Protein AF-0000000082348010 (afdb_homodimer)

Secondary structure (DSSP, 8-state):
-----------------------EE-S-EEEEEEETT----BBTTS-B---SS-EEEE-SSSEEEEEETTEEEEESSSSSEEE-SS-S--TTSHHHHIIIIIISS---S-EEEEETTTTEEEEE--B-TTSPSSEEEEEESSSSS--EEEEEE--SS--TTPEEEEEEEEEETTEEEEEEEEEEHHHHS--SS----SS---EEEEEEEEEPTTSSSEEEEEEE--BTT--SS--TT-S-TTTT--EEEEEEEETTEEEEEEE--BSS-S---EEEEEESSTT-PBEEEE---HHHHHSEEEEEEEEPEETTPPPEEEEEEEE---TTTS-GGGGS--EEEEEE--B-TTSPBPPP---TT-EEEEEEEPP-S------TTTT-SEES-SSS-EEEEEE-TTEEEEEEEE-SS-EEEEEEEEEEEEES--S-EEEEEEE-S-GGGGGSTT---EEEEEEEE-TTT-BTT-PEEEEEEEEEE-TT-EEEEEEEES---SS-----TT-S-PPEEEEEEES-PPTT-EEEEEETTB-SPBTTTB-S-EE-TT-EESEEEEE-/-----------------------EE-S-EEEEEEETT----BBTTS-B---SS-EEEE-SSSEEEEEETTEEEEESSSSSEEE-SS-S--TTSHHHHIIIIIISS---S-EEEEETTTTEEEEE--B-TTSPSSEEEEEESSSSS--EEEEEEPPSS--TTPEEEEEEEEEETTEEEEEEEEEEHHHHS--SS-----S--SEEEEEEEEEPTTSSSEEEEEEE--BTT--SS--TT-S-TTTT--EEEEEEEETTEEEEEEE--BSS-S---EEEEEESSTT-PBEEEE---HHHHHSEEEEEEEEPEETTPPPEEEEEEEEE--TTTS-GGGGS-EEEEEEE--B-TTSPBPPP---TT-EEEEEEEPP-S------TTTT-SEES-SSS-EEEEEE-TTEEEEEEEE-SS-EEEEEEEEEEEEES--S-EEEEEEEES-GGGGGSTT---EEEEEEEE-TTT-BTT-PEEEEEEEEEE-TT-EEEEEEEES---SS-----TT---PPEEEEEEES-PPTT-EEEEEETTB-SPBTTTB-S-EE-TT-EE-EEEEE-

InterPro domains:
  IPR023296 Glycosyl hydrolase, five-bladed beta-propeller domain superfamily [G3DSA:2.115.10.20] (13-359)
  IPR023296 Glycosyl hydrolase, five-bladed beta-propeller domain superfamily [SSF75005] (72-303)

Structure (mmCIF, N/CA/C/O backbone):
data_AF-0000000082348010-model_v1
#
loop_
_entity.id
_entity.type
_entity.pdbx_description
1 polymer Arabinanase/levansucrase/invertase
#
loop_
_atom_site.group_PDB
_atom_site.id
_atom_site.type_symbol
_atom_site.label_atom_id
_atom_site.label_alt_id
_atom_site.label_comp_id
_atom_site.label_asym_id
_atom_site.label_entity_id
_atom_site.label_seq_id
_atom_site.pdbx_PDB_ins_code
_atom_site.Cartn_x
_atom_site.Cartn_y
_atom_site.Cartn_z
_atom_site.occupancy
_atom_site.B_iso_or_equiv
_atom_site.auth_seq_id
_atom_site.auth_comp_id
_atom_site.auth_asym_id
_atom_site.auth_atom_id
_atom_site.pdbx_PDB_model_num
ATOM 1 N N . MET A 1 1 ? -3.396 99.688 29.328 1 26.16 1 MET A N 1
ATOM 2 C CA . MET A 1 1 ? -2.703 98.562 30 1 26.16 1 MET A CA 1
ATOM 3 C C . MET A 1 1 ? -3.619 97.375 30.172 1 26.16 1 MET A C 1
ATOM 5 O O . MET A 1 1 ? -4.391 97.312 31.125 1 26.16 1 MET A O 1
ATOM 9 N N . HIS A 1 2 ? -4.309 96.875 29.031 1 29.25 2 HIS A N 1
ATOM 10 C CA . HIS A 1 2 ? -5.43 96.062 28.656 1 29.25 2 HIS A CA 1
ATOM 11 C C . HIS A 1 2 ? -5.141 94.562 28.969 1 29.25 2 HIS A C 1
ATOM 13 O O . HIS A 1 2 ? -4.137 94.062 28.516 1 29.25 2 HIS A O 1
ATOM 19 N N . LEU A 1 3 ? -5.477 94.125 30.25 1 30.28 3 LEU A N 1
ATOM 20 C CA . LEU A 1 3 ? -5.309 92.875 30.938 1 30.28 3 LEU A CA 1
ATOM 21 C C . LEU A 1 3 ? -5.977 91.75 30.156 1 30.28 3 LEU A C 1
ATOM 23 O O . LEU A 1 3 ? -7.195 91.75 29.984 1 30.28 3 LEU A O 1
ATOM 27 N N . SER A 1 4 ? -5.34 91.188 29.047 1 28.03 4 SER A N 1
ATOM 28 C CA . SER A 1 4 ? -5.793 90.188 28.109 1 28.03 4 SER A CA 1
ATOM 29 C C . SER A 1 4 ? -5.996 88.875 28.812 1 28.03 4 SER A C 1
ATOM 31 O O . SER A 1 4 ? -5.074 88.312 29.453 1 28.03 4 SER A O 1
ATOM 33 N N . ILE A 1 5 ? -7.203 88.562 29.328 1 32 5 ILE A N 1
ATOM 34 C CA . ILE A 1 5 ? -7.641 87.375 30.062 1 32 5 ILE A CA 1
ATOM 35 C C . ILE A 1 5 ? -7.461 86.125 29.172 1 32 5 ILE A C 1
ATOM 37 O O . ILE A 1 5 ? -8.055 86.062 28.094 1 32 5 ILE A O 1
ATOM 41 N N . VAL A 1 6 ? -6.242 85.5 29.156 1 29.52 6 VAL A N 1
ATOM 42 C CA . VAL A 1 6 ? -5.871 84.312 28.406 1 29.52 6 VAL A CA 1
ATOM 43 C C . VAL A 1 6 ? -6.707 83.125 28.891 1 29.52 6 VAL A C 1
ATOM 45 O O . VAL A 1 6 ? -6.656 82.75 30.062 1 29.52 6 VAL A O 1
ATOM 48 N N . LEU A 1 7 ? -7.961 82.875 28.375 1 27.25 7 LEU A N 1
ATOM 49 C CA . LEU A 1 7 ? -8.859 81.75 28.625 1 27.25 7 LEU A CA 1
ATOM 50 C C . LEU A 1 7 ? -8.18 80.438 28.328 1 27.25 7 LEU A C 1
ATOM 52 O O . LEU A 1 7 ? -7.703 80.25 27.219 1 27.25 7 LEU A O 1
ATOM 56 N N . SER A 1 8 ? -7.582 79.812 29.344 1 24.77 8 SER A N 1
ATOM 57 C CA . SER A 1 8 ? -6.902 78.5 29.312 1 24.77 8 SER A CA 1
ATOM 58 C C . SER A 1 8 ? -7.852 77.375 28.906 1 24.77 8 SER A C 1
ATOM 60 O O . SER A 1 8 ? -8.82 77.125 29.609 1 24.77 8 SER A O 1
ATOM 62 N N . LEU A 1 9 ? -8.164 77.188 27.609 1 25.22 9 LEU A N 1
ATOM 63 C CA . LEU A 1 9 ? -8.992 76.125 27.078 1 25.22 9 LEU A CA 1
ATOM 64 C C . LEU A 1 9 ? -8.414 74.75 27.438 1 25.22 9 LEU A C 1
ATOM 66 O O . LEU A 1 9 ? -7.293 74.438 27.062 1 25.22 9 LEU A O 1
ATOM 70 N N . CYS A 1 10 ? -8.812 74.125 28.578 1 24.89 10 CYS A N 1
ATOM 71 C CA . CYS A 1 10 ? -8.469 72.812 29.047 1 24.89 10 CYS A CA 1
ATOM 72 C C . CYS A 1 10 ? -8.906 71.75 28.062 1 24.89 10 CYS A C 1
ATOM 74 O O . CYS A 1 10 ? -10.102 71.562 27.797 1 24.89 10 CYS A O 1
ATOM 76 N N . ALA A 1 11 ? -8.156 71.438 26.984 1 26.56 11 ALA A N 1
ATOM 77 C CA . ALA A 1 11 ? -8.406 70.375 26.031 1 26.56 11 ALA A CA 1
ATOM 78 C C . ALA A 1 11 ? -8.445 69 26.75 1 26.56 11 ALA A C 1
ATOM 80 O O . ALA A 1 11 ? -7.473 68.625 27.391 1 26.56 11 ALA A O 1
ATOM 81 N N . PHE A 1 12 ? -9.609 68.562 27.219 1 26.62 12 PHE A N 1
ATOM 82 C CA . PHE A 1 12 ? -9.82 67.25 27.703 1 26.62 12 PHE A CA 1
ATOM 83 C C . PHE A 1 12 ? -9.406 66.188 26.641 1 26.62 12 PHE A C 1
ATOM 85 O O . PHE A 1 12 ? -10.008 66.125 25.562 1 26.62 12 PHE A O 1
ATOM 92 N N . VAL A 1 13 ? -8.125 65.875 26.531 1 26.53 13 VAL A N 1
ATOM 93 C CA . VAL A 1 13 ? -7.637 64.812 25.656 1 26.53 13 VAL A CA 1
ATOM 94 C C . VAL A 1 13 ? -8.312 63.469 26.016 1 26.53 13 VAL A C 1
ATOM 96 O O . VAL A 1 13 ? -8.133 62.969 27.125 1 26.53 13 VAL A O 1
ATOM 99 N N . GLY A 1 14 ? -9.5 63.219 25.484 1 25.56 14 GLY A N 1
ATOM 100 C CA . GLY A 1 14 ? -10.133 61.906 25.578 1 25.56 14 GLY A CA 1
ATOM 101 C C . GLY A 1 14 ? -9.195 60.781 25.234 1 25.56 14 GLY A C 1
ATOM 102 O O . GLY A 1 14 ? -8.578 60.75 24.172 1 25.56 14 GLY A O 1
ATOM 103 N N . GLN A 1 15 ? -8.602 60.156 26.234 1 24.95 15 GLN A N 1
ATOM 104 C CA . GLN A 1 15 ? -7.77 58.969 26.109 1 24.95 15 GLN A CA 1
ATOM 105 C C . GLN A 1 15 ? -8.484 57.875 25.328 1 24.95 15 GLN A C 1
ATOM 107 O O . GLN A 1 15 ? -9.57 57.438 25.719 1 24.95 15 GLN A O 1
ATOM 112 N N . VAL A 1 16 ? -8.344 57.844 24.047 1 28.81 16 VAL A N 1
ATOM 113 C CA . VAL A 1 16 ? -8.742 56.656 23.266 1 28.81 16 VAL A CA 1
ATOM 114 C C . VAL A 1 16 ? -8.109 55.406 23.859 1 28.81 16 VAL A C 1
ATOM 116 O O . VAL A 1 16 ? -6.887 55.281 23.906 1 28.81 16 VAL A O 1
ATOM 119 N N . VAL A 1 17 ? -8.766 54.812 24.797 1 29.52 17 VAL A N 1
ATOM 120 C CA . VAL A 1 17 ? -8.414 53.469 25.219 1 29.52 17 VAL A CA 1
ATOM 121 C C . VAL A 1 17 ? -8.352 52.531 24 1 29.52 17 VAL A C 1
ATOM 123 O O . VAL A 1 17 ? -9.359 52.344 23.312 1 29.52 17 VAL A O 1
ATOM 126 N N . ALA A 1 18 ? -7.285 52.469 23.375 1 32.91 18 ALA A N 1
ATOM 127 C CA . ALA A 1 18 ? -6.938 51.469 22.344 1 32.91 18 ALA A CA 1
ATOM 128 C C . ALA A 1 18 ? -7.332 50.062 22.797 1 32.91 18 ALA A C 1
ATOM 130 O O . ALA A 1 18 ? -6.848 49.562 23.812 1 32.91 18 ALA A O 1
ATOM 131 N N . GLY A 1 19 ? -8.633 49.688 22.516 1 27.52 19 GLY A N 1
ATOM 132 C CA . GLY A 1 19 ? -9.117 48.344 22.734 1 27.52 19 GLY A CA 1
ATOM 133 C C . GLY A 1 19 ? -8.164 47.281 22.219 1 27.52 19 GLY A C 1
ATOM 134 O O . GLY A 1 19 ? -7.879 47.219 21.016 1 27.52 19 GLY A O 1
ATOM 135 N N . SER A 1 20 ? -7.199 46.938 22.938 1 30.62 20 SER A N 1
ATOM 136 C CA . SER A 1 20 ? -6.469 45.688 22.75 1 30.62 20 SER A CA 1
ATOM 137 C C . SER A 1 20 ? -7.41 44.531 22.359 1 30.62 20 SER A C 1
ATOM 139 O O . SER A 1 20 ? -8.57 44.5 22.781 1 30.62 20 SER A O 1
ATOM 141 N N . GLY A 1 21 ? -7.531 44.031 21.188 1 35.62 21 GLY A N 1
ATOM 142 C CA . GLY A 1 21 ? -8.344 42.875 20.891 1 35.62 21 GLY A CA 1
ATOM 143 C C . GLY A 1 21 ? -8.547 41.969 22.094 1 35.62 21 GLY A C 1
ATOM 144 O O . GLY A 1 21 ? -7.621 41.281 22.516 1 35.62 21 GLY A O 1
ATOM 145 N N . SER A 1 22 ? -9.289 42.25 23.078 1 38.38 22 SER A N 1
ATOM 146 C CA . SER A 1 22 ? -9.68 41.625 24.344 1 38.38 22 SER A CA 1
ATOM 147 C C . SER A 1 22 ? -10.062 40.156 24.141 1 38.38 22 SER A C 1
ATOM 149 O O . SER A 1 22 ? -10.898 39.844 23.297 1 38.38 22 SER A O 1
ATOM 151 N N . THR A 1 23 ? -9.125 39.125 24.312 1 49.47 23 THR A N 1
ATOM 152 C CA . THR A 1 23 ? -9.367 37.688 24.516 1 49.47 23 THR A CA 1
ATOM 153 C C . THR A 1 23 ? -10.516 37.469 25.516 1 49.47 23 THR A C 1
ATOM 155 O O . THR A 1 23 ? -10.695 36.375 26.031 1 49.47 23 THR A O 1
ATOM 158 N N . GLU A 1 24 ? -11.148 38.531 26.047 1 46 24 GLU A N 1
ATOM 159 C CA . GLU A 1 24 ? -12.25 38.281 26.984 1 46 24 GLU A CA 1
ATOM 160 C C . GLU A 1 24 ? -13.57 38.125 26.25 1 46 24 GLU A C 1
ATOM 162 O O . GLU A 1 24 ? -13.898 38.906 25.359 1 46 24 GLU A O 1
ATOM 167 N N . THR A 1 25 ? -14.055 36.938 26.062 1 56.66 25 THR A N 1
ATOM 168 C CA . THR A 1 25 ? -15.398 36.75 25.531 1 56.66 25 THR A CA 1
ATOM 169 C C . THR A 1 25 ? -16.422 36.625 26.656 1 56.66 25 THR A C 1
ATOM 171 O O . THR A 1 25 ? -16.109 36.062 27.703 1 56.66 25 THR A O 1
ATOM 174 N N . ASN A 1 26 ? -17.469 37.5 26.844 1 53.34 26 ASN A N 1
ATOM 175 C CA . ASN A 1 26 ? -18.578 37.438 27.797 1 53.34 26 ASN A CA 1
ATOM 176 C C . ASN A 1 26 ? -19.5 36.25 27.531 1 53.34 26 ASN A C 1
ATOM 178 O O . ASN A 1 26 ? -20.547 36.125 28.156 1 53.34 26 ASN A O 1
ATOM 182 N N . GLY A 1 27 ? -19.031 35.312 26.828 1 64.56 27 GLY A N 1
ATOM 183 C CA . GLY A 1 27 ? -20.016 34.312 26.453 1 64.56 27 GLY A CA 1
ATOM 184 C C . GLY A 1 27 ? -19.828 32.969 27.172 1 64.56 27 GLY A C 1
ATOM 185 O O . GLY A 1 27 ? -18.969 32.875 28.047 1 64.56 27 GLY A O 1
ATOM 186 N N . GLN A 1 28 ? -20.766 32.094 27.094 1 81.25 28 GLN A N 1
ATOM 187 C CA . GLN A 1 28 ? -20.766 30.734 27.625 1 81.25 28 GLN A CA 1
ATOM 188 C C . GLN A 1 28 ? -19.562 29.938 27.141 1 81.25 28 GLN A C 1
ATOM 190 O O . GLN A 1 28 ? -19.062 30.172 26.031 1 81.25 28 GLN A O 1
ATOM 195 N N . SER A 1 29 ? -18.797 29.359 28.031 1 87.5 29 SER A N 1
ATOM 196 C CA . SER A 1 29 ? -17.703 28.438 27.719 1 87.5 29 SER A CA 1
ATOM 197 C C . SER A 1 29 ? -18.062 27 28.078 1 87.5 29 SER A C 1
ATOM 199 O O . SER A 1 29 ? -19.062 26.766 28.766 1 87.5 29 SER A O 1
ATOM 201 N N . HIS A 1 30 ? -17.438 26.047 27.406 1 91.06 30 HIS A N 1
ATOM 202 C CA . HIS A 1 30 ? -17.594 24.625 27.719 1 91.06 30 HIS A CA 1
ATOM 203 C C . HIS A 1 30 ? -16.25 23.891 27.641 1 91.06 30 HIS A C 1
ATOM 205 O O . HIS A 1 30 ? -15.289 24.422 27.094 1 91.06 30 HIS A O 1
ATOM 211 N N . ASN A 1 31 ? -16.25 22.781 28.312 1 93.44 31 ASN A N 1
ATOM 212 C CA . ASN A 1 31 ? -15.047 21.953 28.297 1 93.44 31 ASN A CA 1
ATOM 213 C C . ASN A 1 31 ? -14.938 21.141 27 1 93.44 31 ASN A C 1
ATOM 215 O O . ASN A 1 31 ? -15.898 20.5 26.594 1 93.44 31 ASN A O 1
ATOM 219 N N . VAL A 1 32 ? -13.805 21.312 26.344 1 95.06 32 VAL A N 1
ATOM 220 C CA . VAL A 1 32 ? -13.5 20.5 25.172 1 95.06 32 VAL A CA 1
ATOM 221 C C . VAL A 1 32 ? -12.266 19.641 25.453 1 95.06 32 VAL A C 1
ATOM 223 O O . VAL A 1 32 ? -11.219 20.172 25.828 1 95.06 32 VAL A O 1
ATOM 226 N N . SER A 1 33 ? -12.406 18.344 25.25 1 96.12 33 SER A N 1
ATOM 227 C CA . SER A 1 33 ? -11.297 17.422 25.5 1 96.12 33 SER A CA 1
ATOM 228 C C . SER A 1 33 ? -10.75 16.844 24.188 1 96.12 33 SER A C 1
ATOM 230 O O . SER A 1 33 ? -11.516 16.562 23.266 1 96.12 33 SER A O 1
ATOM 232 N N . PHE A 1 34 ? -9.461 16.734 24.172 1 96.31 34 PHE A N 1
ATOM 233 C CA . PHE A 1 34 ? -8.75 16.109 23.062 1 96.31 34 PHE A CA 1
ATOM 234 C C . PHE A 1 34 ? -8.008 14.859 23.547 1 96.31 34 PHE A C 1
ATOM 236 O O . PHE A 1 34 ? -7.328 14.898 24.578 1 96.31 34 PHE A O 1
ATOM 243 N N . VAL A 1 35 ? -8.195 13.758 22.844 1 94.69 35 VAL A N 1
ATOM 244 C CA . VAL A 1 35 ? -7.516 12.5 23.141 1 94.69 35 VAL A CA 1
ATOM 245 C C . VAL A 1 35 ? -6.496 12.188 22.047 1 94.69 35 VAL A C 1
ATOM 247 O O . VAL A 1 35 ? -6.781 12.352 20.859 1 94.69 35 VAL A O 1
ATOM 250 N N . ASN A 1 36 ? -5.297 11.734 22.453 1 92.56 36 ASN A N 1
ATOM 251 C CA . ASN A 1 36 ? -4.203 11.547 21.516 1 92.56 36 ASN A CA 1
ATOM 252 C C . ASN A 1 36 ? -4.566 10.539 20.422 1 92.56 36 ASN A C 1
ATOM 254 O O . ASN A 1 36 ? -4.191 10.711 19.266 1 92.56 36 ASN A O 1
ATOM 258 N N . LYS A 1 37 ? -5.25 9.555 20.766 1 92.19 37 LYS A N 1
ATOM 259 C CA . LYS A 1 37 ? -5.535 8.484 19.797 1 92.19 37 LYS A CA 1
ATOM 260 C C . LYS A 1 37 ? -6.641 8.898 18.844 1 92.19 37 LYS A C 1
ATOM 262 O O . LYS A 1 37 ? -6.902 8.203 17.859 1 92.19 37 LYS A O 1
ATOM 267 N N . HIS A 1 38 ? -7.352 10.016 19.109 1 91.88 38 HIS A N 1
ATOM 268 C CA . HIS A 1 38 ? -8.281 10.578 18.141 1 91.88 38 HIS A CA 1
ATOM 269 C C . HIS A 1 38 ? -7.535 11.352 17.047 1 91.88 38 HIS A C 1
ATOM 271 O O . HIS A 1 38 ? -7.445 12.578 17.109 1 91.88 38 HIS A O 1
ATOM 277 N N . ASN A 1 39 ? -7.148 10.625 16.078 1 89.06 39 ASN A N 1
ATOM 278 C CA . ASN A 1 39 ? -6.254 11.148 15.039 1 89.06 39 ASN A CA 1
ATOM 279 C C . ASN A 1 39 ? -7.023 11.93 13.977 1 89.06 39 ASN A C 1
ATOM 281 O O . ASN A 1 39 ? -6.508 12.898 13.422 1 89.06 39 ASN A O 1
ATOM 285 N N . TYR A 1 40 ? -8.195 11.445 13.703 1 91.62 40 TYR A N 1
ATOM 286 C CA . TYR A 1 40 ? -8.953 12.055 12.617 1 91.62 40 TYR A CA 1
ATOM 287 C C . TYR A 1 40 ? -10.102 12.898 13.164 1 91.62 40 TYR A C 1
ATOM 289 O O . TYR A 1 40 ? -10.75 12.516 14.141 1 91.62 40 TYR A O 1
ATOM 297 N N . TYR A 1 41 ? -10.258 14.016 12.555 1 93.69 41 TYR A N 1
ATOM 298 C CA . TYR A 1 41 ? -11.398 14.891 12.805 1 93.69 41 TYR A CA 1
ATOM 299 C C . TYR A 1 41 ? -12.312 14.953 11.586 1 93.69 41 TYR A C 1
ATOM 301 O O . TYR A 1 41 ? -11.859 14.797 10.453 1 93.69 41 TYR A O 1
ATOM 309 N N . PHE A 1 42 ? -13.594 15.195 11.875 1 96 42 PHE A N 1
ATOM 310 C CA . PHE A 1 42 ? -14.594 15.18 10.812 1 96 42 PHE A CA 1
ATOM 311 C C . PHE A 1 42 ? -15.453 16.438 10.859 1 96 42 PHE A C 1
ATOM 313 O O . PHE A 1 42 ? -15.695 16.984 11.938 1 96 42 PHE A O 1
ATOM 320 N N . ASP A 1 43 ? -15.859 16.906 9.664 1 96.94 43 ASP A N 1
ATOM 321 C CA . ASP A 1 43 ? -16.875 17.953 9.68 1 96.94 43 ASP A CA 1
ATOM 322 C C . ASP A 1 43 ? -18.266 17.375 9.945 1 96.94 43 ASP A C 1
ATOM 324 O O . ASP A 1 43 ? -18.406 16.156 10.125 1 96.94 43 ASP A O 1
ATOM 328 N N . VAL A 1 44 ? -19.234 18.156 10.016 1 98 44 VAL A N 1
ATOM 329 C CA . VAL A 1 44 ? -20.562 17.766 10.469 1 98 44 VAL A CA 1
ATOM 330 C C . VAL A 1 44 ? -21.219 16.859 9.43 1 98 44 VAL A C 1
ATOM 332 O O . VAL A 1 44 ? -22.188 16.172 9.727 1 98 44 VAL A O 1
ATOM 335 N N . ASP A 1 45 ? -20.688 16.812 8.219 1 97.81 45 ASP A N 1
ATOM 336 C CA . ASP A 1 45 ? -21.203 15.93 7.18 1 97.81 45 ASP A CA 1
ATOM 337 C C . ASP A 1 45 ? -20.453 14.602 7.152 1 97.81 45 ASP A C 1
ATOM 339 O O . ASP A 1 45 ? -20.812 13.688 6.418 1 97.81 45 ASP A O 1
ATOM 343 N N . GLY A 1 46 ? -19.391 14.484 7.883 1 96.81 46 GLY A N 1
ATOM 344 C CA . GLY A 1 46 ? -18.688 13.219 8.039 1 96.81 46 GLY A CA 1
ATOM 345 C C . GLY A 1 46 ? -17.422 13.141 7.219 1 96.81 46 GLY A C 1
ATOM 346 O O . GLY A 1 46 ? -16.703 12.148 7.277 1 96.81 46 GLY A O 1
ATOM 347 N N . HIS A 1 47 ? -17.125 14.234 6.434 1 95.25 47 HIS A N 1
ATOM 348 C CA . HIS A 1 47 ? -15.852 14.266 5.703 1 95.25 47 HIS A CA 1
ATOM 349 C C . HIS A 1 47 ? -14.672 14.422 6.656 1 95.25 47 HIS A C 1
ATOM 351 O O . HIS A 1 47 ? -14.758 15.148 7.645 1 95.25 47 HIS A O 1
ATOM 357 N N . VAL A 1 48 ? -13.625 13.727 6.332 1 92.12 48 VAL A N 1
ATOM 358 C CA . VAL A 1 48 ? -12.383 13.969 7.07 1 92.12 48 VAL A CA 1
ATOM 359 C C . VAL A 1 48 ? -11.953 15.422 6.887 1 92.12 48 VAL A C 1
ATOM 361 O O . VAL A 1 48 ? -12.023 15.961 5.781 1 92.12 48 VAL A O 1
ATOM 364 N N . VAL A 1 49 ? -11.602 16.047 7.992 1 91.06 49 VAL A N 1
ATOM 365 C CA . VAL A 1 49 ? -10.984 17.359 7.875 1 91.06 49 VAL A CA 1
ATOM 366 C C . VAL A 1 49 ? -9.648 17.25 7.152 1 91.06 49 VAL A C 1
ATOM 368 O O . VAL A 1 49 ? -8.664 16.75 7.719 1 91.06 49 VAL A O 1
ATOM 371 N N . ASN A 1 50 ? -9.68 17.656 5.914 1 81.69 50 ASN A N 1
ATOM 372 C CA . ASN A 1 50 ? -8.5 17.562 5.062 1 81.69 50 ASN A CA 1
ATOM 373 C C . ASN A 1 50 ? -7.605 18.781 5.188 1 81.69 50 ASN A C 1
ATOM 375 O O . ASN A 1 50 ? -7.523 19.594 4.262 1 81.69 50 ASN A O 1
ATOM 379 N N . SER A 1 51 ? -6.957 18.875 6.289 1 86.38 51 SER A N 1
ATOM 380 C CA . SER A 1 51 ? -6.125 20.047 6.543 1 86.38 51 SER A CA 1
ATOM 381 C C . SER A 1 51 ? -4.645 19.703 6.484 1 86.38 51 SER A C 1
ATOM 383 O O . SER A 1 51 ? -4.145 18.953 7.324 1 86.38 51 SER A O 1
ATOM 385 N N . VAL A 1 52 ? -4.078 20.203 5.426 1 78.56 52 VAL A N 1
ATOM 386 C CA . VAL A 1 52 ? -2.621 20.141 5.332 1 78.56 52 VAL A CA 1
ATOM 387 C C . VAL A 1 52 ? -2.031 21.531 5.582 1 78.56 52 VAL A C 1
ATOM 389 O O . VAL A 1 52 ? -2.311 22.469 4.84 1 78.56 52 VAL A O 1
ATOM 392 N N . ASN A 1 53 ? -1.317 21.688 6.621 1 80.25 53 ASN A N 1
ATOM 393 C CA . ASN A 1 53 ? -0.657 22.938 6.98 1 80.25 53 ASN A CA 1
ATOM 394 C C . ASN A 1 53 ? -1.662 24 7.434 1 80.25 53 ASN A C 1
ATOM 396 O O . ASN A 1 53 ? -1.429 25.203 7.266 1 80.25 53 ASN A O 1
ATOM 400 N N . GLY A 1 54 ? -2.768 23.578 7.848 1 90.31 54 GLY A N 1
ATOM 401 C CA . GLY A 1 54 ? -3.785 24.5 8.328 1 90.31 54 GLY A CA 1
ATOM 402 C C . GLY A 1 54 ? -3.781 24.656 9.836 1 90.31 54 GLY A C 1
ATOM 403 O O . GLY A 1 54 ? -3.656 23.672 10.57 1 90.31 54 GLY A O 1
ATOM 404 N N . LYS A 1 55 ? -3.893 25.844 10.273 1 95.12 55 LYS A N 1
ATOM 405 C CA . LYS A 1 55 ? -3.896 26.156 11.703 1 95.12 55 LYS A CA 1
ATOM 406 C C . LYS A 1 55 ? -5.289 26.578 12.172 1 95.12 55 LYS A C 1
ATOM 408 O O . LYS A 1 55 ? -6.008 27.281 11.453 1 95.12 55 LYS A O 1
ATOM 413 N N . VAL A 1 56 ? -5.633 26.125 13.352 1 97.31 56 VAL A N 1
ATOM 414 C CA . VAL A 1 56 ? -6.844 26.578 14.023 1 97.31 56 VAL A CA 1
ATOM 415 C C . VAL A 1 56 ? -6.523 27.797 14.883 1 97.31 56 VAL A C 1
ATOM 417 O O . VAL A 1 56 ? -5.551 27.797 15.648 1 97.31 56 VAL A O 1
ATOM 420 N N . ASP A 1 57 ? -7.293 28.812 14.742 1 96.88 57 ASP A N 1
ATOM 421 C CA . ASP A 1 57 ? -7.176 30 15.594 1 96.88 57 ASP A CA 1
ATOM 422 C C . ASP A 1 57 ? -8.555 30.516 16 1 96.88 57 ASP A C 1
ATOM 424 O O . ASP A 1 57 ? -9.555 30.203 15.367 1 96.88 57 ASP A O 1
ATOM 428 N N . TRP A 1 58 ? -8.562 31.188 17.141 1 94.81 58 TRP A N 1
ATOM 429 C CA . TRP A 1 58 ? -9.727 31.984 17.5 1 94.81 58 TRP A CA 1
ATOM 430 C C . TRP A 1 58 ? -9.672 33.344 16.844 1 94.81 58 TRP A C 1
ATOM 432 O O . TRP A 1 58 ? -8.789 34.156 17.125 1 94.81 58 TRP A O 1
ATOM 442 N N . ILE A 1 59 ? -10.523 33.594 15.906 1 94.31 59 ILE A N 1
ATOM 443 C CA . ILE A 1 59 ? -10.57 34.844 15.164 1 94.31 59 ILE A CA 1
ATOM 444 C C . ILE A 1 59 ? -12.023 35.25 14.898 1 94.31 59 ILE A C 1
ATOM 446 O O . ILE A 1 59 ? -12.836 34.406 14.508 1 94.31 59 ILE A O 1
ATOM 450 N N . ASP A 1 60 ? -12.398 36.469 15.18 1 91.88 60 ASP A N 1
ATOM 451 C CA . ASP A 1 60 ? -13.742 36.969 14.953 1 91.88 60 ASP A CA 1
ATOM 452 C C . ASP A 1 60 ? -14.781 36.125 15.711 1 91.88 60 ASP A C 1
ATOM 454 O O . ASP A 1 60 ? -15.773 35.688 15.125 1 91.88 60 ASP A O 1
ATOM 458 N N . GLU A 1 61 ? -14.484 35.781 16.891 1 91.44 61 GLU A N 1
ATOM 459 C CA . GLU A 1 61 ? -15.375 35.094 17.828 1 91.44 61 GLU A CA 1
ATOM 460 C C . GLU A 1 61 ? -15.773 33.719 17.297 1 91.44 61 GLU A C 1
ATOM 462 O O . GLU A 1 61 ? -16.938 33.344 17.344 1 91.44 61 GLU A O 1
ATOM 467 N N . GLN A 1 62 ? -14.867 33.062 16.688 1 94.94 62 GLN A N 1
ATOM 468 C CA . GLN A 1 62 ? -15.078 31.688 16.25 1 94.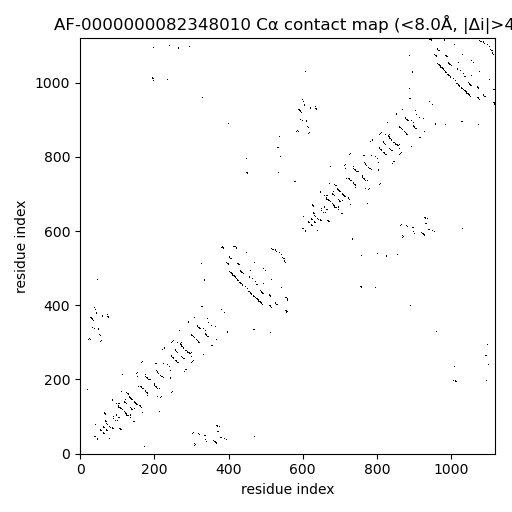94 62 GLN A CA 1
ATOM 469 C C . GLN A 1 62 ? -13.75 30.953 16.125 1 94.94 62 GLN A C 1
ATOM 471 O O . GLN A 1 62 ? -12.688 31.578 16.062 1 94.94 62 GLN A O 1
ATOM 476 N N . TYR A 1 63 ? -13.875 29.688 16.125 1 97.06 63 TYR A N 1
ATOM 477 C CA . TYR A 1 63 ? -12.727 28.859 15.773 1 97.06 63 TYR A CA 1
ATOM 478 C C . TYR A 1 63 ? -12.617 28.688 14.266 1 97.06 63 TYR A C 1
ATOM 480 O O . TYR A 1 63 ? -13.539 28.172 13.625 1 97.06 63 TYR A O 1
ATOM 488 N N . PHE A 1 64 ? -11.609 29.172 13.766 1 97.81 64 PHE A N 1
ATOM 489 C CA . PHE A 1 64 ? -11.406 29.156 12.328 1 97.81 64 PHE A CA 1
ATOM 490 C C . PHE A 1 64 ? -10.195 28.297 11.961 1 97.81 64 PHE A C 1
ATOM 492 O O . PHE A 1 64 ? -9.094 28.516 12.469 1 97.81 64 PHE A O 1
ATOM 499 N N . TRP A 1 65 ? -10.422 27.25 11.164 1 97.31 65 TRP A N 1
ATOM 500 C CA . TRP A 1 65 ? -9.391 26.375 10.641 1 97.31 65 TRP A CA 1
ATOM 501 C C . TRP A 1 65 ? -9.062 26.719 9.188 1 97.31 65 TRP A C 1
ATOM 503 O O . TRP A 1 65 ? -9.758 26.281 8.273 1 97.31 65 TRP A O 1
ATOM 513 N N . ILE A 1 66 ? -7.973 27.5 8.977 1 96.44 66 ILE A N 1
ATOM 514 C CA . ILE A 1 66 ? -7.582 27.922 7.641 1 96.44 66 ILE A CA 1
ATOM 515 C C . ILE A 1 66 ? -6.676 26.875 7.004 1 96.44 66 ILE A C 1
ATOM 517 O O . ILE A 1 66 ? -5.652 26.5 7.582 1 96.44 66 ILE A O 1
ATOM 521 N N . VAL A 1 67 ? -7.039 26.391 5.848 1 91.81 67 VAL A N 1
ATOM 522 C CA . VAL A 1 67 ? -6.32 25.281 5.254 1 91.81 67 VAL A CA 1
ATOM 523 C C . VAL A 1 67 ? -5.562 25.75 4.016 1 91.81 67 VAL A C 1
ATOM 525 O O . VAL A 1 67 ? -4.332 25.75 3.992 1 91.81 67 VAL A O 1
ATOM 528 N N . ASN A 1 68 ? -6.234 26.172 3.039 1 90.12 68 ASN A N 1
ATOM 529 C CA . ASN A 1 68 ? -5.672 26.703 1.804 1 90.12 68 ASN A CA 1
ATOM 530 C C . ASN A 1 68 ? -6.652 27.641 1.104 1 90.12 68 ASN A C 1
ATOM 532 O O . ASN A 1 68 ? -7.684 28.016 1.672 1 90.12 68 ASN A O 1
ATOM 536 N N . ALA A 1 69 ? -6.293 28.047 -0.091 1 88.94 69 ALA A N 1
ATOM 537 C CA . ALA A 1 69 ? -7.059 29.047 -0.812 1 88.94 69 ALA A CA 1
ATOM 538 C C . ALA A 1 69 ? -8.516 28.625 -0.982 1 88.94 69 ALA A C 1
ATOM 540 O O . ALA A 1 69 ? -9.422 29.453 -0.992 1 88.94 69 ALA A O 1
ATOM 541 N N . SER A 1 70 ? -8.727 27.312 -1.02 1 89.88 70 SER A N 1
ATOM 542 C CA . SER A 1 70 ? -10.047 26.828 -1.42 1 89.88 70 SER A CA 1
ATOM 543 C C . SER A 1 70 ? -10.789 26.219 -0.24 1 89.88 70 SER A C 1
ATOM 545 O O . SER A 1 70 ? -11.977 25.875 -0.352 1 89.88 70 SER A O 1
ATOM 547 N N . LEU A 1 71 ? -10.156 26.109 0.857 1 91.88 71 LEU A N 1
ATOM 548 C CA . LEU A 1 71 ? -10.758 25.297 1.905 1 91.88 71 LEU A CA 1
ATOM 549 C C . LEU A 1 71 ? -10.516 25.906 3.279 1 91.88 71 LEU A C 1
ATOM 551 O O . LEU A 1 71 ? -9.391 26.281 3.605 1 91.88 71 LEU A O 1
ATOM 555 N N . SER A 1 72 ? -11.516 26.016 4.055 1 96.44 72 SER A N 1
ATOM 556 C CA . SER A 1 72 ? -11.477 26.406 5.465 1 96.44 72 SER A CA 1
ATOM 557 C C . SER A 1 72 ? -12.648 25.797 6.23 1 96.44 72 SER A C 1
ATOM 559 O O . SER A 1 72 ? -13.633 25.359 5.629 1 96.44 72 SER A O 1
ATOM 561 N N . TYR A 1 73 ? -12.516 25.703 7.504 1 97.44 73 TYR A N 1
ATOM 562 C CA . TYR A 1 73 ? -13.57 25.234 8.398 1 97.44 73 TYR A CA 1
ATOM 563 C C . TYR A 1 73 ? -13.828 26.234 9.516 1 97.44 73 TYR A C 1
ATOM 565 O O . TYR A 1 73 ? -12.914 26.953 9.938 1 97.44 73 TYR A O 1
ATOM 573 N N . SER A 1 74 ? -15.047 26.281 9.938 1 98.12 74 SER A N 1
ATOM 574 C CA . SER A 1 74 ? -15.461 27.047 11.109 1 98.12 74 SER A CA 1
ATOM 575 C C . SER A 1 74 ? -16.094 26.141 12.164 1 98.12 74 SER A C 1
ATOM 577 O O . SER A 1 74 ? -16.734 25.141 11.828 1 98.12 74 SER A O 1
ATOM 579 N N . SER A 1 75 ? -15.867 26.516 13.359 1 97.81 75 SER A N 1
ATOM 580 C CA . SER A 1 75 ? -16.516 25.797 14.461 1 97.81 75 SER A CA 1
ATOM 581 C C . SER A 1 75 ? -17.031 26.766 15.516 1 97.81 75 SER A C 1
ATOM 583 O O . SER A 1 75 ? -16.375 27.75 15.852 1 97.81 75 SER A O 1
ATOM 585 N N . LYS A 1 76 ? -18.234 26.422 15.953 1 96.31 76 LYS A N 1
ATOM 586 C CA . LYS A 1 76 ? -18.875 27.172 17.047 1 96.31 76 LYS A CA 1
ATOM 587 C C . LYS A 1 76 ? -18.281 26.766 18.391 1 96.31 76 LYS A C 1
ATOM 589 O O . LYS A 1 76 ? -18.219 27.578 19.312 1 96.31 76 LYS A O 1
ATOM 594 N N . ASP A 1 77 ? -17.875 25.609 18.516 1 95.75 77 ASP A N 1
ATOM 595 C CA . ASP A 1 77 ? -17.641 25.031 19.828 1 95.75 77 ASP A CA 1
ATOM 596 C C . ASP A 1 77 ? -16.312 24.281 19.875 1 95.75 77 ASP A C 1
ATOM 598 O O . ASP A 1 77 ? -15.992 23.625 20.875 1 95.75 77 ASP A O 1
ATOM 602 N N . LEU A 1 78 ? -15.492 24.328 18.828 1 95.62 78 LEU A N 1
ATOM 603 C CA . LEU A 1 78 ? -14.195 23.672 18.734 1 95.62 78 LEU A CA 1
ATOM 604 C C . LEU A 1 78 ? -14.367 22.156 18.641 1 95.62 78 LEU A C 1
ATOM 606 O O . LEU A 1 78 ? -13.414 21.406 18.859 1 95.62 78 LEU A O 1
ATOM 610 N N . VAL A 1 79 ? -15.578 21.609 18.453 1 95.44 79 VAL A N 1
ATOM 611 C CA . VAL A 1 79 ? -15.875 20.172 18.344 1 95.44 79 VAL A CA 1
ATOM 612 C C . VAL A 1 79 ? -16.469 19.875 16.984 1 95.44 79 VAL A C 1
ATOM 614 O O . VAL A 1 79 ? -15.945 19.031 16.234 1 95.44 79 VAL A O 1
ATOM 617 N N . ASN A 1 80 ? -17.547 20.609 16.688 1 96.56 80 ASN A N 1
ATOM 618 C CA . ASN A 1 80 ? -18.234 20.422 15.406 1 96.56 80 ASN A CA 1
ATOM 619 C C . ASN A 1 80 ? -17.688 21.375 14.344 1 96.56 80 ASN A C 1
ATOM 621 O O . ASN A 1 80 ? -17.719 22.594 14.523 1 96.56 80 ASN A O 1
ATOM 625 N N . TRP A 1 81 ? -17.156 20.844 13.336 1 97.75 81 TRP A N 1
ATOM 626 C CA . TRP A 1 81 ? -16.516 21.641 12.289 1 97.75 81 TRP A CA 1
ATOM 627 C C . TRP A 1 81 ? -17.422 21.719 11.055 1 97.75 81 TRP A C 1
ATOM 629 O O . TRP A 1 81 ? -17.938 20.719 10.578 1 97.75 81 TRP A O 1
ATOM 639 N N . TYR A 1 82 ? -17.625 22.906 10.633 1 98.12 82 TYR A N 1
ATOM 640 C CA . TYR A 1 82 ? -18.391 23.203 9.43 1 98.12 82 TYR A CA 1
ATOM 641 C C . TYR A 1 82 ? -17.469 23.609 8.289 1 98.12 82 TYR A C 1
ATOM 643 O O . TYR A 1 82 ? -16.672 24.547 8.414 1 98.12 82 TYR A O 1
ATOM 651 N N . ARG A 1 83 ? -17.484 22.828 7.203 1 96.94 83 ARG A N 1
ATOM 652 C CA . ARG A 1 83 ? -16.734 23.203 6.008 1 96.94 83 ARG A CA 1
ATOM 653 C C . ARG A 1 83 ? -17.344 24.422 5.332 1 96.94 83 ARG A C 1
ATOM 655 O O . ARG A 1 83 ? -18.484 24.359 4.84 1 96.94 83 ARG A O 1
ATOM 662 N N . ASN A 1 84 ? -16.609 25.469 5.301 1 97.12 84 ASN A N 1
ATOM 663 C CA . ASN A 1 84 ? -17.141 26.672 4.668 1 97.12 84 ASN A CA 1
ATOM 664 C C . ASN A 1 84 ? -17.344 26.469 3.168 1 97.12 84 ASN A C 1
ATOM 666 O O . ASN A 1 84 ? -16.469 25.922 2.49 1 97.12 84 ASN A O 1
ATOM 670 N N . PRO A 1 85 ? -18.469 26.844 2.646 1 94.81 85 PRO A N 1
ATOM 671 C CA . PRO A 1 85 ? -18.766 26.609 1.23 1 94.81 85 PRO A CA 1
ATOM 672 C C . PRO A 1 85 ? -18 27.562 0.307 1 94.81 85 PRO A C 1
ATOM 674 O O . PRO A 1 85 ? -17.984 27.359 -0.91 1 94.81 85 PRO A O 1
ATOM 677 N N . THR A 1 86 ? -17.375 28.562 0.818 1 92 86 THR A N 1
ATOM 678 C CA . THR A 1 86 ? -16.672 29.562 0.022 1 92 86 THR A CA 1
ATOM 679 C C . THR A 1 86 ? -15.18 29.266 -0.003 1 92 86 THR A C 1
ATOM 681 O O . THR A 1 86 ? -14.648 28.641 0.911 1 92 86 THR A O 1
ATOM 684 N N . GLU A 1 87 ? -14.57 29.812 -1.06 1 93.62 87 GLU A N 1
ATOM 685 C CA . GLU A 1 87 ? -13.109 29.844 -1.092 1 93.62 87 GLU A CA 1
ATOM 686 C C . GLU A 1 87 ? -12.57 31.141 -0.468 1 93.62 87 GLU A C 1
ATOM 688 O O . GLU A 1 87 ? -13.211 32.188 -0.542 1 93.62 87 GLU A O 1
ATOM 693 N N . LEU A 1 88 ? -11.414 31.016 0.151 1 94.12 88 LEU A N 1
ATOM 694 C CA . LEU A 1 88 ? -10.789 32.219 0.708 1 94.12 88 LEU A CA 1
ATOM 695 C C . LEU A 1 88 ? -10.43 33.188 -0.393 1 94.12 88 LEU A C 1
ATOM 697 O O . LEU A 1 88 ? -10.781 34.375 -0.311 1 94.12 88 LEU A O 1
ATOM 701 N N . PHE A 1 89 ? -9.805 32.688 -1.333 1 90.75 89 PHE A N 1
ATOM 702 C CA . PHE A 1 89 ? -9.508 33.469 -2.533 1 90.75 89 PHE A CA 1
ATOM 703 C C . PHE A 1 89 ? -9.375 32.531 -3.748 1 90.75 89 PHE A C 1
ATOM 705 O O . PHE A 1 89 ? -8.914 31.406 -3.629 1 90.75 89 PHE A O 1
ATOM 712 N N . ASN A 1 90 ? -9.836 33.156 -4.863 1 89.19 90 ASN A N 1
ATOM 713 C CA . ASN A 1 90 ? -9.727 32.438 -6.133 1 89.19 90 ASN A CA 1
ATOM 714 C C . ASN A 1 90 ? -8.367 32.656 -6.777 1 89.19 90 ASN A C 1
ATOM 716 O O . ASN A 1 90 ? -8.062 33.75 -7.25 1 89.19 90 ASN A O 1
ATOM 720 N N . ILE A 1 91 ? -7.633 31.578 -6.844 1 86.5 91 ILE A N 1
ATOM 721 C CA . ILE A 1 91 ? -6.25 31.688 -7.297 1 86.5 91 ILE A CA 1
ATOM 722 C C . ILE A 1 91 ? -6.223 32 -8.789 1 86.5 91 ILE A C 1
ATOM 724 O O . ILE A 1 91 ? -5.199 32.469 -9.312 1 86.5 91 ILE A O 1
ATOM 728 N N . SER A 1 92 ? -7.352 31.812 -9.43 1 85.69 92 SER A N 1
ATOM 729 C CA . SER A 1 92 ? -7.395 32.031 -10.867 1 85.69 92 SER A CA 1
ATOM 730 C C . SER A 1 92 ? -7.824 33.438 -11.203 1 85.69 92 SER A C 1
ATOM 732 O O . SER A 1 92 ? -7.688 33.906 -12.344 1 85.69 92 SER A O 1
ATOM 734 N N . GLU A 1 93 ? -8.414 34.094 -10.242 1 90.31 93 GLU A N 1
ATOM 735 C CA . GLU A 1 93 ? -8.719 35.5 -10.484 1 90.31 93 GLU A CA 1
ATOM 736 C C . GLU A 1 93 ? -7.461 36.312 -10.82 1 90.31 93 GLU A C 1
ATOM 738 O O . GLU A 1 93 ? -6.43 36.156 -10.164 1 90.31 93 GLU A O 1
ATOM 743 N N . PRO A 1 94 ? -7.516 37.156 -11.805 1 89.56 94 PRO A N 1
ATOM 744 C CA . PRO A 1 94 ? -6.316 37.812 -12.328 1 89.56 94 PRO A CA 1
ATOM 745 C C . PRO A 1 94 ? -5.477 38.469 -11.234 1 89.56 94 PRO A C 1
ATOM 747 O O . PRO A 1 94 ? -4.25 38.312 -11.227 1 89.56 94 PRO A O 1
ATOM 750 N N . VAL A 1 95 ? -6.086 39.125 -10.367 1 89.38 95 VAL A N 1
ATOM 751 C CA . VAL A 1 95 ? -5.344 39.844 -9.336 1 89.38 95 VAL A CA 1
ATOM 752 C C . VAL A 1 95 ? -4.621 38.844 -8.43 1 89.38 95 VAL A C 1
ATOM 754 O O . VAL A 1 95 ? -3.48 39.062 -8.023 1 89.38 95 VAL A O 1
ATOM 757 N N . ASN A 1 96 ? -5.262 37.844 -8.078 1 90.69 96 ASN A N 1
ATOM 758 C CA . ASN A 1 96 ? -4.672 36.844 -7.207 1 90.69 96 ASN A CA 1
ATOM 759 C C . ASN A 1 96 ? -3.699 35.938 -7.969 1 90.69 96 ASN A C 1
ATOM 761 O O . ASN A 1 96 ? -2.688 35.5 -7.414 1 90.69 96 ASN A O 1
ATOM 765 N N . ALA A 1 97 ? -4.07 35.688 -9.227 1 87.44 97 ALA A N 1
ATOM 766 C CA . ALA A 1 97 ? -3.207 34.875 -10.07 1 87.44 97 ALA A CA 1
ATOM 767 C C . ALA A 1 97 ? -1.829 35.5 -10.227 1 87.44 97 ALA A C 1
ATOM 769 O O . ALA A 1 97 ? -0.819 34.812 -10.32 1 87.44 97 ALA A O 1
ATOM 770 N N . LYS A 1 98 ? -1.872 36.781 -10.297 1 85.06 98 LYS A N 1
ATOM 771 C CA . LYS A 1 98 ? -0.609 37.5 -10.367 1 85.06 98 LYS A CA 1
ATOM 772 C C . LYS A 1 98 ? 0.328 37.094 -9.234 1 85.06 98 LYS A C 1
ATOM 774 O O . LYS A 1 98 ? 1.539 36.969 -9.43 1 85.06 98 LYS A O 1
ATOM 779 N N . ALA A 1 99 ? -0.192 36.844 -8.141 1 86.06 99 ALA A N 1
ATOM 780 C CA . ALA A 1 99 ? 0.592 36.469 -6.973 1 86.06 99 ALA A CA 1
ATOM 781 C C . ALA A 1 99 ? 0.842 34.969 -6.953 1 86.06 99 ALA A C 1
ATOM 783 O O . ALA A 1 99 ? 1.992 34.531 -6.922 1 86.06 99 ALA A O 1
ATOM 784 N N . CYS A 1 100 ? -0.15 34.219 -7.062 1 85.38 100 CYS A N 1
ATOM 785 C CA . CYS A 1 100 ? -0.138 32.812 -6.691 1 85.38 100 CYS A CA 1
ATOM 786 C C . CYS A 1 100 ? 0.398 31.953 -7.832 1 85.38 100 CYS A C 1
ATOM 788 O O . CYS A 1 100 ? 0.92 30.859 -7.602 1 85.38 100 CYS A O 1
ATOM 790 N N . SER A 1 101 ? 0.222 32.344 -8.992 1 79.38 101 SER A N 1
ATOM 791 C CA . SER A 1 101 ? 0.753 31.609 -10.141 1 79.38 101 SER A CA 1
ATOM 792 C C . SER A 1 101 ? 1.897 32.375 -10.797 1 79.38 101 SER A C 1
ATOM 794 O O . SER A 1 101 ? 2.514 31.906 -11.75 1 79.38 101 SER A O 1
ATOM 796 N N . GLY A 1 102 ? 2.102 33.5 -10.375 1 79.69 102 GLY A N 1
ATOM 797 C CA . GLY A 1 102 ? 3.102 34.375 -10.992 1 79.69 102 GLY A CA 1
ATOM 798 C C . GLY A 1 102 ? 4.312 34.594 -10.109 1 79.69 102 GLY A C 1
ATOM 799 O O . GLY A 1 102 ? 5.188 33.75 -10.008 1 79.69 102 GLY A O 1
ATOM 800 N N . ILE A 1 103 ? 4.195 35.656 -9.359 1 75.81 103 ILE A N 1
ATOM 801 C CA . ILE A 1 103 ? 5.328 36.219 -8.633 1 75.81 103 ILE A CA 1
ATOM 802 C C . ILE A 1 103 ? 5.836 35.219 -7.609 1 75.81 103 ILE A C 1
ATOM 804 O O . ILE A 1 103 ? 7.047 35.031 -7.473 1 75.81 103 ILE A O 1
ATOM 808 N N . PHE A 1 104 ? 4.957 34.562 -6.918 1 77.81 104 PHE A N 1
ATOM 809 C CA . PHE A 1 104 ? 5.359 33.75 -5.762 1 77.81 104 PHE A CA 1
ATOM 810 C C . PHE A 1 104 ? 5.215 32.281 -6.055 1 77.81 104 PHE A C 1
ATOM 812 O O . PHE A 1 104 ? 5.625 31.438 -5.246 1 77.81 104 PHE A O 1
ATOM 819 N N . GLY A 1 105 ? 4.621 31.984 -7.078 1 72.88 105 GLY A N 1
ATOM 820 C CA . GLY A 1 105 ? 4.512 30.609 -7.512 1 72.88 105 GLY A CA 1
ATOM 821 C C . GLY A 1 105 ? 3.453 29.828 -6.754 1 72.88 105 GLY A C 1
ATOM 822 O O . GLY A 1 105 ? 2.973 28.797 -7.234 1 72.88 105 GLY A O 1
ATOM 823 N N . SER A 1 106 ? 3.26 30.234 -5.488 1 75.38 106 SER A N 1
ATOM 824 C CA . SER A 1 106 ? 2.223 29.562 -4.715 1 75.38 106 SER A CA 1
ATOM 825 C C . SER A 1 106 ? 1.648 30.484 -3.641 1 75.38 106 SER A C 1
ATOM 827 O O . SER A 1 106 ? 2.26 31.5 -3.291 1 75.38 106 SER A O 1
ATOM 829 N N . CYS A 1 107 ? 0.587 30.344 -3.193 1 84.62 107 CYS A N 1
ATOM 830 C CA . CYS A 1 107 ? -0.065 31 -2.068 1 84.62 107 CYS A CA 1
ATOM 831 C C . CYS A 1 107 ? -0.616 29.984 -1.08 1 84.62 107 CYS A C 1
ATOM 833 O O . CYS A 1 107 ? -1.773 30.078 -0.667 1 84.62 107 CYS A O 1
ATOM 835 N N . ASP A 1 108 ? 0.327 29.078 -0.742 1 83.94 108 ASP A N 1
ATOM 836 C CA . ASP A 1 108 ? -0.076 28 0.148 1 83.94 108 ASP A CA 1
ATOM 837 C C . ASP A 1 108 ? 0.152 28.375 1.61 1 83.94 108 ASP A C 1
ATOM 839 O O . ASP A 1 108 ? 0.736 29.422 1.904 1 83.94 108 ASP A O 1
ATOM 843 N N . ARG A 1 109 ? -0.433 27.656 2.463 1 88.81 109 ARG A N 1
ATOM 844 C CA . ARG A 1 109 ? -0.277 27.766 3.91 1 88.81 109 ARG A CA 1
ATOM 845 C C . ARG A 1 109 ? -0.697 29.141 4.41 1 88.81 109 ARG A C 1
ATOM 847 O O . ARG A 1 109 ? 0.04 29.797 5.156 1 88.81 109 ARG A O 1
ATOM 854 N N . PRO A 1 110 ? -1.795 29.547 4.023 1 93.94 110 PRO A N 1
ATOM 855 C CA . PRO A 1 110 ? -2.246 30.891 4.441 1 93.94 110 PRO A CA 1
ATOM 856 C C . PRO A 1 110 ? -2.473 30.984 5.945 1 93.94 110 PRO A C 1
ATOM 858 O O . PRO A 1 110 ? -2.838 30 6.59 1 93.94 110 PRO A O 1
ATOM 861 N N . LYS A 1 111 ? -2.176 32.188 6.395 1 96.25 111 LYS A N 1
ATOM 862 C CA . LYS A 1 111 ? -2.551 32.594 7.738 1 96.25 111 LYS A CA 1
ATOM 863 C C . LYS A 1 111 ? -3.289 33.938 7.711 1 96.25 111 LYS A C 1
ATOM 865 O O . LYS A 1 111 ? -3.074 34.75 6.812 1 96.25 111 LYS A O 1
ATOM 870 N N . VAL A 1 112 ? -4.16 34.094 8.711 1 97.75 112 VAL A N 1
ATOM 871 C CA . VAL A 1 112 ? -5 35.281 8.68 1 97.75 112 VAL A CA 1
ATOM 872 C C . VAL A 1 11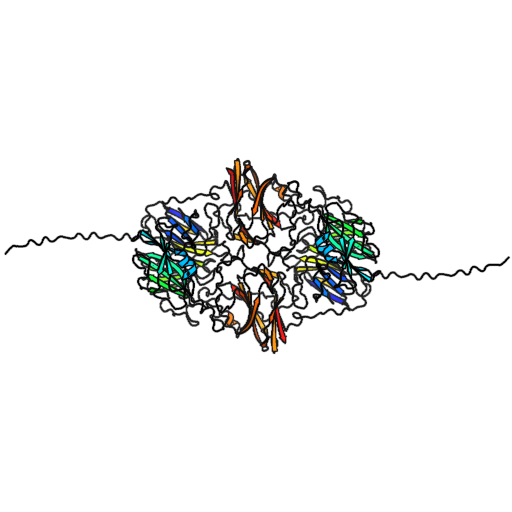2 ? -5.078 35.906 10.07 1 97.75 112 VAL A C 1
ATOM 874 O O . VAL A 1 112 ? -5.094 35.188 11.078 1 97.75 112 VAL A O 1
ATOM 877 N N . ILE A 1 113 ? -5.07 37.188 10.102 1 97.75 113 ILE A N 1
ATOM 878 C CA . ILE A 1 113 ? -5.312 37.969 11.312 1 97.75 113 ILE A CA 1
ATOM 879 C C . ILE A 1 113 ? -6.285 39.125 11.008 1 97.75 113 ILE A C 1
ATOM 881 O O . ILE A 1 113 ? -6.52 39.438 9.836 1 97.75 113 ILE A O 1
ATOM 885 N N . TYR A 1 114 ? -6.871 39.594 12.062 1 97.44 114 TYR A N 1
ATOM 886 C CA . TYR A 1 114 ? -7.797 40.719 11.938 1 97.44 114 TYR A CA 1
ATOM 887 C C . TYR A 1 114 ? -7.152 42.031 12.422 1 97.44 114 TYR A C 1
ATOM 889 O O . TYR A 1 114 ? -6.559 42.062 13.5 1 97.44 114 TYR A O 1
ATOM 897 N N . ASN A 1 115 ? -7.23 43.031 11.609 1 97.69 115 ASN A N 1
ATOM 898 C CA . ASN A 1 115 ? -6.789 44.375 11.984 1 97.69 115 ASN A CA 1
ATOM 899 C C . ASN A 1 115 ? -7.953 45.25 12.453 1 97.69 115 ASN A C 1
ATOM 901 O O . ASN A 1 115 ? -8.766 45.688 11.641 1 97.69 115 ASN A O 1
ATOM 905 N N . GLU A 1 116 ? -7.945 45.562 13.672 1 95.12 116 GLU A N 1
ATOM 906 C CA . GLU A 1 116 ? -9.039 46.344 14.25 1 95.12 116 GLU A CA 1
ATOM 907 C C . GLU A 1 116 ? -9.023 47.781 13.734 1 95.12 116 GLU A C 1
ATOM 909 O O . GLU A 1 116 ? -10.078 48.406 13.586 1 95.12 116 GLU A O 1
ATOM 914 N N . LYS A 1 117 ? -7.895 48.25 13.516 1 95.94 117 LYS A N 1
ATOM 915 C CA . LYS A 1 117 ? -7.758 49.656 13.086 1 95.94 117 LYS A CA 1
ATOM 916 C C . LYS A 1 117 ? -8.344 49.844 11.688 1 95.94 117 LYS A C 1
ATOM 918 O O . LYS A 1 117 ? -8.992 50.875 11.43 1 95.94 117 LYS A O 1
ATOM 923 N N . THR A 1 118 ? -8.125 48.875 10.836 1 97.19 118 THR A N 1
ATOM 924 C CA . THR A 1 118 ? -8.594 49.031 9.469 1 97.19 118 THR A CA 1
ATOM 925 C C . THR A 1 118 ? -9.875 48.219 9.242 1 97.19 118 THR A C 1
ATOM 927 O O . THR A 1 118 ? -10.508 48.344 8.188 1 97.19 118 THR A O 1
ATOM 930 N N . SER A 1 119 ? -10.25 47.438 10.188 1 97.06 119 SER A N 1
ATOM 931 C CA . SER A 1 119 ? -11.398 46.531 10.086 1 97.06 119 SER A CA 1
ATOM 932 C C . SER A 1 119 ? -11.258 45.594 8.898 1 97.06 119 SER A C 1
ATOM 934 O O . SER A 1 119 ? -12.203 45.438 8.125 1 97.06 119 SER A O 1
ATOM 936 N N . LYS A 1 120 ? -10.039 45.094 8.719 1 98.06 120 LYS A N 1
ATOM 937 C CA . LYS A 1 120 ? -9.766 44.156 7.633 1 98.06 120 LYS A CA 1
ATOM 938 C C . LYS A 1 120 ? -9.141 42.875 8.164 1 98.06 120 LYS A C 1
ATOM 940 O O . LYS A 1 120 ? -8.406 42.906 9.148 1 98.06 120 LYS A O 1
ATOM 945 N N . TYR A 1 121 ? -9.547 41.844 7.469 1 98.25 121 TYR A N 1
ATOM 946 C CA . TYR A 1 121 ? -8.758 40.625 7.613 1 98.25 121 TYR A CA 1
ATOM 947 C C . TYR A 1 121 ? -7.547 40.625 6.695 1 98.25 121 TYR A C 1
ATOM 949 O O . TYR A 1 121 ? -7.66 40.969 5.512 1 98.25 121 TYR A O 1
ATOM 957 N N . VAL A 1 122 ? -6.434 40.406 7.27 1 98.25 122 VAL A N 1
ATOM 958 C CA . VAL A 1 122 ? -5.176 40.375 6.531 1 98.25 122 VAL A CA 1
ATOM 959 C C . VAL A 1 122 ? -4.641 38.969 6.469 1 98.25 122 VAL A C 1
ATOM 961 O O . VAL A 1 122 ? -4.469 38.312 7.5 1 98.25 122 VAL A O 1
ATOM 964 N N . LEU A 1 123 ? -4.453 38.5 5.262 1 97.38 123 LEU A N 1
ATOM 965 C CA . LEU A 1 123 ? -3.984 37.125 5.004 1 97.38 123 LEU A CA 1
ATOM 966 C C . LEU A 1 123 ? -2.623 37.156 4.32 1 97.38 123 LEU A C 1
ATOM 968 O O . LEU A 1 123 ? -2.389 37.938 3.408 1 97.38 123 LEU A O 1
ATOM 972 N N . MET A 1 124 ? -1.711 36.344 4.793 1 95.75 124 MET A N 1
ATOM 973 C CA . MET A 1 124 ? -0.411 36.125 4.164 1 95.75 124 MET A CA 1
ATOM 974 C C . MET A 1 124 ? -0.2 34.656 3.859 1 95.75 124 MET A C 1
ATOM 976 O O . MET A 1 124 ? -0.808 33.781 4.496 1 95.75 124 MET A O 1
ATOM 980 N N . ALA A 1 125 ? 0.595 34.438 2.854 1 92.12 125 ALA A N 1
ATOM 981 C CA . ALA A 1 125 ? 0.788 33.062 2.422 1 92.12 125 ALA A CA 1
ATOM 982 C C . ALA A 1 125 ? 2.248 32.781 2.07 1 92.12 125 ALA A C 1
ATOM 984 O O . ALA A 1 125 ? 3.078 33.719 2.104 1 92.12 125 ALA A O 1
ATOM 985 N N . PHE A 1 126 ? 2.438 31.516 1.888 1 83.81 126 PHE A N 1
ATOM 986 C CA . PHE A 1 126 ? 3.748 31 1.497 1 83.81 126 PHE A CA 1
ATOM 987 C C . PHE A 1 126 ? 4.191 31.609 0.173 1 83.81 126 PHE A C 1
ATOM 989 O O . PHE A 1 126 ? 3.375 31.828 -0.726 1 83.81 126 PHE A O 1
ATOM 996 N N . ALA A 1 127 ? 5.539 31.875 0.117 1 75.88 127 ALA A N 1
ATOM 997 C CA . ALA A 1 127 ? 6.215 32.312 -1.104 1 75.88 127 ALA A CA 1
ATOM 998 C C . ALA A 1 127 ? 7.336 31.344 -1.484 1 75.88 127 ALA A C 1
ATOM 1000 O O . ALA A 1 127 ? 8.273 31.125 -0.711 1 75.88 127 ALA A O 1
ATOM 1001 N N . ALA A 1 128 ? 7.273 30.734 -2.699 1 68.62 128 ALA A N 1
ATOM 1002 C CA . ALA A 1 128 ? 8.242 29.734 -3.146 1 68.62 128 ALA A CA 1
ATOM 1003 C C . ALA A 1 128 ? 9.648 30.328 -3.236 1 68.62 128 ALA A C 1
ATOM 1005 O O . ALA A 1 128 ? 9.805 31.531 -3.459 1 68.62 128 ALA A O 1
ATOM 1006 N N . PRO A 1 129 ? 10.672 29.297 -3.096 1 61.03 129 PRO A N 1
ATOM 1007 C CA . PRO A 1 129 ? 12.055 29.766 -3.232 1 61.03 129 PRO A CA 1
ATOM 1008 C C . PRO A 1 129 ? 12.344 30.375 -4.605 1 61.03 129 PRO A C 1
ATOM 1010 O O . PRO A 1 129 ? 11.852 29.875 -5.621 1 61.03 129 PRO A O 1
ATOM 1013 N N . GLY A 1 130 ? 13.211 31.312 -4.621 1 58.69 130 GLY A N 1
ATOM 1014 C CA . GLY A 1 130 ? 13.641 31.938 -5.863 1 58.69 130 GLY A CA 1
ATOM 1015 C C . GLY A 1 130 ? 12.664 33 -6.371 1 58.69 130 GLY A C 1
ATOM 1016 O O . GLY A 1 130 ? 12.922 33.656 -7.379 1 58.69 130 GLY A O 1
ATOM 1017 N N . SER A 1 131 ? 11.602 33.062 -5.668 1 58.91 131 SER A N 1
ATOM 1018 C CA . SER A 1 131 ? 10.68 34.125 -6.086 1 58.91 131 SER A CA 1
ATOM 1019 C C . SER A 1 131 ? 11.195 35.5 -5.699 1 58.91 131 SER A C 1
ATOM 1021 O O . SER A 1 131 ? 12.195 35.625 -4.988 1 58.91 131 SER A O 1
ATOM 1023 N N . GLU A 1 132 ? 10.68 36.531 -6.301 1 64.69 132 GLU A N 1
ATOM 1024 C CA . GLU A 1 132 ? 10.953 37.875 -5.836 1 64.69 132 GLU A CA 1
ATOM 1025 C C . GLU A 1 132 ? 10.758 38 -4.328 1 64.69 132 GLU A C 1
ATOM 1027 O O . GLU A 1 132 ? 9.953 37.281 -3.742 1 64.69 132 GLU A O 1
ATOM 1032 N N . PRO A 1 133 ? 11.672 38.719 -3.758 1 71.69 133 PRO A N 1
ATOM 1033 C CA . PRO A 1 133 ? 11.5 38.875 -2.314 1 71.69 133 PRO A CA 1
ATOM 1034 C C . PRO A 1 133 ? 10.086 39.344 -1.941 1 71.69 133 PRO A C 1
ATOM 1036 O O . PRO A 1 133 ? 9.469 40.125 -2.676 1 71.69 133 PRO A O 1
ATOM 1039 N N . GLY A 1 134 ? 9.609 38.625 -0.892 1 83.06 134 GLY A N 1
ATOM 1040 C CA . GLY A 1 134 ? 8.367 39.125 -0.343 1 83.06 134 GLY A CA 1
ATOM 1041 C C . GLY A 1 134 ? 7.414 38.031 0.095 1 83.06 134 GLY A C 1
ATOM 1042 O O . GLY A 1 134 ? 7.609 36.844 -0.244 1 83.06 134 GLY A O 1
ATOM 1043 N N . ILE A 1 135 ? 6.492 38.375 0.877 1 90.31 135 ILE A N 1
ATOM 1044 C CA . ILE A 1 135 ? 5.359 37.594 1.332 1 90.31 135 ILE A CA 1
ATOM 1045 C C . ILE A 1 135 ? 4.062 38.156 0.751 1 90.31 135 ILE A C 1
ATOM 1047 O O . ILE A 1 135 ? 3.748 39.312 0.947 1 90.31 135 ILE A O 1
ATOM 1051 N N . PRO A 1 136 ? 3.359 37.312 -0.073 1 92.56 136 PRO A N 1
ATOM 1052 C CA . PRO A 1 136 ? 2.104 37.844 -0.599 1 92.56 136 PRO A CA 1
ATOM 1053 C C . PRO A 1 136 ? 1.104 38.219 0.501 1 92.56 136 PRO A C 1
ATOM 1055 O O . PRO A 1 136 ? 0.928 37.438 1.448 1 92.56 136 PRO A O 1
ATOM 1058 N N . VAL A 1 137 ? 0.456 39.375 0.331 1 95.75 137 VAL A N 1
ATOM 1059 C CA . VAL A 1 137 ? -0.503 39.875 1.306 1 95.75 137 VAL A CA 1
ATOM 1060 C C . VAL A 1 137 ? -1.866 40.062 0.643 1 95.75 137 VAL A C 1
ATOM 1062 O O . VAL A 1 137 ? -1.959 40.594 -0.458 1 95.75 137 VAL A O 1
ATOM 1065 N N . PHE A 1 138 ? -2.885 39.531 1.258 1 96.69 138 PHE A N 1
ATOM 1066 C CA . PHE A 1 138 ? -4.273 39.656 0.826 1 96.69 138 PHE A CA 1
ATOM 1067 C C . PHE A 1 138 ? -5.129 40.312 1.914 1 96.69 138 PHE A C 1
ATOM 1069 O O . PHE A 1 138 ? -4.801 40.219 3.1 1 96.69 138 PHE A O 1
ATOM 1076 N N . THR A 1 139 ? -6.207 40.938 1.522 1 97.88 139 THR A N 1
ATOM 1077 C CA . THR A 1 139 ? -7.148 41.469 2.508 1 97.88 139 THR A CA 1
ATOM 1078 C C . THR A 1 139 ? -8.586 41.125 2.113 1 97.88 139 THR A C 1
ATOM 1080 O O . THR A 1 139 ? -8.852 40.812 0.956 1 97.88 139 THR A O 1
ATOM 1083 N N . SER A 1 140 ? -9.438 41.125 3.045 1 98.12 140 SER A N 1
ATOM 1084 C CA . SER A 1 140 ? -10.867 40.938 2.857 1 98.12 140 SER A CA 1
ATOM 1085 C C . SER A 1 140 ? -11.664 41.594 3.988 1 98.12 140 SER A C 1
ATOM 1087 O O . SER A 1 140 ? -11.125 41.844 5.062 1 98.12 140 SER A O 1
ATOM 1089 N N . ASP A 1 141 ? -12.977 41.875 3.688 1 97.88 141 ASP A N 1
ATOM 1090 C CA . ASP A 1 141 ? -13.922 42.312 4.715 1 97.88 141 ASP A CA 1
ATOM 1091 C C . ASP A 1 141 ? -14.531 41.125 5.438 1 97.88 141 ASP A C 1
ATOM 1093 O O . ASP A 1 141 ? -15.156 41.281 6.488 1 97.88 141 ASP A O 1
ATOM 1097 N N . TYR A 1 142 ? -14.273 39.969 4.879 1 96.88 142 TYR A N 1
ATOM 1098 C CA . TYR A 1 142 ? -14.859 38.75 5.422 1 96.88 142 TYR A CA 1
ATOM 1099 C C . TYR A 1 142 ? -13.781 37.719 5.777 1 96.88 142 TYR A C 1
ATOM 1101 O O . TYR A 1 142 ? -12.789 37.594 5.055 1 96.88 142 TYR A O 1
ATOM 1109 N N . LEU A 1 143 ? -13.953 37.031 6.859 1 97.19 143 LEU A N 1
ATOM 1110 C CA . LEU A 1 143 ? -12.984 36.031 7.324 1 97.19 143 LEU A CA 1
ATOM 1111 C C . LEU A 1 143 ? -12.914 34.844 6.363 1 97.19 143 LEU A C 1
ATOM 1113 O O . LEU A 1 143 ? -11.828 34.344 6.07 1 97.19 143 LEU A O 1
ATOM 1117 N N . THR A 1 144 ? -14.078 34.438 5.793 1 97 144 THR A N 1
ATOM 1118 C CA . THR A 1 144 ? -14.156 33.125 5.145 1 97 144 THR A CA 1
ATOM 1119 C C . THR A 1 144 ? -14.047 33.281 3.629 1 97 144 THR A C 1
ATOM 1121 O O . THR A 1 144 ? -14.008 32.281 2.906 1 97 144 THR A O 1
ATOM 1124 N N . HIS A 1 145 ? -14.039 34.469 3.096 1 96.44 145 HIS A N 1
ATOM 1125 C CA . HIS A 1 145 ? -14.008 34.625 1.647 1 96.44 145 HIS A CA 1
ATOM 1126 C C . HIS A 1 145 ? -13.602 36.031 1.263 1 96.44 145 HIS A C 1
ATOM 1128 O O . HIS A 1 145 ? -13.43 36.906 2.131 1 96.44 145 HIS A O 1
ATOM 1134 N N . GLY A 1 146 ? -13.281 36.219 -0.026 1 96 146 GLY A N 1
ATOM 1135 C CA . GLY A 1 146 ? -13.18 37.531 -0.594 1 96 146 GLY A CA 1
ATOM 1136 C C . GLY A 1 146 ? -11.766 38.094 -0.543 1 96 146 GLY A C 1
ATOM 1137 O O . GLY A 1 146 ? -11.547 39.281 -0.845 1 96 146 GLY A O 1
ATOM 1138 N N . TYR A 1 147 ? -10.82 37.375 -0.209 1 97.31 147 TYR A N 1
ATOM 1139 C CA . TYR A 1 147 ? -9.453 37.906 -0.101 1 97.31 147 TYR A CA 1
ATOM 1140 C C . TYR A 1 147 ? -8.914 38.281 -1.469 1 97.31 147 TYR A C 1
ATOM 1142 O O . TYR A 1 147 ? -9.07 37.562 -2.443 1 97.31 147 TYR A O 1
ATOM 1150 N N . THR A 1 148 ? -8.336 39.438 -1.503 1 96.06 148 THR A N 1
ATOM 1151 C CA . THR A 1 148 ? -7.734 39.969 -2.723 1 96.06 148 THR A CA 1
ATOM 1152 C C . THR A 1 148 ? -6.285 40.375 -2.479 1 96.06 148 THR A C 1
ATOM 1154 O O . THR A 1 148 ? -5.969 41 -1.447 1 96.06 148 THR A O 1
ATOM 1157 N N . PHE A 1 149 ? -5.527 40.156 -3.461 1 95.62 149 PHE A N 1
ATOM 1158 C CA . PHE A 1 149 ? -4.102 40.469 -3.385 1 95.62 149 PHE A CA 1
ATOM 1159 C C . PHE A 1 149 ? -3.867 41.969 -3.287 1 95.62 149 PHE A C 1
ATOM 1161 O O . PHE A 1 149 ? -4.414 42.75 -4.078 1 95.62 149 PHE A O 1
ATOM 1168 N N . GLN A 1 150 ? -3.01 42.375 -2.334 1 94.44 150 GLN A N 1
ATOM 1169 C CA . GLN A 1 150 ? -2.73 43.781 -2.078 1 94.44 150 GLN A CA 1
ATOM 1170 C C . GLN A 1 150 ? -1.267 44.094 -2.361 1 94.44 150 GLN A C 1
ATOM 1172 O O . GLN A 1 150 ? -0.851 45.25 -2.242 1 94.44 150 GLN A O 1
ATOM 1177 N N . GLY A 1 151 ? -0.474 43.125 -2.748 1 90.69 151 GLY A N 1
ATOM 1178 C CA . GLY A 1 151 ? 0.965 43.281 -2.898 1 90.69 151 GLY A CA 1
ATOM 1179 C C . GLY A 1 151 ? 1.754 42.344 -1.984 1 90.69 151 GLY A C 1
ATOM 1180 O O . GLY A 1 151 ? 1.236 41.344 -1.523 1 90.69 151 GLY A O 1
ATOM 1181 N N . HIS A 1 152 ? 3.053 42.688 -1.944 1 88.19 152 HIS A N 1
ATOM 1182 C CA . HIS A 1 152 ? 3.859 41.812 -1.113 1 88.19 152 HIS A CA 1
ATOM 1183 C C . HIS A 1 152 ? 4.609 42.594 -0.039 1 88.19 152 HIS A C 1
ATOM 1185 O O . HIS A 1 152 ? 4.973 43.75 -0.25 1 88.19 152 HIS A O 1
ATOM 1191 N N . LEU A 1 153 ? 4.645 42 1.115 1 89.62 153 LEU A N 1
ATOM 1192 C CA . LEU A 1 153 ? 5.516 42.438 2.197 1 89.62 153 LEU A CA 1
ATOM 1193 C C . LEU A 1 153 ? 6.969 42.094 1.908 1 89.62 153 LEU A C 1
ATOM 1195 O O . LEU A 1 153 ? 7.293 40.938 1.674 1 89.62 153 LEU A O 1
ATOM 1199 N N . ILE A 1 154 ? 7.781 43.094 1.857 1 82.56 154 ILE A N 1
ATOM 1200 C CA . ILE A 1 154 ? 9.203 42.875 1.633 1 82.56 154 ILE A CA 1
ATOM 1201 C C . ILE A 1 154 ? 9.914 42.688 2.971 1 82.56 154 ILE A C 1
ATOM 1203 O O . ILE A 1 154 ? 10 43.625 3.771 1 82.56 154 ILE A O 1
ATOM 1207 N N . GLN A 1 155 ? 10.43 41.562 3.145 1 82.81 155 GLN A N 1
ATOM 1208 C CA . GLN A 1 155 ? 11.102 41.219 4.395 1 82.81 155 GLN A CA 1
ATOM 1209 C C . GLN A 1 155 ? 12.367 42.062 4.586 1 82.81 155 GLN A C 1
ATOM 1211 O O . GLN A 1 155 ? 13.094 42.312 3.627 1 82.81 155 GLN A O 1
ATOM 1216 N N . LYS A 1 156 ? 12.562 42.438 5.75 1 76.5 156 LYS A N 1
ATOM 1217 C CA . LYS A 1 156 ? 13.82 43.094 6.07 1 76.5 156 LYS A CA 1
ATOM 1218 C C . LYS A 1 156 ? 14.984 42.125 6.004 1 76.5 156 LYS A C 1
ATOM 1220 O O . LYS A 1 156 ? 16.047 42.438 5.465 1 76.5 156 LYS A O 1
ATOM 1225 N N . THR A 1 157 ? 14.797 41.031 6.594 1 68.88 157 THR A N 1
ATOM 1226 C CA . THR A 1 157 ? 15.828 40 6.598 1 68.88 157 THR A CA 1
ATOM 1227 C C . THR A 1 157 ? 15.57 39 5.488 1 68.88 157 THR A C 1
ATOM 1229 O O . THR A 1 157 ? 14.68 38.156 5.602 1 68.88 157 THR A O 1
ATOM 1232 N N . TRP A 1 158 ? 16.156 39.25 4.352 1 65.25 158 TRP A N 1
ATOM 1233 C CA . TRP A 1 158 ? 16.047 38.375 3.209 1 65.25 158 TRP A CA 1
ATOM 1234 C C . TRP A 1 158 ? 17.406 38.031 2.621 1 65.25 158 TRP A C 1
ATOM 1236 O O . TRP A 1 158 ? 18.188 38.938 2.322 1 65.25 158 TRP A O 1
ATOM 1246 N N . TRP A 1 159 ? 17.656 36.781 2.725 1 67.56 159 TRP A N 1
ATOM 1247 C CA . TRP A 1 159 ? 18.891 36.375 2.057 1 67.56 159 TRP A CA 1
ATOM 1248 C C . TRP A 1 159 ? 18.594 35.906 0.63 1 67.56 159 TRP A C 1
ATOM 1250 O O . TRP A 1 159 ? 17.594 35.25 0.378 1 67.56 159 TRP A O 1
ATOM 1260 N N . TYR A 1 160 ? 19.438 36.375 -0.203 1 61.81 160 TYR A N 1
ATOM 1261 C CA . TYR A 1 160 ? 19.266 36.062 -1.617 1 61.81 160 TYR A CA 1
ATOM 1262 C C . TYR A 1 160 ? 19.094 34.562 -1.825 1 61.81 160 TYR A C 1
ATOM 1264 O O . TYR A 1 160 ? 19.812 33.781 -1.228 1 61.81 160 TYR A O 1
ATOM 1272 N N . GLY A 1 161 ? 18.062 34.281 -2.531 1 62.81 161 GLY A N 1
ATOM 1273 C CA . GLY A 1 161 ? 17.828 32.906 -2.896 1 62.81 161 GLY A CA 1
ATOM 1274 C C . GLY A 1 161 ? 16.984 32.156 -1.892 1 62.81 161 GLY A C 1
ATOM 1275 O O . GLY A 1 161 ? 16.672 30.969 -2.088 1 62.81 161 GLY A O 1
ATOM 1276 N N . GLN A 1 162 ? 16.641 32.938 -0.843 1 69.69 162 GLN A N 1
ATOM 1277 C CA . GLN A 1 162 ? 15.828 32.25 0.162 1 69.69 162 GLN A CA 1
ATOM 1278 C C . GLN A 1 162 ? 14.359 32.625 0.03 1 69.69 162 GLN A C 1
ATOM 1280 O O . GLN A 1 162 ? 14.023 33.781 -0.273 1 69.69 162 GLN A O 1
ATOM 1285 N N . GLY A 1 163 ? 13.508 31.703 0.071 1 74.38 163 GLY A N 1
ATOM 1286 C CA . GLY A 1 163 ? 12.07 31.906 0.133 1 74.38 163 GLY A CA 1
ATOM 1287 C C . GLY A 1 163 ? 11.492 31.688 1.521 1 74.38 163 GLY A C 1
ATOM 1288 O O . GLY A 1 163 ? 12.227 31.391 2.461 1 74.38 163 GLY A O 1
ATOM 1289 N N . VAL A 1 164 ? 10.203 32.156 1.604 1 79 164 VAL A N 1
ATOM 1290 C CA . VAL A 1 164 ? 9.453 31.906 2.83 1 79 164 VAL A CA 1
ATOM 1291 C C . VAL A 1 164 ? 8.711 30.578 2.703 1 79 164 VAL A C 1
ATOM 1293 O O . VAL A 1 164 ? 7.949 30.375 1.758 1 79 164 VAL A O 1
ATOM 1296 N N . GLU A 1 165 ? 9.016 29.688 3.488 1 76.75 165 GLU A N 1
ATOM 1297 C CA . GLU A 1 165 ? 8.383 28.359 3.439 1 76.75 165 GLU A CA 1
ATOM 1298 C C . GLU A 1 165 ? 7.195 28.297 4.398 1 76.75 165 GLU A C 1
ATOM 1300 O O . GLU A 1 165 ? 6.094 27.906 4.004 1 76.75 165 GLU A O 1
ATOM 1305 N N . ASP A 1 166 ? 7.512 28.531 5.684 1 86.44 166 ASP A N 1
ATOM 1306 C CA . ASP A 1 166 ? 6.461 28.531 6.699 1 86.44 166 ASP A CA 1
ATOM 1307 C C . ASP A 1 166 ? 6.328 29.906 7.355 1 86.44 166 ASP A C 1
ATOM 1309 O O . ASP A 1 166 ? 7.316 30.609 7.516 1 86.44 166 ASP A O 1
ATOM 1313 N N . LEU A 1 167 ? 5.086 30.219 7.652 1 91.94 167 LEU A N 1
ATOM 1314 C CA . LEU A 1 167 ? 4.891 31.484 8.352 1 91.94 167 LEU A CA 1
ATOM 1315 C C . LEU A 1 167 ? 3.674 31.422 9.266 1 91.94 167 LEU A C 1
ATOM 1317 O O . LEU A 1 167 ? 2.83 30.531 9.125 1 91.94 167 LEU A O 1
ATOM 1321 N N . SER A 1 168 ? 3.646 32.312 10.203 1 95.94 168 SER A N 1
ATOM 1322 C CA . SER A 1 168 ? 2.494 32.562 11.062 1 95.94 168 SER A CA 1
ATOM 1323 C C . SER A 1 168 ? 2.332 34.031 11.344 1 95.94 168 SER A C 1
ATOM 1325 O O . SER A 1 168 ? 3.227 34.844 11.047 1 95.94 168 SER A O 1
ATOM 1327 N N . LEU A 1 169 ? 1.158 34.375 11.719 1 97.44 169 LEU A N 1
ATOM 1328 C CA . LEU A 1 169 ? 0.805 35.75 12.062 1 97.44 169 LEU A CA 1
ATOM 1329 C C . LEU A 1 169 ? 0.285 35.844 13.492 1 97.44 169 LEU A C 1
ATOM 1331 O O . LEU A 1 169 ? -0.361 34.906 13.984 1 97.44 169 LEU A O 1
ATOM 1335 N N . ALA A 1 170 ? 0.585 36.938 14.102 1 97.12 170 ALA A N 1
ATOM 1336 C CA . ALA A 1 170 ? 0.09 37.156 15.453 1 97.12 170 ALA A CA 1
ATOM 1337 C C . ALA A 1 170 ? -0.291 38.625 15.664 1 97.12 170 ALA A C 1
ATOM 1339 O O . ALA A 1 170 ? 0.33 39.531 15.086 1 97.12 170 ALA A O 1
ATOM 1340 N N . VAL A 1 171 ? -1.344 38.812 16.359 1 96.06 171 VAL A N 1
ATOM 1341 C CA . VAL A 1 171 ? -1.68 40.125 16.891 1 96.06 171 VAL A CA 1
ATOM 1342 C C . VAL A 1 171 ? -1.519 40.125 18.406 1 96.06 171 VAL A C 1
ATOM 1344 O O . VAL A 1 171 ? -2.205 39.375 19.109 1 96.06 171 VAL A O 1
ATOM 1347 N N . ILE A 1 172 ? -0.638 40.875 18.875 1 94.44 172 ILE A N 1
ATOM 1348 C CA . ILE A 1 172 ? -0.333 40.938 20.312 1 94.44 172 ILE A CA 1
ATOM 1349 C C . ILE A 1 172 ? -0.373 42.406 20.766 1 94.44 172 ILE A C 1
ATOM 1351 O O . ILE A 1 172 ? 0.416 43.219 20.297 1 94.44 172 ILE A O 1
ATOM 1355 N N . ASP A 1 173 ? -1.327 42.719 21.641 1 90.31 173 ASP A N 1
ATOM 1356 C CA . ASP A 1 173 ? -1.547 44.062 22.172 1 90.31 173 ASP A CA 1
ATOM 1357 C C . ASP A 1 173 ? -1.822 45.062 21.031 1 90.31 173 ASP A C 1
ATOM 1359 O O . ASP A 1 173 ? -1.249 46.156 21 1 90.31 173 ASP A O 1
ATOM 1363 N N . GLY A 1 174 ? -2.482 44.562 20.078 1 92.56 174 GLY A N 1
ATOM 1364 C CA . GLY A 1 174 ? -2.928 45.406 19 1 92.56 174 GLY A CA 1
ATOM 1365 C C . GLY A 1 174 ? -1.896 45.562 17.891 1 92.56 174 GLY A C 1
ATOM 1366 O O . GLY A 1 174 ? -2.168 46.188 16.859 1 92.56 174 GLY A O 1
ATOM 1367 N N . GLU A 1 175 ? -0.714 45.031 18.156 1 96.62 175 GLU A N 1
ATOM 1368 C CA . GLU A 1 175 ? 0.346 45.094 17.156 1 96.62 175 GLU A CA 1
ATOM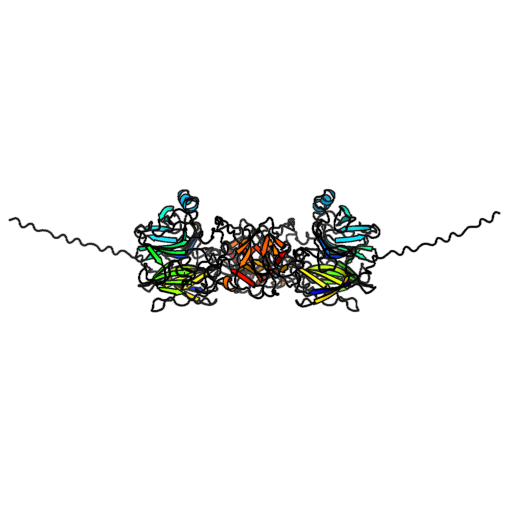 1369 C C . GLU A 1 175 ? 0.426 43.781 16.359 1 96.62 175 GLU A C 1
ATOM 1371 O O . GLU A 1 175 ? 0.247 42.688 16.922 1 96.62 175 GLU A O 1
ATOM 1376 N N . GLY A 1 176 ? 0.677 43.969 15.055 1 97.69 176 GLY A N 1
ATOM 1377 C CA . GLY A 1 176 ? 0.802 42.781 14.203 1 97.69 176 GLY A CA 1
ATOM 1378 C C . GLY A 1 176 ? 2.234 42.312 14.047 1 97.69 176 GLY A C 1
ATOM 1379 O O . GLY A 1 176 ? 3.16 43.125 13.992 1 97.69 176 GLY A O 1
ATOM 1380 N N . TYR A 1 177 ? 2.439 41 13.945 1 98.06 177 TYR A N 1
ATOM 1381 C CA . TYR A 1 177 ? 3.732 40.375 13.703 1 98.06 177 TYR A CA 1
ATOM 1382 C C . TYR A 1 177 ? 3.613 39.25 12.664 1 98.06 177 TYR A C 1
ATOM 1384 O O . TYR A 1 177 ? 2.621 38.531 12.633 1 98.06 177 TYR A O 1
ATOM 1392 N N . VAL A 1 178 ? 4.613 39.219 11.82 1 96.75 178 VAL A N 1
ATOM 1393 C CA . VAL A 1 178 ? 4.793 38.031 10.992 1 96.75 178 VAL A CA 1
ATOM 1394 C C . VAL A 1 178 ? 6.043 37.281 11.438 1 96.75 178 VAL A C 1
ATOM 1396 O O . VAL A 1 178 ? 7.062 37.875 11.766 1 96.75 178 VAL A O 1
ATOM 1399 N N . ILE A 1 179 ? 5.922 36.031 11.656 1 96.12 179 ILE A N 1
ATOM 1400 C CA . ILE A 1 179 ? 7.043 35.125 11.922 1 96.12 179 ILE A CA 1
ATOM 1401 C C . ILE A 1 179 ? 7.145 34.094 10.805 1 96.12 179 ILE A C 1
ATOM 1403 O O . ILE A 1 179 ? 6.129 33.562 10.336 1 96.12 179 ILE A O 1
ATOM 1407 N N . TYR A 1 180 ? 8.375 33.875 10.289 1 91.69 180 TYR A N 1
ATOM 1408 C CA . TYR A 1 180 ? 8.523 32.969 9.156 1 91.69 180 TYR A CA 1
ATOM 1409 C C . TYR A 1 180 ? 9.891 32.312 9.164 1 91.69 180 TYR A C 1
ATOM 1411 O O . TYR A 1 180 ? 10.789 32.75 9.891 1 91.69 180 TYR A O 1
ATOM 1419 N N . THR A 1 181 ? 9.969 31.203 8.477 1 87.44 181 THR A N 1
ATOM 1420 C CA . THR A 1 181 ? 11.234 30.516 8.234 1 87.44 181 THR A CA 1
ATOM 1421 C C . THR A 1 181 ? 11.75 30.812 6.824 1 87.44 181 THR A C 1
ATOM 1423 O O . THR A 1 181 ? 10.969 30.844 5.871 1 87.44 181 THR A O 1
ATOM 1426 N N . THR A 1 182 ? 13.062 31.047 6.801 1 78.31 182 THR A N 1
ATOM 1427 C CA . THR A 1 182 ? 13.703 31.203 5.5 1 78.31 182 THR A CA 1
ATOM 1428 C C . THR A 1 182 ? 14.234 29.875 4.992 1 78.31 182 THR A C 1
ATOM 1430 O O . THR A 1 182 ? 14.656 29.016 5.781 1 78.31 182 THR A O 1
ATOM 1433 N N . TRP A 1 183 ? 13.961 29.609 3.785 1 69.38 183 TRP A N 1
ATOM 1434 C CA . TRP A 1 183 ? 14.391 28.312 3.252 1 69.38 183 TRP A CA 1
ATOM 1435 C C . TRP A 1 183 ? 15.289 28.5 2.033 1 69.38 183 TRP A C 1
ATOM 1437 O O . TRP A 1 183 ? 14.93 29.219 1.096 1 69.38 183 TRP A O 1
ATOM 1447 N N . ASP A 1 184 ? 16.547 28.047 2.238 1 58.5 184 ASP A N 1
ATOM 1448 C CA . ASP A 1 184 ? 17.438 27.938 1.088 1 58.5 184 ASP A CA 1
ATOM 1449 C C . ASP A 1 184 ? 17.578 26.5 0.621 1 58.5 184 ASP A C 1
ATOM 1451 O O . ASP A 1 184 ? 18.344 25.719 1.196 1 58.5 184 ASP A O 1
ATOM 1455 N N . MET A 1 185 ? 16.656 26.078 -0.24 1 49.31 185 MET A N 1
ATOM 1456 C CA . MET A 1 185 ? 16.703 24.703 -0.742 1 49.31 185 MET A CA 1
ATOM 1457 C C . MET A 1 185 ? 17.906 24.516 -1.664 1 49.31 185 MET A C 1
ATOM 1459 O O . MET A 1 185 ? 18.312 23.375 -1.918 1 49.31 185 MET A O 1
ATOM 1463 N N . ILE A 1 186 ? 18.25 25.703 -2.275 1 44.34 186 ILE A N 1
ATOM 1464 C CA . ILE A 1 186 ? 19.328 25.578 -3.252 1 44.34 186 ILE A CA 1
ATOM 1465 C C . ILE A 1 186 ? 20.562 24.969 -2.586 1 44.34 186 ILE A C 1
ATOM 1467 O O . ILE A 1 186 ? 21.234 24.125 -3.174 1 44.34 186 ILE A O 1
ATOM 1471 N N . SER A 1 187 ? 20.75 25.531 -1.48 1 42.69 187 SER A N 1
ATOM 1472 C CA . SER A 1 187 ? 21.953 25.016 -0.816 1 42.69 187 SER A CA 1
ATOM 1473 C C . SER A 1 187 ? 21.781 23.547 -0.432 1 42.69 187 SER A C 1
ATOM 1475 O O . SER A 1 187 ? 22.766 22.844 -0.219 1 42.69 187 SER A O 1
ATOM 1477 N N . ALA A 1 188 ? 20.641 23.234 -0.052 1 42.19 188 ALA A N 1
ATOM 1478 C CA . ALA A 1 188 ? 20.453 21.844 0.354 1 42.19 188 ALA A CA 1
ATOM 1479 C C . ALA A 1 188 ? 20.797 20.891 -0.783 1 42.19 188 ALA A C 1
ATOM 1481 O O . ALA A 1 188 ? 21.234 19.766 -0.542 1 42.19 188 ALA A O 1
ATOM 1482 N N . ILE A 1 189 ? 20.156 21.25 -1.953 1 38.88 189 ILE A N 1
ATOM 1483 C CA . ILE A 1 189 ? 20.516 20.422 -3.102 1 38.88 189 ILE A CA 1
ATOM 1484 C C . ILE A 1 189 ? 21.938 20.719 -3.541 1 38.88 189 ILE A C 1
ATOM 1486 O O . ILE A 1 189 ? 22.234 21.812 -4.031 1 38.88 189 ILE A O 1
ATOM 1490 N N . VAL A 1 190 ? 22.812 20.641 -2.744 1 37.72 190 VAL A N 1
ATOM 1491 C CA . VAL A 1 190 ? 24.203 20.938 -3.084 1 37.72 190 VAL A CA 1
ATOM 1492 C C . VAL A 1 190 ? 24.453 20.609 -4.555 1 37.72 190 VAL A C 1
ATOM 1494 O O . VAL A 1 190 ? 24.359 19.438 -4.961 1 37.72 190 VAL A O 1
ATOM 1497 N N . THR A 1 191 ? 24.125 21.562 -5.324 1 35.34 191 THR A N 1
ATOM 1498 C CA . THR A 1 191 ? 24.484 21.562 -6.742 1 35.34 191 THR A CA 1
ATOM 1499 C C . THR A 1 191 ? 25.969 21.297 -6.922 1 35.34 191 THR A C 1
ATOM 1501 O O . THR A 1 191 ? 26.453 21.219 -8.055 1 35.34 191 THR A O 1
ATOM 1504 N N . ASP A 1 192 ? 26.734 21.859 -6.047 1 38.19 192 ASP A N 1
ATOM 1505 C CA . ASP A 1 192 ? 28.109 21.703 -6.48 1 38.19 192 ASP A CA 1
ATOM 1506 C C . ASP A 1 192 ? 28.469 20.234 -6.676 1 38.19 192 ASP A C 1
ATOM 1508 O O . ASP A 1 192 ? 29.641 19.891 -6.77 1 38.19 192 ASP A O 1
ATOM 1512 N N . GLY A 1 193 ? 27.531 19.484 -6.965 1 39.62 193 GLY A N 1
ATOM 1513 C CA . GLY A 1 193 ? 27.891 18.094 -7.254 1 39.62 193 GLY A CA 1
ATOM 1514 C C . GLY A 1 193 ? 27.922 17.219 -6.016 1 39.62 193 GLY A C 1
ATOM 1515 O O . GLY A 1 193 ? 28.172 16.016 -6.109 1 39.62 193 GLY A O 1
ATOM 1516 N N . SER A 1 194 ? 28.234 17.781 -4.918 1 38.47 194 SER A N 1
ATOM 1517 C CA . SER A 1 194 ? 28.391 16.891 -3.777 1 38.47 194 SER A CA 1
ATOM 1518 C C . SER A 1 194 ? 27.031 16.344 -3.316 1 38.47 194 SER A C 1
ATOM 1520 O O . SER A 1 194 ? 26.172 17.109 -2.893 1 38.47 194 SER A O 1
ATOM 1522 N N . LEU A 1 195 ? 26.406 15.508 -3.902 1 41.66 195 LEU A N 1
ATOM 1523 C CA . LEU A 1 195 ? 25.344 14.523 -3.689 1 41.66 195 LEU A CA 1
ATOM 1524 C C . LEU A 1 195 ? 25.578 13.742 -2.404 1 41.66 195 LEU A C 1
ATOM 1526 O O . LEU A 1 195 ? 26.734 13.508 -2.018 1 41.66 195 LEU A O 1
ATOM 1530 N N . GLY A 1 196 ? 24.859 13.867 -1.353 1 43.22 196 GLY A N 1
ATOM 1531 C CA . GLY A 1 196 ? 24.953 12.859 -0.311 1 43.22 196 GLY A CA 1
ATOM 1532 C C . GLY A 1 196 ? 24.609 13.383 1.067 1 43.22 196 GLY A C 1
ATOM 1533 O O . GLY A 1 196 ? 25.031 12.828 2.08 1 43.22 196 GLY A O 1
ATOM 1534 N N . SER A 1 197 ? 24.391 14.688 1.144 1 48.66 197 SER A N 1
ATOM 1535 C CA . SER A 1 197 ? 24.172 14.859 2.578 1 48.66 197 SER A CA 1
ATOM 1536 C C . SER A 1 197 ? 22.781 14.422 2.992 1 48.66 197 SER A C 1
ATOM 1538 O O . SER A 1 197 ? 21.797 14.711 2.297 1 48.66 197 SER A O 1
ATOM 1540 N N . ILE A 1 198 ? 22.719 13.297 3.713 1 49.53 198 ILE A N 1
ATOM 1541 C CA . ILE A 1 198 ? 21.469 12.945 4.379 1 49.53 198 ILE A CA 1
ATOM 1542 C C . ILE A 1 198 ? 20.938 14.141 5.172 1 49.53 198 ILE A C 1
ATOM 1544 O O . ILE A 1 198 ? 19.734 14.258 5.402 1 49.53 198 ILE A O 1
ATOM 1548 N N . TRP A 1 199 ? 21.844 14.914 6.016 1 50.38 199 TRP A N 1
ATOM 1549 C CA . TRP A 1 199 ? 21.312 15.945 6.902 1 50.38 199 TRP A CA 1
ATOM 1550 C C . TRP A 1 199 ? 21.484 17.328 6.285 1 50.38 199 TRP A C 1
ATOM 1552 O O . TRP A 1 199 ? 22.516 17.641 5.699 1 50.38 199 TRP A O 1
ATOM 1562 N N . PRO A 1 200 ? 20.297 18.109 6.617 1 49.25 200 PRO A N 1
ATOM 1563 C CA . PRO A 1 200 ? 19.781 19.109 5.676 1 49.25 200 PRO A CA 1
ATOM 1564 C C . PRO A 1 200 ? 20.859 20.094 5.238 1 49.25 200 PRO A C 1
ATOM 1566 O O . PRO A 1 200 ? 21.516 20.703 6.082 1 49.25 200 PRO A O 1
ATOM 1569 N N . ALA A 1 201 ? 21.297 20.141 4.176 1 48.78 201 ALA A N 1
ATOM 1570 C CA . ALA A 1 201 ? 22.172 21.156 3.605 1 48.78 201 ALA A CA 1
ATOM 1571 C C . ALA A 1 201 ? 21.469 22.516 3.545 1 48.78 201 ALA A C 1
ATOM 1573 O O . ALA A 1 201 ? 22.016 23.484 3.004 1 48.78 201 ALA A O 1
ATOM 1574 N N . PHE A 1 202 ? 20.172 22.562 4.23 1 55.09 202 PHE A N 1
ATOM 1575 C CA . PHE A 1 202 ? 19.516 23.828 3.936 1 55.09 202 PHE A CA 1
ATOM 1576 C C . PHE A 1 202 ? 19.562 24.75 5.145 1 55.09 202 PHE A C 1
ATOM 1578 O O . PHE A 1 202 ? 19.656 24.297 6.285 1 55.09 202 PHE A O 1
ATOM 1585 N N . SER A 1 203 ? 19.812 25.969 4.867 1 60.22 203 SER A N 1
ATOM 1586 C CA . SER A 1 203 ? 19.734 27.016 5.883 1 60.22 203 SER A CA 1
ATOM 1587 C C . SER A 1 203 ? 18.281 27.406 6.137 1 60.22 203 SER A C 1
ATOM 1589 O O . SER A 1 203 ? 17.531 27.703 5.199 1 60.22 203 SER A O 1
ATOM 1591 N N . GLN A 1 204 ? 17.781 27 7.367 1 73.12 204 GLN A N 1
ATOM 1592 C CA . GLN A 1 204 ? 16.484 27.453 7.84 1 73.12 204 GLN A CA 1
ATOM 1593 C C . GLN A 1 204 ? 16.641 28.406 9.031 1 73.12 204 GLN A C 1
ATOM 1595 O O . GLN A 1 204 ? 17.422 28.141 9.945 1 73.12 204 GLN A O 1
ATOM 1600 N N . THR A 1 205 ? 16.141 29.703 8.867 1 79.31 205 THR A N 1
ATOM 1601 C CA . THR A 1 205 ? 16.203 30.672 9.953 1 79.31 205 THR A CA 1
ATOM 1602 C C . THR A 1 205 ? 14.82 31.234 10.25 1 79.31 205 THR A C 1
ATOM 1604 O O . THR A 1 205 ? 14.07 31.578 9.328 1 79.31 205 THR A O 1
ATOM 1607 N N . VAL A 1 206 ? 14.5 31.25 11.57 1 90.75 206 VAL A N 1
ATOM 1608 C CA . VAL A 1 206 ? 13.234 31.844 11.992 1 90.75 206 VAL A CA 1
ATOM 1609 C C . VAL A 1 206 ? 13.398 33.344 12.188 1 90.75 206 VAL A C 1
ATOM 1611 O O . VAL A 1 206 ? 14.312 33.781 12.898 1 90.75 206 VAL A O 1
ATOM 1614 N N . VAL A 1 207 ? 12.547 34.062 11.539 1 92.19 207 VAL A N 1
ATOM 1615 C CA . VAL A 1 207 ? 12.594 35.531 11.617 1 92.19 207 VAL A CA 1
ATOM 1616 C C . VAL A 1 207 ? 11.242 36.062 12.078 1 92.19 207 VAL A C 1
ATOM 1618 O O . VAL A 1 207 ? 10.195 35.594 11.641 1 92.19 207 VAL A O 1
ATOM 1621 N N . ILE A 1 208 ? 11.266 37.062 13.008 1 96.31 208 ILE A N 1
ATOM 1622 C CA . ILE A 1 208 ? 10.086 37.812 13.414 1 96.31 208 ILE A CA 1
ATOM 1623 C C . ILE A 1 208 ? 10.18 39.219 12.898 1 96.31 208 ILE A C 1
ATOM 1625 O O . ILE A 1 208 ? 11.234 39.875 13 1 96.31 208 ILE A O 1
ATOM 1629 N N . GLU A 1 209 ? 9.133 39.688 12.336 1 96.19 209 GLU A N 1
ATOM 1630 C CA . GLU A 1 209 ? 9.055 41.094 11.93 1 96.19 209 GLU A CA 1
ATOM 1631 C C . GLU A 1 209 ? 7.77 41.75 12.438 1 96.19 209 GLU A C 1
ATOM 1633 O O . GLU A 1 209 ? 6.703 41.125 12.414 1 96.19 209 GLU A O 1
ATOM 1638 N N . LYS A 1 210 ? 7.918 42.938 12.938 1 97.44 210 LYS A N 1
ATOM 1639 C CA . LYS A 1 210 ? 6.754 43.75 13.305 1 97.44 210 LYS A CA 1
ATOM 1640 C C . LYS A 1 210 ? 6.094 44.344 12.07 1 97.44 210 LYS A C 1
ATOM 1642 O O . LYS A 1 210 ? 6.777 44.844 11.172 1 97.44 210 LYS A O 1
ATOM 1647 N N . LEU A 1 211 ? 4.793 44.344 12.086 1 98.06 211 LEU A N 1
ATOM 1648 C CA . LEU A 1 211 ? 4.051 44.844 10.93 1 98.06 211 LEU A CA 1
ATOM 1649 C C . LEU A 1 211 ? 3.678 46.312 11.117 1 98.06 211 LEU A C 1
ATOM 1651 O O . LEU A 1 211 ? 3.66 46.812 12.242 1 98.06 211 LEU A O 1
ATOM 1655 N N . THR A 1 212 ? 3.42 47 9.984 1 97.69 212 THR A N 1
ATOM 1656 C CA . THR A 1 212 ? 2.887 48.344 10.008 1 97.69 212 THR A CA 1
ATOM 1657 C C . THR A 1 212 ? 1.487 48.375 10.617 1 97.69 212 THR A C 1
ATOM 1659 O O . THR A 1 212 ? 0.87 47.344 10.805 1 97.69 212 THR A O 1
ATOM 1662 N N . ASP A 1 213 ? 0.947 49.594 10.898 1 97.31 213 ASP A N 1
ATOM 1663 C CA . ASP A 1 213 ? -0.34 49.75 11.57 1 97.31 213 ASP A CA 1
ATOM 1664 C C . ASP A 1 213 ? -1.465 49.094 10.758 1 97.31 213 ASP A C 1
ATOM 1666 O O . ASP A 1 213 ? -2.461 48.656 11.312 1 97.31 213 ASP A O 1
ATOM 1670 N N . ASP A 1 214 ? -1.278 49.031 9.492 1 97.31 214 ASP A N 1
ATOM 1671 C CA . ASP A 1 214 ? -2.307 48.438 8.633 1 97.31 214 ASP A CA 1
ATOM 1672 C C . ASP A 1 214 ? -2.055 46.969 8.398 1 97.31 214 ASP A C 1
ATOM 1674 O O . ASP A 1 214 ? -2.832 46.281 7.707 1 97.31 214 ASP A O 1
ATOM 1678 N N . PHE A 1 215 ? -0.947 46.375 8.906 1 98.06 215 PHE A N 1
ATOM 1679 C CA . PHE A 1 215 ? -0.552 45 8.883 1 98.06 215 PHE A CA 1
ATOM 1680 C C . PHE A 1 215 ? -0.15 44.562 7.48 1 98.06 215 PHE A C 1
ATOM 1682 O O . PHE A 1 215 ? -0.005 43.375 7.207 1 98.06 215 PHE A O 1
ATOM 1689 N N . LEU A 1 216 ? 0.106 45.469 6.512 1 97.12 216 LEU A N 1
ATOM 1690 C CA . LEU A 1 216 ? 0.311 45.094 5.117 1 97.12 216 LEU A CA 1
ATOM 1691 C C . LEU A 1 216 ? 1.797 45.062 4.781 1 97.12 216 LEU A C 1
ATOM 1693 O O . LEU A 1 216 ? 2.186 44.5 3.742 1 97.12 216 LEU A O 1
ATOM 1697 N N . ASN A 1 217 ? 2.566 45.656 5.684 1 95.38 217 ASN A N 1
ATOM 1698 C CA . ASN A 1 217 ? 4.004 45.719 5.438 1 95.38 217 ASN A CA 1
ATOM 1699 C C . ASN A 1 217 ? 4.801 45.531 6.727 1 95.38 217 ASN A C 1
ATOM 1701 O O . ASN A 1 217 ? 4.238 45.594 7.824 1 95.38 217 ASN A O 1
ATOM 1705 N N . SER A 1 218 ? 6.105 45.344 6.5 1 94.69 218 SER A N 1
ATOM 1706 C CA . SER A 1 218 ? 7.023 45.312 7.637 1 94.69 218 SER A CA 1
ATOM 1707 C C . SER A 1 218 ? 7.383 46.75 8.07 1 94.69 218 SER A C 1
ATOM 1709 O O . SER A 1 218 ? 7.551 47.625 7.227 1 94.69 218 SER A O 1
ATOM 1711 N N . THR A 1 219 ? 7.598 46.938 9.359 1 95.69 219 THR A N 1
ATOM 1712 C CA . THR A 1 219 ? 8.109 48.188 9.867 1 95.69 219 THR A CA 1
ATOM 1713 C C . THR A 1 219 ? 9.617 48.312 9.648 1 95.69 219 THR A C 1
ATOM 1715 O O . THR A 1 219 ? 10.195 49.375 9.773 1 95.69 219 THR A O 1
ATOM 1718 N N . GLY A 1 220 ? 10.18 47.219 9.359 1 92.5 220 GLY A N 1
ATOM 1719 C CA . GLY A 1 220 ? 11.633 47.125 9.289 1 92.5 220 GLY A CA 1
ATOM 1720 C C . GLY A 1 220 ? 12.258 46.594 10.562 1 92.5 220 GLY A C 1
ATOM 1721 O O . GLY A 1 220 ? 13.422 46.188 10.562 1 92.5 220 GLY A O 1
ATOM 1722 N N . GLU A 1 221 ? 11.547 46.562 11.625 1 94.19 221 GLU A N 1
ATOM 1723 C CA . GLU A 1 221 ? 12.023 45.938 12.844 1 94.19 221 GLU A CA 1
ATOM 1724 C C . GLU A 1 221 ? 11.945 44.406 12.742 1 94.19 221 GLU A C 1
ATOM 1726 O O . GLU A 1 221 ? 10.875 43.844 12.484 1 94.19 221 GLU A O 1
ATOM 1731 N N . SER A 1 222 ? 13.031 43.812 12.859 1 93.56 222 SER A N 1
ATOM 1732 C CA . SER A 1 222 ? 13.086 42.344 12.719 1 93.56 222 SER A CA 1
ATOM 1733 C C . SER A 1 222 ? 14.039 41.719 13.742 1 93.56 222 SER A C 1
ATOM 1735 O O . SER A 1 222 ? 14.844 42.438 14.344 1 93.56 222 SER A O 1
ATOM 1737 N N . SER A 1 223 ? 13.891 40.5 14.016 1 93 223 SER A N 1
ATOM 1738 C CA . SER A 1 223 ? 14.758 39.719 14.891 1 93 223 SER A CA 1
ATOM 1739 C C . SER A 1 223 ? 14.797 38.25 14.469 1 93 223 SER A C 1
ATOM 1741 O O . SER A 1 223 ? 13.82 37.719 13.945 1 93 223 SER A O 1
ATOM 1743 N N . ILE A 1 224 ? 15.93 37.688 14.688 1 91.62 224 ILE A N 1
ATOM 1744 C CA . ILE A 1 224 ? 16.094 36.25 14.445 1 91.62 224 ILE A CA 1
ATOM 1745 C C . ILE A 1 224 ? 15.906 35.469 15.75 1 91.62 224 ILE A C 1
ATOM 1747 O O . ILE A 1 224 ? 16.281 35.969 16.828 1 91.62 224 ILE A O 1
ATOM 1751 N N . VAL A 1 225 ? 15.273 34.344 15.648 1 94.31 225 VAL A N 1
ATOM 1752 C CA . VAL A 1 225 ? 15.07 33.5 16.828 1 94.31 225 VAL A CA 1
ATOM 1753 C C . VAL A 1 225 ? 16.188 32.469 16.922 1 94.31 225 VAL A C 1
ATOM 1755 O O . VAL A 1 225 ? 16.203 31.484 16.156 1 94.31 225 VAL A O 1
ATOM 1758 N N . ILE A 1 226 ? 17.125 32.688 17.797 1 91.38 226 ILE A N 1
ATOM 1759 C CA . ILE A 1 226 ? 18.25 31.797 18.094 1 91.38 226 ILE A CA 1
ATOM 1760 C C . ILE A 1 226 ? 18.5 31.766 19.594 1 91.38 226 ILE A C 1
ATOM 1762 O O . ILE A 1 226 ? 18.344 32.781 20.281 1 91.38 226 ILE A O 1
ATOM 1766 N N . GLN A 1 227 ? 18.906 30.609 19.984 1 94.06 227 GLN A N 1
ATOM 1767 C CA . GLN A 1 227 ? 19.188 30.531 21.406 1 94.06 227 GLN A CA 1
ATOM 1768 C C . GLN A 1 227 ? 20.281 31.516 21.812 1 94.06 227 GLN A C 1
ATOM 1770 O O . GLN A 1 227 ? 21.25 31.703 21.078 1 94.06 227 GLN A O 1
ATOM 1775 N N . GLN A 1 228 ? 20.047 32.031 23 1 94.38 228 GLN A N 1
ATOM 1776 C CA . GLN A 1 228 ? 21.094 32.906 23.531 1 94.38 228 GLN A CA 1
ATOM 1777 C C . GLN A 1 228 ? 22.438 32.188 23.562 1 94.38 228 GLN A C 1
ATOM 1779 O O . GLN A 1 228 ? 22.547 31.094 24.109 1 94.38 228 GLN A O 1
ATOM 1784 N N . GLY A 1 229 ? 23.391 32.781 22.984 1 90.69 229 GLY A N 1
ATOM 1785 C CA . GLY A 1 229 ? 24.719 32.188 22.922 1 90.69 229 GLY A CA 1
ATOM 1786 C C . GLY A 1 229 ? 24.859 31.141 21.844 1 90.69 229 GLY A C 1
ATOM 1787 O O . GLY A 1 229 ? 25.906 30.5 21.719 1 90.69 229 GLY A O 1
ATOM 1788 N N . GLY A 1 230 ? 23.75 31 21.125 1 87.19 230 GLY A N 1
ATOM 1789 C CA . GLY A 1 230 ? 23.797 30 20.062 1 87.19 230 GLY A CA 1
ATOM 1790 C C . GLY A 1 230 ? 24.562 30.484 18.828 1 87.19 230 GLY A C 1
ATOM 1791 O O . GLY A 1 230 ? 24.844 31.672 18.703 1 87.19 230 GLY A O 1
ATOM 1792 N N . ASP A 1 231 ? 24.938 29.469 18 1 78.44 231 ASP A N 1
ATOM 1793 C CA . ASP A 1 231 ? 25.672 29.766 16.766 1 78.44 231 ASP A CA 1
ATOM 1794 C C . ASP A 1 231 ? 24.703 30.125 15.641 1 78.44 231 ASP A C 1
ATOM 1796 O O . ASP A 1 231 ? 23.641 29.5 15.5 1 78.44 231 ASP A O 1
ATOM 1800 N N . PHE A 1 232 ? 25.031 31.141 14.914 1 77.38 232 PHE A N 1
ATOM 1801 C CA . PHE A 1 232 ? 24.297 31.469 13.695 1 77.38 232 PHE A CA 1
ATOM 1802 C C . PHE A 1 232 ? 25.25 31.75 12.547 1 77.38 232 PHE A C 1
ATOM 1804 O O . PHE A 1 232 ? 26.062 32.688 12.625 1 77.38 232 PHE A O 1
ATOM 1811 N N . PRO A 1 233 ? 25.141 30.984 11.438 1 76.31 233 PRO A N 1
ATOM 1812 C CA . PRO A 1 233 ? 24.328 29.781 11.234 1 76.31 233 PRO A CA 1
ATOM 1813 C C . PRO A 1 233 ? 24.859 28.578 12.008 1 76.31 233 PRO A C 1
ATOM 1815 O O . PRO A 1 233 ? 26 28.578 12.461 1 76.31 233 PRO A O 1
ATOM 1818 N N . VAL A 1 234 ? 23.938 27.656 12.219 1 76.25 234 VAL A N 1
ATOM 1819 C CA . VAL A 1 234 ? 24.328 26.391 12.836 1 76.25 234 VAL A CA 1
ATOM 1820 C C . VAL A 1 234 ? 25.328 25.656 11.93 1 76.25 234 VAL A C 1
ATOM 1822 O O . VAL A 1 234 ? 25.156 25.641 10.711 1 76.25 234 VAL A O 1
ATOM 1825 N N . THR A 1 235 ? 26.406 25.141 12.461 1 72.56 235 THR A N 1
ATOM 1826 C CA . THR A 1 235 ? 27.422 24.359 11.766 1 72.56 235 THR A CA 1
ATOM 1827 C C . THR A 1 235 ? 27.594 22.984 12.43 1 72.56 235 THR A C 1
ATOM 1829 O O . THR A 1 235 ? 26.969 22.703 13.445 1 72.56 235 THR A O 1
ATOM 1832 N N . THR A 1 236 ? 28.484 22.188 11.859 1 69.62 236 THR A N 1
ATOM 1833 C CA . THR A 1 236 ? 28.75 20.844 12.359 1 69.62 236 THR A CA 1
ATOM 1834 C C . THR A 1 236 ? 29.281 20.891 13.781 1 69.62 236 THR A C 1
ATOM 1836 O O . THR A 1 236 ? 29.156 19.922 14.531 1 69.62 236 THR A O 1
ATOM 1839 N N . ASN A 1 237 ? 29.844 21.969 14.133 1 74 237 ASN A N 1
ATOM 1840 C CA . ASN A 1 237 ? 30.484 22.078 15.445 1 74 237 ASN A CA 1
ATOM 1841 C C . ASN A 1 237 ? 29.578 22.781 16.453 1 74 237 ASN A C 1
ATOM 1843 O O . ASN A 1 237 ? 29.953 22.984 17.609 1 74 237 ASN A O 1
ATOM 1847 N N . SER A 1 238 ? 28.375 23.078 15.969 1 78.25 238 SER A N 1
ATOM 1848 C CA . SER A 1 238 ? 27.453 23.75 16.875 1 78.25 238 SER A CA 1
ATOM 1849 C C . SER A 1 238 ? 26.953 22.812 17.969 1 78.25 238 SER A C 1
ATOM 1851 O O . SER A 1 238 ? 26.75 21.625 17.734 1 78.25 238 SER A O 1
ATOM 1853 N N . SER A 1 239 ? 26.781 23.344 19.156 1 78.94 239 SER A N 1
ATOM 1854 C CA . SER A 1 239 ? 26.344 22.562 20.297 1 78.94 239 SER A CA 1
ATOM 1855 C C . SER A 1 239 ? 24.875 22.172 20.156 1 78.94 239 SER A C 1
ATOM 1857 O O . SER A 1 239 ? 24.422 21.203 20.781 1 78.94 239 SER A O 1
ATOM 1859 N N . ASN A 1 240 ? 24.109 22.984 19.547 1 81.88 240 ASN A N 1
ATOM 1860 C CA . ASN A 1 240 ? 22.703 22.734 19.234 1 81.88 240 ASN A CA 1
ATOM 1861 C C . ASN A 1 240 ? 22.438 22.781 17.734 1 81.88 240 ASN A C 1
ATOM 1863 O O . ASN A 1 240 ? 22.312 23.859 17.156 1 81.88 240 ASN A O 1
ATOM 1867 N N . LEU A 1 241 ? 22.25 21.609 17.203 1 77.25 241 LEU A N 1
ATOM 1868 C CA . LEU A 1 241 ? 22.188 21.484 15.758 1 77.25 241 LEU A CA 1
ATOM 1869 C C . LEU A 1 241 ? 20.812 21.844 15.242 1 77.25 241 LEU A C 1
ATOM 1871 O O . LEU A 1 241 ? 20.625 22.047 14.039 1 77.25 241 LEU A O 1
ATOM 1875 N N . VAL A 1 242 ? 19.844 22.016 16.141 1 79.75 242 VAL A N 1
ATOM 1876 C CA . VAL A 1 242 ? 18.484 22.312 15.688 1 79.75 242 VAL A CA 1
ATOM 1877 C C . VAL A 1 242 ? 18.125 23.734 16.062 1 79.75 242 VAL A C 1
ATOM 1879 O O . VAL A 1 242 ? 16.969 24.156 15.875 1 79.75 242 VAL A O 1
ATOM 1882 N N . ASP A 1 243 ? 19.109 24.516 16.5 1 84.06 243 ASP A N 1
ATOM 1883 C CA . ASP A 1 243 ? 18.859 25.891 16.891 1 84.06 243 ASP A CA 1
ATOM 1884 C C . ASP A 1 243 ? 18.438 26.734 15.688 1 84.06 243 ASP A C 1
ATOM 1886 O O . ASP A 1 243 ? 19.156 26.797 14.688 1 84.06 243 ASP A O 1
ATOM 1890 N N . GLY A 1 244 ? 17.297 27.281 15.844 1 82 244 GLY A N 1
ATOM 1891 C CA . GLY A 1 244 ? 16.797 28.172 14.797 1 82 244 GLY A CA 1
ATOM 1892 C C . GLY A 1 244 ? 16.312 27.422 13.57 1 82 244 GLY A C 1
ATOM 1893 O O . GLY A 1 244 ? 15.906 28.031 12.586 1 82 244 GLY A O 1
ATOM 1894 N N . GLN A 1 245 ? 16.406 26.141 13.609 1 80.06 245 GLN A N 1
ATOM 1895 C CA . GLN A 1 245 ? 15.961 25.312 12.484 1 80.06 245 GLN A CA 1
ATOM 1896 C C . GLN A 1 245 ? 14.578 24.719 12.742 1 80.06 245 GLN A C 1
ATOM 1898 O O . GLN A 1 245 ? 14.453 23.547 13.109 1 80.06 245 GLN A O 1
ATOM 1903 N N . VAL A 1 246 ? 13.602 25.578 12.484 1 82.88 246 VAL A N 1
ATOM 1904 C CA . VAL A 1 246 ? 12.242 25.234 12.883 1 82.88 246 VAL A CA 1
ATOM 1905 C C . VAL A 1 246 ? 11.297 25.406 11.695 1 82.88 246 VAL A C 1
ATOM 1907 O O . VAL A 1 246 ? 11.438 26.344 10.914 1 82.88 246 VAL A O 1
ATOM 1910 N N . GLU A 1 247 ? 10.422 24.453 11.602 1 84.38 247 GLU A N 1
ATOM 1911 C CA . GLU A 1 247 ? 9.297 24.594 10.68 1 84.38 247 GLU A CA 1
ATOM 1912 C C . GLU A 1 247 ? 8.023 24.984 11.422 1 84.38 247 GLU A C 1
ATOM 1914 O O . GLU A 1 247 ? 7.875 24.688 12.609 1 84.38 247 GLU A O 1
ATOM 1919 N N . SER A 1 248 ? 7.152 25.719 10.727 1 90.38 248 SER A N 1
ATOM 1920 C CA . SER A 1 248 ? 5.848 26.188 11.203 1 90.38 248 SER A CA 1
ATOM 1921 C C . SER A 1 248 ? 5.977 26.953 12.508 1 90.38 248 SER A C 1
ATOM 1923 O O . SER A 1 248 ? 5.297 26.656 13.484 1 90.38 248 SER A O 1
ATOM 1925 N N . PRO A 1 249 ? 6.859 27.953 12.508 1 94.56 249 PRO A N 1
ATOM 1926 C CA . PRO A 1 249 ? 6.992 28.75 13.719 1 94.56 249 PRO A CA 1
ATOM 1927 C C . PRO A 1 249 ? 5.719 29.531 14.055 1 94.56 249 PRO A C 1
ATOM 1929 O O . PRO A 1 249 ? 5.031 30.016 13.156 1 94.56 249 PRO A O 1
ATOM 1932 N N . ASP A 1 250 ? 5.441 29.562 15.312 1 97.06 250 ASP A N 1
ATOM 1933 C CA . ASP A 1 250 ? 4.32 30.375 15.781 1 97.06 250 ASP A CA 1
ATOM 1934 C C . ASP A 1 250 ? 4.727 31.219 16.984 1 97.06 250 ASP A C 1
ATOM 1936 O O . ASP A 1 250 ? 5.621 30.844 17.75 1 97.06 250 ASP A O 1
ATOM 1940 N N . LEU A 1 251 ? 4.113 32.375 17.078 1 98.06 251 LEU A N 1
ATOM 1941 C CA . LEU A 1 251 ? 4.43 33.375 18.094 1 98.06 251 LEU A CA 1
ATOM 1942 C C . LEU A 1 251 ? 3.207 33.656 18.953 1 98.06 251 LEU A C 1
ATOM 1944 O O . LEU A 1 251 ? 2.115 33.906 18.422 1 98.06 251 LEU A O 1
ATOM 1948 N N . PHE A 1 252 ? 3.377 33.625 20.281 1 96.94 252 PHE A N 1
ATOM 1949 C CA . PHE A 1 252 ? 2.312 34.031 21.188 1 96.94 252 PHE A CA 1
ATOM 1950 C C . PHE A 1 252 ? 2.887 34.594 22.484 1 96.94 252 PHE A C 1
ATOM 1952 O O . PHE A 1 252 ? 4.09 34.469 22.734 1 96.94 252 PHE A O 1
ATOM 1959 N N . ARG A 1 253 ? 2.02 35.219 23.172 1 95.38 253 ARG A N 1
ATOM 1960 C CA . ARG A 1 253 ? 2.443 35.844 24.438 1 95.38 253 ARG A CA 1
ATOM 1961 C C . ARG A 1 253 ? 1.585 35.344 25.594 1 95.38 253 ARG A C 1
ATOM 1963 O O . ARG A 1 253 ? 0.368 35.188 25.453 1 95.38 253 ARG A O 1
ATOM 1970 N N . ARG A 1 254 ? 2.178 35 26.672 1 94.94 254 ARG A N 1
ATOM 1971 C CA . ARG A 1 254 ? 1.561 34.688 27.953 1 94.94 254 ARG A CA 1
ATOM 1972 C C . ARG A 1 254 ? 2.158 35.531 29.078 1 94.94 254 ARG A C 1
ATOM 1974 O O . ARG A 1 254 ? 3.289 35.312 29.516 1 94.94 254 ARG A O 1
ATOM 1981 N N . GLY A 1 255 ? 1.303 36.469 29.594 1 91.69 255 GLY A N 1
ATOM 1982 C CA . GLY A 1 255 ? 1.888 37.406 30.531 1 91.69 255 GLY A CA 1
ATOM 1983 C C . GLY A 1 255 ? 3.031 38.219 29.922 1 91.69 255 GLY A C 1
ATOM 1984 O O . GLY A 1 255 ? 2.883 38.812 28.859 1 91.69 255 GLY A O 1
ATOM 1985 N N . ASP A 1 256 ? 4.176 38.094 30.594 1 94.19 256 ASP A N 1
ATOM 1986 C CA . ASP A 1 256 ? 5.324 38.875 30.125 1 94.19 256 ASP A CA 1
ATOM 1987 C C . ASP A 1 256 ? 6.215 38.031 29.219 1 94.19 256 ASP A C 1
ATOM 1989 O O . ASP A 1 256 ? 7.223 38.5 28.703 1 94.19 256 ASP A O 1
ATOM 1993 N N . TRP A 1 257 ? 5.82 36.844 29.016 1 97 257 TRP A N 1
ATOM 1994 C CA . TRP A 1 257 ? 6.648 35.938 28.203 1 97 257 TRP A CA 1
ATOM 1995 C C . TRP A 1 257 ? 6.176 35.906 26.766 1 97 257 TRP A C 1
ATOM 1997 O O . TRP A 1 257 ? 4.98 35.75 26.5 1 97 257 TRP A O 1
ATOM 2007 N N . TRP A 1 258 ? 7.148 36.094 25.875 1 97.75 258 TRP A N 1
ATOM 2008 C CA . TRP A 1 258 ? 6.973 35.781 24.469 1 97.75 258 TRP A CA 1
ATOM 2009 C C . TRP A 1 258 ? 7.434 34.344 24.156 1 97.75 258 TRP A C 1
ATOM 2011 O O . TRP A 1 258 ? 8.469 33.906 24.656 1 97.75 258 TRP A O 1
ATOM 2021 N N . TYR A 1 259 ? 6.645 33.656 23.453 1 98.31 259 TYR A N 1
ATOM 2022 C CA . TYR A 1 259 ? 6.996 32.312 23.078 1 98.31 259 TYR A CA 1
ATOM 2023 C C . TYR A 1 259 ? 7.035 32.156 21.562 1 98.31 259 TYR A C 1
ATOM 2025 O O . TYR A 1 259 ? 6.191 32.688 20.844 1 98.31 259 TYR A O 1
ATOM 2033 N N . MET A 1 260 ? 8.023 31.5 21.094 1 97.75 260 MET A N 1
ATOM 2034 C CA . MET A 1 260 ? 8.023 30.891 19.766 1 97.75 260 MET A CA 1
ATOM 2035 C C . MET A 1 260 ? 8.047 29.375 19.859 1 97.75 260 MET A C 1
ATOM 2037 O O . MET A 1 260 ? 8.875 28.797 20.562 1 97.75 260 MET A O 1
ATOM 2041 N N . VAL A 1 261 ? 7.09 28.734 19.234 1 96.38 261 VAL A N 1
ATOM 2042 C CA . VAL A 1 261 ? 7.016 27.281 19.203 1 96.38 261 VAL A CA 1
ATOM 2043 C C . VAL A 1 261 ? 6.992 26.797 17.766 1 96.38 261 VAL A C 1
ATOM 2045 O O . VAL A 1 261 ? 6.387 27.422 16.891 1 96.38 261 VAL A O 1
ATOM 2048 N N . GLY A 1 262 ? 7.672 25.766 17.484 1 92.25 262 GLY A N 1
ATOM 2049 C CA . GLY A 1 262 ? 7.668 25.078 16.203 1 92.25 262 GLY A CA 1
ATOM 2050 C C . GLY A 1 262 ? 8.234 23.672 16.266 1 92.25 262 GLY A C 1
ATOM 2051 O O . GLY A 1 262 ? 8.414 23.125 17.359 1 92.25 262 GLY A O 1
ATOM 2052 N N . SER A 1 263 ? 8.383 23.047 15.188 1 88.25 263 SER A N 1
ATOM 2053 C CA . SER A 1 263 ? 8.945 21.703 15.18 1 88.25 263 SER A CA 1
ATOM 2054 C C . SER A 1 263 ? 10.094 21.594 14.188 1 88.25 263 SER A C 1
ATOM 2056 O O . SER A 1 263 ? 10.32 22.5 13.383 1 88.25 263 SER A O 1
ATOM 2058 N N . GLY A 1 264 ? 10.812 20.5 14.328 1 80.31 264 GLY A N 1
ATOM 2059 C CA . GLY A 1 264 ? 11.945 20.25 13.438 1 80.31 264 GLY A CA 1
ATOM 2060 C C . GLY A 1 264 ? 11.547 20.156 11.977 1 80.31 264 GLY A C 1
ATOM 2061 O O . GLY A 1 264 ? 10.375 19.938 11.664 1 80.31 264 GLY A O 1
ATOM 2062 N N . THR A 1 265 ? 12.523 20.219 11.172 1 73.31 265 THR A N 1
ATOM 2063 C CA . THR A 1 265 ? 12.297 20.266 9.734 1 73.31 265 THR A CA 1
ATOM 2064 C C . THR A 1 265 ? 12.07 18.875 9.164 1 73.31 265 THR A C 1
ATOM 2066 O O . THR A 1 265 ? 12.875 17.969 9.391 1 73.31 265 THR A O 1
ATOM 2069 N N . CYS A 1 266 ? 10.953 18.688 8.57 1 70.81 266 CYS A N 1
ATOM 2070 C CA . CYS A 1 266 ? 10.68 17.484 7.809 1 70.81 266 CYS A CA 1
ATOM 2071 C C . CYS A 1 266 ? 9.578 17.719 6.777 1 70.81 266 CYS A C 1
ATOM 2073 O O . CYS A 1 266 ? 8.75 18.625 6.945 1 70.81 266 CYS A O 1
ATOM 2075 N N . SER A 1 267 ? 9.672 17.062 5.727 1 66.31 267 SER A N 1
ATOM 2076 C CA . SER A 1 267 ? 8.609 17.141 4.738 1 66.31 267 SER A CA 1
ATOM 2077 C C . SER A 1 267 ? 7.5 16.125 5.035 1 66.31 267 SER A C 1
ATOM 2079 O O . SER A 1 267 ? 7.523 15.008 4.531 1 66.31 267 SER A O 1
ATOM 2081 N N . PHE A 1 268 ? 6.57 16.547 5.84 1 67.75 268 PHE A N 1
ATOM 2082 C CA . PHE A 1 268 ? 5.395 15.75 6.172 1 67.75 268 PHE A CA 1
ATOM 2083 C C . PHE A 1 268 ? 5.801 14.383 6.707 1 67.75 268 PHE A C 1
ATOM 2085 O O . PHE A 1 268 ? 5.312 13.359 6.23 1 67.75 268 PHE A O 1
ATOM 2092 N N . CYS A 1 269 ? 6.617 14.383 7.688 1 69.12 269 CYS A N 1
ATOM 2093 C CA . CYS A 1 269 ? 7.113 13.141 8.273 1 69.12 269 CYS A CA 1
ATOM 2094 C C . CYS A 1 269 ? 6.312 12.773 9.516 1 69.12 269 CYS A C 1
ATOM 2096 O O . CYS A 1 269 ? 5.434 13.516 9.938 1 69.12 269 CYS A O 1
ATOM 2098 N N . ASN A 1 270 ? 6.578 11.516 10.016 1 68.19 270 ASN A N 1
ATOM 2099 C CA . ASN A 1 270 ? 5.824 10.984 11.148 1 68.19 270 ASN A CA 1
ATOM 2100 C C . ASN A 1 270 ? 6.402 11.461 12.477 1 68.19 270 ASN A C 1
ATOM 2102 O O . ASN A 1 270 ? 6.316 10.758 13.484 1 68.19 270 ASN A O 1
ATOM 2106 N N . GLY A 1 271 ? 7.004 12.617 12.445 1 71.69 271 GLY A N 1
ATOM 2107 C CA . GLY A 1 271 ? 7.41 13.164 13.734 1 71.69 271 GLY A CA 1
ATOM 2108 C C . GLY A 1 271 ? 8.727 13.914 13.672 1 71.69 271 GLY A C 1
ATOM 2109 O O . GLY A 1 271 ? 9.664 13.469 13.008 1 71.69 271 GLY A O 1
ATOM 2110 N N . THR A 1 272 ? 8.656 15.094 14.195 1 77.5 272 THR A N 1
ATOM 2111 C CA . THR A 1 272 ? 9.852 15.867 14.508 1 77.5 272 THR A CA 1
ATOM 2112 C C . THR A 1 272 ? 9.82 16.344 15.953 1 77.5 272 THR A C 1
ATOM 2114 O O . THR A 1 272 ? 8.867 16.078 16.688 1 77.5 272 THR A O 1
ATOM 2117 N N . THR A 1 273 ? 10.906 16.938 16.328 1 83.06 273 THR A N 1
ATOM 2118 C CA . THR A 1 273 ? 10.977 17.422 17.703 1 83.06 273 THR A CA 1
ATOM 2119 C C . THR A 1 273 ? 10.344 18.797 17.828 1 83.06 273 THR A C 1
ATOM 2121 O O . THR A 1 273 ? 10.664 19.703 17.047 1 83.06 273 THR A O 1
ATOM 2124 N N . THR A 1 274 ? 9.383 18.922 18.781 1 91.25 274 THR A N 1
ATOM 2125 C CA . THR A 1 274 ? 8.852 20.234 19.109 1 91.25 274 THR A CA 1
ATOM 2126 C C . THR A 1 274 ? 9.867 21.047 19.922 1 91.25 274 THR A C 1
ATOM 2128 O O . THR A 1 274 ? 10.453 20.531 20.875 1 91.25 274 THR A O 1
ATOM 2131 N N . VAL A 1 275 ? 10.117 22.25 19.469 1 92.25 275 VAL A N 1
ATOM 2132 C CA . VAL A 1 275 ? 11.016 23.141 20.203 1 92.25 275 VAL A CA 1
ATOM 2133 C C . VAL A 1 275 ? 10.281 24.422 20.562 1 92.25 275 VAL A C 1
ATOM 2135 O O . VAL A 1 275 ? 9.312 24.797 19.906 1 92.25 275 VAL A O 1
ATOM 2138 N N . ALA A 1 276 ? 10.75 25.016 21.625 1 96.06 276 ALA A N 1
ATOM 2139 C CA . ALA A 1 276 ? 10.211 26.297 22.078 1 96.06 276 ALA A CA 1
ATOM 2140 C C . ALA A 1 276 ? 11.328 27.266 22.469 1 96.06 276 ALA A C 1
ATOM 2142 O O . ALA A 1 276 ? 12.422 26.828 22.828 1 96.06 276 ALA A O 1
ATOM 2143 N N . TYR A 1 277 ? 11.086 28.438 22.203 1 97.38 277 TYR A N 1
ATOM 2144 C CA . TYR A 1 277 ? 11.883 29.578 22.672 1 97.38 277 TYR A CA 1
ATOM 2145 C C . TYR A 1 277 ? 11.039 30.516 23.516 1 97.38 277 TYR A C 1
ATOM 2147 O O . TYR A 1 277 ? 9.875 30.781 23.203 1 97.38 277 TYR A O 1
ATOM 2155 N N . ARG A 1 278 ? 11.602 31.016 24.562 1 98.31 278 ARG A N 1
ATOM 2156 C CA . ARG A 1 278 ? 10.891 32.031 25.344 1 98.31 278 ARG A CA 1
ATOM 2157 C C . ARG A 1 278 ? 11.789 33.219 25.641 1 98.31 278 ARG A C 1
ATOM 2159 O O . ARG A 1 278 ? 13.008 33.094 25.75 1 98.31 278 ARG A O 1
ATOM 2166 N N . SER A 1 279 ? 11.172 34.375 25.766 1 98.38 279 SER A N 1
ATOM 2167 C CA . SER A 1 279 ? 11.867 35.625 26.031 1 98.38 279 SER A CA 1
ATOM 2168 C C . SER A 1 279 ? 10.922 36.688 26.609 1 98.38 279 SER A C 1
ATOM 2170 O O . SER A 1 279 ? 9.703 36.531 26.516 1 98.38 279 SER A O 1
ATOM 2172 N N . LYS A 1 280 ? 11.492 37.688 27.25 1 97.69 280 LYS A N 1
ATOM 2173 C CA . LYS A 1 280 ? 10.695 38.812 27.734 1 97.69 280 LYS A CA 1
ATOM 2174 C C . LYS A 1 280 ? 10.508 39.844 26.656 1 97.69 280 LYS A C 1
ATOM 2176 O O . LYS A 1 280 ? 9.82 40.844 26.859 1 97.69 280 LYS A O 1
ATOM 2181 N N . SER A 1 281 ? 11.109 39.594 25.531 1 97.31 281 SER A N 1
ATOM 2182 C CA . SER A 1 281 ? 10.984 40.469 24.359 1 97.31 281 SER A CA 1
ATOM 2183 C C . SER A 1 281 ? 10.891 39.625 23.078 1 97.31 281 SER A C 1
ATOM 2185 O O . SER A 1 281 ? 11.555 38.594 22.953 1 97.31 281 SER A O 1
ATOM 2187 N N . TRP A 1 282 ? 10.062 40.156 22.094 1 97.12 282 TRP A N 1
ATOM 2188 C CA . TRP A 1 282 ? 9.969 39.438 20.844 1 97.12 282 TRP A CA 1
ATOM 2189 C C . TRP A 1 282 ? 11.289 39.5 20.062 1 97.12 282 TRP A C 1
ATOM 2191 O O . TRP A 1 282 ? 11.477 38.781 19.078 1 97.12 282 TRP A O 1
ATOM 2201 N N . LYS A 1 283 ? 12.281 40.312 20.562 1 96.12 283 LYS A N 1
ATOM 2202 C CA . LYS A 1 283 ? 13.594 40.438 19.922 1 96.12 283 LYS A CA 1
ATOM 2203 C C . LYS A 1 283 ? 14.633 39.562 20.625 1 96.12 283 LYS A C 1
ATOM 2205 O O . LYS A 1 283 ? 15.805 39.562 20.234 1 96.12 283 LYS A O 1
ATOM 2210 N N . GLY A 1 284 ? 14.211 38.844 21.531 1 95.12 284 GLY A N 1
ATOM 2211 C CA . GLY A 1 284 ? 15.164 38.062 22.312 1 95.12 284 GLY A CA 1
ATOM 2212 C C . GLY A 1 284 ? 15.742 38.844 23.484 1 95.12 284 GLY A C 1
ATOM 2213 O O . GLY A 1 284 ? 15.289 39.938 23.781 1 95.12 284 GLY A O 1
ATOM 2214 N N . PRO A 1 285 ? 16.766 38.281 24.344 1 96.81 285 PRO A N 1
ATOM 2215 C CA . PRO A 1 285 ? 17.406 36.969 24.094 1 96.81 285 PRO A CA 1
ATOM 2216 C C . PRO A 1 285 ? 16.469 35.812 24.359 1 96.81 285 PRO A C 1
ATOM 2218 O O . PRO A 1 285 ? 15.68 35.844 25.312 1 96.81 285 PRO A O 1
ATOM 2221 N N . TRP A 1 286 ? 16.609 34.781 23.531 1 97.81 286 TRP A N 1
ATOM 2222 C CA . TRP A 1 286 ? 15.703 33.656 23.594 1 97.81 286 TRP A CA 1
ATOM 2223 C C . TRP A 1 286 ? 16.312 32.5 24.391 1 97.81 286 TRP A C 1
ATOM 2225 O O . TRP A 1 286 ? 17.484 32.188 24.234 1 97.81 286 TRP A O 1
ATOM 2235 N N . THR A 1 287 ? 15.57 31.969 25.281 1 97.38 287 THR A N 1
ATOM 2236 C CA . THR A 1 287 ? 15.898 30.703 25.938 1 97.38 287 THR A CA 1
ATOM 2237 C C . THR A 1 287 ? 15.281 29.531 25.203 1 97.38 287 THR A C 1
ATOM 2239 O O . THR A 1 287 ? 14.062 29.453 25.031 1 97.38 287 THR A O 1
ATOM 2242 N N . PHE A 1 288 ? 16.188 28.625 24.797 1 94.38 288 PHE A N 1
ATOM 2243 C CA . PHE A 1 288 ? 15.773 27.469 24.016 1 94.38 288 PHE A CA 1
ATOM 2244 C C . PHE A 1 288 ? 15.359 26.328 24.922 1 94.38 288 PHE A C 1
ATOM 2246 O O . PHE A 1 288 ? 15.953 26.109 25.984 1 94.38 288 PHE A O 1
ATOM 2253 N N . GLN A 1 289 ? 14.359 25.484 24.516 1 93.75 289 GLN A N 1
ATOM 2254 C CA . GLN A 1 289 ? 14.023 24.219 25.156 1 93.75 289 GLN A CA 1
ATOM 2255 C C . GLN A 1 289 ? 13.469 23.219 24.141 1 93.75 289 GLN A C 1
ATOM 2257 O O . GLN A 1 289 ? 12.773 23.594 23.203 1 93.75 289 GLN A O 1
ATOM 2262 N N . PHE A 1 290 ? 13.812 21.984 24.328 1 89.38 290 PHE A N 1
ATOM 2263 C CA . PHE A 1 290 ? 13.016 20.906 23.75 1 89.38 290 PHE A CA 1
ATOM 2264 C C . PHE A 1 290 ? 11.727 20.719 24.531 1 89.38 290 PHE A C 1
ATOM 2266 O O . PHE A 1 290 ? 11.75 20.594 25.766 1 89.38 290 PHE A O 1
ATOM 2273 N N . VAL A 1 291 ? 10.617 20.859 23.766 1 91.19 291 VAL A N 1
ATOM 2274 C CA . VAL A 1 291 ? 9.359 20.484 24.422 1 91.19 291 VAL A CA 1
ATOM 2275 C C . VAL A 1 291 ? 9.242 18.969 24.469 1 91.19 291 VAL A C 1
ATOM 2277 O O . VAL A 1 291 ? 9.312 18.297 23.438 1 91.19 291 VAL A O 1
ATOM 2280 N N . ASP A 1 292 ? 9.594 18.234 25.562 1 76.81 292 ASP A N 1
ATOM 2281 C CA . ASP A 1 292 ? 9.477 16.781 25.625 1 76.81 292 ASP A CA 1
ATOM 2282 C C . ASP A 1 292 ? 8.109 16.312 25.141 1 76.81 292 ASP A C 1
ATOM 2284 O O . ASP A 1 292 ? 7.133 16.312 25.891 1 76.81 292 ASP A O 1
ATOM 2288 N N . SER A 1 293 ? 8.023 16 23.75 1 74.38 293 SER A N 1
ATOM 2289 C CA . SER A 1 293 ? 6.766 15.641 23.094 1 74.38 293 SER A CA 1
ATOM 2290 C C . SER A 1 293 ? 6.926 14.391 22.25 1 74.38 293 SER A C 1
ATOM 2292 O O . SER A 1 293 ? 6.191 14.195 21.266 1 74.38 293 SER A O 1
ATOM 2294 N N . ASP A 1 294 ? 7.824 13.508 22.609 1 79.56 294 ASP A N 1
ATOM 2295 C CA . ASP A 1 294 ? 8.023 12.266 21.875 1 79.56 294 ASP A CA 1
ATOM 2296 C C . ASP A 1 294 ? 7.812 12.469 20.375 1 79.56 294 ASP A C 1
ATOM 2298 O O . ASP A 1 294 ? 6.875 11.914 19.797 1 79.56 294 ASP A O 1
ATOM 2302 N N . LEU A 1 295 ? 8.703 13.258 19.688 1 81.31 295 LEU A N 1
ATOM 2303 C CA . LEU A 1 295 ? 8.672 13.562 18.25 1 81.31 295 LEU A CA 1
ATOM 2304 C C . LEU A 1 295 ? 7.344 14.203 17.875 1 81.31 295 LEU A C 1
ATOM 2306 O O . LEU A 1 295 ? 6.699 13.781 16.906 1 81.31 295 LEU A O 1
ATOM 2310 N N . THR A 1 296 ? 6.926 15.125 18.625 1 87.81 296 THR A N 1
ATOM 2311 C CA . THR A 1 296 ? 5.703 15.883 18.391 1 87.81 296 THR A CA 1
ATOM 2312 C C . THR A 1 296 ? 4.504 14.953 18.281 1 87.81 296 THR A C 1
ATOM 2314 O O . THR A 1 296 ? 3.65 15.133 17.406 1 87.81 296 THR A O 1
ATOM 2317 N N . CYS A 1 297 ? 4.57 13.852 19.094 1 89.06 297 CYS A N 1
ATOM 2318 C CA . CYS A 1 297 ? 3.5 12.867 19.188 1 89.06 297 CYS A CA 1
ATOM 2319 C C . CYS A 1 297 ? 3.154 12.312 17.797 1 89.06 297 CYS A C 1
ATOM 2321 O O . CYS A 1 297 ? 1.978 12.18 17.469 1 89.06 297 CYS A O 1
ATOM 2323 N N . GLY A 1 298 ? 4.129 12.18 16.969 1 81.19 298 GLY A N 1
ATOM 2324 C CA . GLY A 1 298 ? 3.959 11.57 15.656 1 81.19 298 GLY A CA 1
ATOM 2325 C C . GLY A 1 298 ? 3.582 12.57 14.578 1 81.19 298 GLY A C 1
ATOM 2326 O O . GLY A 1 298 ? 3.133 12.18 13.5 1 81.19 298 GLY A O 1
ATOM 2327 N N . GLY A 1 299 ? 3.754 13.836 14.938 1 83.06 299 GLY A N 1
ATOM 2328 C CA . GLY A 1 299 ? 3.307 14.828 13.977 1 83.06 299 GLY A CA 1
ATOM 2329 C C . GLY A 1 299 ? 4.332 15.914 13.719 1 83.06 299 GLY A C 1
ATOM 2330 O O . GLY A 1 299 ? 5.508 15.758 14.062 1 83.06 299 GLY A O 1
ATOM 2331 N N . GLN A 1 300 ? 3.869 16.938 12.984 1 85.81 300 GLN A N 1
ATOM 2332 C CA . GLN A 1 300 ? 4.59 18.188 12.734 1 85.81 300 GLN A CA 1
ATOM 2333 C C . GLN A 1 300 ? 3.807 19.391 13.242 1 85.81 300 GLN A C 1
ATOM 2335 O O . GLN A 1 300 ? 2.605 19.516 12.992 1 85.81 300 GLN A O 1
ATOM 2340 N N . GLY A 1 301 ? 4.555 20.172 13.852 1 89.5 301 GLY A N 1
ATOM 2341 C CA . GLY A 1 301 ? 3.902 21.328 14.461 1 89.5 301 GLY A CA 1
ATOM 2342 C C . GLY A 1 301 ? 3.186 22.203 13.461 1 89.5 301 GLY A C 1
ATOM 2343 O O . GLY A 1 301 ? 3.666 22.391 12.336 1 89.5 301 GLY A O 1
ATOM 2344 N N . MET A 1 302 ? 2.043 22.766 13.93 1 91.31 302 MET A N 1
ATOM 2345 C CA . MET A 1 302 ? 1.279 23.688 13.102 1 91.31 302 MET A CA 1
ATOM 2346 C C . MET A 1 302 ? 1.199 25.062 13.75 1 91.31 302 MET A C 1
ATOM 2348 O O . MET A 1 302 ? 1.286 26.078 13.07 1 91.31 302 MET A O 1
ATOM 2352 N N . GLY A 1 303 ? 1.02 25.062 14.992 1 95.25 303 GLY A N 1
ATOM 2353 C CA . GLY A 1 303 ? 0.953 26.328 15.703 1 95.25 303 GLY A CA 1
ATOM 2354 C C . GLY A 1 303 ? 0.24 26.219 17.047 1 95.25 303 GLY A C 1
ATOM 2355 O O . GLY A 1 303 ? -0.053 25.125 17.516 1 95.25 303 GLY A O 1
ATOM 2356 N N . VAL A 1 304 ? 0.113 27.391 17.672 1 97.31 304 VAL A N 1
ATOM 2357 C CA . VAL A 1 304 ? -0.532 27.469 18.969 1 97.31 304 VAL A CA 1
ATOM 2358 C C . VAL A 1 304 ? -1.723 28.422 18.906 1 97.31 304 VAL A C 1
ATOM 2360 O O . VAL A 1 304 ? -1.573 29.578 18.516 1 97.31 304 VAL A O 1
ATOM 2363 N N . MET A 1 305 ? -2.809 27.906 19.203 1 96.38 305 MET A N 1
ATOM 2364 C CA . MET A 1 305 ? -3.979 28.766 19.344 1 96.38 305 MET A CA 1
ATOM 2365 C C . MET A 1 305 ? -4.094 29.328 20.75 1 96.38 305 MET A C 1
ATOM 2367 O O . MET A 1 305 ? -4.023 28.562 21.734 1 96.38 305 MET A O 1
ATOM 2371 N N . THR A 1 306 ? -4.258 30.578 20.844 1 93.44 306 THR A N 1
ATOM 2372 C CA . THR A 1 306 ? -4.652 31.188 22.109 1 93.44 306 THR A CA 1
ATOM 2373 C C . THR A 1 306 ? -6.16 31.078 22.312 1 93.44 306 THR A C 1
ATOM 2375 O O . THR A 1 306 ? -6.938 31.688 21.578 1 93.44 306 THR A O 1
ATOM 2378 N N . VAL A 1 307 ? -6.551 30.281 23.234 1 91.38 307 VAL A N 1
ATOM 2379 C CA . VAL A 1 307 ? -7.961 30.109 23.578 1 91.38 307 VAL A CA 1
ATOM 2380 C C . VAL A 1 307 ? -8.383 31.203 24.562 1 91.38 307 VAL A C 1
ATOM 2382 O O . VAL A 1 307 ? -7.926 31.219 25.719 1 91.38 307 VAL A O 1
ATOM 2385 N N . PRO A 1 308 ? -9.305 32.031 24.078 1 82.5 308 PRO A N 1
ATOM 2386 C CA . PRO A 1 308 ? -9.68 33.094 25 1 82.5 308 PRO A CA 1
ATOM 2387 C C . PRO A 1 308 ? -10.484 32.594 26.188 1 82.5 308 PRO A C 1
ATOM 2389 O O . PRO A 1 308 ? -11.148 31.562 26.109 1 82.5 308 PRO A O 1
ATOM 2392 N N . ARG A 1 309 ? -10.328 32.938 27.328 1 73.19 309 ARG A N 1
ATOM 2393 C CA . ARG A 1 309 ? -11.172 32.562 28.453 1 73.19 309 ARG A CA 1
ATOM 2394 C C . ARG A 1 309 ? -12.258 33.594 28.703 1 73.19 309 ARG A C 1
ATOM 2396 O O . ARG A 1 309 ? -12.078 34.781 28.406 1 73.19 309 ARG A O 1
ATOM 2403 N N . ALA A 1 310 ? -13.242 32.812 29.453 1 60.62 310 ALA A N 1
ATOM 2404 C CA . ALA A 1 310 ? -14.383 33.562 29.969 1 60.62 310 ALA A CA 1
ATOM 2405 C C . ALA A 1 310 ? -14.055 34.219 31.312 1 60.62 310 ALA A C 1
ATOM 2407 O O . ALA A 1 310 ? -13.312 33.625 32.125 1 60.62 310 ALA A O 1
ATOM 2408 N N . ASN A 1 311 ? -14.141 35.438 31.562 1 56.12 311 ASN A N 1
ATOM 2409 C CA . ASN A 1 311 ? -14.172 36.125 32.844 1 56.12 311 ASN A CA 1
ATOM 2410 C C . ASN A 1 311 ? -12.773 36.438 33.344 1 56.12 311 ASN A C 1
ATOM 2412 O O . ASN A 1 311 ? -12.484 36.312 34.531 1 56.12 311 ASN A O 1
ATOM 2416 N N . ASN A 1 312 ? -11.875 36.906 32.656 1 56.94 312 ASN A N 1
ATOM 2417 C CA . ASN A 1 312 ? -10.602 37.531 33 1 56.94 312 ASN A CA 1
ATOM 2418 C C . ASN A 1 312 ? -9.57 36.469 33.406 1 56.94 312 ASN A C 1
ATOM 2420 O O . ASN A 1 312 ? -8.555 36.781 34 1 56.94 312 ASN A O 1
ATOM 2424 N N . ASP A 1 313 ? -9.883 35.219 33.281 1 67.19 313 ASP A N 1
ATOM 2425 C CA . ASP A 1 313 ? -8.867 34.188 33.531 1 67.19 313 ASP A CA 1
ATOM 2426 C C . ASP A 1 313 ? -7.812 34.188 32.438 1 67.19 313 ASP A C 1
ATOM 2428 O O . ASP A 1 313 ? -8 34.781 31.375 1 67.19 313 ASP A O 1
ATOM 2432 N N . GLU A 1 314 ? -6.629 33.688 32.812 1 79.5 314 GLU A N 1
ATOM 2433 C CA . GLU A 1 314 ? -5.543 33.531 31.844 1 79.5 314 GLU A CA 1
ATOM 2434 C C . GLU A 1 314 ? -5.953 32.656 30.672 1 79.5 314 GLU A C 1
ATOM 2436 O O . GLU A 1 314 ? -6.637 31.656 30.844 1 79.5 314 GLU A O 1
ATOM 2441 N N . ALA A 1 315 ? -5.629 33.156 29.484 1 88.38 315 ALA A N 1
ATOM 2442 C CA . ALA A 1 315 ? -5.883 32.375 28.266 1 88.38 315 ALA A CA 1
ATOM 2443 C C . ALA A 1 315 ? -5.215 31.016 28.328 1 88.38 315 ALA A C 1
ATOM 2445 O O . ALA A 1 315 ? -4.238 30.828 29.062 1 88.38 315 ALA A O 1
ATOM 2446 N N . GLU A 1 316 ? -5.812 30.094 27.766 1 93.62 316 GLU A N 1
ATOM 2447 C CA . GLU A 1 316 ? -5.184 28.797 27.562 1 93.62 316 GLU A CA 1
ATOM 2448 C C . GLU A 1 316 ? -4.582 28.688 26.172 1 93.62 316 GLU A C 1
ATOM 2450 O O . GLU A 1 316 ? -4.922 29.469 25.281 1 93.62 316 GLU A O 1
ATOM 2455 N N . PHE A 1 317 ? -3.584 27.844 26.062 1 96.56 317 PHE A N 1
ATOM 2456 C CA . PHE A 1 317 ? -2.84 27.703 24.812 1 96.56 317 PHE A CA 1
ATOM 2457 C C . PHE A 1 317 ? -2.898 26.266 24.297 1 96.56 317 PHE A C 1
ATOM 2459 O O . PHE A 1 317 ? -2.551 25.344 25.016 1 96.56 317 PHE A O 1
ATOM 2466 N N . LEU A 1 318 ? -3.387 26.125 23.141 1 96.88 318 LEU A N 1
ATOM 2467 C CA . LEU A 1 318 ? -3.58 24.812 22.531 1 96.88 318 LEU A CA 1
ATOM 2468 C C . LEU A 1 318 ? -2.617 24.609 21.359 1 96.88 318 LEU A C 1
ATOM 2470 O O . LEU A 1 318 ? -2.746 25.266 20.328 1 96.88 318 LEU A O 1
ATOM 2474 N N . TYR A 1 319 ? -1.66 23.734 21.578 1 96.5 319 TYR A N 1
ATOM 2475 C CA . TYR A 1 319 ? -0.707 23.359 20.547 1 96.5 319 TYR A CA 1
ATOM 2476 C C . TYR A 1 319 ? -1.32 22.375 19.562 1 96.5 319 TYR A C 1
ATOM 2478 O O . TYR A 1 319 ? -2.002 21.422 19.984 1 96.5 319 TYR A O 1
ATOM 2486 N N . GLN A 1 320 ? -1.106 22.625 18.266 1 95.88 320 GLN A N 1
ATOM 2487 C CA . GLN A 1 320 ? -1.637 21.797 17.188 1 95.88 320 GLN A CA 1
ATOM 2488 C C . GLN A 1 320 ? -0.511 21.203 16.344 1 95.88 320 GLN A C 1
ATOM 2490 O O . GLN A 1 320 ? 0.479 21.875 16.047 1 95.88 320 GLN A O 1
ATOM 2495 N N . ALA A 1 321 ? -0.639 19.938 16 1 92.38 321 ALA A N 1
ATOM 2496 C CA . ALA A 1 321 ? 0.268 19.297 15.047 1 92.38 321 ALA A CA 1
ATOM 2497 C C . ALA A 1 321 ? -0.502 18.453 14.031 1 92.38 321 ALA A C 1
ATOM 2499 O O . ALA A 1 321 ? -1.513 17.844 14.375 1 92.38 321 ALA A O 1
ATOM 2500 N N . ASP A 1 322 ? -0.02 18.5 12.805 1 87.81 322 ASP A N 1
ATOM 2501 C CA . ASP A 1 322 ? -0.5 17.578 11.781 1 87.81 322 ASP A CA 1
ATOM 2502 C C . ASP A 1 322 ? 0.187 16.219 11.914 1 87.81 322 ASP A C 1
ATOM 2504 O O . ASP A 1 322 ? 1.393 16.141 12.156 1 87.81 322 ASP A O 1
ATOM 2508 N N . ARG A 1 323 ? -0.547 15.195 11.805 1 84.38 323 ARG A N 1
ATOM 2509 C CA . ARG A 1 323 ? -0.022 13.836 11.891 1 84.38 323 ARG A CA 1
ATOM 2510 C C . ARG A 1 323 ? -0.209 13.086 10.57 1 84.38 323 ARG A C 1
ATOM 2512 O O . ARG A 1 323 ? -1.225 12.422 10.367 1 84.38 323 ARG A O 1
ATOM 2519 N N . PRO A 1 324 ? 0.846 13.273 9.844 1 72.31 324 PRO A N 1
ATOM 2520 C CA . PRO A 1 324 ? 0.69 12.57 8.562 1 72.31 324 PRO A CA 1
ATOM 2521 C C . PRO A 1 324 ? 0.622 11.055 8.734 1 72.31 324 PRO A C 1
ATOM 2523 O O . PRO A 1 324 ? 1.303 10.492 9.594 1 72.31 324 PRO A O 1
ATOM 2526 N N . SER A 1 325 ? -0.406 10.492 8.359 1 59.16 325 SER A N 1
ATOM 2527 C CA . SER A 1 325 ? -0.514 9.039 8.383 1 59.16 325 SER A CA 1
ATOM 2528 C C . SER A 1 325 ? 0.105 8.414 7.129 1 59.16 325 SER A C 1
ATOM 2530 O O . SER A 1 325 ? 0.123 9.039 6.066 1 59.16 325 SER A O 1
ATOM 2532 N N . ILE A 1 326 ? 1.104 7.422 7.414 1 50.88 326 ILE A N 1
ATOM 2533 C CA . ILE A 1 326 ? 1.646 6.695 6.27 1 50.88 326 ILE A CA 1
ATOM 2534 C C . ILE A 1 326 ? 0.503 6.137 5.426 1 50.88 326 ILE A C 1
ATOM 2536 O O . ILE A 1 326 ? 0.715 5.707 4.289 1 50.88 326 ILE A O 1
ATOM 2540 N N . ALA A 1 327 ? -0.366 5.824 6.27 1 52.31 327 ALA A N 1
ATOM 2541 C CA . ALA A 1 327 ? -1.37 5.066 5.527 1 52.31 327 ALA A CA 1
ATOM 2542 C C . ALA A 1 327 ? -2.076 5.953 4.504 1 52.31 327 ALA A C 1
ATOM 2544 O O . ALA A 1 327 ? -1.802 7.152 4.414 1 52.31 327 ALA A O 1
ATOM 2545 N N . PRO A 1 328 ? -3.369 5.547 4.223 1 48.03 328 PRO A N 1
ATOM 2546 C CA . PRO A 1 328 ? -3.68 4.328 3.471 1 48.03 328 PRO A CA 1
ATOM 2547 C C . PRO A 1 328 ? -3.098 4.344 2.059 1 48.03 328 PRO A C 1
ATOM 2549 O O . PRO A 1 328 ? -2.885 3.285 1.465 1 48.03 328 PRO A O 1
ATOM 2552 N N . LEU A 1 329 ? -2.969 5.609 1.61 1 53.56 329 LEU A N 1
ATOM 2553 C CA . LEU A 1 329 ? -2.729 5.629 0.171 1 53.56 329 LEU A CA 1
ATOM 2554 C C . LEU A 1 329 ? -1.251 5.855 -0.13 1 53.56 329 LEU A C 1
ATOM 2556 O O . LEU A 1 329 ? -0.871 6.043 -1.288 1 53.56 329 LEU A O 1
ATOM 2560 N N . GLY A 1 330 ? -0.491 5.508 0.962 1 50.03 330 GLY A N 1
ATOM 2561 C CA . GLY A 1 330 ? 0.949 5.547 0.762 1 50.03 330 GLY A CA 1
ATOM 2562 C C . GLY A 1 330 ? 1.457 6.918 0.356 1 50.03 330 GLY A C 1
ATOM 2563 O O . GLY A 1 330 ? 2.588 7.051 -0.117 1 50.03 330 GLY A O 1
ATOM 2564 N N . LEU A 1 331 ? 0.446 7.883 0.225 1 50.84 331 LEU A N 1
ATOM 2565 C CA . LEU A 1 331 ? 0.869 9.141 -0.38 1 50.84 331 LEU A CA 1
ATOM 2566 C C . LEU A 1 331 ? 1.509 10.055 0.66 1 50.84 331 LEU A C 1
ATOM 2568 O O . LEU A 1 331 ? 2.029 11.125 0.32 1 50.84 331 LEU A O 1
ATOM 2572 N N . GLY A 1 332 ? 1.69 9.43 1.738 1 45.66 332 GLY A N 1
ATOM 2573 C CA . GLY A 1 332 ? 2.234 10.383 2.693 1 45.66 332 GLY A CA 1
ATOM 2574 C C . GLY A 1 332 ? 1.449 11.68 2.758 1 45.66 332 GLY A C 1
ATOM 2575 O O . GLY A 1 332 ? 0.225 11.664 2.898 1 45.66 332 GLY A O 1
ATOM 2576 N N . TYR A 1 333 ? 2.119 12.938 2.449 1 48.28 333 TYR A N 1
ATOM 2577 C CA . TYR A 1 333 ? 1.657 14.312 2.631 1 48.28 333 TYR A CA 1
ATOM 2578 C C . TYR A 1 333 ? 0.557 14.648 1.633 1 48.28 333 TYR A C 1
ATOM 2580 O O . TYR A 1 333 ? -0.343 15.438 1.937 1 48.28 333 TYR A O 1
ATOM 2588 N N . THR A 1 334 ? 0.763 14.062 0.422 1 46.84 334 THR A N 1
ATOM 2589 C CA . THR A 1 334 ? -0.108 14.648 -0.592 1 46.84 334 THR A CA 1
ATOM 2590 C C . THR A 1 334 ? -1.524 14.094 -0.474 1 46.84 334 THR A C 1
ATOM 2592 O O . THR A 1 334 ? -2.447 14.586 -1.127 1 46.84 334 THR A O 1
ATOM 2595 N N . GLY A 1 335 ? -1.66 13.008 0.259 1 51.56 335 GLY A N 1
ATOM 2596 C CA . GLY A 1 335 ? -2.865 12.258 -0.046 1 51.56 335 GLY A CA 1
ATOM 2597 C C . GLY A 1 335 ? -4.039 12.617 0.845 1 51.56 335 GLY A C 1
ATOM 2598 O O . GLY A 1 335 ? -5.09 11.977 0.787 1 51.56 335 GLY A O 1
ATOM 2599 N N . GLY A 1 336 ? -4.074 13.797 1.388 1 56.44 336 GLY A N 1
ATOM 2600 C CA . GLY A 1 336 ? -5.332 14.32 1.896 1 56.44 336 GLY A CA 1
ATOM 2601 C C . GLY A 1 336 ? -5.758 13.68 3.205 1 56.44 336 GLY A C 1
ATOM 2602 O O . GLY A 1 336 ? -6.625 14.203 3.906 1 56.44 336 GLY A O 1
ATOM 2603 N N . ALA A 1 337 ? -5.203 12.445 3.518 1 65.88 337 ALA A N 1
ATOM 2604 C CA . ALA A 1 337 ? -5.754 11.875 4.746 1 65.88 337 ALA A CA 1
ATOM 2605 C C . ALA A 1 337 ? -4.773 12.031 5.906 1 65.88 337 ALA A C 1
ATOM 2607 O O . ALA A 1 337 ? -4.094 11.07 6.285 1 65.88 337 ALA A O 1
ATOM 2608 N N . ILE A 1 338 ? -4.859 13.32 6.535 1 77.88 338 ILE A N 1
ATOM 2609 C CA . ILE A 1 338 ? -3.914 13.664 7.594 1 77.88 338 ILE A CA 1
ATOM 2610 C C . ILE A 1 338 ? -4.652 13.781 8.93 1 77.88 338 ILE A C 1
ATOM 2612 O O . ILE A 1 338 ? -5.75 14.336 8.984 1 77.88 338 ILE A O 1
ATOM 2616 N N . GLY A 1 339 ? -4.098 13.07 9.898 1 85.88 339 GLY A N 1
ATOM 2617 C CA . GLY A 1 339 ? -4.59 13.258 11.258 1 85.88 339 GLY A CA 1
ATOM 2618 C C . GLY A 1 339 ? -4.102 14.539 11.898 1 85.88 339 GLY A C 1
ATOM 2619 O O . GLY A 1 339 ? -3.23 15.219 11.359 1 85.88 339 GLY A O 1
ATOM 2620 N N . HIS A 1 340 ? -4.762 14.859 13 1 91.12 340 HIS A N 1
ATOM 2621 C CA . HIS A 1 340 ? -4.41 16.062 13.766 1 91.12 340 HIS A CA 1
ATOM 2622 C C . HIS A 1 340 ? -4.363 15.766 15.258 1 91.12 340 HIS A C 1
ATOM 2624 O O . HIS A 1 340 ? -5.133 14.945 15.758 1 91.12 340 HIS A O 1
ATOM 2630 N N . GLY A 1 341 ? -3.436 16.422 15.875 1 92.56 341 GLY A N 1
ATOM 2631 C CA . GLY A 1 341 ? -3.367 16.406 17.328 1 92.56 341 GLY A CA 1
ATOM 2632 C C . GLY A 1 341 ? -3.443 17.781 17.953 1 92.56 341 GLY A C 1
ATOM 2633 O O . GLY A 1 341 ? -3.006 18.766 17.359 1 92.56 341 GLY A O 1
ATOM 2634 N N . PHE A 1 342 ? -4.043 17.797 19.203 1 96.31 342 PHE A N 1
ATOM 2635 C CA . PHE A 1 342 ? -4.18 19.016 19.984 1 96.31 342 PHE A CA 1
ATOM 2636 C C . PHE A 1 342 ? -3.779 18.781 21.438 1 96.31 342 PHE A C 1
ATOM 2638 O O . PHE A 1 342 ? -4.227 17.812 22.062 1 96.31 342 PHE A O 1
ATOM 2645 N N . TRP A 1 343 ? -2.916 19.688 21.953 1 96.62 343 TRP A N 1
ATOM 2646 C CA . TRP A 1 343 ? -2.447 19.547 23.328 1 96.62 343 TRP A CA 1
ATOM 2647 C C . TRP A 1 343 ? -2.445 20.906 24.031 1 96.62 343 TRP A C 1
ATOM 2649 O O . TRP A 1 343 ? -1.884 21.875 23.531 1 96.62 343 TRP A O 1
ATOM 2659 N N . LYS A 1 344 ? -3.076 20.938 25.188 1 96.31 344 LYS A N 1
ATOM 2660 C CA . LYS A 1 344 ? -2.936 22.125 26.016 1 96.31 344 LYS A CA 1
ATOM 2661 C C . LYS A 1 344 ? -1.502 22.266 26.531 1 96.31 344 LYS A C 1
ATOM 2663 O O . LYS A 1 344 ? -0.907 21.312 27.016 1 96.31 344 LYS A O 1
ATOM 2668 N N . LEU A 1 345 ? -0.934 23.469 26.281 1 97.12 345 LEU A N 1
ATOM 2669 C CA . LEU A 1 345 ? 0.381 23.75 26.844 1 97.12 345 LEU A CA 1
ATOM 2670 C C . LEU A 1 345 ? 0.269 24.141 28.312 1 97.12 345 LEU A C 1
ATOM 2672 O O . LEU A 1 345 ? -0.568 24.984 28.672 1 97.12 345 LEU A O 1
ATOM 2676 N N . ASN A 1 346 ? 1.041 23.438 29.031 1 96.38 346 ASN A N 1
ATOM 2677 C CA . ASN A 1 346 ? 1.18 23.797 30.438 1 96.38 346 ASN A CA 1
ATOM 2678 C C . ASN A 1 346 ? 2.535 24.438 30.734 1 96.38 346 ASN A C 1
ATOM 2680 O O . ASN A 1 346 ? 3.553 24.016 30.172 1 96.38 346 ASN A O 1
ATOM 2684 N N . PHE A 1 347 ? 2.5 25.359 31.609 1 96.81 347 PHE A N 1
ATOM 2685 C CA . PHE A 1 347 ? 3.688 26.188 31.828 1 96.81 347 PHE A CA 1
ATOM 2686 C C . PHE A 1 347 ? 4.156 26.078 33.281 1 96.81 347 PHE A C 1
ATOM 2688 O O . PHE A 1 347 ? 3.34 26.078 34.188 1 96.81 347 PHE A O 1
ATOM 2695 N N . ASN A 1 348 ? 5.465 26 33.406 1 96.81 348 ASN A N 1
ATOM 2696 C CA . ASN A 1 348 ? 6.094 26.016 34.719 1 96.81 348 ASN A CA 1
ATOM 2697 C C . ASN A 1 348 ? 6.262 27.438 35.25 1 96.81 348 ASN A C 1
ATOM 2699 O O . ASN A 1 348 ? 6.125 28.406 34.5 1 96.81 348 ASN A O 1
ATOM 2703 N N . PRO A 1 349 ? 6.598 27.547 36.469 1 95.69 349 PRO A N 1
ATOM 2704 C CA . PRO A 1 349 ? 6.758 28.891 37.062 1 95.69 349 PRO A CA 1
ATOM 2705 C C . PRO A 1 349 ? 7.84 29.703 36.375 1 95.69 349 PRO A C 1
ATOM 2707 O O . PRO A 1 349 ? 7.738 30.938 36.281 1 95.69 349 PRO A O 1
ATOM 2710 N N . ASP A 1 350 ? 8.836 29.062 35.844 1 96.5 350 ASP A N 1
ATOM 2711 C CA . ASP A 1 350 ? 9.922 29.797 35.188 1 96.5 350 ASP A CA 1
ATOM 2712 C C . ASP A 1 350 ? 9.578 30.094 33.719 1 96.5 350 ASP A C 1
ATOM 2714 O O . ASP A 1 350 ? 10.414 30.594 32.969 1 96.5 350 ASP A O 1
ATOM 2718 N N . GLY A 1 351 ? 8.383 29.734 33.281 1 96.75 351 GLY A N 1
ATOM 2719 C CA . GLY A 1 351 ? 7.91 30.031 31.938 1 96.75 351 GLY A CA 1
ATOM 2720 C C . GLY A 1 351 ? 8.125 28.875 30.969 1 96.75 351 GLY A C 1
ATOM 2721 O O . GLY A 1 351 ? 7.617 28.906 29.844 1 96.75 351 GLY A O 1
ATOM 2722 N N . SER A 1 352 ? 8.93 27.859 31.406 1 97.38 352 SER A N 1
ATOM 2723 C CA . SER A 1 352 ? 9.156 26.734 30.516 1 97.38 352 SER A CA 1
ATOM 2724 C C . SER A 1 352 ? 7.871 25.938 30.312 1 97.38 352 SER A C 1
ATOM 2726 O O . SER A 1 352 ? 6.953 25.984 31.125 1 97.38 352 SER A O 1
ATOM 2728 N N . ILE A 1 353 ? 7.789 25.344 29.188 1 97.06 353 ILE A N 1
ATOM 2729 C CA . ILE A 1 353 ? 6.633 24.531 28.828 1 97.06 353 ILE A CA 1
ATOM 2730 C C . ILE A 1 353 ? 6.824 23.109 29.328 1 97.06 353 ILE A C 1
ATOM 2732 O O . ILE A 1 353 ? 7.895 22.516 29.156 1 97.06 353 ILE A O 1
ATOM 2736 N N . SER A 1 354 ? 5.824 22.562 29.953 1 96.19 354 SER A N 1
ATOM 2737 C CA . SER A 1 354 ? 5.875 21.203 30.484 1 96.19 354 SER A CA 1
ATOM 2738 C C . SER A 1 354 ? 5.82 20.172 29.344 1 96.19 354 SER A C 1
ATOM 2740 O O . SER A 1 354 ? 5.383 20.484 28.234 1 96.19 354 SER A O 1
ATOM 2742 N N . LYS A 1 355 ? 6.203 19 29.719 1 92.81 355 LYS A N 1
ATOM 2743 C CA . LYS A 1 355 ? 6.176 17.891 28.781 1 92.81 355 LYS A CA 1
ATOM 2744 C C . LYS A 1 355 ? 4.762 17.641 28.266 1 92.81 355 LYS A C 1
ATOM 2746 O O . LYS A 1 355 ? 3.799 17.688 29.047 1 92.81 355 LYS A O 1
ATOM 2751 N N . ILE A 1 356 ? 4.703 17.359 27 1 94.69 356 ILE A N 1
ATOM 2752 C CA . ILE A 1 356 ? 3.443 16.922 26.406 1 94.69 356 ILE A CA 1
ATOM 2753 C C . ILE A 1 356 ? 3.352 15.398 26.453 1 94.69 356 ILE A C 1
ATOM 2755 O O . ILE A 1 356 ? 4.246 14.703 25.984 1 94.69 356 ILE A O 1
ATOM 2759 N N . ASP A 1 357 ? 2.361 14.867 27.094 1 94.94 357 ASP A N 1
ATOM 2760 C CA . ASP A 1 357 ? 2.125 13.422 27.156 1 94.94 357 ASP A CA 1
ATOM 2761 C C . ASP A 1 357 ? 1.577 12.906 25.828 1 94.94 357 ASP A C 1
ATOM 2763 O O . ASP A 1 357 ? 0.445 13.219 25.453 1 94.94 357 ASP A O 1
ATOM 2767 N N . CYS A 1 358 ? 2.371 12.07 25.172 1 93.38 358 CYS A N 1
ATOM 2768 C CA . CYS A 1 358 ? 2 11.609 23.844 1 93.38 358 CYS A CA 1
ATOM 2769 C C . CYS A 1 358 ? 1.427 10.195 23.906 1 93.38 358 CYS A C 1
ATOM 2771 O O . CYS A 1 358 ? 1.224 9.57 22.859 1 93.38 358 CYS A O 1
ATOM 2773 N N . SER A 1 359 ? 1.167 9.664 25.125 1 94.88 359 SER A N 1
ATOM 2774 C CA . SER A 1 359 ? 0.556 8.344 25.219 1 94.88 359 SER A CA 1
ATOM 2775 C C . SER A 1 359 ? -0.822 8.328 24.562 1 94.88 359 SER A C 1
ATOM 2777 O O . SER A 1 359 ? -1.563 9.312 24.641 1 94.88 359 SER A O 1
ATOM 2779 N N . PRO A 1 360 ? -1.156 7.266 23.906 1 92.5 360 PRO A N 1
ATOM 2780 C CA . PRO A 1 360 ? -2.377 7.23 23.094 1 92.5 360 PRO A CA 1
ATOM 2781 C C . PRO A 1 360 ? -3.625 7.602 23.891 1 92.5 360 PRO A C 1
ATOM 2783 O O . PRO A 1 360 ? -4.539 8.234 23.359 1 92.5 360 PRO A O 1
ATOM 2786 N N . ASP A 1 361 ? -3.693 7.285 25.188 1 94 361 ASP A N 1
ATOM 2787 C CA . ASP A 1 361 ? -4.91 7.488 25.969 1 94 361 ASP A CA 1
ATOM 2788 C C . ASP A 1 361 ? -4.875 8.828 26.688 1 94 361 ASP A C 1
ATOM 2790 O O . ASP A 1 361 ? -5.855 9.227 27.328 1 94 361 ASP A O 1
ATOM 2794 N N . ALA A 1 362 ? -3.773 9.531 26.531 1 95.62 362 ALA A N 1
ATOM 2795 C CA . ALA A 1 362 ? -3.68 10.82 27.203 1 95.62 362 ALA A CA 1
ATOM 2796 C C . ALA A 1 362 ? -4.719 11.805 26.672 1 95.62 362 ALA A C 1
ATOM 2798 O O . ALA A 1 362 ? -5.012 11.805 25.469 1 95.62 362 ALA A O 1
ATOM 2799 N N . GLN A 1 363 ? -5.27 12.578 27.625 1 95.12 363 GLN A N 1
ATOM 2800 C CA . GLN A 1 363 ? -6.293 13.57 27.297 1 95.12 363 GLN A CA 1
ATOM 2801 C C . GLN A 1 363 ? -5.922 14.945 27.844 1 95.12 363 GLN A C 1
ATOM 2803 O O . GLN A 1 363 ? -5.289 15.055 28.891 1 95.12 363 GLN A O 1
ATOM 2808 N N . THR A 1 364 ? -6.25 15.945 27.094 1 95.56 364 THR A N 1
ATOM 2809 C CA . THR A 1 364 ? -6.168 17.328 27.562 1 95.56 364 THR A CA 1
ATOM 2810 C C . THR A 1 364 ? -7.504 18.031 27.391 1 95.56 364 THR A C 1
ATOM 2812 O O . THR A 1 364 ? -8.281 17.703 26.484 1 95.56 364 THR A O 1
ATOM 2815 N N . THR A 1 365 ? -7.816 18.891 28.297 1 95.19 365 THR A N 1
ATOM 2816 C CA . THR A 1 365 ? -9.078 19.609 28.266 1 95.19 365 THR A CA 1
ATOM 2817 C C . THR A 1 365 ? -8.844 21.125 28.344 1 95.19 365 THR A C 1
ATOM 2819 O O . THR A 1 365 ? -8 21.578 29.109 1 95.19 365 THR A O 1
ATOM 2822 N N . VAL A 1 366 ? -9.539 21.875 27.5 1 94.25 366 VAL A N 1
ATOM 2823 C CA . VAL A 1 366 ? -9.516 23.328 27.578 1 94.25 366 VAL A CA 1
ATOM 2824 C C . VAL A 1 366 ? -10.922 23.859 27.828 1 94.25 366 VAL A C 1
ATOM 2826 O O . VAL A 1 366 ? -11.914 23.203 27.5 1 94.25 366 VAL A O 1
ATOM 2829 N N . GLN A 1 367 ? -10.961 24.938 28.422 1 91.94 367 GLN A N 1
ATOM 2830 C CA . GLN A 1 367 ? -12.203 25.703 28.531 1 91.94 367 GLN A CA 1
ATOM 2831 C C . GLN A 1 367 ? -12.398 26.609 27.328 1 91.94 367 GLN A C 1
ATOM 2833 O O . GLN A 1 367 ? -11.805 27.688 27.25 1 91.94 367 GLN A O 1
ATOM 2838 N N . ALA A 1 368 ? -13.273 26.203 26.406 1 91.5 368 ALA A N 1
ATOM 2839 C CA . ALA A 1 368 ? -13.398 26.859 25.109 1 91.5 368 ALA A CA 1
ATOM 2840 C C . ALA A 1 368 ? -14.656 27.734 25.047 1 91.5 368 ALA A C 1
ATOM 2842 O O . ALA A 1 368 ? -15.758 27.25 25.312 1 91.5 368 ALA A O 1
ATOM 2843 N N . PRO A 1 369 ? -14.492 28.953 24.734 1 91.69 369 PRO A N 1
ATOM 2844 C CA . PRO A 1 369 ? -15.688 29.781 24.531 1 91.69 369 PRO A CA 1
ATOM 2845 C C . PRO A 1 369 ? -16.562 29.281 23.375 1 91.69 369 PRO A C 1
ATOM 2847 O O . PRO A 1 369 ? -16.047 28.75 22.391 1 91.69 369 PRO A O 1
ATOM 2850 N N . ILE A 1 370 ? -17.844 29.469 23.531 1 93.31 370 ILE A N 1
ATOM 2851 C CA . ILE A 1 370 ? -18.797 29.156 22.469 1 93.31 370 ILE A CA 1
ATOM 2852 C C . ILE A 1 370 ? -19.016 30.375 21.594 1 93.31 370 ILE A C 1
ATOM 2854 O O . ILE A 1 370 ? -19.328 31.469 22.094 1 93.31 370 ILE A O 1
ATOM 2858 N N . SER A 1 371 ? -18.797 30.219 20.344 1 93.25 371 SER A N 1
ATOM 2859 C CA . SER A 1 371 ? -18.969 31.312 19.391 1 93.25 371 SER A CA 1
ATOM 2860 C C . SER A 1 371 ? -20.406 31.828 19.391 1 93.25 371 SER A C 1
ATOM 2862 O O . SER A 1 371 ? -21.344 31.047 19.5 1 93.25 371 SER A O 1
ATOM 2864 N N . SER A 1 372 ? -20.562 33.156 19.203 1 90.69 372 SER A N 1
ATOM 2865 C CA . SER A 1 372 ? -21.891 33.75 19.062 1 90.69 372 SER A CA 1
ATOM 2866 C C . SER A 1 372 ? -22.328 33.75 17.609 1 90.69 372 SER A C 1
ATOM 2868 O O . SER A 1 372 ? -23.484 34.062 17.297 1 90.69 372 SER A O 1
ATOM 2870 N N . LYS A 1 373 ? -21.375 33.344 16.734 1 93.38 373 LYS A N 1
ATOM 2871 C CA . LYS A 1 373 ? -21.688 33.312 15.312 1 93.38 373 LYS A CA 1
ATOM 2872 C C . LYS A 1 373 ? -22.609 32.125 14.984 1 93.38 373 LYS A C 1
ATOM 2874 O O . LYS A 1 373 ? -22.641 31.141 15.711 1 93.38 373 LYS A O 1
ATOM 2879 N N . ASP A 1 374 ? -23.406 32.375 13.938 1 94.5 374 ASP A N 1
ATOM 2880 C CA . ASP A 1 374 ? -24.312 31.312 13.484 1 94.5 374 ASP A CA 1
ATOM 2881 C C . ASP A 1 374 ? -23.578 30.297 12.609 1 94.5 374 ASP A C 1
ATOM 2883 O O . ASP A 1 374 ? -23.641 30.375 11.383 1 94.5 374 ASP A O 1
ATOM 2887 N N . ILE A 1 375 ? -22.875 29.438 13.211 1 96.69 375 ILE A N 1
ATOM 2888 C CA . ILE A 1 375 ? -22.125 28.375 12.547 1 96.69 375 ILE A CA 1
ATOM 2889 C C . ILE A 1 375 ? -22.844 27.031 12.75 1 96.69 375 ILE A C 1
ATOM 2891 O O . ILE A 1 375 ? -23.109 26.641 13.883 1 96.69 375 ILE A O 1
ATOM 2895 N N . PRO A 1 376 ? -23.172 26.344 11.633 1 96.75 376 PRO A N 1
ATOM 2896 C CA . PRO A 1 376 ? -23.859 25.047 11.789 1 96.75 376 PRO A CA 1
ATOM 2897 C C . PRO A 1 376 ? -23.062 24.062 12.648 1 96.75 376 PRO A C 1
ATOM 2899 O O . PRO A 1 376 ? -21.844 23.953 12.5 1 96.75 376 PRO A O 1
ATOM 2902 N N . THR A 1 377 ? -23.781 23.406 13.562 1 96.44 377 THR A N 1
ATOM 2903 C CA . THR A 1 377 ? -23.141 22.391 14.406 1 96.44 377 THR A CA 1
ATOM 2904 C C . THR A 1 377 ? -23.625 21 14.047 1 96.44 377 THR A C 1
ATOM 2906 O O . THR A 1 377 ? -23.219 20.016 14.664 1 96.44 377 THR A O 1
ATOM 2909 N N . THR A 1 378 ? -24.547 20.906 13.117 1 96.94 378 THR A N 1
ATOM 2910 C CA . THR A 1 378 ? -25.062 19.609 12.68 1 96.94 378 THR A CA 1
ATOM 2911 C C . THR A 1 378 ? -25 19.5 11.156 1 96.94 378 THR A C 1
ATOM 2913 O O . THR A 1 378 ? -24.953 20.516 10.453 1 96.94 378 THR A O 1
ATOM 2916 N N . GLY A 1 379 ? -24.891 18.328 10.664 1 97.56 379 GLY A N 1
ATOM 2917 C CA . GLY A 1 379 ? -24.906 17.969 9.258 1 97.56 379 GLY A CA 1
ATOM 2918 C C . GLY A 1 379 ? -25.328 16.531 9.008 1 97.56 379 GLY A C 1
ATOM 2919 O O . GLY A 1 379 ? -26.031 15.938 9.836 1 97.56 379 GLY A O 1
ATOM 2920 N N . LEU A 1 380 ? -25.016 16.016 7.883 1 97.38 380 LEU A N 1
ATOM 2921 C CA . LEU A 1 380 ? -25.5 14.695 7.449 1 97.38 380 LEU A CA 1
ATOM 2922 C C . LEU A 1 380 ? -25.031 13.609 8.406 1 97.38 380 LEU A C 1
ATOM 2924 O O . LEU A 1 380 ? -25.797 12.703 8.75 1 97.38 380 LEU A O 1
ATOM 2928 N N . ALA A 1 381 ? -23.812 13.672 8.844 1 97.75 381 ALA A N 1
ATOM 2929 C CA . ALA A 1 381 ? -23.234 12.625 9.688 1 97.75 381 ALA A CA 1
ATOM 2930 C C . ALA A 1 381 ? -23.672 12.781 11.133 1 97.75 381 ALA A C 1
ATOM 2932 O O . ALA A 1 381 ? -23.984 11.797 11.812 1 97.75 381 ALA A O 1
ATOM 2933 N N . THR A 1 382 ? -23.734 14.016 11.617 1 97.06 382 THR A N 1
ATOM 2934 C CA . THR A 1 382 ? -24.016 14.227 13.031 1 97.06 382 THR A CA 1
ATOM 2935 C C . THR A 1 382 ? -25.5 14.016 13.32 1 97.06 382 THR A C 1
ATOM 2937 O O . THR A 1 382 ? -25.891 13.82 14.477 1 97.06 382 THR A O 1
ATOM 2940 N N . THR A 1 383 ? -26.328 14.078 12.336 1 97.19 383 THR A N 1
ATOM 2941 C CA . THR A 1 383 ? -27.75 13.828 12.531 1 97.19 383 THR A CA 1
ATOM 2942 C C . THR A 1 383 ? -28.141 12.477 11.938 1 97.19 383 THR A C 1
ATOM 2944 O O . THR A 1 383 ? -29.328 12.203 11.742 1 97.19 383 THR A O 1
ATOM 2947 N N . ALA A 1 384 ? -27.234 11.695 11.578 1 97.94 384 ALA A N 1
ATOM 2948 C CA . ALA A 1 384 ? -27.516 10.383 11 1 97.94 384 ALA A CA 1
ATOM 2949 C C . ALA A 1 384 ? -28.234 9.477 11.992 1 97.94 384 ALA A C 1
ATOM 2951 O O . ALA A 1 384 ? -28.078 9.641 13.211 1 97.94 384 ALA A O 1
ATOM 2952 N N . THR A 1 385 ? -29 8.555 11.453 1 98.5 385 THR A N 1
ATOM 2953 C CA . THR A 1 385 ? -29.766 7.629 12.273 1 98.5 385 THR A CA 1
ATOM 2954 C C . THR A 1 385 ? -28.875 6.559 12.883 1 98.5 385 THR A C 1
ATOM 2956 O O . THR A 1 385 ? -28.984 6.238 14.07 1 98.5 385 THR A O 1
ATOM 2959 N N . ASP A 1 386 ? -28.078 5.93 12.109 1 98.5 386 ASP A N 1
ATOM 2960 C CA . ASP A 1 386 ? -27.109 4.906 12.5 1 98.5 386 ASP A CA 1
ATOM 2961 C C . ASP A 1 386 ? -25.719 5.223 11.953 1 98.5 386 ASP A C 1
ATOM 2963 O O . ASP A 1 386 ? -25.578 5.996 11 1 98.5 386 ASP A O 1
ATOM 2967 N N . GLY A 1 387 ? -24.688 4.652 12.516 1 98.31 387 GLY A N 1
ATOM 2968 C CA . GLY A 1 387 ? -23.344 4.836 12.008 1 98.31 387 GLY A CA 1
ATOM 2969 C C . GLY A 1 387 ? -22.266 4.578 13.055 1 98.31 387 GLY A C 1
ATOM 2970 O O . GLY A 1 387 ? -22.578 4.16 14.172 1 98.31 387 GLY A O 1
ATOM 2971 N N . SER A 1 388 ? -21.062 4.828 12.664 1 97.88 388 SER A N 1
ATOM 2972 C CA . SER A 1 388 ? -19.922 4.586 13.547 1 97.88 388 SER A CA 1
ATOM 2973 C C . SER A 1 388 ? -19.531 5.852 14.305 1 97.88 388 SER A C 1
ATOM 2975 O O . SER A 1 388 ? -18.703 5.809 15.211 1 97.88 388 SER A O 1
ATOM 2977 N N . GLY A 1 389 ? -20.078 6.945 13.969 1 95.56 389 GLY A N 1
ATOM 2978 C CA . GLY A 1 389 ? -19.875 8.18 14.711 1 95.56 389 GLY A CA 1
ATOM 2979 C C . GLY A 1 389 ? -18.609 8.914 14.32 1 95.56 389 GLY A C 1
ATOM 2980 O O . GLY A 1 389 ? -17.734 8.336 13.68 1 95.56 389 GLY A O 1
ATOM 2981 N N . ASN A 1 390 ? -18.484 10.18 14.742 1 93.88 390 ASN A N 1
ATOM 2982 C CA . ASN A 1 390 ? -17.375 11.039 14.383 1 93.88 390 ASN A CA 1
ATOM 2983 C C . ASN A 1 390 ? -16.312 11.07 15.484 1 93.88 390 ASN A C 1
ATOM 2985 O O . ASN A 1 390 ? -15.188 11.516 15.25 1 93.88 390 ASN A O 1
ATOM 2989 N N . ASN A 1 391 ? -16.656 10.711 16.641 1 91.06 391 ASN A N 1
ATOM 2990 C CA . ASN A 1 391 ? -15.789 10.938 17.781 1 91.06 391 ASN A CA 1
ATOM 2991 C C . ASN A 1 391 ? -15.195 9.633 18.312 1 91.06 391 ASN A C 1
ATOM 2993 O O . ASN A 1 391 ? -15.406 9.273 19.469 1 91.06 391 ASN A O 1
ATOM 2997 N N . LYS A 1 392 ? -14.438 8.938 17.5 1 93.62 392 LYS A N 1
ATOM 2998 C CA . LYS A 1 392 ? -13.789 7.688 17.875 1 93.62 392 LYS A CA 1
ATOM 2999 C C . LYS A 1 392 ? -12.336 7.656 17.391 1 93.62 392 LYS A C 1
ATOM 3001 O O . LYS A 1 392 ? -11.891 8.578 16.703 1 93.62 392 LYS A O 1
ATOM 3006 N N . ASP A 1 393 ? -11.703 6.605 17.891 1 93.69 393 ASP A N 1
ATOM 3007 C CA . ASP A 1 393 ? -10.344 6.355 17.453 1 93.69 393 ASP A CA 1
ATOM 3008 C C . ASP A 1 393 ? -10.328 5.699 16.062 1 93.69 393 ASP A C 1
ATOM 3010 O O . ASP A 1 393 ? -10.602 4.504 15.938 1 93.69 393 ASP A O 1
ATOM 3014 N N . TYR A 1 394 ? -10.078 6.539 15.07 1 92.25 394 TYR A N 1
ATOM 3015 C CA . TYR A 1 394 ? -10.023 6.016 13.711 1 92.25 394 TYR A CA 1
ATOM 3016 C C . TYR A 1 394 ? -8.586 5.961 13.211 1 92.25 394 TYR A C 1
ATOM 3018 O O . TYR A 1 394 ? -7.766 6.82 13.555 1 92.25 394 TYR A O 1
ATOM 3026 N N . TRP A 1 395 ? -8.242 4.977 12.461 1 87.19 395 TRP A N 1
ATOM 3027 C CA . TRP A 1 395 ? -7.016 4.926 11.672 1 87.19 395 TRP A CA 1
ATOM 3028 C C . TRP A 1 395 ? -7.312 4.562 10.219 1 87.19 395 TRP A C 1
ATOM 3030 O O . TRP A 1 395 ? -8.375 4.02 9.914 1 87.19 395 TRP A O 1
ATOM 3040 N N . ALA A 1 396 ? -6.41 4.98 9.398 1 84 396 ALA A N 1
ATOM 3041 C CA . ALA A 1 396 ? -6.582 4.715 7.969 1 84 396 ALA A CA 1
ATOM 3042 C C . ALA A 1 396 ? -5.871 3.426 7.562 1 84 396 ALA A C 1
ATOM 3044 O O . ALA A 1 396 ? -4.77 3.141 8.039 1 84 396 ALA A O 1
ATOM 3045 N N . GLU A 1 397 ? -6.562 2.662 6.758 1 80.12 397 GLU A N 1
ATOM 3046 C CA . GLU A 1 397 ? -5.973 1.502 6.098 1 80.12 397 GLU A CA 1
ATOM 3047 C C . GLU A 1 397 ? -6.152 1.578 4.582 1 80.12 397 GLU A C 1
ATOM 3049 O O . GLU A 1 397 ? -7.039 2.281 4.094 1 80.12 397 GLU A O 1
ATOM 3054 N N . SER A 1 398 ? -5.152 1.101 3.963 1 72.12 398 SER A N 1
ATOM 3055 C CA . SER A 1 398 ? -5.289 1.015 2.512 1 72.12 398 SER A CA 1
ATOM 3056 C C . SER A 1 398 ? -4.984 -0.393 2.01 1 72.12 398 SER A C 1
ATOM 3058 O O . SER A 1 398 ? -4.203 -1.12 2.625 1 72.12 398 SER A O 1
ATOM 3060 N N . ASN A 1 399 ? -5.762 -0.767 1.173 1 62.19 399 ASN A N 1
ATOM 3061 C CA . ASN A 1 399 ? -5.508 -2.061 0.545 1 62.19 399 ASN A CA 1
ATOM 3062 C C . ASN A 1 399 ? -5.867 -2.043 -0.938 1 62.19 399 ASN A C 1
ATOM 3064 O O . ASN A 1 399 ? -6.648 -1.198 -1.382 1 62.19 399 ASN A O 1
ATOM 3068 N N . TYR A 1 400 ? -4.988 -2.715 -1.647 1 58.06 400 TYR A N 1
ATOM 3069 C CA . TYR A 1 400 ? -5.543 -3.121 -2.934 1 58.06 400 TYR A CA 1
ATOM 3070 C C . TYR A 1 400 ? -6.789 -3.979 -2.744 1 58.06 400 TYR A C 1
ATOM 3072 O O . TYR A 1 400 ? -6.945 -4.637 -1.712 1 58.06 400 TYR A O 1
ATOM 3080 N N . PRO A 1 401 ? -7.723 -3.68 -3.604 1 55.41 401 PRO A N 1
ATOM 3081 C CA . PRO A 1 401 ? -8.969 -4.418 -3.379 1 55.41 401 PRO A CA 1
ATOM 3082 C C . PRO A 1 401 ? -8.742 -5.922 -3.244 1 55.41 401 PRO A C 1
ATOM 3084 O O . PRO A 1 401 ? -9.07 -6.684 -4.16 1 55.41 401 PRO A O 1
ATOM 3087 N N . SER A 1 402 ? -7.965 -6.309 -2.117 1 59.59 402 SER A N 1
ATOM 3088 C CA . SER A 1 402 ? -7.777 -7.723 -1.817 1 59.59 402 SER A CA 1
ATOM 3089 C C . SER A 1 402 ? -8.828 -8.227 -0.83 1 59.59 402 SER A C 1
ATOM 3091 O O . SER A 1 402 ? -8.961 -9.43 -0.616 1 59.59 402 SER A O 1
ATOM 3093 N N . THR A 1 403 ? -9.555 -7.254 -0.348 1 70.38 403 THR A N 1
ATOM 3094 C CA . THR A 1 403 ? -10.555 -7.633 0.646 1 70.38 403 THR A CA 1
ATOM 3095 C C . THR A 1 403 ? -11.883 -6.938 0.371 1 70.38 403 THR A C 1
ATOM 3097 O O . THR A 1 403 ? -11.922 -5.746 0.059 1 70.38 403 THR A O 1
ATOM 3100 N N . TRP A 1 404 ? -12.875 -7.77 0.341 1 79.31 404 TRP A N 1
ATOM 3101 C CA . TRP A 1 404 ? -14.227 -7.219 0.3 1 79.31 404 TRP A CA 1
ATOM 3102 C C . TRP A 1 404 ? -14.781 -7.051 1.708 1 79.31 404 TRP A C 1
ATOM 3104 O O . TRP A 1 404 ? -14.586 -7.91 2.568 1 79.31 404 TRP A O 1
ATOM 3114 N N . PHE A 1 405 ? -15.422 -5.918 1.858 1 87.62 405 PHE A N 1
ATOM 3115 C CA . PHE A 1 405 ? -15.977 -5.617 3.174 1 87.62 405 PHE A CA 1
ATOM 3116 C C . PHE A 1 405 ? -17.5 -5.648 3.141 1 87.62 405 PHE A C 1
ATOM 3118 O O . PHE A 1 405 ? -18.109 -5.195 2.176 1 87.62 405 PHE A O 1
ATOM 3125 N N . TYR A 1 406 ? -18.094 -6.184 4.188 1 91.12 406 TYR A N 1
ATOM 3126 C CA . TYR A 1 406 ? -19.531 -6.145 4.449 1 91.12 406 TYR A CA 1
ATOM 3127 C C . TYR A 1 406 ? -19.812 -5.609 5.852 1 91.12 406 TYR A C 1
ATOM 3129 O O . TYR A 1 406 ? -19.797 -6.367 6.824 1 91.12 406 TYR A O 1
ATOM 3137 N N . GLN A 1 407 ? -20.078 -4.363 5.91 1 96.5 407 GLN A N 1
ATOM 3138 C CA . GLN A 1 407 ? -20.422 -3.738 7.18 1 96.5 407 GLN A CA 1
ATOM 3139 C C . GLN A 1 407 ? -21.922 -3.834 7.445 1 96.5 407 GLN A C 1
ATOM 3141 O O . GLN A 1 407 ? -22.734 -3.301 6.68 1 96.5 407 GLN A O 1
ATOM 3146 N N . THR A 1 408 ? -22.328 -4.465 8.547 1 97.06 408 THR A N 1
ATOM 3147 C CA . THR A 1 408 ? -23.75 -4.652 8.82 1 97.06 408 THR A CA 1
ATOM 3148 C C . THR A 1 408 ? -24.156 -3.893 10.078 1 97.06 408 THR A C 1
ATOM 3150 O O . THR A 1 408 ? -23.312 -3.527 10.898 1 97.06 408 THR A O 1
ATOM 3153 N N . TRP A 1 409 ? -25.438 -3.598 10.148 1 98.12 409 TRP A N 1
ATOM 3154 C CA . TRP A 1 409 ? -26.047 -2.99 11.32 1 98.12 409 TRP A CA 1
ATOM 3155 C C . TRP A 1 409 ? -27.547 -3.322 11.383 1 98.12 409 TRP A C 1
ATOM 3157 O O . TRP A 1 409 ? -28.094 -3.934 10.461 1 98.12 409 TRP A O 1
ATOM 3167 N N . THR A 1 410 ? -28.109 -3.053 12.539 1 97.69 410 THR A N 1
ATOM 3168 C CA . THR A 1 410 ? -29.562 -3.133 12.711 1 97.69 410 THR A CA 1
ATOM 3169 C C . THR A 1 410 ? -30.188 -1.74 12.688 1 97.69 410 THR A C 1
ATOM 3171 O O . THR A 1 410 ? -29.781 -0.855 13.438 1 97.69 410 THR A O 1
ATOM 3174 N N . SER A 1 411 ? -31.172 -1.569 11.789 1 98 411 SER A N 1
ATOM 3175 C CA . SER A 1 411 ? -31.812 -0.256 11.719 1 98 411 SER A CA 1
ATOM 3176 C C . SER A 1 411 ? -32.438 0.138 13.055 1 98 411 SER A C 1
ATOM 3178 O O . SER A 1 411 ? -33.188 -0.639 13.648 1 98 411 SER A O 1
ATOM 3180 N N . SER A 1 412 ? -32.188 1.305 13.484 1 98.06 412 SER A N 1
ATOM 3181 C CA . SER A 1 412 ? -32.719 1.755 14.766 1 98.06 412 SER A CA 1
ATOM 3182 C C . SER A 1 412 ? -34.062 2.49 14.602 1 98.06 412 SER A C 1
ATOM 3184 O O . SER A 1 412 ? -34.719 2.807 15.586 1 98.06 412 SER A O 1
ATOM 3186 N N . LYS A 1 413 ? -34.406 2.746 13.375 1 97.94 413 LYS A N 1
ATOM 3187 C CA . LYS A 1 413 ? -35.625 3.52 13.07 1 97.94 413 LYS A CA 1
ATOM 3188 C C . LYS A 1 413 ? -36.312 2.961 11.844 1 97.94 413 LYS A C 1
ATOM 3190 O O . LYS A 1 413 ? -35.688 2.354 10.977 1 97.94 413 LYS A O 1
ATOM 3195 N N . SER A 1 414 ? -37.656 3.09 11.836 1 98.62 414 SER A N 1
ATOM 3196 C CA . SER A 1 414 ? -38.438 2.816 10.633 1 98.62 414 SER A CA 1
ATOM 3197 C C . SER A 1 414 ? -38.562 4.062 9.766 1 98.62 414 SER A C 1
ATOM 3199 O O . SER A 1 414 ? -38.594 5.184 10.281 1 98.62 414 SER A O 1
ATOM 3201 N N . GLY A 1 415 ? -38.562 3.893 8.5 1 98.62 415 GLY A N 1
ATOM 3202 C CA . GLY A 1 415 ? -38.719 4.996 7.566 1 98.62 415 GLY A CA 1
ATOM 3203 C C . GLY A 1 415 ? -38.094 4.73 6.219 1 98.62 415 GLY A C 1
ATOM 3204 O O . GLY A 1 415 ? -38.031 3.588 5.758 1 98.62 415 GLY A O 1
ATOM 3205 N N . ASN A 1 416 ? -37.719 5.84 5.555 1 98.56 416 ASN A N 1
ATOM 3206 C CA . ASN A 1 416 ? -37 5.777 4.285 1 98.56 416 ASN A CA 1
ATOM 3207 C C . ASN A 1 416 ? -35.5 5.848 4.484 1 98.56 416 ASN A C 1
ATOM 3209 O O . ASN A 1 416 ? -34.969 6.879 4.902 1 98.56 416 ASN A O 1
ATOM 3213 N N . LEU A 1 417 ? -34.812 4.715 4.293 1 98.69 417 LEU A N 1
ATOM 3214 C CA . LEU A 1 417 ? -33.344 4.797 4.23 1 98.69 417 LEU A CA 1
ATOM 3215 C C . LEU A 1 417 ? -32.906 5.617 3.027 1 98.69 417 LEU A C 1
ATOM 3217 O O . LEU A 1 417 ? -32.812 5.098 1.913 1 98.69 417 LEU A O 1
ATOM 3221 N N . SER A 1 418 ? -32.594 6.809 3.24 1 98.44 418 SER A N 1
ATOM 3222 C CA . SER A 1 418 ? -32.344 7.746 2.15 1 98.44 418 SER A CA 1
ATOM 3223 C C . SER A 1 418 ? -30.938 7.613 1.609 1 98.44 418 SER A C 1
ATOM 3225 O O . SER A 1 418 ? -30.719 7.66 0.397 1 98.44 418 SER A O 1
ATOM 3227 N N . SER A 1 419 ? -29.984 7.422 2.547 1 98.25 419 SER A N 1
ATOM 3228 C CA . SER A 1 419 ? -28.609 7.383 2.076 1 98.25 419 SER A CA 1
ATOM 3229 C C . SER A 1 419 ? -27.703 6.676 3.078 1 98.25 419 SER A C 1
ATOM 3231 O O . SER A 1 419 ? -28.047 6.531 4.25 1 98.25 419 SER A O 1
ATOM 3233 N N . VAL A 1 420 ? -26.641 6.191 2.588 1 98.62 420 VAL A N 1
ATOM 3234 C CA . VAL A 1 420 ? -25.5 5.688 3.35 1 98.62 420 VAL A CA 1
ATOM 3235 C C . VAL A 1 420 ? -24.234 6.414 2.916 1 98.62 420 VAL A C 1
ATOM 3237 O O . VAL A 1 420 ? -23.969 6.555 1.721 1 98.62 420 VAL A O 1
ATOM 3240 N N . GLY A 1 421 ? -23.531 6.992 3.902 1 98.44 421 GLY A N 1
ATOM 3241 C CA . GLY A 1 421 ? -22.25 7.633 3.652 1 98.44 421 GLY A CA 1
ATOM 3242 C C . GLY A 1 421 ? -21.062 6.836 4.184 1 98.44 421 GLY A C 1
ATOM 3243 O O . GLY A 1 421 ? -21.109 6.336 5.312 1 98.44 421 GLY A O 1
ATOM 3244 N N . ILE A 1 422 ? -20.047 6.645 3.346 1 97.62 422 ILE A N 1
ATOM 3245 C CA . ILE A 1 422 ? -18.859 5.863 3.703 1 97.62 422 ILE A CA 1
ATOM 3246 C C . ILE A 1 422 ? -17.609 6.668 3.396 1 97.62 422 ILE A C 1
ATOM 3248 O O . ILE A 1 422 ? -17.469 7.246 2.312 1 97.62 422 ILE A O 1
ATOM 3252 N N . ASN A 1 423 ? -16.688 6.754 4.344 1 94.94 423 ASN A N 1
ATOM 3253 C CA . ASN A 1 423 ? -15.406 7.391 4.074 1 94.94 423 ASN A CA 1
ATOM 3254 C C . ASN A 1 423 ? -14.492 6.488 3.246 1 94.94 423 ASN A C 1
ATOM 3256 O O . ASN A 1 423 ? -14.062 5.434 3.719 1 94.94 423 ASN A O 1
ATOM 3260 N N . LEU A 1 424 ? -14.211 6.961 2.035 1 89.88 424 LEU A N 1
ATOM 3261 C CA . LEU A 1 424 ? -13.367 6.227 1.1 1 89.88 424 LEU A CA 1
ATOM 3262 C C . LEU A 1 424 ? -12.352 7.148 0.445 1 89.88 424 LEU A C 1
ATOM 3264 O O . LEU A 1 424 ? -12.625 8.328 0.229 1 89.88 424 LEU A O 1
ATOM 3268 N N . GLY A 1 425 ? -11.18 6.594 0.23 1 83.75 425 GLY A N 1
ATOM 3269 C CA . GLY A 1 425 ? -10.164 7.25 -0.573 1 83.75 425 GLY A CA 1
ATOM 3270 C C . GLY A 1 425 ? -9.562 6.34 -1.629 1 83.75 425 GLY A C 1
ATOM 3271 O O . GLY A 1 425 ? -9.625 5.117 -1.512 1 83.75 425 GLY A O 1
ATOM 3272 N N . ALA A 1 426 ? -9.07 6.949 -2.748 1 79.56 426 ALA A N 1
ATOM 3273 C CA . ALA A 1 426 ? -8.453 6.109 -3.771 1 79.56 426 ALA A CA 1
ATOM 3274 C C . ALA A 1 426 ? -7.309 6.844 -4.465 1 79.56 426 ALA A C 1
ATOM 3276 O O . ALA A 1 426 ? -7.367 8.062 -4.656 1 79.56 426 ALA A O 1
ATOM 3277 N N . ILE A 1 427 ? -6.316 6.043 -4.715 1 71 427 ILE A N 1
ATOM 3278 C CA . ILE A 1 427 ? -5.273 6.477 -5.641 1 71 427 ILE A CA 1
ATOM 3279 C C . ILE A 1 427 ? -5.445 5.758 -6.977 1 71 427 ILE A C 1
ATOM 3281 O O . ILE A 1 427 ? -5.555 4.531 -7.023 1 71 427 ILE A O 1
ATOM 3285 N N . SER A 1 428 ? -5.523 6.445 -8.07 1 66.38 428 SER A N 1
ATOM 3286 C CA . SER A 1 428 ? -5.668 5.902 -9.414 1 66.38 428 SER A CA 1
ATOM 3287 C C . SER A 1 428 ? -6.836 4.93 -9.5 1 66.38 428 SER A C 1
ATOM 3289 O O . SER A 1 428 ? -6.66 3.766 -9.867 1 66.38 428 SER A O 1
ATOM 3291 N N . PRO A 1 429 ? -8 5.379 -9.109 1 68.75 429 PRO A N 1
ATOM 3292 C CA . PRO A 1 429 ? -9.156 4.477 -9.125 1 68.75 429 PRO A CA 1
ATOM 3293 C C . PRO A 1 429 ? -9.523 4.012 -10.531 1 68.75 429 PRO A C 1
ATOM 3295 O O . PRO A 1 429 ? -10.633 4.285 -11 1 68.75 429 PRO A O 1
ATOM 3298 N N . ASN A 1 430 ? -8.641 3.311 -11.109 1 67.94 430 ASN A N 1
ATOM 3299 C CA . ASN A 1 430 ? -8.836 2.811 -12.469 1 67.94 430 ASN A CA 1
ATOM 3300 C C . ASN A 1 430 ? -9.828 1.656 -12.5 1 67.94 430 ASN A C 1
ATOM 3302 O O . ASN A 1 430 ? -10.469 1.413 -13.523 1 67.94 430 ASN A O 1
ATOM 3306 N N . GLN A 1 431 ? -9.922 0.998 -11.422 1 68.31 431 GLN A N 1
ATOM 3307 C CA . GLN A 1 431 ? -10.961 -0.007 -11.219 1 68.31 431 GLN A CA 1
ATOM 3308 C C . GLN A 1 431 ? -11.984 0.461 -10.18 1 68.31 431 GLN A C 1
ATOM 3310 O O . GLN A 1 431 ? -11.672 0.548 -8.992 1 68.31 431 GLN A O 1
ATOM 3315 N N . PRO A 1 432 ? -13.125 0.786 -10.656 1 75.81 432 PRO A N 1
ATOM 3316 C CA . PRO A 1 432 ? -14.117 1.319 -9.719 1 75.81 432 PRO A CA 1
ATOM 3317 C C . PRO A 1 432 ? -14.492 0.321 -8.625 1 75.81 432 PRO A C 1
ATOM 3319 O O . PRO A 1 432 ? -14.469 -0.89 -8.859 1 75.81 432 PRO A O 1
ATOM 3322 N N . LEU A 1 433 ? -14.797 0.834 -7.512 1 80.5 433 LEU A N 1
ATOM 3323 C CA . LEU A 1 433 ? -15.43 0.079 -6.434 1 80.5 433 LEU A CA 1
ATOM 3324 C C . LEU A 1 433 ? -16.953 0.168 -6.527 1 80.5 433 LEU A C 1
ATOM 3326 O O . LEU A 1 433 ? -17.484 1.146 -7.055 1 80.5 433 LEU A O 1
ATOM 3330 N N . ALA A 1 434 ? -17.578 -0.913 -6.133 1 82.81 434 ALA A N 1
ATOM 3331 C CA . ALA A 1 434 ? -19.047 -0.884 -6.027 1 82.81 434 ALA A CA 1
ATOM 3332 C C . ALA A 1 434 ? -19.484 -0.918 -4.57 1 82.81 434 ALA A C 1
ATOM 3334 O O . ALA A 1 434 ? -18.984 -1.713 -3.777 1 82.81 434 ALA A O 1
ATOM 3335 N N . VAL A 1 435 ? -20.422 -0.023 -4.32 1 89.5 435 VAL A N 1
ATOM 3336 C CA . VAL A 1 435 ? -21.078 -0.059 -3.016 1 89.5 435 VAL A CA 1
ATOM 3337 C C . VAL A 1 435 ? -22.5 -0.575 -3.166 1 89.5 435 VAL A C 1
ATOM 3339 O O . VAL A 1 435 ? -23.312 0.027 -3.871 1 89.5 435 VAL A O 1
ATOM 3342 N N . PHE A 1 436 ? -22.812 -1.678 -2.486 1 88.5 436 PHE A N 1
ATOM 3343 C CA . PHE A 1 436 ? -24.172 -2.195 -2.396 1 88.5 436 PHE A CA 1
ATOM 3344 C C . PHE A 1 436 ? -24.734 -2.01 -0.991 1 88.5 436 PHE A C 1
ATOM 3346 O O . PHE A 1 436 ? -24.078 -2.359 -0.006 1 88.5 436 PHE A O 1
ATOM 3353 N N . VAL A 1 437 ? -25.859 -1.416 -0.959 1 94 437 VAL A N 1
ATOM 3354 C CA . VAL A 1 437 ? -26.625 -1.395 0.286 1 94 437 VAL A CA 1
ATOM 3355 C C . VAL A 1 437 ? -27.672 -2.506 0.271 1 94 437 VAL A C 1
ATOM 3357 O O . VAL A 1 437 ? -28.406 -2.668 -0.711 1 94 437 VAL A O 1
ATOM 3360 N N . PHE A 1 438 ? -27.734 -3.285 1.436 1 92.19 438 PHE A N 1
ATOM 3361 C CA . PHE A 1 438 ? -28.547 -4.492 1.331 1 92.19 438 PHE A CA 1
ATOM 3362 C C . PHE A 1 438 ? -29.25 -4.781 2.646 1 92.19 438 PHE A C 1
ATOM 3364 O O . PHE A 1 438 ? -28.922 -4.195 3.68 1 92.19 438 PHE A O 1
ATOM 3371 N N . ARG A 1 439 ? -30.281 -5.57 2.604 1 94.44 439 ARG A N 1
ATOM 3372 C CA . ARG A 1 439 ? -31 -6.191 3.709 1 94.44 439 ARG A CA 1
ATOM 3373 C C . ARG A 1 439 ? -30.812 -7.703 3.707 1 94.44 439 ARG A C 1
ATOM 3375 O O . ARG A 1 439 ? -30.766 -8.328 2.646 1 94.44 439 ARG A O 1
ATOM 3382 N N . TYR A 1 440 ? -30.656 -8.273 4.848 1 90.94 440 TYR A N 1
ATOM 3383 C CA . TYR A 1 440 ? -30.469 -9.719 4.949 1 90.94 440 TYR A CA 1
ATOM 3384 C C . TYR A 1 440 ? -31.234 -10.281 6.141 1 90.94 440 TYR A C 1
ATOM 3386 O O . TYR A 1 440 ? -31.547 -9.562 7.086 1 90.94 440 TYR A O 1
ATOM 3394 N N . PRO A 1 441 ? -31.484 -11.531 6.09 1 90.94 441 PRO A N 1
ATOM 3395 C CA . PRO A 1 441 ? -32.406 -12.07 7.098 1 90.94 441 PRO A CA 1
ATOM 3396 C C . PRO A 1 441 ? -31.703 -12.352 8.43 1 90.94 441 PRO A C 1
ATOM 3398 O O . PRO A 1 441 ? -32.188 -11.898 9.477 1 90.94 441 PRO A O 1
ATOM 3401 N N . HIS A 1 442 ? -30.609 -13.18 8.414 1 90.5 442 HIS A N 1
ATOM 3402 C CA . HIS A 1 442 ? -29.953 -13.578 9.656 1 90.5 442 HIS A CA 1
ATOM 3403 C C . HIS A 1 442 ? -28.438 -13.477 9.523 1 90.5 442 HIS A C 1
ATOM 3405 O O . HIS A 1 442 ? -27.875 -13.695 8.445 1 90.5 442 HIS A O 1
ATOM 3411 N N . ASP A 1 443 ? -27.828 -13.156 10.641 1 88.38 443 ASP A N 1
ATOM 3412 C CA . ASP A 1 443 ? -26.375 -13.039 10.656 1 88.38 443 ASP A CA 1
ATOM 3413 C C . ASP A 1 443 ? -25.703 -14.344 10.211 1 88.38 443 ASP A C 1
ATOM 3415 O O . ASP A 1 443 ? -24.688 -14.32 9.516 1 88.38 443 ASP A O 1
ATOM 3419 N N . ALA A 1 444 ? -26.266 -15.477 10.5 1 85.06 444 ALA A N 1
ATOM 3420 C CA . ALA A 1 444 ? -25.703 -16.781 10.172 1 85.06 444 ALA A CA 1
ATOM 3421 C C . ALA A 1 444 ? -25.656 -17 8.664 1 85.06 444 ALA A C 1
ATOM 3423 O O . ALA A 1 444 ? -24.891 -17.828 8.172 1 85.06 444 ALA A O 1
ATOM 3424 N N . ASP A 1 445 ? -26.422 -16.203 7.969 1 82.25 445 ASP A N 1
ATOM 3425 C CA . ASP A 1 445 ? -26.484 -16.359 6.516 1 82.25 445 ASP A CA 1
ATOM 3426 C C . ASP A 1 445 ? -25.188 -15.922 5.855 1 82.25 445 ASP A C 1
ATOM 3428 O O . ASP A 1 445 ? -24.828 -16.422 4.785 1 82.25 445 ASP A O 1
ATOM 3432 N N . PHE A 1 446 ? -24.484 -15.07 6.418 1 79.5 446 PHE A N 1
ATOM 3433 C CA . PHE A 1 446 ? -23.281 -14.539 5.809 1 79.5 446 PHE A CA 1
ATOM 3434 C C . PHE A 1 446 ? -22.234 -15.633 5.641 1 79.5 446 PHE A C 1
ATOM 3436 O O . PHE A 1 446 ? -21.422 -15.578 4.719 1 79.5 446 PHE A O 1
ATOM 3443 N N . THR A 1 447 ? -22.297 -16.578 6.484 1 78.19 447 THR A N 1
ATOM 3444 C CA . THR A 1 447 ? -21.281 -17.625 6.402 1 78.19 447 THR A CA 1
ATOM 3445 C C . THR A 1 447 ? -21.859 -18.906 5.816 1 78.19 447 THR A C 1
ATOM 3447 O O . THR A 1 447 ? -21.188 -19.922 5.758 1 78.19 447 THR A O 1
ATOM 3450 N N . ALA A 1 448 ? -23.094 -18.812 5.477 1 76.81 448 ALA A N 1
ATOM 3451 C CA . ALA A 1 448 ? -23.734 -19.984 4.859 1 76.81 448 ALA A CA 1
ATOM 3452 C C . ALA A 1 448 ? -23.422 -20.047 3.367 1 76.81 448 ALA A C 1
ATOM 3454 O O . ALA A 1 448 ? -23.203 -19.016 2.723 1 76.81 448 ALA A O 1
ATOM 3455 N N . PRO A 1 449 ? -23.359 -21.25 2.896 1 70.31 449 PRO A N 1
ATOM 3456 C CA . PRO A 1 449 ? -23.188 -21.375 1.448 1 70.31 449 PRO A CA 1
ATOM 3457 C C . PRO A 1 449 ? -24.344 -20.766 0.656 1 70.31 449 PRO A C 1
ATOM 3459 O O . PRO A 1 449 ? -25.5 -20.844 1.085 1 70.31 449 PRO A O 1
ATOM 3462 N N . PHE A 1 450 ? -24.094 -20.078 -0.343 1 68.81 450 PHE A N 1
ATOM 3463 C CA . PHE A 1 450 ? -25.047 -19.547 -1.307 1 68.81 450 PHE A CA 1
ATOM 3464 C C . PHE A 1 450 ? -25.891 -18.438 -0.682 1 68.81 450 PHE A C 1
ATOM 3466 O O . PHE A 1 450 ? -27.094 -18.344 -0.925 1 68.81 450 PHE A O 1
ATOM 3473 N N . PHE A 1 451 ? -25.281 -17.625 0.179 1 75.75 451 PHE A N 1
ATOM 3474 C CA . PHE A 1 451 ? -25.953 -16.469 0.779 1 75.75 451 PHE A CA 1
ATOM 3475 C C . PHE A 1 451 ? -26.312 -15.445 -0.283 1 75.75 451 PHE A C 1
ATOM 3477 O O . PHE A 1 451 ? -25.5 -15.125 -1.153 1 75.75 451 PHE A O 1
ATOM 3484 N N . LYS A 1 452 ? -27.688 -15.07 -0.101 1 74.75 452 LYS A N 1
ATOM 3485 C CA . LYS A 1 452 ? -28.188 -13.984 -0.931 1 74.75 452 LYS A CA 1
ATOM 3486 C C . LYS A 1 452 ? -28.797 -12.875 -0.073 1 74.75 452 LYS A C 1
ATOM 3488 O O . LYS A 1 452 ? -29.484 -13.156 0.908 1 74.75 452 LYS A O 1
ATOM 3493 N N . TRP A 1 453 ? -28.484 -11.586 -0.419 1 83.25 453 TRP A N 1
ATOM 3494 C CA . TRP A 1 453 ? -29.094 -10.453 0.262 1 83.25 453 TRP A CA 1
ATOM 3495 C C . TRP A 1 453 ? -30.062 -9.711 -0.666 1 83.25 453 TRP A C 1
ATOM 3497 O O . TRP A 1 453 ? -30.109 -10 -1.865 1 83.25 453 TRP A O 1
ATOM 3507 N N . GLU A 1 454 ? -30.969 -8.93 -0.141 1 86.12 454 GLU A N 1
ATOM 3508 C CA . GLU A 1 454 ? -31.812 -7.988 -0.885 1 86.12 454 GLU A CA 1
ATOM 3509 C C . GLU A 1 454 ? -31.078 -6.66 -1.102 1 86.12 454 GLU A C 1
ATOM 3511 O O . GLU A 1 454 ? -30.781 -5.949 -0.141 1 86.12 454 GLU A O 1
ATOM 3516 N N . THR A 1 455 ? -30.828 -6.305 -2.373 1 87.56 455 THR A N 1
ATOM 3517 C CA . THR A 1 455 ? -30.203 -5.027 -2.664 1 87.56 455 THR A CA 1
ATOM 3518 C C . THR A 1 455 ? -31.203 -3.885 -2.555 1 87.56 455 THR A C 1
ATOM 3520 O O . THR A 1 455 ? -32.25 -3.9 -3.215 1 87.56 455 THR A O 1
ATOM 3523 N N . LEU A 1 456 ? -30.859 -2.973 -1.75 1 93.81 456 LEU A N 1
ATOM 3524 C CA . LEU A 1 456 ? -31.719 -1.81 -1.553 1 93.81 456 LEU A CA 1
ATOM 3525 C C . LEU A 1 456 ? -31.25 -0.639 -2.414 1 93.81 456 LEU A C 1
ATOM 3527 O O . LEU A 1 456 ? -32.062 0.219 -2.785 1 93.81 456 LEU A O 1
ATOM 3531 N N . GLY A 1 457 ? -29.984 -0.555 -2.701 1 89.38 457 GLY A N 1
ATOM 3532 C CA . GLY A 1 457 ? -29.359 0.468 -3.516 1 89.38 457 GLY A CA 1
ATOM 3533 C C . GLY A 1 457 ? -27.906 0.146 -3.855 1 89.38 457 GLY A C 1
ATOM 3534 O O . GLY A 1 457 ? -27.312 -0.764 -3.273 1 89.38 457 GLY A O 1
ATOM 3535 N N . TRP A 1 458 ? -27.375 0.795 -4.848 1 88.44 458 TRP A N 1
ATOM 3536 C CA . TRP A 1 458 ? -25.969 0.623 -5.191 1 88.44 458 TRP A CA 1
ATOM 3537 C C . TRP A 1 458 ? -25.438 1.843 -5.938 1 88.44 458 TRP A C 1
ATOM 3539 O O . TRP A 1 458 ? -26.203 2.598 -6.535 1 88.44 458 TRP A O 1
ATOM 3549 N N . ALA A 1 459 ? -24.172 2.061 -5.898 1 87.81 459 ALA A N 1
ATOM 3550 C CA . ALA A 1 459 ? -23.484 3.102 -6.656 1 87.81 459 ALA A CA 1
ATOM 3551 C C . ALA A 1 459 ? -22.047 2.699 -6.953 1 87.81 459 ALA A C 1
ATOM 3553 O O . ALA A 1 459 ? -21.375 2.08 -6.121 1 87.81 459 ALA A O 1
ATOM 3554 N N . PRO A 1 460 ? -21.562 3.033 -8.141 1 86.81 460 PRO A N 1
ATOM 3555 C CA . PRO A 1 460 ? -20.125 2.904 -8.391 1 86.81 460 PRO A CA 1
ATOM 3556 C C . PRO A 1 460 ? -19.312 4.027 -7.75 1 86.81 460 PRO A C 1
ATOM 3558 O O . PRO A 1 460 ? -19.781 5.16 -7.656 1 86.81 460 PRO A O 1
ATOM 3561 N N . VAL A 1 461 ? -18.234 3.686 -7.254 1 88.94 461 VAL A N 1
ATOM 3562 C CA . VAL A 1 461 ? -17.25 4.672 -6.801 1 88.94 461 VAL A CA 1
ATOM 3563 C C . VAL A 1 461 ? -16.125 4.789 -7.824 1 88.94 461 VAL A C 1
ATOM 3565 O O . VAL A 1 461 ? -15.383 3.836 -8.047 1 88.94 461 VAL A O 1
ATOM 3568 N N . THR A 1 462 ? -16.062 5.887 -8.477 1 86.75 462 THR A N 1
ATOM 3569 C CA . THR A 1 462 ? -15.117 6.156 -9.555 1 86.75 462 THR A CA 1
ATOM 3570 C C . THR A 1 462 ? -14.273 7.391 -9.25 1 86.75 462 THR A C 1
ATOM 3572 O O . THR A 1 462 ? -14.43 8.008 -8.188 1 86.75 462 THR A O 1
ATOM 3575 N N . ALA A 1 463 ? -13.414 7.695 -10.219 1 81.38 463 ALA A N 1
ATOM 3576 C CA . ALA A 1 463 ? -12.57 8.875 -10.062 1 81.38 463 ALA A CA 1
ATOM 3577 C C . ALA A 1 463 ? -13.422 10.141 -9.953 1 81.38 463 ALA A C 1
ATOM 3579 O O . ALA A 1 463 ? -12.953 11.164 -9.445 1 81.38 463 ALA A O 1
ATOM 3580 N N . ASP A 1 464 ? -14.688 10.039 -10.281 1 87.25 464 ASP A N 1
ATOM 3581 C CA . ASP A 1 464 ? -15.555 11.211 -10.312 1 87.25 464 ASP A CA 1
ATOM 3582 C C . ASP A 1 464 ? -16.109 11.516 -8.922 1 87.25 464 ASP A C 1
ATOM 3584 O O . ASP A 1 464 ? -16.578 12.625 -8.672 1 87.25 464 ASP A O 1
ATOM 3588 N N . ASN A 1 465 ? -16.047 10.562 -8.117 1 90.38 465 ASN A N 1
ATOM 3589 C CA . ASN A 1 465 ? -16.75 10.82 -6.867 1 90.38 465 ASN A CA 1
ATOM 3590 C C . ASN A 1 465 ? -15.93 10.391 -5.66 1 90.38 465 ASN A C 1
ATOM 3592 O O . ASN A 1 465 ? -16.453 10.25 -4.555 1 90.38 465 ASN A O 1
ATOM 3596 N N . VAL A 1 466 ? -14.734 10.055 -5.887 1 88.31 466 VAL A N 1
ATOM 3597 C CA . VAL A 1 466 ? -13.852 9.742 -4.766 1 88.31 466 VAL A CA 1
ATOM 3598 C C . VAL A 1 466 ? -12.586 10.602 -4.844 1 88.31 466 VAL A C 1
ATOM 3600 O O . VAL A 1 466 ? -12.125 10.938 -5.938 1 88.31 466 VAL A O 1
ATOM 3603 N N . THR A 1 467 ? -12.141 10.984 -3.701 1 80.19 467 THR A N 1
ATOM 3604 C CA . THR A 1 467 ? -10.883 11.719 -3.588 1 80.19 467 THR A CA 1
ATOM 3605 C C . THR A 1 467 ? -9.867 10.922 -2.783 1 80.19 467 THR A C 1
ATOM 3607 O O . THR A 1 467 ? -10.172 9.828 -2.293 1 80.19 467 THR A O 1
ATOM 3610 N N . VAL A 1 468 ? -8.711 11.484 -2.695 1 78.06 468 VAL A N 1
ATOM 3611 C CA . VAL A 1 468 ? -7.676 10.82 -1.915 1 78.06 468 VAL A CA 1
ATOM 3612 C C . VAL A 1 468 ? -7.871 11.125 -0.431 1 78.06 468 VAL A C 1
ATOM 3614 O O . VAL A 1 468 ? -7.262 10.484 0.427 1 78.06 468 VAL A O 1
ATOM 3617 N N . SER A 1 469 ? -8.75 12.062 -0.049 1 79.25 469 SER A N 1
ATOM 3618 C CA . SER A 1 469 ? -8.82 12.641 1.289 1 79.25 469 SER A CA 1
ATOM 3619 C C . SER A 1 469 ? -9.82 11.898 2.162 1 79.25 469 SER A C 1
ATOM 3621 O O . SER A 1 469 ? -10.234 12.398 3.211 1 79.25 469 SER A O 1
ATOM 3623 N N . LEU A 1 470 ? -10.344 10.734 1.798 1 88 470 LEU A N 1
ATOM 3624 C CA . LEU A 1 470 ? -11.273 9.914 2.568 1 88 470 LEU A CA 1
ATOM 3625 C C . LEU A 1 470 ? -12.562 10.68 2.859 1 88 470 LEU A C 1
ATOM 3627 O O . LEU A 1 470 ? -13.102 10.594 3.967 1 88 470 LEU A O 1
ATOM 3631 N N . ASP A 1 471 ? -12.93 11.508 1.922 1 91.25 471 ASP A N 1
ATOM 3632 C CA . ASP A 1 471 ? -14.242 12.141 1.996 1 91.25 471 ASP A CA 1
ATOM 3633 C C . ASP A 1 471 ? -15.352 11.094 1.951 1 91.25 471 ASP A C 1
ATOM 3635 O O . ASP A 1 471 ? -15.141 9.969 1.493 1 91.25 471 ASP A O 1
ATOM 3639 N N . VAL A 1 472 ? -16.484 11.547 2.412 1 96.25 472 VAL A N 1
ATOM 3640 C CA . VAL A 1 472 ? -17.641 10.648 2.391 1 96.25 472 VAL A CA 1
ATOM 3641 C C . VAL A 1 472 ? -18.094 10.438 0.952 1 96.25 472 VAL A C 1
ATOM 3643 O O . VAL A 1 472 ? -18.281 11.398 0.201 1 96.25 472 VAL A O 1
ATOM 3646 N N . VAL A 1 473 ? -18.203 9.211 0.569 1 96.25 473 VAL A N 1
ATOM 3647 C CA . VAL A 1 473 ? -18.953 8.82 -0.615 1 96.25 473 VAL A CA 1
ATOM 3648 C C . VAL A 1 473 ? -20.391 8.461 -0.221 1 96.25 473 VAL A C 1
ATOM 3650 O O . VAL A 1 473 ? -20.609 7.52 0.538 1 96.25 473 VAL A O 1
ATOM 3653 N N . LYS A 1 474 ? -21.297 9.18 -0.715 1 97 474 LYS A N 1
ATOM 3654 C CA . LYS A 1 474 ? -22.703 8.992 -0.34 1 97 474 LYS A CA 1
ATOM 3655 C C . LYS A 1 474 ? -23.438 8.164 -1.38 1 97 474 LYS A C 1
ATOM 3657 O O . LYS A 1 474 ? -23.406 8.469 -2.572 1 97 474 LYS A O 1
ATOM 3662 N N . VAL A 1 475 ? -24.094 7.145 -0.943 1 96.19 475 VAL A N 1
ATOM 3663 C CA . VAL A 1 475 ? -24.938 6.309 -1.782 1 96.19 475 VAL A CA 1
ATOM 3664 C C . VAL A 1 475 ? -26.406 6.621 -1.504 1 96.19 475 VAL A C 1
ATOM 3666 O O . VAL A 1 475 ? -26.875 6.484 -0.371 1 96.19 475 VAL A O 1
ATOM 3669 N N . SER A 1 476 ? -27.109 7.066 -2.562 1 97.12 476 SER A N 1
ATOM 3670 C CA . SER A 1 476 ? -28.562 7.242 -2.445 1 97.12 476 SER A CA 1
ATOM 3671 C C . SER A 1 476 ? -29.281 5.898 -2.502 1 97.12 476 SER A C 1
ATOM 3673 O O . SER A 1 476 ? -29.016 5.086 -3.387 1 97.12 476 SER A O 1
ATOM 3675 N N . VAL A 1 477 ? -30.141 5.672 -1.553 1 97.25 477 VAL A N 1
ATOM 3676 C CA . VAL A 1 477 ? -30.828 4.387 -1.484 1 97.25 477 VAL A CA 1
ATOM 3677 C C . VAL A 1 477 ? -32.312 4.578 -1.765 1 97.25 477 VAL A C 1
ATOM 3679 O O . VAL A 1 477 ? -32.781 4.316 -2.875 1 97.25 477 VAL A O 1
ATOM 3682 N N . GLY A 1 478 ? -33.062 5.246 -0.871 1 97.38 478 GLY A N 1
ATOM 3683 C CA . GLY A 1 478 ? -34.469 5.508 -1.073 1 97.38 478 GLY A CA 1
ATOM 3684 C C . GLY A 1 478 ? -35.344 4.277 -0.893 1 97.38 478 GLY A C 1
ATOM 3685 O O . GLY A 1 478 ? -36.25 4.023 -1.693 1 97.38 478 GLY A O 1
ATOM 3686 N N . ALA A 1 479 ? -35.125 3.473 0.083 1 97.75 479 ALA A N 1
ATOM 3687 C CA . ALA A 1 479 ? -35.844 2.238 0.337 1 97.75 479 ALA A CA 1
ATOM 3688 C C . ALA A 1 479 ? -36.562 2.285 1.693 1 97.75 479 ALA A C 1
ATOM 3690 O O . ALA A 1 479 ? -36 2.811 2.664 1 97.75 479 ALA A O 1
ATOM 3691 N N . SER A 1 480 ? -37.656 1.652 1.794 1 98.44 480 SER A N 1
ATOM 3692 C CA . SER A 1 480 ? -38.375 1.524 3.062 1 98.44 480 SER A CA 1
ATOM 3693 C C . SER A 1 480 ? -37.719 0.484 3.963 1 98.44 480 SER A C 1
ATOM 3695 O O . SER A 1 480 ? -37.438 -0.633 3.525 1 98.44 480 SER A O 1
ATOM 3697 N N . VAL A 1 481 ? -37.469 0.912 5.246 1 98.5 481 VAL A N 1
ATOM 3698 C CA . VAL A 1 481 ? -36.938 -0.015 6.23 1 98.5 481 VAL A CA 1
ATOM 3699 C C . VAL A 1 481 ? -37.75 0.061 7.523 1 98.5 481 VAL A C 1
ATOM 3701 O O . VAL A 1 481 ? -38.469 1.032 7.754 1 98.5 481 VAL A O 1
ATOM 3704 N N . LYS A 1 482 ? -37.656 -1.015 8.312 1 98.38 482 LYS A N 1
ATOM 3705 C CA . LYS A 1 482 ? -38.25 -1.076 9.641 1 98.38 482 LYS A CA 1
ATOM 3706 C C . LYS A 1 482 ? -37.188 -1.156 10.734 1 98.38 482 LYS A C 1
ATOM 3708 O O . LYS A 1 482 ? -36.125 -1.715 10.516 1 98.38 482 LYS A O 1
ATOM 3713 N N . LYS A 1 483 ? -37.594 -0.544 11.867 1 98.12 483 LYS A N 1
ATOM 3714 C CA . LYS A 1 483 ? -36.719 -0.774 13.031 1 98.12 483 LYS A CA 1
ATOM 3715 C C . LYS A 1 483 ? -36.5 -2.266 13.25 1 98.12 483 LYS A C 1
ATOM 3717 O O . LYS A 1 483 ? -37.438 -3.057 13.25 1 98.12 483 LYS A O 1
ATOM 3722 N N . GLY A 1 484 ? -35.188 -2.678 13.32 1 97.19 484 GLY A N 1
ATOM 3723 C CA . GLY A 1 484 ? -34.875 -4.078 13.539 1 97.19 484 GLY A CA 1
ATOM 3724 C C . GLY A 1 484 ? -34.406 -4.781 12.273 1 97.19 484 GLY A C 1
ATOM 3725 O O . GLY A 1 484 ? -33.844 -5.871 12.336 1 97.19 484 GLY A O 1
ATOM 3726 N N . ASP A 1 485 ? -34.688 -4.141 11.133 1 97.56 485 ASP A N 1
ATOM 3727 C CA . ASP A 1 485 ? -34.156 -4.723 9.906 1 97.56 485 ASP A CA 1
ATOM 3728 C C . ASP A 1 485 ? -32.656 -4.883 9.984 1 97.56 485 ASP A C 1
ATOM 3730 O O . ASP A 1 485 ? -31.938 -3.996 10.477 1 97.56 485 ASP A O 1
ATOM 3734 N N . ARG A 1 486 ? -32.156 -6.059 9.523 1 96.69 486 ARG A N 1
ATOM 3735 C CA . ARG A 1 486 ? -30.734 -6.242 9.352 1 96.69 486 ARG A CA 1
ATOM 3736 C C . ARG A 1 486 ? -30.266 -5.676 8.008 1 96.69 486 ARG A C 1
ATOM 3738 O O . ARG A 1 486 ? -30.672 -6.148 6.953 1 96.69 486 ARG A O 1
ATOM 3745 N N . LEU A 1 487 ? -29.438 -4.656 8.117 1 97.5 487 LEU A N 1
ATOM 3746 C CA . LEU A 1 487 ? -28.953 -3.932 6.945 1 97.5 487 LEU A CA 1
ATOM 3747 C C . LEU A 1 487 ? -27.422 -4.016 6.852 1 97.5 487 LEU A C 1
ATOM 3749 O O . LEU A 1 487 ? -26.766 -4.465 7.789 1 97.5 487 LEU A O 1
ATOM 3753 N N . GLY A 1 488 ? -26.906 -3.656 5.699 1 96.5 488 GLY A N 1
ATOM 3754 C CA . GLY A 1 488 ? -25.469 -3.549 5.512 1 96.5 488 GLY A CA 1
ATOM 3755 C C . GLY A 1 488 ? -25.094 -2.881 4.203 1 96.5 488 GLY A C 1
ATOM 3756 O O . GLY A 1 488 ? -25.953 -2.547 3.395 1 96.5 488 GLY A O 1
ATOM 3757 N N . PHE A 1 489 ? -23.844 -2.564 4.055 1 95.25 489 PHE A N 1
ATOM 3758 C CA . PHE A 1 489 ? -23.297 -2.205 2.754 1 95.25 489 PHE A CA 1
ATOM 3759 C C . PHE A 1 489 ? -22.062 -3.043 2.438 1 95.25 489 PHE A C 1
ATOM 3761 O O . PHE A 1 489 ? -21.328 -3.441 3.342 1 95.25 489 PHE A O 1
ATOM 3768 N N . ALA A 1 490 ? -21.859 -3.35 1.148 1 89.25 490 ALA A N 1
ATOM 3769 C CA . ALA A 1 490 ? -20.734 -4.113 0.632 1 89.25 490 ALA A CA 1
ATOM 3770 C C . ALA A 1 490 ? -19.812 -3.227 -0.201 1 89.25 490 ALA A C 1
ATOM 3772 O O . ALA A 1 490 ? -20.281 -2.426 -1.014 1 89.25 490 ALA A O 1
ATOM 3773 N N . LEU A 1 491 ? -18.547 -3.277 0.133 1 87.5 491 LEU A N 1
ATOM 3774 C CA . LEU A 1 491 ? -17.5 -2.697 -0.704 1 87.5 491 LEU A CA 1
ATOM 3775 C C . LEU A 1 491 ? -16.812 -3.775 -1.526 1 87.5 491 LEU A C 1
ATOM 3777 O O . LEU A 1 491 ? -16.031 -4.566 -0.988 1 87.5 491 LEU A O 1
ATOM 3781 N N . THR A 1 492 ? -17.062 -3.812 -2.832 1 76.88 492 THR A N 1
ATOM 3782 C CA . THR A 1 492 ? -16.516 -4.859 -3.693 1 76.88 492 THR A CA 1
ATOM 3783 C C . THR A 1 492 ? -15.922 -4.258 -4.961 1 76.88 492 THR A C 1
ATOM 3785 O O . THR A 1 492 ? -16.25 -3.125 -5.328 1 76.88 492 THR A O 1
ATOM 3788 N N . VAL A 1 493 ? -14.789 -4.879 -5.289 1 60.78 493 VAL A N 1
ATOM 3789 C CA . VAL A 1 493 ? -14.234 -4.445 -6.566 1 60.78 493 VAL A CA 1
ATOM 3790 C C . VAL A 1 493 ? -14.906 -5.203 -7.707 1 60.78 493 VAL A C 1
ATOM 3792 O O . VAL A 1 493 ? -15.203 -6.395 -7.582 1 60.78 493 VAL A O 1
ATOM 3795 N N . GLY A 1 494 ? -15.25 -4.535 -8.82 1 51.09 494 GLY A N 1
ATOM 3796 C CA . GLY A 1 494 ? -15.797 -5.121 -10.039 1 51.09 494 GLY A CA 1
ATOM 3797 C C . GLY A 1 494 ? -17.312 -5.238 -10.016 1 51.09 494 GLY A C 1
ATOM 3798 O O . GLY A 1 494 ? -17.922 -5.191 -8.945 1 51.09 494 GLY A O 1
ATOM 3799 N N . TYR A 1 495 ? -18.062 -4.574 -10.992 1 45.31 495 TYR A N 1
ATOM 3800 C CA . TYR A 1 495 ? -19.484 -4.402 -11.219 1 45.31 495 TYR A CA 1
ATOM 3801 C C . TYR A 1 495 ? -20.219 -5.742 -11.188 1 45.31 495 TYR A C 1
ATOM 3803 O O . TYR A 1 495 ? -19.641 -6.766 -11.578 1 45.31 495 TYR A O 1
ATOM 3811 N N . PRO A 1 496 ? -21.266 -5.859 -10.344 1 39.53 496 PRO A N 1
ATOM 3812 C CA . PRO A 1 496 ? -22.312 -6.738 -10.883 1 39.53 496 PRO A CA 1
ATOM 3813 C C . PRO A 1 496 ? -22.484 -6.586 -12.391 1 39.53 496 PRO A C 1
ATOM 3815 O O . PRO A 1 496 ? -23.594 -6.773 -12.906 1 39.53 496 PRO A O 1
ATOM 3818 N N . MET A 1 497 ? -21.609 -6.129 -13.172 1 35.75 497 MET A N 1
ATOM 3819 C CA . MET A 1 497 ? -22.016 -5.785 -14.531 1 35.75 497 MET A CA 1
ATOM 3820 C C . MET A 1 497 ? -22.703 -6.961 -15.211 1 35.75 497 MET A C 1
ATOM 3822 O O . MET A 1 497 ? -22.359 -8.117 -14.953 1 35.75 497 MET A O 1
ATOM 3826 N N . LYS A 1 498 ? -23.906 -6.777 -15.641 1 37.25 498 LYS A N 1
ATOM 3827 C CA . LYS A 1 498 ? -24.484 -7.754 -16.562 1 37.25 498 LYS A CA 1
ATOM 3828 C C . LYS A 1 498 ? -23.391 -8.57 -17.25 1 37.25 498 LYS A C 1
ATOM 3830 O O . LYS A 1 498 ? -23.562 -9.766 -17.5 1 37.25 498 LYS A O 1
ATOM 3835 N N . LYS A 1 499 ? -22.719 -7.883 -18.094 1 34.34 499 LYS A N 1
ATOM 3836 C CA . LYS A 1 499 ? -21.625 -8.461 -18.859 1 34.34 499 LYS A CA 1
ATOM 3837 C C . LYS A 1 499 ? -20.312 -8.398 -18.078 1 34.34 499 LYS A C 1
ATOM 3839 O O . LYS A 1 499 ? -19.984 -7.359 -17.5 1 34.34 499 LYS A O 1
ATOM 3844 N N . ALA A 1 500 ? -20.109 -9.391 -17.484 1 33.25 500 ALA A N 1
ATOM 3845 C CA . ALA A 1 500 ? -18.734 -9.453 -16.969 1 33.25 500 ALA A CA 1
ATOM 3846 C C . ALA A 1 500 ? -17.828 -8.484 -17.719 1 33.25 500 ALA A C 1
ATOM 3848 O O . ALA A 1 500 ? -17.672 -8.578 -18.938 1 33.25 500 ALA A O 1
ATOM 3849 N N . PRO A 1 501 ? -17.812 -7.223 -17.453 1 31.84 501 PRO A N 1
ATOM 3850 C CA . PRO A 1 501 ? -16.766 -6.602 -18.281 1 31.84 501 PRO A CA 1
ATOM 3851 C C . PRO A 1 501 ? -15.523 -7.477 -18.406 1 31.84 501 PRO A C 1
ATOM 3853 O O . PRO A 1 501 ? -15.25 -8.305 -17.531 1 31.84 501 PRO A O 1
ATOM 3856 N N . SER A 1 502 ? -15.117 -7.676 -19.609 1 31.62 502 SER A N 1
ATOM 3857 C CA . SER A 1 502 ? -13.766 -8.172 -19.828 1 31.62 502 SER A CA 1
ATOM 3858 C C . SER A 1 502 ? -12.789 -7.621 -18.797 1 31.62 502 SER A C 1
ATOM 3860 O O . SER A 1 502 ? -12.414 -6.449 -18.844 1 31.62 502 SER A O 1
ATOM 3862 N N . LEU A 1 503 ? -13.219 -7.695 -17.562 1 35.66 503 LEU A N 1
ATOM 3863 C CA . LEU A 1 503 ? -12.102 -7.27 -16.734 1 35.66 503 LEU A CA 1
ATOM 3864 C C . LEU A 1 503 ? -10.773 -7.543 -17.422 1 35.66 503 LEU A C 1
ATOM 3866 O O . LEU A 1 503 ? -10.492 -8.68 -17.828 1 35.66 503 LEU A O 1
ATOM 3870 N N . PRO A 1 504 ? -10.43 -6.664 -18.141 1 34.44 504 PRO A N 1
ATOM 3871 C CA . PRO A 1 504 ? -9.07 -7.027 -18.562 1 34.44 504 PRO A CA 1
ATOM 3872 C C . PRO A 1 504 ? -8.258 -7.676 -17.438 1 34.44 504 PRO A C 1
ATOM 3874 O O . PRO A 1 504 ? -8.234 -7.164 -16.312 1 34.44 504 PRO A O 1
ATOM 3877 N N . ARG A 1 505 ? -8.273 -8.984 -17.375 1 36.22 505 ARG A N 1
ATOM 3878 C CA . ARG A 1 505 ? -7.402 -9.734 -16.469 1 36.22 505 ARG A CA 1
ATOM 3879 C C . ARG A 1 505 ? -6.203 -8.891 -16.047 1 36.22 505 ARG A C 1
ATOM 3881 O O . ARG A 1 505 ? -5.641 -9.102 -14.969 1 36.22 505 ARG A O 1
ATOM 3888 N N . SER A 1 506 ? -5.617 -8.234 -17.016 1 37.25 506 SER A N 1
ATOM 3889 C CA . SER A 1 506 ? -4.316 -7.621 -16.75 1 37.25 506 SER A CA 1
ATOM 3890 C C . SER A 1 506 ? -4.441 -6.113 -16.562 1 37.25 506 SER A C 1
ATOM 3892 O O . SER A 1 506 ? -3.996 -5.336 -17.406 1 37.25 506 SER A O 1
ATOM 3894 N N . SER A 1 507 ? -5.66 -5.539 -16.25 1 40.25 507 SER A N 1
ATOM 3895 C CA . SER A 1 507 ? -5.32 -4.121 -16.312 1 40.25 507 SER A CA 1
ATOM 3896 C C . SER A 1 507 ? -4.211 -3.777 -15.328 1 40.25 507 SER A C 1
ATOM 3898 O O . SER A 1 507 ? -4.301 -4.102 -14.141 1 40.25 507 SER A O 1
ATOM 3900 N N . PRO A 1 508 ? -3.086 -3.418 -15.836 1 44.62 508 PRO A N 1
ATOM 3901 C CA . PRO A 1 508 ? -1.857 -3 -15.164 1 44.62 508 PRO A CA 1
ATOM 3902 C C . PRO A 1 508 ? -2.107 -1.94 -14.086 1 44.62 508 PRO A C 1
ATOM 3904 O O . PRO A 1 508 ? -1.18 -1.55 -13.375 1 44.62 508 PRO A O 1
ATOM 3907 N N . THR A 1 509 ? -3.354 -1.353 -14.109 1 49.44 509 THR A N 1
ATOM 3908 C CA . THR A 1 509 ? -3.32 -0.215 -13.195 1 49.44 509 THR A CA 1
ATOM 3909 C C . THR A 1 509 ? -4.051 -0.541 -11.898 1 49.44 509 THR A C 1
ATOM 3911 O O . THR A 1 509 ? -5.254 -0.817 -11.914 1 49.44 509 THR A O 1
ATOM 3914 N N . ALA A 1 510 ? -3.375 -1.039 -10.953 1 55.31 510 ALA A N 1
ATOM 3915 C CA . ALA A 1 510 ? -3.887 -1.346 -9.617 1 55.31 510 ALA A CA 1
ATOM 3916 C C . ALA A 1 510 ? -4.398 -0.087 -8.93 1 55.31 510 ALA A C 1
ATOM 3918 O O . ALA A 1 510 ? -3.812 0.989 -9.07 1 55.31 510 ALA A O 1
ATOM 3919 N N . SER A 1 511 ? -5.758 -0.132 -8.562 1 66.19 511 SER A N 1
ATOM 3920 C CA . SER A 1 511 ? -6.324 0.904 -7.707 1 66.19 511 SER A CA 1
ATOM 3921 C C . SER A 1 511 ? -6.043 0.618 -6.234 1 66.19 511 SER A C 1
ATOM 3923 O O . SER A 1 511 ? -6.105 -0.533 -5.797 1 66.19 511 SER A O 1
ATOM 3925 N N . VAL A 1 512 ? -5.543 1.643 -5.535 1 72.94 512 VAL A N 1
ATOM 3926 C CA . VAL A 1 512 ? -5.41 1.539 -4.086 1 72.94 512 VAL A CA 1
ATOM 3927 C C . VAL A 1 512 ? -6.57 2.262 -3.406 1 72.94 512 VAL A C 1
ATOM 3929 O O . VAL A 1 512 ? -6.828 3.436 -3.686 1 72.94 512 VAL A O 1
ATOM 3932 N N . TRP A 1 513 ? -7.254 1.505 -2.592 1 80 513 TRP A N 1
ATOM 3933 C CA . TRP A 1 513 ? -8.398 2.074 -1.894 1 80 513 TRP A CA 1
ATOM 3934 C C . TRP A 1 513 ? -8.102 2.25 -0.409 1 80 513 TRP A C 1
ATOM 3936 O O . TRP A 1 513 ? -7.48 1.385 0.213 1 80 513 TRP A O 1
ATOM 3946 N N . GLY A 1 514 ? -8.516 3.4 0.103 1 81.75 514 GLY A N 1
ATOM 3947 C CA . GLY A 1 514 ? -8.367 3.711 1.516 1 81.75 514 GLY A CA 1
ATOM 3948 C C . GLY A 1 514 ? -9.688 3.793 2.254 1 81.75 514 GLY A C 1
ATOM 3949 O O . GLY A 1 514 ? -10.688 4.25 1.696 1 81.75 514 GLY A O 1
ATOM 3950 N N . TYR A 1 515 ? -9.711 3.357 3.557 1 87.56 515 TYR A N 1
ATOM 3951 C CA . TYR A 1 515 ? -10.867 3.367 4.445 1 87.56 515 TYR A CA 1
ATOM 3952 C C . TYR A 1 515 ? -10.461 3.727 5.867 1 87.56 515 TYR A C 1
ATOM 3954 O O . TYR A 1 515 ? -9.273 3.67 6.215 1 87.56 515 TYR A O 1
ATOM 3962 N N . LEU A 1 516 ? -11.375 4.168 6.605 1 91.19 516 LEU A N 1
ATOM 3963 C CA . LEU A 1 516 ? -11.148 4.402 8.031 1 91.19 516 LEU A CA 1
ATOM 3964 C C . LEU A 1 516 ? -11.758 3.281 8.867 1 91.19 516 LEU A C 1
ATOM 3966 O O . LEU A 1 516 ? -12.875 2.838 8.602 1 91.19 516 LEU A O 1
ATOM 3970 N N . MET A 1 517 ? -10.984 2.85 9.859 1 92.06 517 MET A N 1
ATOM 3971 C CA . MET A 1 517 ? -11.406 1.769 10.742 1 92.06 517 MET A CA 1
ATOM 3972 C C . MET A 1 517 ? -11.359 2.211 12.203 1 92.06 517 MET A C 1
ATOM 3974 O O . MET A 1 517 ? -10.609 3.123 12.555 1 92.06 517 MET A O 1
ATOM 3978 N N . THR A 1 518 ? -12.188 1.635 13 1 95.5 518 THR A N 1
ATOM 3979 C CA . THR A 1 518 ? -12.164 1.801 14.445 1 95.5 518 THR A CA 1
ATOM 3980 C C . THR A 1 518 ? -12.359 0.461 15.148 1 95.5 518 THR A C 1
ATOM 3982 O O . THR A 1 518 ? -12.969 -0.455 14.594 1 95.5 518 THR A O 1
ATOM 3985 N N . ASP A 1 519 ? -11.805 0.324 16.344 1 95.94 519 ASP A N 1
ATOM 3986 C CA . ASP A 1 519 ? -12.031 -0.864 17.156 1 95.94 519 ASP A CA 1
ATOM 3987 C C . ASP A 1 519 ? -13.117 -0.613 18.203 1 95.94 519 ASP A C 1
ATOM 3989 O O . ASP A 1 519 ? -13.406 -1.481 19.031 1 95.94 519 ASP A O 1
ATOM 3993 N N . GLN A 1 520 ? -13.625 0.566 18.156 1 95.81 520 GLN A N 1
ATOM 3994 C CA . GLN A 1 520 ? -14.773 0.905 18.984 1 95.81 520 GLN A CA 1
ATOM 3995 C C . GLN A 1 520 ? -16.094 0.604 18.266 1 95.81 520 GLN A C 1
ATOM 3997 O O . GLN A 1 520 ? -16.844 1.52 17.938 1 95.81 520 GLN A O 1
ATOM 4002 N N . VAL A 1 521 ? -16.375 -0.627 18.234 1 97.19 521 VAL A N 1
ATOM 4003 C CA . VAL A 1 521 ? -17.484 -1.122 17.422 1 97.19 521 VAL A CA 1
ATOM 4004 C C . VAL A 1 521 ? -18.797 -0.888 18.141 1 97.19 521 VAL A C 1
ATOM 4006 O O . VAL A 1 521 ? -18.922 -1.155 19.344 1 97.19 521 VAL A O 1
ATOM 4009 N N . GLU A 1 522 ? -19.812 -0.326 17.469 1 94.88 522 GLU A N 1
ATOM 4010 C CA . GLU A 1 522 ? -21.141 -0.128 18.031 1 94.88 522 GLU A CA 1
ATOM 4011 C C . GLU A 1 522 ? -21.859 -1.458 18.219 1 94.88 522 GLU A C 1
ATOM 4013 O O . GLU A 1 522 ? -21.625 -2.412 17.484 1 94.88 522 GLU A O 1
ATOM 4018 N N . ASP A 1 523 ? -22.75 -1.456 19.156 1 92 523 ASP A N 1
ATOM 4019 C CA . ASP A 1 523 ? -23.547 -2.656 19.422 1 92 523 ASP A CA 1
ATOM 4020 C C . ASP A 1 523 ? -24.359 -3.055 18.188 1 92 523 ASP A C 1
ATOM 4022 O O . ASP A 1 523 ? -25.031 -2.217 17.578 1 92 523 ASP A O 1
ATOM 4026 N N . GLY A 1 524 ? -24.203 -4.316 17.891 1 92.25 524 GLY A N 1
ATOM 4027 C CA . GLY A 1 524 ? -25.016 -4.855 16.812 1 92.25 524 GLY A CA 1
ATOM 4028 C C . GLY A 1 524 ? -24.359 -4.688 15.445 1 92.25 524 GLY A C 1
ATOM 4029 O O . GLY A 1 524 ? -24.906 -5.156 14.438 1 92.25 524 GLY A O 1
ATOM 4030 N N . HIS A 1 525 ? -23.281 -3.986 15.414 1 97.19 525 HIS A N 1
ATOM 4031 C CA . HIS A 1 525 ? -22.562 -3.844 14.156 1 97.19 525 HIS A CA 1
ATOM 4032 C C . HIS A 1 525 ? -21.562 -4.973 13.961 1 97.19 525 HIS A C 1
ATOM 4034 O O . HIS A 1 525 ? -20.906 -5.395 14.922 1 97.19 525 HIS A O 1
ATOM 4040 N N . ILE A 1 526 ? -21.516 -5.508 12.766 1 97.12 526 ILE A N 1
ATOM 4041 C CA . ILE A 1 526 ? -20.562 -6.562 12.438 1 97.12 526 ILE A CA 1
ATOM 4042 C C . ILE A 1 526 ? -19.891 -6.254 11.102 1 97.12 526 ILE A C 1
ATOM 4044 O O . ILE A 1 526 ? -20.562 -5.828 10.148 1 97.12 526 ILE A O 1
ATOM 4048 N N . LEU A 1 527 ? -18.609 -6.383 11.062 1 96.12 527 LEU A N 1
ATOM 4049 C CA . LEU A 1 527 ? -17.875 -6.266 9.812 1 96.12 527 LEU A CA 1
ATOM 4050 C C . LEU A 1 527 ? -17.422 -7.637 9.32 1 96.12 527 LEU A C 1
ATOM 4052 O O . LEU A 1 527 ? -16.625 -8.305 9.984 1 96.12 527 LEU A O 1
ATOM 4056 N N . TYR A 1 528 ? -17.953 -8.062 8.211 1 90.56 528 TYR A N 1
ATOM 4057 C CA . TYR A 1 528 ? -17.516 -9.281 7.543 1 90.56 528 TYR A CA 1
ATOM 4058 C C . TYR A 1 528 ? -16.516 -8.977 6.441 1 90.56 528 TYR A C 1
ATOM 4060 O O . TYR A 1 528 ? -16.562 -7.898 5.836 1 90.56 528 TYR A O 1
ATOM 4068 N N . VAL A 1 529 ? -15.656 -9.922 6.25 1 85.69 529 VAL A N 1
ATOM 4069 C CA . VAL A 1 529 ? -14.648 -9.75 5.207 1 85.69 529 VAL A CA 1
ATOM 4070 C C . VAL A 1 529 ? -14.508 -11.039 4.402 1 85.69 529 VAL A C 1
ATOM 4072 O O . VAL A 1 529 ? -14.727 -12.133 4.926 1 85.69 529 VAL A O 1
ATOM 4075 N N . LEU A 1 530 ? -14.258 -10.797 3.188 1 78.12 530 LEU A N 1
ATOM 4076 C CA . LEU A 1 530 ? -13.898 -11.852 2.25 1 78.12 530 LEU A CA 1
ATOM 4077 C C . LEU A 1 530 ? -12.656 -11.477 1.451 1 78.12 530 LEU A C 1
ATOM 4079 O O . LEU A 1 530 ? -12.609 -10.414 0.833 1 78.12 530 LEU A O 1
ATOM 4083 N N . ASN A 1 531 ? -11.695 -12.297 1.682 1 70 531 ASN A N 1
ATOM 4084 C CA . ASN A 1 531 ? -10.531 -12.031 0.841 1 70 531 ASN A CA 1
ATOM 4085 C C . ASN A 1 531 ? -10.859 -12.211 -0.639 1 70 531 ASN A C 1
ATOM 4087 O O . ASN A 1 531 ? -11.602 -13.125 -1.01 1 70 531 ASN A O 1
ATOM 4091 N N . LYS A 1 532 ? -10.367 -11.297 -1.329 1 58.75 532 LYS A N 1
ATOM 4092 C CA . LYS A 1 532 ? -10.719 -11.227 -2.744 1 58.75 532 LYS A CA 1
ATOM 4093 C C . LYS A 1 532 ? -10.586 -12.594 -3.408 1 58.75 532 LYS A C 1
ATOM 4095 O O . LYS A 1 532 ? -9.531 -13.234 -3.332 1 58.75 532 LYS A O 1
ATOM 4100 N N . SER A 1 533 ? -11.664 -13.023 -3.936 1 56.72 533 SER A N 1
ATOM 4101 C CA . SER A 1 533 ? -11.875 -14.125 -4.867 1 56.72 533 SER A CA 1
ATOM 4102 C C . SER A 1 533 ? -11.703 -15.477 -4.172 1 56.72 533 SER A C 1
ATOM 4104 O O . SER A 1 533 ? -11.508 -16.5 -4.832 1 56.72 533 SER A O 1
ATOM 4106 N N . HIS A 1 534 ? -11.602 -15.367 -2.734 1 64.62 534 HIS A N 1
ATOM 4107 C CA . HIS A 1 534 ? -11.609 -16.641 -2.027 1 64.62 534 HIS A CA 1
ATOM 4108 C C . HIS A 1 534 ? -13.023 -17.203 -1.911 1 64.62 534 HIS A C 1
ATOM 4110 O O . HIS A 1 534 ? -13.711 -16.953 -0.918 1 64.62 534 HIS A O 1
ATOM 4116 N N . VAL A 1 535 ? -13.43 -18.047 -2.852 1 63.53 535 VAL A N 1
ATOM 4117 C CA . VAL A 1 535 ? -14.844 -18.406 -2.889 1 63.53 535 VAL A CA 1
ATOM 4118 C C . VAL A 1 535 ? -15.016 -19.859 -2.426 1 63.53 535 VAL A C 1
ATOM 4120 O O . VAL A 1 535 ? -16.141 -20.297 -2.146 1 63.53 535 VAL A O 1
ATOM 4123 N N . SER A 1 536 ? -13.891 -20.484 -2.227 1 69.94 536 SER A N 1
ATOM 4124 C CA . SER A 1 536 ? -14.016 -21.891 -1.846 1 69.94 536 SER A CA 1
ATOM 4125 C C . SER A 1 536 ? -14.07 -22.047 -0.33 1 69.94 536 SER A C 1
ATOM 4127 O O . SER A 1 536 ? -13.359 -21.359 0.397 1 69.94 536 SER A O 1
ATOM 4129 N N . PHE A 1 537 ? -14.977 -22.891 0.113 1 72.44 537 PHE A N 1
ATOM 4130 C CA . PHE A 1 537 ? -15.016 -23.234 1.529 1 72.44 537 PHE A CA 1
ATOM 4131 C C . PHE A 1 537 ? -13.734 -23.953 1.945 1 72.44 537 PHE A C 1
ATOM 4133 O O . PHE A 1 537 ? -13.242 -24.812 1.223 1 72.44 537 PHE A O 1
ATOM 4140 N N . GLN A 1 538 ? -13.273 -23.422 2.98 1 70.31 538 GLN A N 1
ATOM 4141 C CA . GLN A 1 538 ? -12.039 -24.016 3.502 1 70.31 538 GLN A CA 1
ATOM 4142 C C . GLN A 1 538 ? -12.32 -25.359 4.172 1 70.31 538 GLN A C 1
ATOM 4144 O O . GLN A 1 538 ? -13.273 -25.5 4.938 1 70.31 538 GLN A O 1
ATOM 4149 N N . GLU A 1 539 ? -11.5 -26.266 3.816 1 64.19 539 GLU A N 1
ATOM 4150 C CA . GLU A 1 539 ? -11.578 -27.641 4.309 1 64.19 539 GLU A CA 1
ATOM 4151 C C . GLU A 1 539 ? -13 -28.188 4.199 1 64.19 539 GLU A C 1
ATOM 4153 O O . GLU A 1 539 ? -13.461 -28.922 5.078 1 64.19 539 GLU A O 1
ATOM 4158 N N . GLY A 1 540 ? -13.672 -27.688 3.248 1 60.31 540 GLY A N 1
ATOM 4159 C CA . GLY A 1 540 ? -14.961 -28.219 2.848 1 60.31 540 GLY A CA 1
ATOM 4160 C C . GLY A 1 540 ? -16.125 -27.641 3.646 1 60.31 540 GLY A C 1
ATOM 4161 O O . GLY A 1 540 ? -17.281 -27.75 3.24 1 60.31 540 GLY A O 1
ATOM 4162 N N . TYR A 1 541 ? -15.727 -26.938 4.828 1 65.56 541 TYR A N 1
ATOM 4163 C CA . TYR A 1 541 ? -16.906 -26.594 5.621 1 65.56 541 TYR A CA 1
ATOM 4164 C C . TYR A 1 541 ? -16.797 -25.172 6.145 1 65.56 541 TYR A C 1
ATOM 4166 O O . TYR A 1 541 ? -17.797 -24.594 6.578 1 65.56 541 TYR A O 1
ATOM 4174 N N . GLU A 1 542 ? -15.656 -24.703 6.105 1 76.06 542 GLU A N 1
ATOM 4175 C CA . GLU A 1 542 ? -15.531 -23.375 6.699 1 76.06 542 GLU A CA 1
ATOM 4176 C C . GLU A 1 542 ? -15.68 -22.281 5.648 1 76.06 542 GLU A C 1
ATOM 4178 O O . GLU A 1 542 ? -15.008 -22.312 4.613 1 76.06 542 GLU A O 1
ATOM 4183 N N . SER A 1 543 ? -16.625 -21.391 6.004 1 77.75 543 SER A N 1
ATOM 4184 C CA . SER A 1 543 ? -16.859 -20.266 5.105 1 77.75 543 SER A CA 1
ATOM 4185 C C . SER A 1 543 ? -15.602 -19.422 4.945 1 77.75 543 SER A C 1
ATOM 4187 O O . SER A 1 543 ? -14.883 -19.172 5.918 1 77.75 543 SER A O 1
ATOM 4189 N N . PRO A 1 544 ? -15.391 -19 3.697 1 77.31 544 PRO A N 1
ATOM 4190 C CA . PRO A 1 544 ? -14.289 -18.047 3.529 1 77.31 544 PRO A CA 1
ATOM 4191 C C . PRO A 1 544 ? -14.617 -16.656 4.086 1 77.31 544 PRO A C 1
ATOM 4193 O O . PRO A 1 544 ? -13.727 -15.82 4.234 1 77.31 544 PRO A O 1
ATOM 4196 N N . VAL A 1 545 ? -15.891 -16.391 4.312 1 81.81 545 VAL A N 1
ATOM 4197 C CA . VAL A 1 545 ? -16.297 -15.133 4.938 1 81.81 545 VAL A CA 1
ATOM 4198 C C . VAL A 1 545 ? -16.047 -15.195 6.441 1 81.81 545 VAL A C 1
ATOM 4200 O O . VAL A 1 545 ? -16.391 -16.188 7.09 1 81.81 545 VAL A O 1
ATOM 4203 N N . ARG A 1 546 ? -15.414 -14.188 6.957 1 84.56 546 ARG A N 1
ATOM 4204 C CA . ARG A 1 546 ? -15.133 -14.164 8.391 1 84.56 546 ARG A CA 1
ATOM 4205 C C . ARG A 1 546 ? -15.484 -12.805 8.992 1 84.56 546 ARG A C 1
ATOM 4207 O O . ARG A 1 546 ? -15.578 -11.805 8.273 1 84.56 546 ARG A O 1
ATOM 4214 N N . VAL A 1 547 ? -15.711 -12.852 10.281 1 91.5 547 VAL A N 1
ATOM 4215 C CA . VAL A 1 547 ? -15.883 -11.609 11.023 1 91.5 547 VAL A CA 1
ATOM 4216 C C . VAL A 1 547 ? -14.516 -10.984 11.312 1 91.5 547 VAL A C 1
ATOM 4218 O O . VAL A 1 547 ? -13.594 -11.68 11.758 1 91.5 547 VAL A O 1
ATOM 4221 N N . LEU A 1 548 ? -14.375 -9.797 10.891 1 92.5 548 LEU A N 1
ATOM 4222 C CA . LEU A 1 548 ? -13.227 -9.031 11.367 1 92.5 548 LEU A CA 1
ATOM 4223 C C . LEU A 1 548 ? -13.508 -8.438 12.742 1 92.5 548 LEU A C 1
ATOM 4225 O O . LEU A 1 548 ? -14.133 -7.379 12.852 1 92.5 548 LEU A O 1
ATOM 4229 N N . GLU A 1 549 ? -13 -9.07 13.75 1 94.62 549 GLU A N 1
ATOM 4230 C CA . GLU A 1 549 ? -13.32 -8.703 15.117 1 94.62 549 GLU A CA 1
ATOM 4231 C C . GLU A 1 549 ? -12.742 -7.332 15.469 1 94.62 549 GLU A C 1
ATOM 4233 O O . GLU A 1 549 ? -11.68 -6.953 14.969 1 94.62 549 GLU A O 1
ATOM 4238 N N . GLU A 1 550 ? -13.453 -6.621 16.281 1 95.88 550 GLU A N 1
ATOM 4239 C CA . GLU A 1 550 ? -13.039 -5.332 16.828 1 95.88 550 GLU A CA 1
ATOM 4240 C C . GLU A 1 550 ? -12.695 -4.344 15.719 1 95.88 550 GLU A C 1
ATOM 4242 O O . GLU A 1 550 ? -11.703 -3.621 15.812 1 95.88 550 GLU A O 1
ATOM 4247 N N . ARG A 1 551 ? -13.477 -4.457 14.672 1 96.38 551 ARG A N 1
ATOM 4248 C CA . ARG A 1 551 ? -13.297 -3.533 13.555 1 96.38 551 ARG A CA 1
ATOM 4249 C C . ARG A 1 551 ? -14.641 -3.047 13.023 1 96.38 551 ARG A C 1
ATOM 4251 O O . ARG A 1 551 ? -15.594 -3.82 12.938 1 96.38 551 ARG A O 1
ATOM 4258 N N . GLU A 1 552 ? -14.664 -1.828 12.719 1 97.56 552 GLU A N 1
ATOM 4259 C CA . GLU A 1 552 ? -15.805 -1.188 12.062 1 97.56 552 GLU A CA 1
ATOM 4260 C C . GLU A 1 552 ? -15.344 -0.07 11.133 1 97.56 552 GLU A C 1
ATOM 4262 O O . GLU A 1 552 ? -14.406 0.668 11.453 1 97.56 552 GLU A O 1
ATOM 4267 N N . LEU A 1 553 ? -15.977 -0.004 9.977 1 97.06 553 LEU A N 1
ATOM 4268 C CA . LEU A 1 553 ? -15.664 1.07 9.039 1 97.06 553 LEU A CA 1
ATOM 4269 C C . LEU A 1 553 ? -16.281 2.391 9.508 1 97.06 553 LEU A C 1
ATOM 4271 O O . LEU A 1 553 ? -17.219 2.398 10.297 1 97.06 553 LEU A O 1
ATOM 4275 N N . LYS A 1 554 ? -15.734 3.543 9.062 1 97.5 554 LYS A N 1
ATOM 4276 C CA . LYS A 1 554 ? -16.344 4.855 9.25 1 97.5 554 LYS A CA 1
ATOM 4277 C C . LYS A 1 554 ? -17.469 5.082 8.242 1 97.5 554 LYS A C 1
ATOM 4279 O O . LYS A 1 554 ? -17.219 5.125 7.031 1 97.5 554 LYS A O 1
ATOM 4284 N N . TRP A 1 555 ? -18.672 5.223 8.742 1 98.56 555 TRP A N 1
ATOM 4285 C CA . TRP A 1 555 ? -19.859 5.309 7.895 1 98.56 555 TRP A CA 1
ATOM 4286 C C . TRP A 1 555 ? -21.031 5.898 8.664 1 98.56 555 TRP A C 1
ATOM 4288 O O . TRP A 1 555 ? -20.953 6.086 9.883 1 98.56 555 TRP A O 1
ATOM 4298 N N . TYR A 1 556 ? -22.094 6.309 7.941 1 98.69 556 TYR A N 1
ATOM 4299 C CA . TYR A 1 556 ? -23.375 6.656 8.547 1 98.69 556 TYR A CA 1
ATOM 4300 C C . TYR A 1 556 ? -24.531 6.277 7.633 1 98.69 556 TYR A C 1
ATOM 4302 O O . TYR A 1 556 ? -24.344 6.078 6.434 1 98.69 556 TYR A O 1
ATOM 4310 N N . ALA A 1 557 ? -25.688 6.113 8.219 1 98.81 557 ALA A N 1
ATOM 4311 C CA . ALA A 1 557 ? -26.938 5.859 7.496 1 98.81 557 ALA A CA 1
ATOM 4312 C C . ALA A 1 557 ? -28.047 6.777 7.984 1 98.81 557 ALA A C 1
ATOM 4314 O O . ALA A 1 557 ? -28.172 7.027 9.188 1 98.81 557 ALA A O 1
ATOM 4315 N N . ARG A 1 558 ? -28.812 7.219 7.059 1 98.62 558 ARG A N 1
ATOM 4316 C CA . ARG A 1 558 ? -29.891 8.141 7.391 1 98.62 558 ARG A CA 1
ATOM 4317 C C . ARG A 1 558 ? -31.25 7.555 7.031 1 98.62 558 ARG A C 1
ATOM 4319 O O . ARG A 1 558 ? -31.484 7.184 5.879 1 98.62 558 ARG A O 1
ATOM 4326 N N . VAL A 1 559 ? -32.125 7.488 8.008 1 98.5 559 VAL A N 1
ATOM 4327 C CA . VAL A 1 559 ? -33.5 7.098 7.828 1 98.5 559 VAL A CA 1
ATOM 4328 C C . VAL A 1 559 ? -34.406 8.289 8.109 1 98.5 559 VAL A C 1
ATOM 4330 O O . VAL A 1 559 ? -34.5 8.758 9.25 1 98.5 559 VAL A O 1
ATOM 4333 N N . ASP A 1 560 ? -35.062 8.719 7.121 1 95.94 560 ASP A N 1
ATOM 4334 C CA . ASP A 1 560 ? -35.938 9.883 7.211 1 95.94 560 ASP A CA 1
ATOM 4335 C C . ASP A 1 560 ? -37.406 9.453 7.305 1 95.94 560 ASP A C 1
ATOM 4337 O O . ASP A 1 560 ? -37.781 8.414 6.762 1 95.94 560 ASP A O 1
ATOM 4341 N N . MET B 1 1 ? -1.312 -82.75 -61.562 1 26.08 1 MET B N 1
ATOM 4342 C CA . MET B 1 1 ? -1.735 -82.688 -60.156 1 26.08 1 MET B CA 1
ATOM 4343 C C . MET B 1 1 ? -0.616 -82.125 -59.281 1 26.08 1 MET B C 1
ATOM 4345 O O . MET B 1 1 ? 0.256 -82.875 -58.844 1 26.08 1 MET B O 1
ATOM 4349 N N . HIS B 1 2 ? -0.009 -80.938 -59.688 1 28.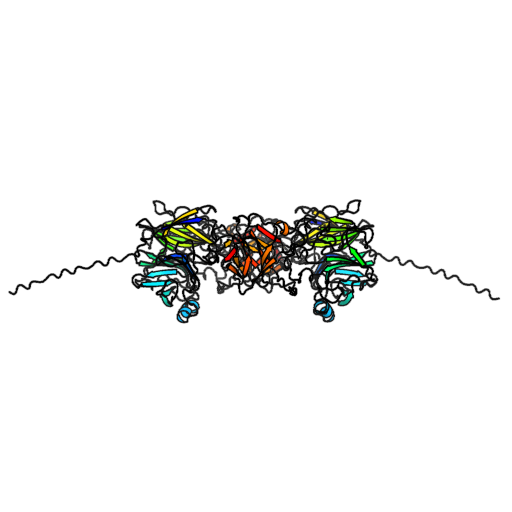45 2 HIS B N 1
ATOM 4350 C CA . HIS B 1 2 ? 1.15 -80.125 -59.375 1 28.45 2 HIS B CA 1
ATOM 4351 C C . HIS B 1 2 ? 1.086 -79.562 -57.938 1 28.45 2 HIS B C 1
ATOM 4353 O O . HIS B 1 2 ? 0.082 -79 -57.531 1 28.45 2 HIS B O 1
ATOM 4359 N N . LEU B 1 3 ? 1.729 -80.312 -57 1 30.52 3 LEU B N 1
ATOM 4360 C CA . LEU B 1 3 ? 1.896 -80.188 -55.531 1 30.52 3 LEU B CA 1
ATOM 4361 C C . LEU B 1 3 ? 2.467 -78.812 -55.188 1 30.52 3 LEU B C 1
ATOM 4363 O O . LEU B 1 3 ? 3.604 -78.5 -55.531 1 30.52 3 LEU B O 1
ATOM 4367 N N . SER B 1 4 ? 1.656 -77.75 -55.25 1 27.86 4 SER B N 1
ATOM 4368 C CA . SER B 1 4 ? 2.02 -76.375 -55 1 27.86 4 SER B CA 1
ATOM 4369 C C . SER B 1 4 ? 2.518 -76.188 -53.562 1 27.86 4 SER B C 1
ATOM 4371 O O . SER B 1 4 ? 1.826 -76.5 -52.625 1 27.86 4 SER B O 1
ATOM 4373 N N . ILE B 1 5 ? 3.84 -76.25 -53.344 1 31.98 5 ILE B N 1
ATOM 4374 C CA . ILE B 1 5 ? 4.609 -76.062 -52.094 1 31.98 5 ILE B CA 1
ATOM 4375 C C . ILE B 1 5 ? 4.32 -74.688 -51.469 1 31.98 5 ILE B C 1
ATOM 4377 O O . ILE B 1 5 ? 4.586 -73.688 -52.094 1 31.98 5 ILE B O 1
ATOM 4381 N N . VAL B 1 6 ? 3.213 -74.5 -50.719 1 29.47 6 VAL B N 1
ATOM 4382 C CA . VAL B 1 6 ? 2.795 -73.312 -50.031 1 29.47 6 VAL B CA 1
ATOM 4383 C C . VAL B 1 6 ? 3.834 -72.938 -49 1 29.47 6 VAL B C 1
ATOM 4385 O O . VAL B 1 6 ? 4.09 -73.688 -48.062 1 29.47 6 VAL B O 1
ATOM 4388 N N . LEU B 1 7 ? 4.953 -72.25 -49.375 1 27.75 7 LEU B N 1
ATOM 4389 C CA . LEU B 1 7 ? 6.012 -71.75 -48.531 1 27.75 7 LEU B CA 1
ATOM 4390 C C . LEU B 1 7 ? 5.438 -70.812 -47.406 1 27.75 7 LEU B C 1
ATOM 4392 O O . LEU B 1 7 ? 4.719 -69.875 -47.719 1 27.75 7 LEU B O 1
ATOM 4396 N N . SER B 1 8 ? 5.234 -71.312 -46.219 1 24.92 8 SER B N 1
ATOM 4397 C CA . SER B 1 8 ? 4.734 -70.75 -45 1 24.92 8 SER B CA 1
ATOM 4398 C C . SER B 1 8 ? 5.648 -69.562 -44.531 1 24.92 8 SER B C 1
ATOM 4400 O O . SER B 1 8 ? 6.801 -69.812 -44.156 1 24.92 8 SER B O 1
ATOM 4402 N N . LEU B 1 9 ? 5.641 -68.375 -45.156 1 26.34 9 LEU B N 1
ATOM 4403 C CA . LEU B 1 9 ? 6.418 -67.188 -44.781 1 26.34 9 LEU B CA 1
ATOM 4404 C C . LEU B 1 9 ? 6.109 -66.812 -43.344 1 26.34 9 LEU B C 1
ATOM 4406 O O . LEU B 1 9 ? 4.969 -66.5 -43 1 26.34 9 LEU B O 1
ATOM 4410 N N . CYS B 1 10 ? 6.836 -67.312 -42.344 1 25.66 10 CYS B N 1
ATOM 4411 C CA . CYS B 1 10 ? 6.785 -67 -40.938 1 25.66 10 CYS B CA 1
ATOM 4412 C C . CYS B 1 10 ? 7.094 -65.5 -40.719 1 25.66 10 CYS B C 1
ATOM 4414 O O . CYS B 1 10 ? 8.195 -65.062 -41.031 1 25.66 10 CYS B O 1
ATOM 4416 N N . ALA B 1 11 ? 6.125 -64.562 -40.906 1 29.17 11 ALA B N 1
ATOM 4417 C CA . ALA B 1 11 ? 6.254 -63.156 -40.625 1 29.17 11 ALA B CA 1
ATOM 4418 C C . ALA B 1 11 ? 6.664 -62.906 -39.188 1 29.17 11 ALA B C 1
ATOM 4420 O O . ALA B 1 11 ? 5.945 -63.281 -38.25 1 29.17 11 ALA B O 1
ATOM 4421 N N . PHE B 1 12 ? 7.965 -62.844 -38.906 1 27.22 12 PHE B N 1
ATOM 4422 C CA . PHE B 1 12 ? 8.492 -62.375 -37.656 1 27.22 12 PHE B CA 1
ATOM 4423 C C . PHE B 1 12 ? 7.938 -61 -37.312 1 27.22 12 PHE B C 1
ATOM 4425 O O . PHE B 1 12 ? 8.188 -60.031 -38.031 1 27.22 12 PHE B O 1
ATOM 4432 N N . VAL B 1 13 ? 6.75 -60.906 -36.719 1 26.66 13 VAL B N 1
ATOM 4433 C CA . VAL B 1 13 ? 6.168 -59.656 -36.25 1 26.66 13 VAL B CA 1
ATOM 4434 C C . VAL B 1 13 ? 7.102 -59.031 -35.219 1 26.66 13 VAL B C 1
ATOM 4436 O O . VAL B 1 13 ? 7.328 -59.594 -34.125 1 26.66 13 VAL B O 1
ATOM 4439 N N . GLY B 1 14 ? 8.125 -58.312 -35.656 1 26.06 14 GLY B N 1
ATOM 4440 C CA . GLY B 1 14 ? 8.93 -57.469 -34.781 1 26.06 14 GLY B CA 1
ATOM 4441 C C . GLY B 1 14 ? 8.094 -56.625 -33.844 1 26.06 14 GLY B C 1
ATOM 4442 O O . GLY B 1 14 ? 7.211 -55.906 -34.25 1 26.06 14 GLY B O 1
ATOM 4443 N N . GLN B 1 15 ? 7.895 -57.094 -32.625 1 25.7 15 GLN B N 1
ATOM 4444 C CA . GLN B 1 15 ? 7.254 -56.375 -31.531 1 25.7 15 GLN B CA 1
ATOM 4445 C C . GLN B 1 15 ? 7.863 -55 -31.375 1 25.7 15 GLN B C 1
ATOM 4447 O O . GLN B 1 15 ? 9.062 -54.844 -31.109 1 25.7 15 GLN B O 1
ATOM 4452 N N . VAL B 1 16 ? 7.367 -54.031 -32.062 1 29.16 16 VAL B N 1
ATOM 4453 C CA . VAL B 1 16 ? 7.672 -52.625 -31.719 1 29.16 16 VAL B CA 1
ATOM 4454 C C . VAL B 1 16 ? 7.41 -52.375 -30.234 1 29.16 16 VAL B C 1
ATOM 4456 O O . VAL B 1 16 ? 6.277 -52.5 -29.781 1 29.16 16 VAL B O 1
ATOM 4459 N N . VAL B 1 17 ? 8.383 -52.656 -29.406 1 29.95 17 VAL B N 1
ATOM 4460 C CA . VAL B 1 17 ? 8.352 -52.156 -28.047 1 29.95 17 VAL B CA 1
ATOM 4461 C C . VAL B 1 17 ? 8.086 -50.656 -28.047 1 29.95 17 VAL B C 1
ATOM 4463 O O . VAL B 1 17 ? 8.883 -49.875 -28.562 1 29.95 17 VAL B O 1
ATOM 4466 N N . ALA B 1 18 ? 6.895 -50.281 -28.047 1 32.81 18 ALA B N 1
ATOM 4467 C CA . ALA B 1 18 ? 6.414 -48.938 -27.797 1 32.81 18 ALA B CA 1
ATOM 4468 C C . ALA B 1 18 ? 7.117 -48.312 -26.594 1 32.81 18 ALA B C 1
ATOM 4470 O O . ALA B 1 18 ? 7.031 -48.844 -25.484 1 32.81 18 ALA B O 1
ATOM 4471 N N . GLY B 1 19 ? 8.336 -47.719 -26.859 1 27.55 19 GLY B N 1
ATOM 4472 C CA . GLY B 1 19 ? 9.047 -46.938 -25.844 1 27.55 19 GLY B CA 1
ATOM 4473 C C . GLY B 1 19 ? 8.141 -46 -25.078 1 27.55 19 GLY B C 1
ATOM 4474 O O . GLY B 1 19 ? 7.551 -45.094 -25.656 1 27.55 19 GLY B O 1
ATOM 4475 N N . SER B 1 20 ? 7.469 -46.438 -24.109 1 30.56 20 SER B N 1
ATOM 4476 C CA . SER B 1 20 ? 6.898 -45.594 -23.078 1 30.56 20 SER B CA 1
ATOM 4477 C C . SER B 1 20 ? 7.848 -44.438 -22.719 1 30.56 20 SER B C 1
ATOM 4479 O O . SER B 1 20 ? 9.07 -44.594 -22.781 1 30.56 20 SER B O 1
ATOM 4481 N N . GLY B 1 21 ? 7.715 -43.25 -23.094 1 35.53 21 GLY B N 1
ATOM 4482 C CA . GLY B 1 21 ? 8.578 -42.156 -22.609 1 35.53 21 GLY B CA 1
ATOM 4483 C C . GLY B 1 21 ? 9.211 -42.469 -21.266 1 35.53 21 GLY B C 1
ATOM 4484 O O . GLY B 1 21 ? 8.539 -42.469 -20.234 1 35.53 21 GLY B O 1
ATOM 4485 N N . SER B 1 22 ? 10.148 -43.312 -21.094 1 38.19 22 SER B N 1
ATOM 4486 C CA . SER B 1 22 ? 10.945 -43.812 -19.969 1 38.19 22 SER B CA 1
ATOM 4487 C C . SER B 1 22 ? 11.445 -42.656 -19.094 1 38.19 22 SER B C 1
ATOM 4489 O O . SER B 1 22 ? 12.039 -41.719 -19.594 1 38.19 22 SER B O 1
ATOM 4491 N N . THR B 1 23 ? 10.711 -42.25 -17.969 1 48.94 23 THR B N 1
ATOM 4492 C CA . THR B 1 23 ? 11.188 -41.438 -16.844 1 48.94 23 THR B CA 1
ATOM 4493 C C . THR B 1 23 ? 12.578 -41.906 -16.406 1 48.94 23 THR B C 1
ATOM 4495 O O . THR B 1 23 ? 13.023 -41.594 -15.297 1 48.94 23 THR B O 1
ATOM 4498 N N . GLU B 1 24 ? 13.188 -42.906 -17.047 1 46 24 GLU B N 1
ATOM 4499 C CA . GLU B 1 24 ? 14.523 -43.344 -16.625 1 46 24 GLU B CA 1
ATOM 4500 C C . GLU B 1 24 ? 15.609 -42.5 -17.281 1 46 24 GLU B C 1
ATOM 4502 O O . GLU B 1 24 ? 15.578 -42.281 -18.5 1 46 24 GLU B O 1
ATOM 4507 N N . THR B 1 25 ? 16.172 -41.562 -16.609 1 56.31 25 THR B N 1
ATOM 4508 C CA . THR B 1 25 ? 17.344 -40.875 -17.156 1 56.31 25 THR B CA 1
ATOM 4509 C C . THR B 1 25 ? 18.625 -41.531 -16.672 1 56.31 25 THR B C 1
ATOM 4511 O O . THR B 1 25 ? 18.703 -42 -15.531 1 56.31 25 THR B O 1
ATOM 4514 N N . ASN B 1 26 ? 19.578 -42.094 -17.5 1 53.19 26 ASN B N 1
ATOM 4515 C CA . ASN B 1 26 ? 20.891 -42.625 -17.188 1 53.19 26 ASN B CA 1
ATOM 4516 C C . ASN B 1 26 ? 21.844 -41.562 -16.688 1 53.19 26 ASN B C 1
ATOM 4518 O O . ASN B 1 26 ? 23.047 -41.812 -16.516 1 53.19 26 ASN B O 1
ATOM 4522 N N . GLY B 1 27 ? 21.359 -40.469 -16.266 1 64.38 27 GLY B N 1
ATOM 4523 C CA . GLY B 1 27 ? 22.328 -39.438 -15.992 1 64.38 27 GLY B CA 1
ATOM 4524 C C . GLY B 1 27 ? 22.5 -39.156 -14.508 1 64.38 27 GLY B C 1
ATOM 4525 O O . GLY B 1 27 ? 21.922 -39.875 -13.672 1 64.38 27 GLY B O 1
ATOM 4526 N N . GLN B 1 28 ? 23.484 -38.406 -14.109 1 81.06 28 GLN B N 1
ATOM 4527 C CA . GLN B 1 28 ? 23.828 -37.938 -12.766 1 81.06 28 GLN B CA 1
ATOM 4528 C C . GLN B 1 28 ? 22.641 -37.219 -12.125 1 81.06 28 GLN B C 1
ATOM 4530 O O . GLN B 1 28 ? 21.844 -36.594 -12.82 1 81.06 28 GLN B O 1
ATOM 4535 N N . SER B 1 29 ? 22.219 -37.656 -10.945 1 87.25 29 SER B N 1
ATOM 4536 C CA . SER B 1 29 ? 21.219 -36.938 -10.141 1 87.25 29 SER B CA 1
ATOM 4537 C C . SER B 1 29 ? 21.844 -36.25 -8.938 1 87.25 29 SER B C 1
ATOM 4539 O O . SER B 1 29 ? 23.016 -36.5 -8.617 1 87.25 29 SER B O 1
ATOM 4541 N N . HIS B 1 30 ? 21.188 -35.25 -8.438 1 90.88 30 HIS B N 1
ATOM 4542 C CA . HIS B 1 30 ? 21.625 -34.562 -7.219 1 90.88 30 HIS B CA 1
ATOM 4543 C C . HIS B 1 30 ? 20.422 -34.188 -6.34 1 90.88 30 HIS B C 1
ATOM 4545 O O . HIS B 1 30 ? 19.281 -34.219 -6.801 1 90.88 30 HIS B O 1
ATOM 4551 N N . ASN B 1 31 ? 20.734 -34 -5.102 1 93.31 31 ASN B N 1
ATOM 4552 C CA . ASN B 1 31 ? 19.688 -33.594 -4.148 1 93.31 31 ASN B CA 1
ATOM 4553 C C . ASN B 1 31 ? 19.344 -32.125 -4.27 1 93.31 31 ASN B C 1
ATOM 4555 O O . ASN B 1 31 ? 20.234 -31.266 -4.281 1 93.31 31 ASN B O 1
ATOM 4559 N N . VAL B 1 32 ? 18.078 -31.891 -4.488 1 94.94 32 VAL B N 1
ATOM 4560 C CA . VAL B 1 32 ? 17.578 -30.516 -4.465 1 94.94 32 VAL B CA 1
ATOM 4561 C C . VAL B 1 32 ? 16.578 -30.344 -3.322 1 94.94 32 VAL B C 1
ATOM 4563 O O . VAL B 1 32 ? 15.609 -31.109 -3.215 1 94.94 32 VAL B O 1
ATOM 4566 N N . SER B 1 33 ? 16.828 -29.344 -2.473 1 96.12 33 SER B N 1
ATOM 4567 C CA . SER B 1 33 ? 15.953 -29.094 -1.331 1 96.12 33 SER B CA 1
ATOM 4568 C C . SER B 1 33 ? 15.156 -27.812 -1.514 1 96.12 33 SER B C 1
ATOM 4570 O O . SER B 1 33 ? 15.672 -26.828 -2.053 1 96.12 33 SER B O 1
ATOM 4572 N N . PHE B 1 34 ? 13.938 -27.891 -1.096 1 96.31 34 PHE B N 1
ATOM 4573 C CA . PHE B 1 34 ? 13.039 -26.734 -1.068 1 96.31 34 PHE B CA 1
ATOM 4574 C C . PHE B 1 34 ? 12.625 -26.406 0.36 1 96.31 34 PHE B C 1
ATOM 4576 O O . PHE B 1 34 ? 12.258 -27.297 1.126 1 96.31 34 PHE B O 1
ATOM 4583 N N . VAL B 1 35 ? 12.758 -25.141 0.744 1 94.75 35 VAL B N 1
ATOM 4584 C CA . VAL B 1 35 ? 12.359 -24.656 2.062 1 94.75 35 VAL B CA 1
ATOM 4585 C C . VAL B 1 35 ? 11.133 -23.766 1.937 1 94.75 35 VAL B C 1
ATOM 4587 O O . VAL B 1 35 ? 11.062 -22.922 1.032 1 94.75 35 VAL B O 1
ATOM 4590 N N . ASN B 1 36 ? 10.148 -23.938 2.832 1 92.69 36 ASN B N 1
ATOM 4591 C CA . ASN B 1 36 ? 8.875 -23.234 2.717 1 92.69 36 ASN B CA 1
ATOM 4592 C C . ASN B 1 36 ? 9.062 -21.734 2.748 1 92.69 36 ASN B C 1
ATOM 4594 O O . ASN B 1 36 ? 8.367 -21 2.035 1 92.69 36 ASN B O 1
ATOM 4598 N N . LYS B 1 37 ? 9.945 -21.266 3.52 1 92.31 37 LYS B N 1
ATOM 4599 C CA . LYS B 1 37 ? 10.094 -19.828 3.688 1 92.31 37 LYS B CA 1
ATOM 4600 C C . LYS B 1 37 ? 10.836 -19.219 2.504 1 92.31 37 LYS B C 1
ATOM 4602 O O . LYS B 1 37 ? 10.914 -17.984 2.385 1 92.31 37 LYS B O 1
ATOM 4607 N N . HIS B 1 38 ? 11.445 -20.047 1.632 1 92 38 HIS B N 1
ATOM 4608 C CA . HIS B 1 38 ? 12 -19.547 0.38 1 92 38 HIS B CA 1
ATOM 4609 C C . HIS B 1 38 ? 10.898 -19.312 -0.65 1 92 38 HIS B C 1
ATOM 4611 O O . HIS B 1 38 ? 10.68 -20.141 -1.536 1 92 38 HIS B O 1
ATOM 4617 N N . ASN B 1 39 ? 10.344 -18.141 -0.585 1 89.25 39 ASN B N 1
ATOM 4618 C CA . ASN B 1 39 ? 9.148 -17.812 -1.346 1 89.25 39 ASN B CA 1
ATOM 4619 C C . ASN B 1 39 ? 9.492 -17.391 -2.773 1 89.25 39 ASN B C 1
ATOM 4621 O O . ASN B 1 39 ? 8.727 -17.656 -3.703 1 89.25 39 ASN B O 1
ATOM 4625 N N . TYR B 1 40 ? 10.586 -16.734 -2.883 1 91.81 40 TYR B N 1
ATOM 4626 C CA . TYR B 1 40 ? 10.938 -16.188 -4.191 1 91.81 40 TYR B CA 1
ATOM 4627 C C . TYR B 1 40 ? 12.07 -16.984 -4.824 1 91.81 40 TYR B C 1
ATOM 4629 O O . TYR B 1 40 ? 13.008 -17.391 -4.141 1 91.81 40 TYR B O 1
ATOM 4637 N N . TYR B 1 41 ? 11.914 -17.219 -6.078 1 93.94 41 TYR B N 1
ATOM 4638 C CA . TYR B 1 41 ? 12.953 -17.812 -6.906 1 93.94 41 TYR B CA 1
ATOM 4639 C C . TYR B 1 41 ? 13.484 -16.812 -7.926 1 93.94 41 TYR B C 1
ATOM 4641 O O . TYR B 1 41 ? 12.766 -15.898 -8.344 1 93.94 41 TYR B O 1
ATOM 4649 N N . PHE B 1 42 ? 14.75 -17.016 -8.289 1 96 42 PHE B N 1
ATOM 4650 C CA . PHE B 1 42 ? 15.414 -16.078 -9.172 1 96 42 PHE B CA 1
ATOM 4651 C C . PHE B 1 42 ? 16.094 -16.797 -10.336 1 96 42 PHE B C 1
ATOM 4653 O O . PHE B 1 42 ? 16.547 -17.938 -10.188 1 96 42 PHE B O 1
ATOM 4660 N N . ASP B 1 43 ? 16.094 -16.125 -11.508 1 96.88 43 ASP B N 1
ATOM 4661 C CA . ASP B 1 43 ? 16.922 -16.672 -12.578 1 96.88 43 ASP B CA 1
ATOM 4662 C C . ASP B 1 43 ? 18.391 -16.328 -12.352 1 96.88 43 ASP B C 1
ATOM 4664 O O . ASP B 1 43 ? 18.734 -15.672 -11.367 1 96.88 43 ASP B O 1
ATOM 4668 N N . VAL B 1 44 ? 19.234 -16.75 -13.18 1 97.94 44 VAL B N 1
ATOM 4669 C CA . VAL B 1 44 ? 20.688 -16.672 -12.969 1 97.94 44 VAL B CA 1
ATOM 4670 C C . VAL B 1 44 ? 21.141 -15.219 -13.07 1 97.94 44 VAL B C 1
ATOM 4672 O O . VAL B 1 44 ? 22.25 -14.883 -12.641 1 97.94 44 VAL B O 1
ATOM 4675 N N . ASP B 1 45 ? 20.312 -14.336 -13.602 1 97.75 45 ASP B N 1
ATOM 4676 C CA . ASP B 1 45 ? 20.641 -12.922 -13.688 1 97.75 45 ASP B CA 1
ATOM 4677 C C . ASP B 1 45 ? 20.078 -12.156 -12.484 1 97.75 45 ASP B C 1
ATOM 4679 O O . ASP B 1 45 ? 20.344 -10.961 -12.328 1 97.75 45 ASP B O 1
ATOM 4683 N N . GLY B 1 46 ? 19.297 -12.766 -11.672 1 96.75 46 GLY B N 1
ATOM 4684 C CA . GLY B 1 46 ? 18.828 -12.18 -10.43 1 96.75 46 GLY B CA 1
ATOM 4685 C C . GLY B 1 46 ? 17.391 -11.672 -10.516 1 96.75 46 GLY B C 1
ATOM 4686 O O . GLY B 1 46 ? 16.844 -11.172 -9.523 1 96.75 46 GLY B O 1
ATOM 4687 N N . HIS B 1 47 ? 16.75 -11.805 -11.727 1 95.19 47 HIS B N 1
ATOM 4688 C CA . HIS B 1 47 ? 15.352 -11.438 -11.836 1 95.19 47 HIS B CA 1
ATOM 4689 C C . HIS B 1 47 ? 14.461 -12.414 -11.07 1 95.19 47 HIS B C 1
ATOM 4691 O O . HIS B 1 47 ? 14.719 -13.625 -11.07 1 95.19 47 HIS B O 1
ATOM 4697 N N . VAL B 1 48 ? 13.461 -11.867 -10.453 1 92.19 48 VAL B N 1
ATOM 4698 C CA . VAL B 1 48 ? 12.453 -12.742 -9.867 1 92.19 48 VAL B CA 1
ATOM 4699 C C . VAL B 1 48 ? 11.805 -13.578 -10.961 1 92.19 48 VAL B C 1
ATOM 4701 O O . VAL B 1 48 ? 11.492 -13.07 -12.039 1 92.19 48 VAL B O 1
ATOM 4704 N N . VAL B 1 49 ? 11.68 -14.859 -10.688 1 91.25 49 VAL B N 1
ATOM 4705 C CA . VAL B 1 49 ? 10.883 -15.688 -11.578 1 91.25 49 VAL B CA 1
ATOM 4706 C C . VAL B 1 49 ? 9.43 -15.227 -11.555 1 91.25 49 VAL B C 1
ATOM 4708 O O . VAL B 1 49 ? 8.719 -15.461 -10.57 1 91.25 49 VAL B O 1
ATOM 4711 N N . ASN B 1 50 ? 9.07 -14.555 -12.617 1 82.06 50 ASN B N 1
ATOM 4712 C CA . ASN B 1 50 ? 7.727 -13.992 -12.711 1 82.06 50 ASN B CA 1
ATOM 4713 C C . ASN B 1 50 ? 6.746 -14.984 -13.336 1 82.06 50 ASN B C 1
ATOM 4715 O O . ASN B 1 50 ? 6.312 -14.805 -14.469 1 82.06 50 ASN B O 1
ATOM 4719 N N . SER B 1 51 ? 6.426 -15.953 -12.57 1 86.5 51 SER B N 1
ATOM 4720 C CA . SER B 1 51 ? 5.551 -17 -13.086 1 86.5 51 SER B CA 1
ATOM 4721 C C . SER B 1 51 ? 4.164 -16.922 -12.453 1 86.5 51 SER B C 1
ATOM 4723 O O . SER B 1 51 ? 4.012 -17.156 -11.258 1 86.5 51 SER B O 1
ATOM 4725 N N . VAL B 1 52 ? 3.271 -16.516 -13.312 1 78.44 52 VAL B N 1
ATOM 4726 C CA . VAL B 1 52 ? 1.865 -16.594 -12.93 1 78.44 52 VAL B CA 1
ATOM 4727 C C . VAL B 1 52 ? 1.188 -17.734 -13.688 1 78.44 52 VAL B C 1
ATOM 4729 O O . VAL B 1 52 ? 1.146 -17.734 -14.922 1 78.44 52 VAL B O 1
ATOM 4732 N N . ASN B 1 53 ? 0.76 -18.719 -13 1 80.38 53 ASN B N 1
ATOM 4733 C CA . ASN B 1 53 ? 0.066 -19.859 -13.57 1 80.38 53 ASN B CA 1
ATOM 4734 C C . ASN B 1 53 ? 1.014 -20.75 -14.375 1 80.38 53 ASN B C 1
ATOM 4736 O O . ASN B 1 53 ? 0.593 -21.422 -15.32 1 80.38 53 ASN B O 1
ATOM 4740 N N . GLY B 1 54 ? 2.23 -20.656 -14.109 1 90.38 54 GLY B N 1
ATOM 4741 C CA . GLY B 1 54 ? 3.211 -21.469 -14.805 1 90.38 54 GLY B CA 1
ATOM 4742 C C . GLY B 1 54 ? 3.592 -22.719 -14.031 1 90.38 54 GLY B C 1
ATOM 4743 O O . GLY B 1 54 ? 3.795 -22.672 -12.82 1 90.38 54 GLY B O 1
ATOM 4744 N N . LYS B 1 55 ? 3.67 -23.812 -14.711 1 95.12 55 LYS B N 1
ATOM 4745 C CA . LYS B 1 55 ? 4.02 -25.094 -14.109 1 95.12 55 LYS B CA 1
ATOM 4746 C C . LYS B 1 55 ? 5.422 -25.531 -14.523 1 95.12 55 LYS B C 1
ATOM 4748 O O . LYS B 1 55 ? 5.82 -25.344 -15.68 1 95.12 55 LYS B O 1
ATOM 4753 N N . VAL B 1 56 ? 6.121 -26.094 -13.562 1 97.25 56 VAL B N 1
ATOM 4754 C CA . VAL B 1 56 ? 7.398 -26.75 -13.852 1 97.25 56 VAL B CA 1
ATOM 4755 C C . VAL B 1 56 ? 7.168 -28.219 -14.188 1 97.25 56 VAL B C 1
ATOM 4757 O O . VAL B 1 56 ? 6.441 -28.922 -13.469 1 97.25 56 VAL B O 1
ATOM 4760 N N . ASP B 1 57 ? 7.734 -28.656 -15.258 1 96.81 57 ASP B N 1
ATOM 4761 C CA . ASP B 1 57 ? 7.699 -30.062 -15.617 1 96.81 57 ASP B CA 1
ATOM 4762 C C . ASP B 1 57 ? 9.055 -30.531 -16.141 1 96.81 57 ASP B C 1
ATOM 4764 O O . ASP B 1 57 ? 9.883 -29.719 -16.547 1 96.81 57 ASP B O 1
ATOM 4768 N N . TRP B 1 58 ? 9.273 -31.828 -15.992 1 94.81 58 TRP B N 1
ATOM 4769 C CA . TRP B 1 58 ? 10.375 -32.469 -16.703 1 94.81 58 TRP B CA 1
ATOM 4770 C C . TRP B 1 58 ? 9.969 -32.844 -18.125 1 94.81 58 TRP B C 1
ATOM 4772 O O . TRP B 1 58 ? 9.102 -33.688 -18.328 1 94.81 58 TRP B O 1
ATOM 4782 N N . ILE B 1 59 ? 10.508 -32.156 -19.078 1 94.25 59 ILE B N 1
ATOM 4783 C CA . ILE B 1 59 ? 10.188 -32.375 -20.484 1 94.25 59 ILE B CA 1
ATOM 4784 C C . ILE B 1 59 ? 11.453 -32.25 -21.328 1 94.25 59 ILE B C 1
ATOM 4786 O O . ILE B 1 59 ? 12.242 -31.312 -21.141 1 94.25 59 ILE B O 1
ATOM 4790 N N . ASP B 1 60 ? 11.734 -33.188 -22.203 1 91.75 60 ASP B N 1
ATOM 4791 C CA . ASP B 1 60 ? 12.891 -33.156 -23.078 1 91.75 60 ASP B CA 1
ATOM 4792 C C . ASP B 1 60 ? 14.188 -33.062 -22.281 1 91.75 60 ASP B C 1
ATOM 4794 O O . ASP B 1 60 ? 15.047 -32.219 -22.562 1 91.75 60 ASP B O 1
ATOM 4798 N N . GLU B 1 61 ? 14.273 -33.781 -21.25 1 91.31 61 GLU B N 1
ATOM 4799 C CA . GLU B 1 61 ? 15.469 -33.938 -20.422 1 91.31 61 GLU B CA 1
ATOM 4800 C C . GLU B 1 61 ? 15.883 -32.625 -19.781 1 91.31 61 GLU B C 1
ATOM 4802 O O . GLU B 1 61 ? 17.062 -32.281 -19.781 1 91.31 61 GLU B O 1
ATOM 4807 N N . GLN B 1 62 ? 14.945 -31.875 -19.391 1 94.88 62 GLN B N 1
ATOM 4808 C CA . GLN B 1 62 ? 15.203 -30.641 -18.656 1 94.88 62 GLN B CA 1
ATOM 4809 C C . GLN B 1 62 ? 14 -30.25 -17.812 1 94.88 62 GLN B C 1
ATOM 4811 O O . GLN B 1 62 ? 12.891 -30.734 -18.031 1 94.88 62 GLN B O 1
ATOM 4816 N N . TYR B 1 63 ? 14.281 -29.406 -16.891 1 97.06 63 TYR B N 1
ATOM 4817 C CA . TYR B 1 63 ? 13.203 -28.766 -16.156 1 97.06 63 TYR B CA 1
ATOM 4818 C C . TYR B 1 63 ? 12.711 -27.516 -16.875 1 97.06 63 TYR B C 1
ATOM 4820 O O . TYR B 1 63 ? 13.477 -26.594 -17.125 1 97.06 63 TYR B O 1
ATOM 4828 N N . PHE B 1 64 ? 11.562 -27.594 -17.281 1 97.75 64 PHE B N 1
ATOM 4829 C CA . PHE B 1 64 ? 10.969 -26.516 -18.062 1 97.75 64 PHE B CA 1
ATOM 4830 C C . PHE B 1 64 ? 9.836 -25.844 -17.297 1 97.75 64 PHE B C 1
ATOM 4832 O O . PHE B 1 64 ? 8.891 -26.516 -16.875 1 97.75 64 PHE B O 1
ATOM 4839 N N . TRP B 1 65 ? 9.953 -24.547 -17.016 1 97.31 65 TRP B N 1
ATOM 4840 C CA . TRP B 1 65 ? 8.945 -23.719 -16.375 1 97.31 65 TRP B CA 1
ATOM 4841 C C . TRP B 1 65 ? 8.195 -22.875 -17.406 1 97.31 65 TRP B C 1
ATOM 4843 O O . TRP B 1 65 ? 8.68 -21.812 -17.812 1 97.31 65 TRP B O 1
ATOM 4853 N N . ILE B 1 66 ? 7.004 -23.344 -17.828 1 96.44 66 ILE B N 1
ATOM 4854 C CA . ILE B 1 66 ? 6.211 -22.641 -18.844 1 96.44 66 ILE B CA 1
ATOM 4855 C C . ILE B 1 66 ? 5.309 -21.609 -18.172 1 96.44 66 ILE B C 1
ATOM 4857 O O . ILE B 1 66 ? 4.539 -21.938 -17.266 1 96.44 66 ILE B O 1
ATOM 4861 N N . VAL B 1 67 ? 5.398 -20.375 -18.594 1 91.75 67 VAL B N 1
ATOM 4862 C CA . VAL B 1 67 ? 4.695 -19.297 -17.891 1 91.75 67 VAL B CA 1
ATOM 4863 C C . VAL B 1 67 ? 3.582 -18.75 -18.781 1 91.75 67 VAL B C 1
ATOM 4865 O O . VAL B 1 67 ? 2.398 -18.891 -18.453 1 91.75 67 VAL B O 1
ATOM 4868 N N . ASN B 1 68 ? 3.902 -18.188 -19.859 1 90.12 68 ASN B N 1
ATOM 4869 C CA . ASN B 1 68 ? 2.965 -17.672 -20.844 1 90.12 68 ASN B CA 1
ATOM 4870 C C . ASN B 1 68 ? 3.592 -17.609 -22.234 1 90.12 68 ASN B C 1
ATOM 4872 O O . ASN B 1 68 ? 4.68 -18.141 -22.453 1 90.12 68 ASN B O 1
ATOM 4876 N N . ALA B 1 69 ? 2.873 -16.984 -23.141 1 88.81 69 ALA B N 1
ATOM 4877 C CA . ALA B 1 69 ? 3.281 -16.984 -24.547 1 88.81 69 ALA B CA 1
ATOM 4878 C C . ALA B 1 69 ? 4.68 -16.391 -24.719 1 88.81 69 ALA B C 1
ATOM 4880 O O . ALA B 1 69 ? 5.434 -16.797 -25.594 1 88.81 69 ALA B O 1
ATOM 4881 N N . SER B 1 70 ? 5.043 -15.516 -23.797 1 89.81 70 SER B N 1
ATOM 4882 C CA . SER B 1 70 ? 6.254 -14.734 -24.016 1 89.81 70 SER B CA 1
ATOM 4883 C C . SER B 1 70 ? 7.363 -15.141 -23.047 1 89.81 70 SER B C 1
ATOM 4885 O O . SER B 1 70 ? 8.5 -14.695 -23.172 1 89.81 70 SER B O 1
ATOM 4887 N N . LEU B 1 71 ? 7.066 -15.992 -22.141 1 91.81 71 LEU B N 1
ATOM 4888 C CA . LEU B 1 71 ? 8.031 -16.203 -21.062 1 91.81 71 LEU B CA 1
ATOM 4889 C C . LEU B 1 71 ? 8.094 -17.672 -20.672 1 91.81 71 LEU B C 1
ATOM 4891 O O . LEU B 1 71 ? 7.055 -18.297 -20.453 1 91.81 71 LEU B O 1
ATOM 4895 N N . SER B 1 72 ? 9.234 -18.203 -20.562 1 96.38 72 SER B N 1
ATOM 4896 C CA . SER B 1 72 ? 9.531 -19.516 -20.016 1 96.38 72 SER B CA 1
ATOM 4897 C C . SER B 1 72 ? 10.938 -19.578 -19.422 1 96.38 72 SER B C 1
ATOM 4899 O O . SER B 1 72 ? 11.766 -18.703 -19.719 1 96.38 72 SER B O 1
ATOM 4901 N N . TYR B 1 73 ? 11.164 -20.5 -18.562 1 97.31 73 TYR B N 1
ATOM 4902 C CA . TYR B 1 73 ? 12.469 -20.75 -17.969 1 97.31 73 TYR B CA 1
ATOM 4903 C C . TYR B 1 73 ? 12.891 -22.203 -18.141 1 97.31 73 TYR B C 1
ATOM 4905 O O . TYR B 1 73 ? 12.047 -23.094 -18.188 1 97.31 73 TYR B O 1
ATOM 4913 N N . SER B 1 74 ? 14.164 -22.391 -18.266 1 98.12 74 SER B N 1
ATOM 4914 C CA . SER B 1 74 ? 14.773 -23.719 -18.266 1 98.12 74 SER B CA 1
ATOM 4915 C C . SER B 1 74 ? 15.789 -23.875 -17.141 1 98.12 74 SER B C 1
ATOM 4917 O O . SER B 1 74 ? 16.438 -22.891 -16.734 1 98.12 74 SER B O 1
ATOM 4919 N N . SER B 1 75 ? 15.836 -25.047 -16.641 1 97.81 75 SER B N 1
ATOM 4920 C CA . SER B 1 75 ? 16.844 -25.344 -15.625 1 97.81 75 SER B CA 1
ATOM 4921 C C . SER B 1 75 ? 17.5 -26.688 -15.883 1 97.81 75 SER B C 1
ATOM 4923 O O . SER B 1 75 ? 16.828 -27.656 -16.25 1 97.81 75 SER B O 1
ATOM 4925 N N . LYS B 1 76 ? 18.812 -26.656 -15.703 1 96.25 76 LYS B N 1
ATOM 4926 C CA . LYS B 1 76 ? 19.609 -27.875 -15.789 1 96.25 76 LYS B CA 1
ATOM 4927 C C . LYS B 1 76 ? 19.469 -28.719 -14.523 1 96.25 76 LYS B C 1
ATOM 4929 O O . LYS B 1 76 ? 19.562 -29.953 -14.586 1 96.25 76 LYS B O 1
ATOM 4934 N N . ASP B 1 77 ? 19.266 -28.125 -13.453 1 95.69 77 ASP B N 1
ATOM 4935 C CA . ASP B 1 77 ? 19.484 -28.797 -12.18 1 95.69 77 ASP B CA 1
ATOM 4936 C C . ASP B 1 77 ? 18.328 -28.516 -11.219 1 95.69 77 ASP B C 1
ATOM 4938 O O . ASP B 1 77 ? 18.375 -28.906 -10.047 1 95.69 77 ASP B O 1
ATOM 4942 N N . LEU B 1 78 ? 17.25 -27.875 -11.656 1 95.62 78 LEU B N 1
ATOM 4943 C CA . LEU B 1 78 ? 16.078 -27.531 -10.859 1 95.62 78 LEU B CA 1
ATOM 4944 C C . LEU B 1 78 ? 16.406 -26.484 -9.805 1 95.62 78 LEU B C 1
ATOM 4946 O O . LEU B 1 78 ? 15.656 -26.312 -8.844 1 95.62 78 LEU B O 1
ATOM 4950 N N . VAL B 1 79 ? 17.578 -25.828 -9.82 1 95.38 79 VAL B N 1
ATOM 4951 C CA . VAL B 1 79 ? 18.031 -24.812 -8.875 1 95.38 79 VAL B CA 1
ATOM 4952 C C . VAL B 1 79 ? 18.266 -23.484 -9.609 1 95.38 79 VAL B C 1
ATOM 4954 O O . VAL B 1 79 ? 17.672 -22.469 -9.273 1 95.38 79 VAL B O 1
ATOM 4957 N N . ASN B 1 80 ? 19.125 -23.594 -10.633 1 96.56 80 ASN B N 1
ATOM 4958 C CA . ASN B 1 80 ? 19.453 -22.422 -11.43 1 96.56 80 ASN B CA 1
ATOM 4959 C C . ASN B 1 80 ? 18.516 -22.281 -12.633 1 96.56 80 ASN B C 1
ATOM 4961 O O . ASN B 1 80 ? 18.438 -23.188 -13.461 1 96.56 80 ASN B O 1
ATOM 4965 N N . TRP B 1 81 ? 17.812 -21.25 -12.688 1 97.62 81 TRP B N 1
ATOM 4966 C CA . TRP B 1 81 ? 16.812 -21.047 -13.742 1 97.62 81 TRP B CA 1
ATOM 4967 C C . TRP B 1 81 ? 17.328 -20.047 -14.781 1 97.62 81 TRP B C 1
ATOM 4969 O O . TRP B 1 81 ? 17.828 -18.984 -14.43 1 97.62 81 TRP B O 1
ATOM 4979 N N . TYR B 1 82 ? 17.25 -20.453 -15.977 1 98.12 82 TYR B N 1
ATOM 4980 C CA . TYR B 1 82 ? 17.609 -19.641 -17.125 1 98.12 82 TYR B CA 1
ATOM 4981 C C . TYR B 1 82 ? 16.375 -19.141 -17.859 1 98.12 82 TYR B C 1
ATOM 4983 O O . TYR B 1 82 ? 15.531 -19.938 -18.281 1 98.12 82 TYR B O 1
ATOM 4991 N N . ARG B 1 83 ? 16.203 -17.812 -17.906 1 96.81 83 ARG B N 1
ATOM 4992 C CA . ARG B 1 83 ? 15.117 -17.234 -18.688 1 96.81 83 ARG B CA 1
ATOM 4993 C C . ARG B 1 83 ? 15.359 -17.422 -20.172 1 96.81 83 ARG B C 1
ATOM 4995 O O . ARG B 1 83 ? 16.312 -16.859 -20.734 1 96.81 83 ARG B O 1
ATOM 5002 N N . ASN B 1 84 ? 14.5 -18.141 -20.797 1 97.12 84 ASN B N 1
ATOM 5003 C CA . ASN B 1 84 ? 14.688 -18.359 -22.234 1 97.12 84 ASN B CA 1
ATOM 5004 C C . ASN B 1 84 ? 14.492 -17.062 -23.016 1 97.12 84 ASN B C 1
ATOM 5006 O O . ASN B 1 84 ? 13.547 -16.312 -22.766 1 97.12 84 ASN B O 1
ATOM 5010 N N . PRO B 1 85 ? 15.391 -16.766 -23.906 1 94.75 85 PRO B N 1
ATOM 5011 C CA . PRO B 1 85 ? 15.312 -15.492 -24.641 1 94.75 85 PRO B CA 1
ATOM 5012 C C . PRO B 1 85 ? 14.219 -15.484 -25.703 1 94.75 85 PRO B C 1
ATOM 5014 O O . PRO B 1 85 ? 13.906 -14.438 -26.266 1 94.75 85 PRO B O 1
ATOM 5017 N N . THR B 1 86 ? 13.633 -16.594 -26 1 91.81 86 THR B N 1
ATOM 5018 C CA . THR B 1 86 ? 12.609 -16.703 -27.047 1 91.81 86 THR B CA 1
ATOM 5019 C C . THR B 1 86 ? 11.219 -16.703 -26.422 1 91.81 86 THR B C 1
ATOM 5021 O O . THR B 1 86 ? 11.039 -17.062 -25.266 1 91.81 86 THR B O 1
ATOM 5024 N N . GLU B 1 87 ? 10.281 -16.312 -27.297 1 93.56 87 GLU B N 1
ATOM 5025 C CA . GLU B 1 87 ? 8.883 -16.5 -26.953 1 93.56 87 GLU B CA 1
ATOM 5026 C C . GLU B 1 87 ? 8.367 -17.859 -27.406 1 93.56 87 GLU B C 1
ATOM 5028 O O . GLU B 1 87 ? 8.828 -18.391 -28.438 1 93.56 87 GLU B O 1
ATOM 5033 N N . LEU B 1 88 ? 7.453 -18.406 -26.641 1 94 88 LEU B N 1
ATOM 5034 C CA . LEU B 1 88 ? 6.848 -19.672 -27.047 1 94 88 LEU B CA 1
ATOM 5035 C C . LEU B 1 88 ? 6.086 -19.516 -28.359 1 94 88 LEU B C 1
ATOM 5037 O O . LEU B 1 88 ? 6.293 -20.281 -29.312 1 94 88 LEU B O 1
ATOM 5041 N N . PHE B 1 89 ? 5.289 -18.547 -28.359 1 90.56 89 PHE B N 1
ATOM 5042 C CA . PHE B 1 89 ? 4.59 -18.172 -29.578 1 90.56 89 PHE B CA 1
ATOM 5043 C C . PHE B 1 89 ? 4.242 -16.688 -29.578 1 90.56 89 PHE B C 1
ATOM 5045 O O . PHE B 1 89 ? 3.971 -16.109 -28.516 1 90.56 89 PHE B O 1
ATOM 5052 N N . ASN B 1 90 ? 4.32 -16.156 -30.812 1 89.25 90 ASN B N 1
ATOM 5053 C CA . ASN B 1 90 ? 3.963 -14.75 -31 1 89.25 90 ASN B CA 1
ATOM 5054 C C . ASN B 1 90 ? 2.457 -14.57 -31.172 1 89.25 90 ASN B C 1
ATOM 5056 O O . ASN B 1 90 ? 1.897 -14.953 -32.188 1 89.25 90 ASN B O 1
ATOM 5060 N N . ILE B 1 91 ? 1.878 -13.93 -30.188 1 86.5 91 ILE B N 1
ATOM 5061 C CA . ILE B 1 91 ? 0.423 -13.828 -30.156 1 86.5 91 ILE B CA 1
ATOM 5062 C C . ILE B 1 91 ? -0.054 -12.906 -31.281 1 86.5 91 ILE B C 1
ATOM 5064 O O . ILE B 1 91 ? -1.229 -12.93 -31.656 1 86.5 91 ILE B O 1
ATOM 5068 N N . SER B 1 92 ? 0.884 -12.148 -31.812 1 85.88 92 SER B N 1
ATOM 5069 C CA . SER B 1 92 ? 0.502 -11.188 -32.844 1 85.88 92 SER B CA 1
ATOM 5070 C C . SER B 1 92 ? 0.638 -11.789 -34.25 1 85.88 92 SER B C 1
ATOM 5072 O O . SER B 1 92 ? 0.138 -11.219 -35.219 1 85.88 92 SER B O 1
ATOM 5074 N N . GLU B 1 93 ? 1.384 -12.859 -34.344 1 90.25 93 GLU B N 1
ATOM 5075 C CA . GLU B 1 93 ? 1.431 -13.539 -35.625 1 90.25 93 GLU B CA 1
ATOM 5076 C C . GLU B 1 93 ? 0.035 -13.945 -36.094 1 90.25 93 GLU B C 1
ATOM 5078 O O . GLU B 1 93 ? -0.753 -14.477 -35.281 1 90.25 93 GLU B O 1
ATOM 5083 N N . PRO B 1 94 ? -0.288 -13.734 -37.312 1 89.5 94 PRO B N 1
ATOM 5084 C CA . PRO B 1 94 ? -1.662 -13.898 -37.781 1 89.5 94 PRO B CA 1
ATOM 5085 C C . PRO B 1 94 ? -2.256 -15.258 -37.406 1 89.5 94 PRO B C 1
ATOM 5087 O O . PRO B 1 94 ? -3.404 -15.328 -36.969 1 89.5 94 PRO B O 1
ATOM 5090 N N . VAL B 1 95 ? -1.536 -16.266 -37.594 1 89.31 95 VAL B N 1
ATOM 5091 C CA . VAL B 1 95 ? -2.064 -17.609 -37.312 1 89.31 95 VAL B CA 1
ATOM 5092 C C . VAL B 1 95 ? -2.373 -17.75 -35.844 1 89.31 95 VAL B C 1
ATOM 5094 O O . VAL B 1 95 ? -3.385 -18.344 -35.469 1 89.31 95 VAL B O 1
ATOM 5097 N N . ASN B 1 96 ? -1.533 -17.281 -35.031 1 90.62 96 ASN B N 1
ATOM 5098 C CA . ASN B 1 96 ? -1.726 -17.375 -33.594 1 90.62 96 ASN B CA 1
ATOM 5099 C C . ASN B 1 96 ? -2.74 -16.344 -33.094 1 90.62 96 ASN B C 1
ATOM 5101 O O . ASN B 1 96 ? -3.502 -16.625 -32.156 1 90.62 96 ASN B O 1
ATOM 5105 N N . ALA B 1 97 ? -2.695 -15.195 -33.75 1 87.44 97 ALA B N 1
ATOM 5106 C CA . ALA B 1 97 ? -3.643 -14.141 -33.406 1 87.44 97 ALA B CA 1
ATOM 5107 C C . ALA B 1 97 ? -5.082 -14.602 -33.594 1 87.44 97 ALA B C 1
ATOM 5109 O O . ALA B 1 97 ? -5.977 -14.219 -32.844 1 87.44 97 ALA B O 1
ATOM 5110 N N . LYS B 1 98 ? -5.215 -15.352 -34.625 1 85.12 98 LYS B N 1
ATOM 5111 C CA . LYS B 1 98 ? -6.531 -15.93 -34.875 1 85.12 98 LYS B CA 1
ATOM 5112 C C . LYS B 1 98 ? -7.066 -16.641 -33.625 1 85.12 98 LYS B C 1
ATOM 5114 O O . LYS B 1 98 ? -8.258 -16.562 -33.344 1 85.12 98 LYS B O 1
ATOM 5119 N N . ALA B 1 99 ? -6.25 -17.25 -32.969 1 86.12 99 ALA B N 1
ATOM 5120 C CA . ALA B 1 99 ? -6.633 -18 -31.75 1 86.12 99 ALA B CA 1
ATOM 5121 C C . ALA B 1 99 ? -6.672 -17.094 -30.531 1 86.12 99 ALA B C 1
ATOM 5123 O O . ALA B 1 99 ? -7.711 -16.969 -29.875 1 86.12 99 ALA B O 1
ATOM 5124 N N . CYS B 1 100 ? -5.652 -16.422 -30.281 1 85.31 100 CYS B N 1
ATOM 5125 C CA . CYS B 1 100 ? -5.391 -15.805 -28.984 1 85.31 100 CYS B CA 1
ATOM 5126 C C . CYS B 1 100 ? -6.105 -14.469 -28.859 1 85.31 100 CYS B C 1
ATOM 5128 O O . CYS B 1 100 ? -6.426 -14.031 -27.766 1 85.31 100 CYS B O 1
ATOM 5130 N N . SER B 1 101 ? -6.273 -13.797 -29.906 1 79.69 101 SER B N 1
ATOM 5131 C CA . SER B 1 101 ? -6.996 -12.531 -29.891 1 79.69 101 SER B CA 1
ATOM 5132 C C . SER B 1 101 ? -8.367 -12.664 -30.547 1 79.69 101 SER B C 1
ATOM 5134 O O . SER B 1 101 ? -9.156 -11.719 -30.547 1 79.69 101 SER B O 1
ATOM 5136 N N . GLY B 1 102 ? -8.586 -13.711 -31.109 1 79.88 102 GLY B N 1
ATOM 5137 C CA . GLY B 1 102 ? -9.812 -13.914 -31.875 1 79.88 102 GLY B CA 1
ATOM 5138 C C . GLY B 1 102 ? -10.773 -14.883 -31.203 1 79.88 102 GLY B C 1
ATOM 5139 O O . GLY B 1 102 ? -11.492 -14.523 -30.266 1 79.88 102 GLY B O 1
ATOM 5140 N N . ILE B 1 103 ? -10.594 -16.109 -31.609 1 75.75 103 ILE B N 1
ATOM 5141 C CA . ILE B 1 103 ? -11.555 -17.172 -31.297 1 75.75 103 ILE B CA 1
ATOM 5142 C C . ILE B 1 103 ? -11.648 -17.359 -29.781 1 75.75 103 ILE B C 1
ATOM 5144 O O . ILE B 1 103 ? -12.742 -17.469 -29.234 1 75.75 103 ILE B O 1
ATOM 5148 N N . PHE B 1 104 ? -10.539 -17.359 -29.109 1 77.56 104 PHE B N 1
ATOM 5149 C CA . PHE B 1 104 ? -10.523 -17.766 -27.703 1 77.56 104 PHE B CA 1
ATOM 5150 C C . PHE B 1 104 ? -10.281 -16.562 -26.797 1 77.56 104 PHE B C 1
ATOM 5152 O O . PHE B 1 104 ? -10.367 -16.688 -25.562 1 77.56 104 PHE B O 1
ATOM 5159 N N . GLY B 1 105 ? -9.93 -15.531 -27.344 1 72.31 105 GLY B N 1
ATOM 5160 C CA . GLY B 1 105 ? -9.742 -14.305 -26.578 1 72.31 105 GLY B CA 1
ATOM 5161 C C . GLY B 1 105 ? -8.414 -14.25 -25.859 1 72.31 105 GLY B C 1
ATOM 5162 O O . GLY B 1 105 ? -7.895 -13.164 -25.578 1 72.31 105 GLY B O 1
ATOM 5163 N N . SER B 1 106 ? -7.973 -15.445 -25.438 1 75.62 106 SER B N 1
ATOM 5164 C CA . SER B 1 106 ? -6.684 -15.492 -24.766 1 75.62 106 SER B CA 1
ATOM 5165 C C . SER B 1 106 ? -6.004 -16.844 -24.953 1 75.62 106 SER B C 1
ATOM 5167 O O . SER B 1 106 ? -6.66 -17.828 -25.312 1 75.62 106 SER B O 1
ATOM 5169 N N . CYS B 1 107 ? -4.793 -16.906 -24.891 1 84.75 107 CYS B N 1
ATOM 5170 C CA . CYS B 1 107 ? -3.988 -18.125 -24.891 1 84.75 107 CYS B CA 1
ATOM 5171 C C . CYS B 1 107 ? -3.062 -18.172 -23.688 1 84.75 107 CYS B C 1
ATOM 5173 O O . CYS B 1 107 ? -1.861 -18.406 -23.812 1 84.75 107 CYS B O 1
ATOM 5175 N N . ASP B 1 108 ? -3.756 -18.016 -22.547 1 83.81 108 ASP B N 1
ATOM 5176 C CA . ASP B 1 108 ? -2.99 -17.938 -21.297 1 83.81 108 ASP B CA 1
ATOM 5177 C C . ASP B 1 108 ? -2.859 -19.328 -20.656 1 83.81 108 ASP B C 1
ATOM 5179 O O . ASP B 1 108 ? -3.461 -20.297 -21.125 1 83.81 108 ASP B O 1
ATOM 5183 N N . ARG B 1 109 ? -1.981 -19.438 -19.766 1 88.81 109 ARG B N 1
ATOM 5184 C CA . ARG B 1 109 ? -1.75 -20.625 -18.938 1 88.81 109 ARG B CA 1
ATOM 5185 C C . ARG B 1 109 ? -1.395 -21.828 -19.797 1 88.81 109 ARG B C 1
ATOM 5187 O O . ARG B 1 109 ? -1.978 -22.906 -19.656 1 88.81 109 ARG B O 1
ATOM 5194 N N . PRO B 1 110 ? -0.501 -21.672 -20.641 1 93.94 110 PRO B N 1
ATOM 5195 C CA . PRO B 1 110 ? -0.133 -22.766 -21.531 1 93.94 110 PRO B CA 1
ATOM 5196 C C . PRO B 1 110 ? 0.479 -23.953 -20.781 1 93.94 110 PRO B C 1
ATOM 5198 O O . PRO B 1 110 ? 1.13 -23.766 -19.75 1 93.94 110 PRO B O 1
ATOM 5201 N N . LYS B 1 111 ? 0.155 -25.094 -21.344 1 96.25 111 LYS B N 1
ATOM 5202 C CA . LYS B 1 111 ? 0.82 -26.344 -20.969 1 96.25 111 LYS B CA 1
ATOM 5203 C C . LYS B 1 111 ? 1.343 -27.078 -22.203 1 96.25 111 LYS B C 1
ATOM 5205 O O . LYS B 1 111 ? 0.784 -26.938 -23.297 1 96.25 111 LYS B O 1
ATOM 5210 N N . VAL B 1 112 ? 2.432 -27.812 -21.969 1 97.69 112 VAL B N 1
ATOM 5211 C CA . VAL B 1 112 ? 3.068 -28.438 -23.125 1 97.69 112 VAL B CA 1
ATOM 5212 C C . VAL B 1 112 ? 3.439 -29.875 -22.797 1 97.69 112 VAL B C 1
ATOM 5214 O O . VAL B 1 112 ? 3.826 -30.188 -21.672 1 97.69 112 VAL B O 1
ATOM 5217 N N . ILE B 1 113 ? 3.275 -30.734 -23.766 1 97.75 113 ILE B N 1
ATOM 5218 C CA . ILE B 1 113 ? 3.732 -32.125 -23.719 1 97.75 113 ILE B CA 1
ATOM 5219 C C . ILE B 1 113 ? 4.43 -32.5 -25.031 1 97.75 113 ILE B C 1
ATOM 5221 O O . ILE B 1 113 ? 4.297 -31.781 -26.031 1 97.75 113 ILE B O 1
ATOM 5225 N N . TYR B 1 114 ? 5.219 -33.5 -24.938 1 97.44 114 TYR B N 1
ATOM 5226 C CA . TYR B 1 114 ? 5.922 -34 -26.109 1 97.44 114 TYR B CA 1
ATOM 5227 C C . TYR B 1 114 ? 5.273 -35.281 -26.625 1 97.44 114 TYR B C 1
ATOM 5229 O O . TYR B 1 114 ? 4.992 -36.219 -25.859 1 97.44 114 TYR B O 1
ATOM 5237 N N . ASN B 1 115 ? 4.988 -35.312 -27.906 1 97.62 115 ASN B N 1
ATOM 5238 C CA . ASN B 1 115 ? 4.488 -36.5 -28.594 1 97.62 115 ASN B CA 1
ATOM 5239 C C . ASN B 1 115 ? 5.617 -37.25 -29.281 1 97.62 115 ASN B C 1
ATOM 5241 O O . ASN B 1 115 ? 6.117 -36.844 -30.328 1 97.62 115 ASN B O 1
ATOM 5245 N N . GLU B 1 116 ? 5.902 -38.406 -28.797 1 95.06 116 GLU B N 1
ATOM 5246 C CA . GLU B 1 116 ? 7 -39.188 -29.344 1 95.06 116 GLU B CA 1
ATOM 5247 C C . GLU B 1 116 ? 6.66 -39.719 -30.734 1 95.06 116 GLU B C 1
ATOM 5249 O O . GLU B 1 116 ? 7.543 -39.875 -31.578 1 95.06 116 GLU B O 1
ATOM 5254 N N . LYS B 1 117 ? 5.465 -40 -30.938 1 95.88 117 LYS B N 1
ATOM 5255 C CA . LYS B 1 117 ? 5.035 -40.562 -32.188 1 95.88 117 LYS B CA 1
ATOM 5256 C C . LYS B 1 117 ? 5.191 -39.562 -33.344 1 95.88 117 LYS B C 1
ATOM 5258 O O . LYS B 1 117 ? 5.605 -39.938 -34.438 1 95.88 117 LYS B O 1
ATOM 5263 N N . THR B 1 118 ? 4.875 -38.312 -33.031 1 97.12 118 THR B N 1
ATOM 5264 C CA . THR B 1 118 ? 4.934 -37.312 -34.094 1 97.12 118 THR B CA 1
ATOM 5265 C C . THR B 1 118 ? 6.195 -36.469 -33.969 1 97.12 118 THR B C 1
ATOM 5267 O O . THR B 1 118 ? 6.508 -35.656 -34.844 1 97.12 118 THR B O 1
ATOM 5270 N N . SER B 1 119 ? 6.91 -36.625 -32.906 1 97.06 119 SER B N 1
ATOM 5271 C CA . SER B 1 119 ? 8.094 -35.844 -32.594 1 97.06 119 SER B CA 1
ATOM 5272 C C . SER B 1 119 ? 7.766 -34.344 -32.531 1 97.06 119 SER B C 1
ATOM 5274 O O . SER B 1 119 ? 8.484 -33.531 -33.094 1 97.06 119 SER B O 1
ATOM 5276 N N . LYS B 1 120 ? 6.617 -34.062 -31.953 1 98.06 120 LYS B N 1
ATOM 5277 C CA . LYS B 1 120 ? 6.18 -32.688 -31.797 1 98.06 120 LYS B CA 1
ATOM 5278 C C . LYS B 1 120 ? 5.895 -32.344 -30.344 1 98.06 120 LYS B C 1
ATOM 5280 O O . LYS B 1 120 ? 5.449 -33.219 -29.578 1 98.06 120 LYS B O 1
ATOM 5285 N N . TYR B 1 121 ? 6.227 -31.094 -30.062 1 98.25 121 TYR B N 1
ATOM 5286 C CA . TYR B 1 121 ? 5.676 -30.531 -28.828 1 98.25 121 TYR B CA 1
ATOM 5287 C C . TYR B 1 121 ? 4.266 -30 -29.062 1 98.25 121 TYR B C 1
ATOM 5289 O O . TYR B 1 121 ? 4.016 -29.297 -30.031 1 98.25 121 TYR B O 1
ATOM 5297 N N . VAL B 1 122 ? 3.393 -30.438 -28.25 1 98.25 122 VAL B N 1
ATOM 5298 C CA . VAL B 1 122 ? 1.997 -30.016 -28.328 1 98.25 122 VAL B CA 1
ATOM 5299 C C . VAL B 1 122 ? 1.657 -29.141 -27.125 1 98.25 122 VAL B C 1
ATOM 5301 O O . VAL B 1 122 ? 1.854 -29.531 -25.984 1 98.25 122 VAL B O 1
ATOM 5304 N N . LEU B 1 123 ? 1.208 -27.953 -27.438 1 97.31 123 LEU B N 1
ATOM 5305 C CA . LEU B 1 123 ? 0.869 -26.953 -26.438 1 97.31 123 LEU B CA 1
ATOM 5306 C C . LEU B 1 123 ? -0.617 -26.609 -26.484 1 97.31 123 LEU B C 1
ATOM 5308 O O . LEU B 1 123 ? -1.188 -26.453 -27.562 1 97.31 123 LEU B O 1
ATOM 5312 N N . MET B 1 124 ? -1.259 -26.578 -25.328 1 95.69 124 MET B N 1
ATOM 5313 C CA . MET B 1 124 ? -2.639 -26.125 -25.188 1 95.69 124 MET B CA 1
ATOM 5314 C C . MET B 1 124 ? -2.73 -24.969 -24.188 1 95.69 124 MET B C 1
ATOM 5316 O O . MET B 1 124 ? -1.875 -24.844 -23.312 1 95.69 124 MET B O 1
ATOM 5320 N N . ALA B 1 125 ? -3.719 -24.188 -24.422 1 91.94 125 ALA B N 1
ATOM 5321 C CA . ALA B 1 125 ? -3.85 -23 -23.578 1 91.94 125 ALA B CA 1
ATOM 5322 C C . ALA B 1 125 ? -5.309 -22.766 -23.188 1 91.94 125 ALA B C 1
ATOM 5324 O O . ALA B 1 125 ? -6.203 -23.469 -23.641 1 91.94 125 ALA B O 1
ATOM 5325 N N . PHE B 1 126 ? -5.363 -21.812 -22.266 1 83.06 126 PHE B N 1
ATOM 5326 C CA . PHE B 1 126 ? -6.656 -21.375 -21.766 1 83.06 126 PHE B CA 1
ATOM 5327 C C . PHE B 1 126 ? -7.516 -20.828 -22.891 1 83.06 126 PHE B C 1
ATOM 5329 O O . PHE B 1 126 ? -7.008 -20.172 -23.812 1 83.06 126 PHE B O 1
ATOM 5336 N N . ALA B 1 127 ? -8.844 -21.109 -22.75 1 75.31 127 ALA B N 1
ATOM 5337 C CA . ALA B 1 127 ? -9.867 -20.547 -23.625 1 75.31 127 ALA B CA 1
ATOM 5338 C C . ALA B 1 127 ? -10.906 -19.766 -22.812 1 75.31 127 ALA B C 1
ATOM 5340 O O . ALA B 1 127 ? -11.555 -20.328 -21.922 1 75.31 127 ALA B O 1
ATOM 5341 N N . ALA B 1 128 ? -11.086 -18.453 -23.109 1 68.12 128 ALA B N 1
ATOM 5342 C CA . ALA B 1 128 ? -12 -17.594 -22.359 1 68.12 128 ALA B CA 1
ATOM 5343 C C . ALA B 1 128 ? -13.438 -18.078 -22.484 1 68.12 128 ALA B C 1
ATOM 5345 O O . ALA B 1 128 ? -13.812 -18.688 -23.484 1 68.12 128 ALA B O 1
ATOM 5346 N N . PRO B 1 129 ? -14.234 -17.672 -21.344 1 60.81 129 PRO B N 1
ATOM 5347 C CA . PRO B 1 129 ? -15.648 -18.031 -21.406 1 60.81 129 PRO B CA 1
ATOM 5348 C C . PRO B 1 129 ? -16.375 -17.391 -22.578 1 60.81 129 PRO B C 1
ATOM 5350 O O . PRO B 1 129 ? -16.109 -16.234 -22.922 1 60.81 129 PRO B O 1
ATOM 5353 N N . GLY B 1 130 ? -17.312 -18.078 -23.094 1 59.03 130 GLY B N 1
ATOM 5354 C CA . GLY B 1 130 ? -18.141 -17.562 -24.188 1 59.03 130 GLY B CA 1
ATOM 5355 C C . GLY B 1 130 ? -17.484 -17.703 -25.547 1 59.03 130 GLY B C 1
ATOM 5356 O O . GLY B 1 130 ? -18.094 -17.375 -26.562 1 59.03 130 GLY B O 1
ATOM 5357 N N . SER B 1 131 ? -16.297 -18.172 -25.469 1 59.53 131 SER B N 1
ATOM 5358 C CA . SER B 1 131 ? -15.656 -18.406 -26.766 1 59.53 131 SER B CA 1
ATOM 5359 C C . SER B 1 131 ? -16.219 -19.641 -27.438 1 59.53 131 SER B C 1
ATOM 5361 O O . SER B 1 131 ? -17.016 -20.375 -26.844 1 59.53 131 SER B O 1
ATOM 5363 N N . GLU B 1 132 ? -16.031 -19.766 -28.734 1 64.94 132 GLU B N 1
ATOM 5364 C CA . GLU B 1 132 ? -16.344 -21.031 -29.406 1 64.94 132 GLU B CA 1
ATOM 5365 C C . GLU B 1 132 ? -15.773 -22.219 -28.625 1 64.94 132 GLU B C 1
ATOM 5367 O O . GLU B 1 132 ? -14.758 -22.094 -27.938 1 64.94 132 GLU B O 1
ATOM 5372 N N . PRO B 1 133 ? -16.578 -23.219 -28.594 1 71.38 133 PRO B N 1
ATOM 5373 C CA . PRO B 1 133 ? -16.062 -24.391 -27.906 1 71.38 133 PRO B CA 1
ATOM 5374 C C . PRO B 1 133 ? -14.68 -24.812 -28.406 1 71.38 133 PRO B C 1
ATOM 5376 O O . PRO B 1 133 ? -14.383 -24.703 -29.594 1 71.38 133 PRO B O 1
ATOM 5379 N N . GLY B 1 134 ? -13.867 -25.094 -27.359 1 82.69 134 GLY B N 1
ATOM 5380 C CA . GLY B 1 134 ? -12.602 -25.703 -27.734 1 82.69 134 GLY B CA 1
ATOM 5381 C C . GLY B 1 134 ? -11.422 -25.219 -26.922 1 82.69 134 GLY B C 1
ATOM 5382 O O . GLY B 1 134 ? -11.539 -24.219 -26.188 1 82.69 134 GLY B O 1
ATOM 5383 N N . ILE B 1 135 ? -10.383 -25.922 -26.969 1 90.19 135 ILE B N 1
ATOM 5384 C CA . ILE B 1 135 ? -9.07 -25.625 -26.406 1 90.19 135 ILE B CA 1
ATOM 5385 C C . ILE B 1 135 ? -8.07 -25.375 -27.531 1 90.19 135 ILE B C 1
ATOM 5387 O O . ILE B 1 135 ? -7.871 -26.234 -28.391 1 90.19 135 ILE B O 1
ATOM 5391 N N . PRO B 1 136 ? -7.516 -24.141 -27.578 1 92.56 136 PRO B N 1
ATOM 5392 C CA . PRO B 1 136 ? -6.527 -23.922 -28.641 1 92.56 136 PRO B CA 1
ATOM 5393 C C . PRO B 1 136 ? -5.324 -24.859 -28.531 1 92.56 136 PRO B C 1
ATOM 5395 O O . PRO B 1 136 ? -4.801 -25.062 -27.438 1 92.56 136 PRO B O 1
ATOM 5398 N N . VAL B 1 137 ? -4.914 -25.375 -29.688 1 95.69 137 VAL B N 1
ATOM 5399 C CA . VAL B 1 137 ? -3.803 -26.328 -29.75 1 95.69 137 VAL B CA 1
ATOM 5400 C C . VAL B 1 137 ? -2.707 -25.766 -30.656 1 95.69 137 VAL B C 1
ATOM 5402 O O . VAL B 1 137 ? -2.988 -25.266 -31.75 1 95.69 137 VAL B O 1
ATOM 5405 N N . PHE B 1 138 ? -1.506 -25.766 -30.172 1 96.62 138 PHE B N 1
ATOM 5406 C CA . PHE B 1 138 ? -0.315 -25.344 -30.891 1 96.62 138 PHE B CA 1
ATOM 5407 C C . PHE B 1 138 ? 0.711 -26.469 -30.969 1 96.62 138 PHE B C 1
ATOM 5409 O O . PHE B 1 138 ? 0.735 -27.344 -30.109 1 96.62 138 PHE B O 1
ATOM 5416 N N . THR B 1 139 ? 1.555 -26.438 -32 1 97.81 139 THR B N 1
ATOM 5417 C CA . THR B 1 139 ? 2.652 -27.406 -32.062 1 97.81 139 THR B CA 1
ATOM 5418 C C . THR B 1 139 ? 3.959 -26.703 -32.438 1 97.81 139 THR B C 1
ATOM 5420 O O . THR B 1 139 ? 3.947 -25.578 -32.938 1 97.81 139 THR B O 1
ATOM 5423 N N . SER B 1 140 ? 5.023 -27.297 -32.094 1 98.06 140 SER B N 1
ATOM 5424 C CA . SER B 1 140 ? 6.367 -26.844 -32.438 1 98.06 140 SER B CA 1
ATOM 5425 C C . SER B 1 140 ? 7.352 -28.016 -32.5 1 98.06 140 SER B C 1
ATOM 5427 O O . SER B 1 140 ? 7.09 -29.078 -31.922 1 98.06 140 SER B O 1
ATOM 5429 N N . ASP B 1 141 ? 8.477 -27.812 -33.25 1 97.81 141 ASP B N 1
ATOM 5430 C CA . ASP B 1 141 ? 9.602 -28.75 -33.25 1 97.81 141 ASP B CA 1
ATOM 5431 C C . ASP B 1 141 ? 10.531 -28.453 -32.062 1 97.81 141 ASP B C 1
ATOM 5433 O O . ASP B 1 141 ? 11.398 -29.266 -31.734 1 97.81 141 ASP B O 1
ATOM 5437 N N . TYR B 1 142 ? 10.289 -27.328 -31.438 1 96.88 142 TYR B N 1
ATOM 5438 C CA . TYR B 1 142 ? 11.156 -26.891 -30.344 1 96.88 142 TYR B CA 1
ATOM 5439 C C . TYR B 1 142 ? 10.352 -26.656 -29.078 1 96.88 142 TYR B C 1
ATOM 5441 O O . TYR B 1 142 ? 9.227 -26.141 -29.125 1 96.88 142 TYR B O 1
ATOM 5449 N N . LEU B 1 143 ? 10.898 -27.016 -27.953 1 97.19 143 LEU B N 1
ATOM 5450 C CA . LEU B 1 143 ? 10.227 -26.859 -26.656 1 97.19 143 LEU B CA 1
ATOM 5451 C C . LEU B 1 143 ? 10.055 -25.391 -26.312 1 97.19 143 LEU B C 1
ATOM 5453 O O . LEU B 1 143 ? 9 -24.984 -25.797 1 97.19 143 LEU B O 1
ATOM 5457 N N . THR B 1 144 ? 11.062 -24.531 -26.641 1 96.94 144 THR B N 1
ATOM 5458 C CA . THR B 1 144 ? 11.133 -23.203 -26.062 1 96.94 144 THR B CA 1
ATOM 5459 C C . THR B 1 144 ? 10.602 -22.156 -27.031 1 96.94 144 THR B C 1
ATOM 5461 O O . THR B 1 144 ? 10.5 -20.969 -26.688 1 96.94 144 THR B O 1
ATOM 5464 N N . HIS B 1 145 ? 10.297 -22.5 -28.25 1 96.38 145 HIS B N 1
ATOM 5465 C CA . HIS B 1 145 ? 9.852 -21.516 -29.219 1 96.38 145 HIS B CA 1
ATOM 5466 C C . HIS B 1 145 ? 9.18 -22.172 -30.406 1 96.38 145 HIS B C 1
ATOM 5468 O O . HIS B 1 145 ? 9.148 -23.406 -30.516 1 96.38 145 HIS B O 1
ATOM 5474 N N . GLY B 1 146 ? 8.508 -21.328 -31.203 1 96 146 GLY B N 1
ATOM 5475 C CA . GLY B 1 146 ? 8.078 -21.766 -32.531 1 96 146 GLY B CA 1
ATOM 5476 C C . GLY B 1 146 ? 6.676 -22.344 -32.531 1 96 146 GLY B C 1
ATOM 5477 O O . GLY B 1 146 ? 6.234 -22.875 -33.562 1 96 146 GLY B O 1
ATOM 5478 N N . TYR B 1 147 ? 5.949 -22.266 -31.547 1 97.31 147 TYR B N 1
ATOM 5479 C CA . TYR B 1 147 ? 4.613 -22.844 -31.5 1 97.31 147 TYR B CA 1
ATOM 5480 C C . TYR B 1 147 ? 3.674 -22.125 -32.469 1 97.31 147 TYR B C 1
ATOM 5482 O O . TYR B 1 147 ? 3.664 -20.891 -32.531 1 97.31 147 TYR B O 1
ATOM 5490 N N . THR B 1 148 ? 2.963 -22.906 -33.188 1 96 148 THR B N 1
ATOM 5491 C CA . THR B 1 148 ? 1.992 -22.391 -34.156 1 96 148 THR B CA 1
ATOM 5492 C C . THR B 1 148 ? 0.623 -23.031 -33.938 1 96 148 THR B C 1
ATOM 5494 O O . THR B 1 148 ? 0.524 -24.234 -33.688 1 96 148 THR B O 1
ATOM 5497 N N . PHE B 1 149 ? -0.34 -22.234 -34.156 1 95.62 149 PHE B N 1
ATOM 5498 C CA . PHE B 1 149 ? -1.718 -22.672 -33.938 1 95.62 149 PHE B CA 1
ATOM 5499 C C . PHE B 1 149 ? -2.109 -23.734 -34.969 1 95.62 149 PHE B C 1
ATOM 5501 O O . PHE B 1 149 ? -1.898 -23.547 -36.156 1 95.62 149 PHE B O 1
ATOM 5508 N N . GLN B 1 150 ? -2.723 -24.812 -34.469 1 94.38 150 GLN B N 1
ATOM 5509 C CA . GLN B 1 150 ? -3.105 -25.938 -35.312 1 94.38 150 GLN B CA 1
ATOM 5510 C C . GLN B 1 150 ? -4.621 -26.125 -35.344 1 94.38 150 GLN B C 1
ATOM 5512 O O . GLN B 1 150 ? -5.137 -27 -36.031 1 94.38 150 GLN B O 1
ATOM 5517 N N . GLY B 1 151 ? -5.348 -25.312 -34.594 1 90.69 151 GLY B N 1
ATOM 5518 C CA . GLY B 1 151 ? -6.781 -25.469 -34.406 1 90.69 151 GLY B CA 1
ATOM 5519 C C . GLY B 1 151 ? -7.168 -25.672 -32.969 1 90.69 151 GLY B C 1
ATOM 5520 O O . GLY B 1 151 ? -6.414 -25.312 -32.062 1 90.69 151 GLY B O 1
ATOM 5521 N N . HIS B 1 152 ? -8.43 -26.078 -32.844 1 88.12 152 HIS B N 1
ATOM 5522 C CA . HIS B 1 152 ? -8.859 -26.25 -31.469 1 88.12 152 HIS B CA 1
ATOM 5523 C C . HIS B 1 152 ? -9.391 -27.656 -31.219 1 88.12 152 HIS B C 1
ATOM 5525 O O . HIS B 1 152 ? -9.953 -28.281 -32.125 1 88.12 152 HIS B O 1
ATOM 5531 N N . LEU B 1 153 ? -9.047 -28.172 -30.078 1 89.38 153 LEU B N 1
ATOM 5532 C CA . LEU B 1 153 ? -9.648 -29.391 -29.547 1 89.38 153 LEU B CA 1
ATOM 5533 C C . LEU B 1 153 ? -11.062 -29.141 -29.047 1 89.38 153 LEU B C 1
ATOM 5535 O O . LEU B 1 153 ? -11.273 -28.266 -28.203 1 89.38 153 LEU B O 1
ATOM 5539 N N . ILE B 1 154 ? -11.984 -29.844 -29.641 1 82.12 154 ILE B N 1
ATOM 5540 C CA . ILE B 1 154 ? -13.375 -29.703 -29.203 1 82.12 154 ILE B CA 1
ATOM 5541 C C . ILE B 1 154 ? -13.664 -30.703 -28.094 1 82.12 154 ILE B C 1
ATOM 5543 O O . ILE B 1 154 ? -13.656 -31.922 -28.312 1 82.12 154 ILE B O 1
ATOM 5547 N N . GLN B 1 155 ? -13.961 -30.172 -26.984 1 82.56 155 GLN B N 1
ATOM 5548 C CA . GLN B 1 155 ? -14.219 -31 -25.797 1 82.56 155 GLN B CA 1
ATOM 5549 C C . GLN B 1 155 ? -15.477 -31.844 -25.984 1 82.56 155 GLN B C 1
ATOM 5551 O O . GLN B 1 155 ? -16.469 -31.359 -26.547 1 82.56 155 GLN B O 1
ATOM 5556 N N . LYS B 1 156 ? -15.414 -33 -25.547 1 76.38 156 LYS B N 1
ATOM 5557 C CA . LYS B 1 156 ? -16.625 -33.844 -25.516 1 76.38 156 LYS B CA 1
ATOM 5558 C C . LYS B 1 156 ? -17.625 -33.312 -24.5 1 76.38 156 LYS B C 1
ATOM 5560 O O . LYS B 1 156 ? -18.828 -33.25 -24.781 1 76.38 156 LYS B O 1
ATOM 5565 N N . THR B 1 157 ? -17.141 -33.031 -23.391 1 68.25 157 THR B N 1
ATOM 5566 C CA . THR B 1 157 ? -17.984 -32.5 -22.312 1 68.25 157 THR B CA 1
ATOM 5567 C C . THR B 1 157 ? -17.906 -30.984 -22.266 1 68.25 157 THR B C 1
ATOM 5569 O O . THR B 1 157 ? -16.906 -30.422 -21.828 1 68.25 157 THR B O 1
ATOM 5572 N N . TRP B 1 158 ? -18.797 -30.375 -23 1 64.94 158 TRP B N 1
ATOM 5573 C CA . TRP B 1 158 ? -18.875 -28.922 -23.016 1 64.94 158 TRP B CA 1
ATOM 5574 C C . TRP B 1 158 ? -20.297 -28.453 -22.75 1 64.94 158 TRP B C 1
ATOM 5576 O O . TRP B 1 158 ? -21.234 -28.859 -23.422 1 64.94 158 TRP B O 1
ATOM 5586 N N . TRP B 1 159 ? -20.375 -27.812 -21.641 1 66.94 159 TRP B N 1
ATOM 5587 C CA . TRP B 1 159 ? -21.656 -27.188 -21.375 1 66.94 159 TRP B CA 1
ATOM 5588 C C . TRP B 1 159 ? -21.719 -25.781 -21.953 1 66.94 159 TRP B C 1
ATOM 5590 O O . TRP B 1 159 ? -20.75 -25.016 -21.859 1 66.94 159 TRP B O 1
ATOM 5600 N N . TYR B 1 160 ? -22.781 -25.562 -22.609 1 61.19 160 TYR B N 1
ATOM 5601 C CA . TYR B 1 160 ? -22.953 -24.266 -23.266 1 61.19 160 TYR B CA 1
ATOM 5602 C C . TYR B 1 160 ? -22.656 -23.125 -22.297 1 61.19 160 TYR B C 1
ATOM 5604 O O . TYR B 1 160 ? -23.078 -23.141 -21.141 1 61.19 160 TYR B O 1
ATOM 5612 N N . GLY B 1 161 ? -21.812 -22.281 -22.781 1 62.47 161 GLY B N 1
ATOM 5613 C CA . GLY B 1 161 ? -21.516 -21.078 -22.016 1 62.47 161 GLY B CA 1
ATOM 5614 C C . GLY B 1 161 ? -20.328 -21.234 -21.078 1 62.47 161 GLY B C 1
ATOM 5615 O O . GLY B 1 161 ? -19.938 -20.281 -20.406 1 62.47 161 GLY B O 1
ATOM 5616 N N . GLN B 1 162 ? -19.828 -22.5 -21.141 1 69.12 162 GLN B N 1
ATOM 5617 C CA . GLN B 1 162 ? -18.703 -22.719 -20.234 1 69.12 162 GLN B CA 1
ATOM 5618 C C . GLN B 1 162 ? -17.375 -22.656 -21 1 69.12 162 GLN B C 1
ATOM 5620 O O . GLN B 1 162 ? -17.281 -23.125 -22.141 1 69.12 162 GLN B O 1
ATOM 5625 N N . GLY B 1 163 ? -16.438 -21.969 -20.5 1 73.81 163 GLY B N 1
ATOM 5626 C CA . GLY B 1 163 ? -15.07 -21.969 -21 1 73.81 163 GLY B CA 1
ATOM 5627 C C . GLY B 1 163 ? -14.125 -22.812 -20.172 1 73.81 163 GLY B C 1
ATOM 5628 O O . GLY B 1 163 ? -14.531 -23.406 -19.172 1 73.81 163 GLY B O 1
ATOM 5629 N N . VAL B 1 164 ? -12.938 -23.031 -20.828 1 78.88 164 VAL B N 1
ATOM 5630 C CA . VAL B 1 164 ? -11.859 -23.703 -20.094 1 78.88 164 VAL B CA 1
ATOM 5631 C C . VAL B 1 164 ? -11.016 -22.656 -19.359 1 78.88 164 VAL B C 1
ATOM 5633 O O . VAL B 1 164 ? -10.516 -21.719 -19.953 1 78.88 164 VAL B O 1
ATOM 5636 N N . GLU B 1 165 ? -10.984 -22.734 -18.125 1 76.81 165 GLU B N 1
ATOM 5637 C CA . GLU B 1 165 ? -10.234 -21.781 -17.328 1 76.81 165 GLU B CA 1
ATOM 5638 C C . GLU B 1 165 ? -8.828 -22.297 -17.016 1 76.81 165 GLU B C 1
ATOM 5640 O O . GLU B 1 165 ? -7.84 -21.594 -17.25 1 76.81 165 GLU B O 1
ATOM 5645 N N . ASP B 1 166 ? -8.812 -23.484 -16.375 1 86.62 166 ASP B N 1
ATOM 5646 C CA . ASP B 1 166 ? -7.535 -24.109 -16.062 1 86.62 166 ASP B CA 1
ATOM 5647 C C . ASP B 1 166 ? -7.402 -25.469 -16.766 1 86.62 166 ASP B C 1
ATOM 5649 O O . ASP B 1 166 ? -8.398 -26.172 -16.953 1 86.62 166 ASP B O 1
ATOM 5653 N N . LEU B 1 167 ? -6.172 -25.734 -17.156 1 91.94 167 LEU B N 1
ATOM 5654 C CA . LEU B 1 167 ? -5.961 -27.047 -17.766 1 91.94 167 LEU B CA 1
ATOM 5655 C C . LEU B 1 167 ? -4.543 -27.547 -17.5 1 91.94 167 LEU B C 1
ATOM 5657 O O . LEU B 1 167 ? -3.662 -26.766 -17.141 1 91.94 167 LEU B O 1
ATOM 5661 N N . SER B 1 168 ? -4.379 -28.812 -17.625 1 95.94 168 SER B N 1
ATOM 5662 C CA . SER B 1 168 ? -3.078 -29.484 -17.609 1 95.94 168 SER B CA 1
ATOM 5663 C C . SER B 1 168 ? -3.041 -30.625 -18.625 1 95.94 168 SER B C 1
ATOM 5665 O O . SER B 1 168 ? -4.074 -31.016 -19.172 1 95.94 168 SER B O 1
ATOM 5667 N N . LEU B 1 169 ? -1.861 -30.969 -18.969 1 97.5 169 LEU B N 1
ATOM 5668 C CA . LEU B 1 169 ? -1.61 -32.062 -19.906 1 97.5 169 LEU B CA 1
ATOM 5669 C C . LEU B 1 169 ? -0.74 -33.125 -19.266 1 97.5 169 LEU B C 1
ATOM 5671 O O . LEU B 1 169 ? 0.132 -32.844 -18.453 1 97.5 169 LEU B O 1
ATOM 5675 N N . ALA B 1 170 ? -1.012 -34.344 -19.672 1 97.12 170 ALA B N 1
ATOM 5676 C CA . ALA B 1 170 ? -0.203 -35.469 -19.188 1 97.12 170 ALA B CA 1
ATOM 5677 C C . ALA B 1 170 ? 0.025 -36.5 -20.281 1 97.12 170 ALA B C 1
ATOM 5679 O O . ALA B 1 170 ? -0.839 -36.688 -21.141 1 97.12 170 ALA B O 1
ATOM 5680 N N . VAL B 1 171 ? 1.19 -37 -20.312 1 96.12 171 VAL B N 1
ATOM 5681 C CA . VAL B 1 171 ? 1.484 -38.188 -21.078 1 96.12 171 VAL B CA 1
ATOM 5682 C C . VAL B 1 171 ? 1.743 -39.375 -20.141 1 96.12 171 VAL B C 1
ATOM 5684 O O . VAL B 1 171 ? 2.684 -39.344 -19.344 1 96.12 171 VAL B O 1
ATOM 5687 N N . ILE B 1 172 ? 0.938 -40.312 -20.188 1 94.5 172 ILE B N 1
ATOM 5688 C CA . ILE B 1 172 ? 1.021 -41.5 -19.328 1 94.5 172 ILE B CA 1
ATOM 5689 C C . ILE B 1 172 ? 0.992 -42.75 -20.172 1 94.5 172 ILE B C 1
ATOM 5691 O O . ILE B 1 172 ? 0.004 -43.031 -20.859 1 94.5 172 ILE B O 1
ATOM 5695 N N . ASP B 1 173 ? 2.096 -43.531 -20.172 1 90.38 173 ASP B N 1
ATOM 5696 C CA . ASP B 1 173 ? 2.271 -44.75 -20.953 1 90.38 173 ASP B CA 1
ATOM 5697 C C . ASP B 1 173 ? 2.102 -44.469 -22.438 1 90.38 173 ASP B C 1
ATOM 5699 O O . ASP B 1 173 ? 1.405 -45.219 -23.141 1 90.38 173 ASP B O 1
ATOM 5703 N N . GLY B 1 174 ? 2.533 -43.344 -22.797 1 92.5 174 GLY B N 1
ATOM 5704 C CA . GLY B 1 174 ? 2.553 -43 -24.203 1 92.5 174 GLY B CA 1
ATOM 5705 C C . GLY B 1 174 ? 1.254 -42.375 -24.688 1 92.5 174 GLY B C 1
ATOM 5706 O O . GLY B 1 174 ? 1.154 -41.938 -25.828 1 92.5 174 GLY B O 1
ATOM 5707 N N . GLU B 1 175 ? 0.268 -42.406 -23.797 1 96.62 175 GLU B N 1
ATOM 5708 C CA . GLU B 1 175 ? -1.02 -41.781 -24.141 1 96.62 175 GLU B CA 1
ATOM 5709 C C . GLU B 1 175 ? -1.135 -40.375 -23.594 1 96.62 175 GLU B C 1
ATOM 5711 O O . GLU B 1 175 ? -0.674 -40.094 -22.484 1 96.62 175 GLU B O 1
ATOM 5716 N N . GLY B 1 176 ? -1.758 -39.531 -24.438 1 97.69 176 GLY B N 1
ATOM 5717 C CA . GLY B 1 176 ? -1.954 -38.156 -24.016 1 97.69 176 GLY B CA 1
ATOM 5718 C C . GLY B 1 176 ? -3.301 -37.906 -23.359 1 97.69 176 GLY B C 1
ATOM 5719 O O . GLY B 1 176 ? -4.305 -38.531 -23.75 1 97.69 176 GLY B O 1
ATOM 5720 N N . TYR B 1 177 ? -3.348 -37.031 -22.359 1 98.06 177 TYR B N 1
ATOM 5721 C CA . TYR B 1 177 ? -4.566 -36.625 -21.672 1 98.06 177 TYR B CA 1
ATOM 5722 C C . TYR B 1 177 ? -4.59 -35.094 -21.469 1 98.06 177 TYR B C 1
ATOM 5724 O O . TYR B 1 177 ? -3.557 -34.5 -21.203 1 98.06 177 TYR B O 1
ATOM 5732 N N . VAL B 1 178 ? -5.77 -34.562 -21.672 1 96.75 178 VAL B N 1
ATOM 5733 C CA . VAL B 1 178 ? -6.016 -33.188 -21.203 1 96.75 178 VAL B CA 1
ATOM 5734 C C . VAL B 1 178 ? -6.988 -33.219 -20.031 1 96.75 178 VAL B C 1
ATOM 5736 O O . VAL B 1 178 ? -7.957 -33.969 -20.031 1 96.75 178 VAL B O 1
ATOM 5739 N N . ILE B 1 179 ? -6.656 -32.594 -18.969 1 96.12 179 ILE B N 1
ATOM 5740 C CA . ILE B 1 179 ? -7.535 -32.344 -17.828 1 96.12 179 ILE B CA 1
ATOM 5741 C C . ILE B 1 179 ? -7.801 -30.859 -17.672 1 96.12 179 ILE B C 1
ATOM 5743 O O . ILE B 1 179 ? -6.891 -30.047 -17.828 1 96.12 179 ILE B O 1
ATOM 5747 N N . TYR B 1 180 ? -9.078 -30.484 -17.5 1 91.62 180 TYR B N 1
ATOM 5748 C CA . TYR B 1 180 ? -9.406 -29.062 -17.438 1 91.62 180 TYR B CA 1
ATOM 5749 C C . TYR B 1 180 ? -10.617 -28.828 -16.547 1 91.62 180 TYR B C 1
ATOM 5751 O O . TYR B 1 180 ? -11.336 -29.766 -16.203 1 91.62 180 TYR B O 1
ATOM 5759 N N . THR B 1 181 ? -10.758 -27.594 -16.109 1 87.31 181 THR B N 1
ATOM 5760 C CA . THR B 1 181 ? -11.945 -27.141 -15.398 1 87.31 181 THR B CA 1
ATOM 5761 C C . THR B 1 181 ? -12.852 -26.328 -16.312 1 87.31 181 THR B C 1
ATOM 5763 O O . THR B 1 181 ? -12.375 -25.531 -17.125 1 87.31 181 THR B O 1
ATOM 5766 N N . THR B 1 182 ? -14.141 -26.609 -16.141 1 78.19 182 THR B N 1
ATOM 5767 C CA . THR B 1 182 ? -15.125 -25.797 -16.859 1 78.19 182 THR B CA 1
ATOM 5768 C C . THR B 1 182 ? -15.586 -24.625 -16 1 78.19 182 THR B C 1
ATOM 5770 O O . THR B 1 182 ? -15.648 -24.734 -14.773 1 78.19 182 THR B O 1
ATOM 5773 N N . TRP B 1 183 ? -15.641 -23.5 -16.609 1 68.88 183 TRP B N 1
ATOM 5774 C CA . TRP B 1 183 ? -16.016 -22.312 -15.852 1 68.88 183 TRP B CA 1
ATOM 5775 C C . TRP B 1 183 ? -17.25 -21.641 -16.453 1 68.88 183 TRP B C 1
ATOM 5777 O O . TRP B 1 183 ? -17.281 -21.328 -17.641 1 68.88 183 TRP B O 1
ATOM 5787 N N . ASP B 1 184 ? -18.312 -21.703 -15.633 1 57.97 184 ASP B N 1
ATOM 5788 C CA . ASP B 1 184 ? -19.484 -20.922 -16 1 57.97 184 ASP B CA 1
ATOM 5789 C C . ASP B 1 184 ? -19.562 -19.641 -15.188 1 57.97 184 ASP B C 1
ATOM 5791 O O . ASP B 1 184 ? -20.016 -19.641 -14.039 1 57.97 184 ASP B O 1
ATOM 5795 N N . MET B 1 185 ? -18.922 -18.578 -15.695 1 49.09 185 MET B N 1
ATOM 5796 C CA . MET B 1 185 ? -18.969 -17.312 -14.969 1 49.09 185 MET B CA 1
ATOM 5797 C C . MET B 1 185 ? -20.359 -16.688 -15.016 1 49.09 185 MET B C 1
ATOM 5799 O O . MET B 1 185 ? -20.688 -15.852 -14.188 1 49.09 185 MET B O 1
ATOM 5803 N N . ILE B 1 186 ? -21.016 -17.078 -16.172 1 44.09 186 ILE B N 1
ATOM 5804 C CA . ILE B 1 186 ? -22.312 -16.422 -16.344 1 44.09 186 ILE B CA 1
ATOM 5805 C C . ILE B 1 186 ? -23.203 -16.734 -15.148 1 44.09 186 ILE B C 1
ATOM 5807 O O . ILE B 1 186 ? -23.922 -15.852 -14.664 1 44.09 186 ILE B O 1
ATOM 5811 N N . SER B 1 187 ? -23.141 -17.953 -14.898 1 41.94 187 SER B N 1
ATOM 5812 C CA . SER B 1 187 ? -24.031 -18.312 -13.797 1 41.94 187 SER B CA 1
ATOM 5813 C C . SER B 1 187 ? -23.562 -17.672 -12.484 1 41.94 187 SER B C 1
ATOM 5815 O O . SER B 1 187 ? -24.328 -17.594 -11.523 1 41.94 187 SER B O 1
ATOM 5817 N N . ALA B 1 188 ? -22.328 -17.578 -12.328 1 41.75 188 ALA B N 1
ATOM 5818 C CA . ALA B 1 188 ? -21.844 -16.969 -11.094 1 41.75 188 ALA B CA 1
ATOM 5819 C C . ALA B 1 188 ? -22.453 -15.578 -10.898 1 41.75 188 ALA B C 1
ATOM 5821 O O . ALA B 1 188 ? -22.625 -15.125 -9.766 1 41.75 188 ALA B O 1
ATOM 5822 N N . ILE B 1 189 ? -22.281 -14.812 -12.031 1 38.34 189 ILE B N 1
ATOM 5823 C CA . ILE B 1 189 ? -22.922 -13.5 -11.953 1 38.34 189 ILE B CA 1
ATOM 5824 C C . ILE B 1 189 ? -24.438 -13.656 -11.984 1 38.34 189 ILE B C 1
ATOM 5826 O O . ILE B 1 189 ? -25 -14.062 -13.008 1 38.34 189 ILE B O 1
ATOM 5830 N N . VAL B 1 190 ? -24.984 -14.383 -11.211 1 37.03 190 VAL B N 1
ATOM 5831 C CA . VAL B 1 190 ? -26.438 -14.516 -11.203 1 37.03 190 VAL B CA 1
ATOM 5832 C C . VAL B 1 190 ? -27.078 -13.234 -11.742 1 37.03 190 VAL B C 1
ATOM 5834 O O . VAL B 1 190 ? -26.953 -12.172 -11.133 1 37.03 190 VAL B O 1
ATOM 5837 N N . THR B 1 191 ? -27.141 -13.234 -13 1 35.34 191 THR B N 1
ATOM 5838 C CA . THR B 1 191 ? -27.906 -12.25 -13.742 1 35.34 191 THR B CA 1
ATOM 5839 C C . THR B 1 191 ? -29.297 -12.078 -13.148 1 35.34 191 THR B C 1
ATOM 5841 O O . THR B 1 191 ? -30.078 -11.25 -13.609 1 35.34 191 THR B O 1
ATOM 5844 N N . ASP B 1 192 ? -29.859 -13.195 -12.797 1 38.06 192 ASP B N 1
ATOM 5845 C CA . ASP B 1 192 ? -31.25 -12.906 -12.484 1 38.06 192 ASP B CA 1
ATOM 5846 C C . ASP B 1 192 ? -31.359 -11.812 -11.422 1 38.06 192 ASP B C 1
ATOM 5848 O O . ASP B 1 192 ? -32.406 -11.633 -10.805 1 38.06 192 ASP B O 1
ATOM 5852 N N . GLY B 1 193 ? -30.391 -11.008 -11.398 1 38.84 193 GLY B N 1
ATOM 5853 C CA . GLY B 1 193 ? -30.531 -9.883 -10.484 1 38.84 193 GLY B CA 1
ATOM 5854 C C . GLY B 1 193 ? -30.062 -10.203 -9.07 1 38.84 193 GLY B C 1
ATOM 5855 O O . GLY B 1 193 ? -30.078 -9.328 -8.203 1 38.84 193 GLY B O 1
ATOM 5856 N N . SER B 1 194 ? -30.156 -11.461 -8.68 1 37.84 194 SER B N 1
ATOM 5857 C CA . SER B 1 194 ? -29.844 -11.719 -7.281 1 37.84 194 SER B CA 1
ATOM 5858 C C . SER B 1 194 ? -28.344 -11.594 -7.027 1 37.84 194 SER B C 1
ATOM 5860 O O . SER B 1 194 ? -27.547 -12.32 -7.625 1 37.84 194 SER B O 1
ATOM 5862 N N . LEU B 1 195 ? -27.672 -10.539 -6.934 1 39.69 195 LEU B N 1
ATOM 5863 C CA . LEU B 1 195 ? -26.438 -9.938 -6.434 1 39.69 195 LEU B CA 1
ATOM 5864 C C . LEU B 1 195 ? -26.141 -10.406 -5.016 1 39.69 195 LEU B C 1
ATOM 5866 O O . LEU B 1 195 ? -27.062 -10.523 -4.191 1 39.69 195 LEU B O 1
ATOM 5870 N N . GLY B 1 196 ? -25.234 -11.367 -4.789 1 42.53 196 GLY B N 1
ATOM 5871 C CA . GLY B 1 196 ? -24.766 -11.547 -3.43 1 42.53 196 GLY B CA 1
ATOM 5872 C C . GLY B 1 196 ? -24.188 -12.93 -3.178 1 42.53 196 GLY B C 1
ATOM 5873 O O . GLY B 1 196 ? -24.172 -13.398 -2.037 1 42.53 196 GLY B O 1
ATOM 5874 N N . SER B 1 197 ? -24.219 -13.797 -4.129 1 48.03 197 SER B N 1
ATOM 5875 C CA . SER B 1 197 ? -23.688 -15.016 -3.535 1 48.03 197 SER B CA 1
ATOM 5876 C C . SER B 1 197 ? -22.172 -14.945 -3.408 1 48.03 197 SER B C 1
ATOM 5878 O O . SER B 1 197 ? -21.484 -14.539 -4.348 1 48.03 197 SER B O 1
ATOM 5880 N N . ILE B 1 198 ? -21.719 -14.805 -2.102 1 49.72 198 ILE B N 1
ATOM 5881 C CA . ILE B 1 198 ? -20.281 -14.953 -1.824 1 49.72 198 ILE B CA 1
ATOM 5882 C C . ILE B 1 198 ? -19.797 -16.281 -2.381 1 49.72 198 ILE B C 1
ATOM 5884 O O . ILE B 1 198 ? -18.609 -16.422 -2.707 1 49.72 198 ILE B O 1
ATOM 5888 N N . TRP B 1 199 ? -20.625 -17.469 -2.188 1 50.19 199 TRP B N 1
ATOM 5889 C CA . TRP B 1 199 ? -20.062 -18.781 -2.498 1 50.19 199 TRP B CA 1
ATOM 5890 C C . TRP B 1 199 ? -20.25 -19.109 -3.975 1 50.19 199 TRP B C 1
ATOM 5892 O O . TRP B 1 199 ? -21.25 -18.734 -4.578 1 50.19 199 TRP B O 1
ATOM 5902 N N . PRO B 1 200 ? -19.203 -19.922 -4.531 1 49.84 200 PRO B N 1
ATOM 5903 C CA . PRO B 1 200 ? -18.875 -19.859 -5.957 1 49.84 200 PRO B CA 1
ATOM 5904 C C . PRO B 1 200 ? -20.094 -19.656 -6.844 1 49.84 200 PRO B C 1
ATOM 5906 O O . PRO B 1 200 ? -21.047 -20.453 -6.785 1 49.84 200 PRO B O 1
ATOM 5909 N N . ALA B 1 201 ? -20.297 -18.609 -7.191 1 48.28 201 ALA B N 1
ATOM 5910 C CA . ALA B 1 201 ? -21.328 -18.25 -8.164 1 48.28 201 ALA B CA 1
ATOM 5911 C C . ALA B 1 201 ? -21.156 -19.031 -9.461 1 48.28 201 ALA B C 1
ATOM 5913 O O . ALA B 1 201 ? -21.938 -18.859 -10.406 1 48.28 201 ALA B O 1
ATOM 5914 N N . PHE B 1 202 ? -20.031 -19.922 -9.445 1 54.12 202 PHE B N 1
ATOM 5915 C CA . PHE B 1 202 ? -19.797 -20.469 -10.781 1 54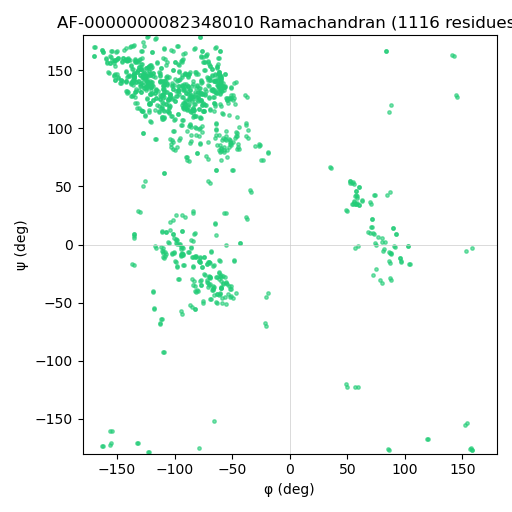.12 202 PHE B CA 1
ATOM 5916 C C . PHE B 1 202 ? -19.641 -21.984 -10.727 1 54.12 202 PHE B C 1
ATOM 5918 O O . PHE B 1 202 ? -19.234 -22.531 -9.695 1 54.12 202 PHE B O 1
ATOM 5925 N N . SER B 1 203 ? -20.297 -22.641 -11.578 1 60.09 203 SER B N 1
ATOM 5926 C CA . SER B 1 203 ? -20.078 -24.062 -11.773 1 60.09 203 SER B CA 1
ATOM 5927 C C . SER B 1 203 ? -18.688 -24.344 -12.32 1 60.09 203 SER B C 1
ATOM 5929 O O . SER B 1 203 ? -18.266 -23.719 -13.289 1 60.09 203 SER B O 1
ATOM 5931 N N . GLN B 1 204 ? -17.859 -25.062 -11.438 1 73.38 204 GLN B N 1
ATOM 5932 C CA . GLN B 1 204 ? -16.562 -25.547 -11.875 1 73.38 204 GLN B CA 1
ATOM 5933 C C . GLN B 1 204 ? -16.484 -27.062 -11.852 1 73.38 204 GLN B C 1
ATOM 5935 O O . GLN B 1 204 ? -16.922 -27.703 -10.875 1 73.38 204 GLN B O 1
ATOM 5940 N N . THR B 1 205 ? -16.312 -27.719 -13.07 1 79.25 205 THR B N 1
ATOM 5941 C CA . THR B 1 205 ? -16.203 -29.172 -13.164 1 79.25 205 THR B CA 1
ATOM 5942 C C . THR B 1 205 ? -14.875 -29.578 -13.781 1 79.25 205 THR B C 1
ATOM 5944 O O . THR B 1 205 ? -14.445 -29 -14.781 1 79.25 205 THR B O 1
ATOM 5947 N N . VAL B 1 206 ? -14.227 -30.578 -13.078 1 90.69 206 VAL B N 1
ATOM 5948 C CA . VAL B 1 206 ? -12.977 -31.109 -13.617 1 90.69 206 VAL B CA 1
ATOM 5949 C C . VAL B 1 206 ? -13.281 -32.25 -14.602 1 90.69 206 VAL B C 1
ATOM 5951 O O . VAL B 1 206 ? -14.016 -33.188 -14.273 1 90.69 206 VAL B O 1
ATOM 5954 N N . VAL B 1 207 ? -12.734 -32.094 -15.773 1 92.12 207 VAL B N 1
ATOM 5955 C CA . VAL B 1 207 ? -12.953 -33.094 -16.828 1 92.12 207 VAL B CA 1
ATOM 5956 C C . VAL B 1 207 ? -11.609 -33.625 -17.328 1 92.12 207 VAL B C 1
ATOM 5958 O O . VAL B 1 207 ? -10.664 -32.844 -17.516 1 92.12 207 VAL B O 1
ATOM 5961 N N . ILE B 1 208 ? -11.508 -34.938 -17.516 1 96.31 208 ILE B N 1
ATOM 5962 C CA . ILE B 1 208 ? -10.367 -35.594 -18.172 1 96.31 208 ILE B CA 1
ATOM 5963 C C . ILE B 1 208 ? -10.781 -36.125 -19.547 1 96.31 208 ILE B C 1
ATOM 5965 O O . ILE B 1 208 ? -11.844 -36.719 -19.688 1 96.31 208 ILE B O 1
ATOM 5969 N N . GLU B 1 209 ? -9.992 -35.844 -20.5 1 96.12 209 GLU B N 1
ATOM 5970 C CA . GLU B 1 209 ? -10.211 -36.406 -21.828 1 96.12 209 GLU B CA 1
ATOM 5971 C C . GLU B 1 209 ? -8.938 -37.062 -22.375 1 96.12 209 GLU B C 1
ATOM 5973 O O . GLU B 1 209 ? -7.844 -36.5 -22.203 1 96.12 209 GLU B O 1
ATOM 5978 N N . LYS B 1 210 ? -9.102 -38.219 -22.953 1 97.44 210 LYS B N 1
ATOM 5979 C CA . LYS B 1 210 ? -7.996 -38.844 -23.672 1 97.44 210 LYS B CA 1
ATOM 5980 C C . LYS B 1 210 ? -7.773 -38.219 -25.031 1 97.44 210 LYS B C 1
ATOM 5982 O O . LYS B 1 210 ? -8.734 -37.938 -25.75 1 97.44 210 LYS B O 1
ATOM 5987 N N . LEU B 1 211 ? -6.523 -38.031 -25.375 1 98 211 LEU B N 1
ATOM 5988 C CA . LEU B 1 211 ? -6.191 -37.375 -26.641 1 98 211 LEU B CA 1
ATOM 5989 C C . LEU B 1 211 ? -5.973 -38.406 -27.734 1 98 211 LEU B C 1
ATOM 5991 O O . LEU B 1 211 ? -5.723 -39.594 -27.469 1 98 211 LEU B O 1
ATOM 5995 N N . THR B 1 212 ? -6.129 -37.969 -29 1 97.69 212 THR B N 1
ATOM 5996 C CA . THR B 1 212 ? -5.793 -38.781 -30.156 1 97.69 212 THR B CA 1
ATOM 5997 C C . THR B 1 212 ? -4.297 -39.062 -30.203 1 97.69 212 THR B C 1
ATOM 5999 O O . THR B 1 212 ? -3.52 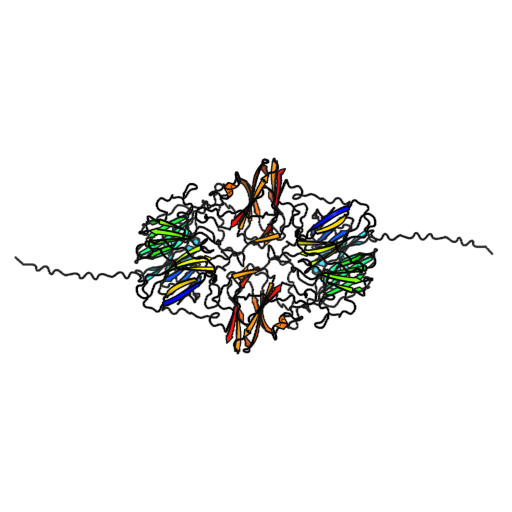-38.469 -29.453 1 97.69 212 THR B O 1
ATOM 6002 N N . ASP B 1 213 ? -3.857 -40 -31.094 1 97.38 213 ASP B N 1
ATOM 6003 C CA . ASP B 1 213 ? -2.469 -40.438 -31.156 1 97.38 213 ASP B CA 1
ATOM 6004 C C . ASP B 1 213 ? -1.534 -39.25 -31.469 1 97.38 213 ASP B C 1
ATOM 6006 O O . ASP B 1 213 ? -0.372 -39.25 -31.062 1 97.38 213 ASP B O 1
ATOM 6010 N N . ASP B 1 214 ? -2.037 -38.281 -32.094 1 97.31 214 ASP B N 1
ATOM 6011 C CA . ASP B 1 214 ? -1.213 -37.125 -32.438 1 97.31 214 ASP B CA 1
ATOM 6012 C C . ASP B 1 214 ? -1.325 -36.031 -31.391 1 97.31 214 ASP B C 1
ATOM 6014 O O . ASP B 1 214 ? -0.68 -34.969 -31.5 1 97.31 214 ASP B O 1
ATOM 6018 N N . PHE B 1 215 ? -2.174 -36.188 -30.359 1 98.06 215 PHE B N 1
ATOM 6019 C CA . PHE B 1 215 ? -2.373 -35.344 -29.188 1 98.06 215 PHE B CA 1
ATOM 6020 C C . PHE B 1 215 ? -3.08 -34.031 -29.578 1 98.06 215 PHE B C 1
ATOM 6022 O O . PHE B 1 215 ? -3.135 -33.094 -28.797 1 98.06 215 PHE B O 1
ATOM 6029 N N . LEU B 1 216 ? -3.709 -33.906 -30.781 1 97.12 216 LEU B N 1
ATOM 6030 C CA . LEU B 1 216 ? -4.227 -32.656 -31.266 1 97.12 216 LEU B CA 1
ATOM 6031 C C . LEU B 1 216 ? -5.73 -32.531 -31.031 1 97.12 216 LEU B C 1
ATOM 6033 O O . LEU B 1 216 ? -6.309 -31.453 -31.125 1 97.12 216 LEU B O 1
ATOM 6037 N N . ASN B 1 217 ? -6.297 -33.719 -30.734 1 95.31 217 ASN B N 1
ATOM 6038 C CA . ASN B 1 217 ? -7.742 -33.75 -30.547 1 95.31 217 ASN B CA 1
ATOM 6039 C C . ASN B 1 217 ? -8.133 -34.75 -29.438 1 95.31 217 ASN B C 1
ATOM 6041 O O . ASN B 1 217 ? -7.309 -35.531 -28.984 1 95.31 217 ASN B O 1
ATOM 6045 N N . SER B 1 218 ? -9.414 -34.594 -29.062 1 94.56 218 SER B N 1
ATOM 6046 C CA . SER B 1 218 ? -9.977 -35.562 -28.141 1 94.56 218 SER B CA 1
ATOM 6047 C C . SER B 1 218 ? -10.391 -36.844 -28.859 1 94.56 218 SER B C 1
ATOM 6049 O O . SER B 1 218 ? -10.906 -36.781 -29.984 1 94.56 218 SER B O 1
ATOM 6051 N N . THR B 1 219 ? -10.281 -38 -28.188 1 95.62 219 THR B N 1
ATOM 6052 C CA . THR B 1 219 ? -10.797 -39.25 -28.719 1 95.62 219 THR B CA 1
ATOM 6053 C C . THR B 1 219 ? -12.312 -39.344 -28.516 1 95.62 219 THR B C 1
ATOM 6055 O O . THR B 1 219 ? -12.969 -40.188 -29.094 1 95.62 219 THR B O 1
ATOM 6058 N N . GLY B 1 220 ? -12.781 -38.5 -27.703 1 92.38 220 GLY B N 1
ATOM 6059 C CA . GLY B 1 220 ? -14.172 -38.562 -27.281 1 92.38 220 GLY B CA 1
ATOM 6060 C C . GLY B 1 220 ? -14.352 -39.281 -25.953 1 92.38 220 GLY B C 1
ATOM 6061 O O . GLY B 1 220 ? -15.406 -39.156 -25.328 1 92.38 220 GLY B O 1
ATOM 6062 N N . GLU B 1 221 ? -13.391 -39.969 -25.5 1 94.12 221 GLU B N 1
ATOM 6063 C CA . GLU B 1 221 ? -13.438 -40.562 -24.172 1 94.12 221 GLU B CA 1
ATOM 6064 C C . GLU B 1 221 ? -13.188 -39.5 -23.094 1 94.12 221 GLU B C 1
ATOM 6066 O O . GLU B 1 221 ? -12.172 -38.812 -23.109 1 94.12 221 GLU B O 1
ATOM 6071 N N . SER B 1 222 ? -14.109 -39.344 -22.266 1 93.19 222 SER B N 1
ATOM 6072 C CA . SER B 1 222 ? -14.008 -38.344 -21.234 1 93.19 222 SER B CA 1
ATOM 6073 C C . SER B 1 222 ? -14.562 -38.844 -19.906 1 93.19 222 SER B C 1
ATOM 6075 O O . SER B 1 222 ? -15.273 -39.844 -19.859 1 93.19 222 SER B O 1
ATOM 6077 N N . SER B 1 223 ? -14.188 -38.219 -18.828 1 92.88 223 SER B N 1
ATOM 6078 C CA . SER B 1 223 ? -14.688 -38.531 -17.484 1 92.88 223 SER B CA 1
ATOM 6079 C C . SER B 1 223 ? -14.641 -37.281 -16.609 1 92.88 223 SER B C 1
ATOM 6081 O O . SER B 1 223 ? -13.773 -36.406 -16.781 1 92.88 223 SER B O 1
ATOM 6083 N N . ILE B 1 224 ? -15.578 -37.219 -15.75 1 91.44 224 ILE B N 1
ATOM 6084 C CA . ILE B 1 224 ? -15.609 -36.156 -14.758 1 91.44 224 ILE B CA 1
ATOM 6085 C C . ILE B 1 224 ? -14.977 -36.625 -13.453 1 91.44 224 ILE B C 1
ATOM 6087 O O . ILE B 1 224 ? -15.117 -37.812 -13.086 1 91.44 224 ILE B O 1
ATOM 6091 N N . VAL B 1 225 ? -14.25 -35.75 -12.789 1 94.12 225 VAL B N 1
ATOM 6092 C CA . VAL B 1 225 ? -13.633 -36.094 -11.516 1 94.12 225 VAL B CA 1
ATOM 6093 C C . VAL B 1 225 ? -14.539 -35.656 -10.367 1 94.12 225 VAL B C 1
ATOM 6095 O O . VAL B 1 225 ? -14.633 -34.469 -10.062 1 94.12 225 VAL B O 1
ATOM 6098 N N . ILE B 1 226 ? -15.227 -36.562 -9.773 1 91.25 226 ILE B N 1
ATOM 6099 C CA . ILE B 1 226 ? -16.109 -36.406 -8.625 1 91.25 226 ILE B CA 1
ATOM 6100 C C . ILE B 1 226 ? -15.93 -37.562 -7.648 1 91.25 226 ILE B C 1
ATOM 6102 O O . ILE B 1 226 ? -15.742 -38.719 -8.062 1 91.25 226 ILE B O 1
ATOM 6106 N N . GLN B 1 227 ? -16.062 -37.156 -6.434 1 94 227 GLN B N 1
ATOM 6107 C CA . GLN B 1 227 ? -15.938 -38.219 -5.445 1 94 227 GLN B CA 1
ATOM 6108 C C . GLN B 1 227 ? -17 -39.312 -5.664 1 94 227 GLN B C 1
ATOM 6110 O O . GLN B 1 227 ? -18.141 -39 -5.984 1 94 227 GLN B O 1
ATOM 6115 N N . GLN B 1 228 ? -16.531 -40.531 -5.438 1 94.44 228 GLN B N 1
ATOM 6116 C CA . GLN B 1 228 ? -17.5 -41.625 -5.5 1 94.44 228 GLN B CA 1
ATOM 6117 C C . GLN B 1 228 ? -18.672 -41.375 -4.566 1 94.44 228 GLN B C 1
ATOM 6119 O O . GLN B 1 228 ? -18.484 -41.125 -3.375 1 94.44 228 GLN B O 1
ATOM 6124 N N . GLY B 1 229 ? -19.828 -41.406 -5.109 1 90.62 229 GLY B N 1
ATOM 6125 C CA . GLY B 1 229 ? -21.031 -41.188 -4.328 1 90.62 229 GLY B CA 1
ATOM 6126 C C . GLY B 1 229 ? -21.328 -39.719 -4.113 1 90.62 229 GLY B C 1
ATOM 6127 O O . GLY B 1 229 ? -22.266 -39.344 -3.406 1 90.62 229 GLY B O 1
ATOM 6128 N N . GLY B 1 230 ? -20.438 -38.906 -4.723 1 87 230 GLY B N 1
ATOM 6129 C CA . GLY B 1 230 ? -20.656 -37.469 -4.57 1 87 230 GLY B CA 1
ATOM 6130 C C . GLY B 1 230 ? -21.766 -36.938 -5.441 1 87 230 GLY B C 1
ATOM 6131 O O . GLY B 1 230 ? -22.234 -37.625 -6.352 1 87 230 GLY B O 1
ATOM 6132 N N . ASP B 1 231 ? -22.25 -35.75 -5.039 1 78.25 231 ASP B N 1
ATOM 6133 C CA . ASP B 1 231 ? -23.312 -35.062 -5.797 1 78.25 231 ASP B CA 1
ATOM 6134 C C . ASP B 1 231 ? -22.734 -34.312 -6.988 1 78.25 231 ASP B C 1
ATOM 6136 O O . ASP B 1 231 ? -21.688 -33.656 -6.879 1 78.25 231 ASP B O 1
ATOM 6140 N N . PHE B 1 232 ? -23.406 -34.469 -8.117 1 77.38 232 PHE B N 1
ATOM 6141 C CA . PHE B 1 232 ? -23.062 -33.656 -9.281 1 77.38 232 PHE B CA 1
ATOM 6142 C C . PHE B 1 232 ? -24.328 -33.094 -9.93 1 77.38 232 PHE B C 1
ATOM 6144 O O . PHE B 1 232 ? -25.188 -33.844 -10.359 1 77.38 232 PHE B O 1
ATOM 6151 N N . PRO B 1 233 ? -24.422 -31.75 -10.031 1 76.5 233 PRO B N 1
ATOM 6152 C CA . PRO B 1 233 ? -23.547 -30.719 -9.461 1 76.5 233 PRO B CA 1
ATOM 6153 C C . PRO B 1 233 ? -23.688 -30.609 -7.941 1 76.5 233 PRO B C 1
ATOM 6155 O O . PRO B 1 233 ? -24.656 -31.109 -7.367 1 76.5 233 PRO B O 1
ATOM 6158 N N . VAL B 1 234 ? -22.625 -30.078 -7.344 1 76.25 234 VAL B N 1
ATOM 6159 C CA . VAL B 1 234 ? -22.672 -29.797 -5.914 1 76.25 234 VAL B CA 1
ATOM 6160 C C . VAL B 1 234 ? -23.766 -28.781 -5.621 1 76.25 234 VAL B C 1
ATOM 6162 O O . VAL B 1 234 ? -23.938 -27.812 -6.363 1 76.25 234 VAL B O 1
ATOM 6165 N N . THR B 1 235 ? -24.578 -28.969 -4.613 1 72.69 235 THR B N 1
ATOM 6166 C CA . THR B 1 235 ? -25.641 -28.078 -4.145 1 72.69 235 THR B CA 1
ATOM 6167 C C . THR B 1 235 ? -25.438 -27.734 -2.67 1 72.69 235 THR B C 1
ATOM 6169 O O . THR B 1 235 ? -24.516 -28.25 -2.027 1 72.69 235 THR B O 1
ATOM 6172 N N . THR B 1 236 ? -26.328 -26.906 -2.152 1 69.81 236 THR B N 1
ATOM 6173 C CA . THR B 1 236 ? -26.25 -26.469 -0.764 1 69.81 236 THR B CA 1
ATOM 6174 C C . THR B 1 236 ? -26.375 -27.656 0.19 1 69.81 236 THR B C 1
ATOM 6176 O O . THR B 1 236 ? -25.922 -27.594 1.33 1 69.81 236 THR B O 1
ATOM 6179 N N . ASN B 1 237 ? -26.969 -28.672 -0.258 1 73.88 237 ASN B N 1
ATOM 6180 C CA . ASN B 1 237 ? -27.219 -29.828 0.601 1 73.88 237 ASN B CA 1
ATOM 6181 C C . ASN B 1 237 ? -26.172 -30.922 0.408 1 73.88 237 ASN B C 1
ATOM 6183 O O . ASN B 1 237 ? -26.234 -31.969 1.046 1 73.88 237 ASN B O 1
ATOM 6187 N N . SER B 1 238 ? -25.203 -30.594 -0.429 1 78.56 238 SER B N 1
ATOM 6188 C CA . SER B 1 238 ? -24.156 -31.578 -0.669 1 78.56 238 SER B CA 1
ATOM 6189 C C . SER B 1 238 ? -23.266 -31.75 0.556 1 78.56 238 SER B C 1
ATOM 6191 O O . SER B 1 238 ? -22.969 -30.781 1.257 1 78.56 238 SER B O 1
ATOM 6193 N N . SER B 1 239 ? -22.844 -32.938 0.81 1 78.94 239 SER B N 1
ATOM 6194 C CA . SER B 1 239 ? -22 -33.25 1.959 1 78.94 239 SER B CA 1
ATOM 6195 C C . SER B 1 239 ? -20.594 -32.719 1.764 1 78.94 239 SER B C 1
ATOM 6197 O O . SER B 1 239 ? -19.859 -32.5 2.736 1 78.94 239 SER B O 1
ATOM 6199 N N . ASN B 1 240 ? -20.141 -32.656 0.573 1 82.12 240 ASN B N 1
ATOM 6200 C CA . ASN B 1 240 ? -18.859 -32.094 0.187 1 82.12 240 ASN B CA 1
ATOM 6201 C C . ASN B 1 240 ? -19.031 -30.953 -0.802 1 82.12 240 ASN B C 1
ATOM 6203 O O . ASN B 1 240 ? -19.219 -31.172 -1.997 1 82.12 240 ASN B O 1
ATOM 6207 N N . LEU B 1 241 ? -18.812 -29.781 -0.263 1 77.5 241 LEU B N 1
ATOM 6208 C CA . LEU B 1 241 ? -19.141 -28.594 -1.038 1 77.5 241 LEU B CA 1
ATOM 6209 C C . LEU B 1 241 ? -18.016 -28.25 -2.006 1 77.5 241 LEU B C 1
ATOM 6211 O O . LEU B 1 241 ? -18.203 -27.438 -2.914 1 77.5 241 LEU B O 1
ATOM 6215 N N . VAL B 1 242 ? -16.875 -28.906 -1.866 1 80 242 VAL B N 1
ATOM 6216 C CA . VAL B 1 242 ? -15.758 -28.562 -2.738 1 80 242 VAL B CA 1
ATOM 6217 C C . VAL B 1 242 ? -15.492 -29.719 -3.707 1 80 242 VAL B C 1
ATOM 6219 O O . VAL B 1 242 ? -14.508 -29.688 -4.453 1 80 242 VAL B O 1
ATOM 6222 N N . ASP B 1 243 ? -16.406 -30.672 -3.773 1 84.19 243 ASP B N 1
ATOM 6223 C CA . ASP B 1 243 ? -16.25 -31.812 -4.668 1 84.19 243 ASP B CA 1
ATOM 6224 C C . ASP B 1 243 ? -16.297 -31.375 -6.129 1 84.19 243 ASP B C 1
ATOM 6226 O O . ASP B 1 243 ? -17.266 -30.75 -6.57 1 84.19 243 ASP B O 1
ATOM 6230 N N . GLY B 1 244 ? -15.242 -31.703 -6.766 1 82.19 244 GLY B N 1
ATOM 6231 C CA . GLY B 1 244 ? -15.164 -31.391 -8.188 1 82.19 244 GLY B CA 1
ATOM 6232 C C . GLY B 1 244 ? -14.938 -29.922 -8.477 1 82.19 244 GLY B C 1
ATOM 6233 O O . GLY B 1 244 ? -14.93 -29.5 -9.633 1 82.19 244 GLY B O 1
ATOM 6234 N N . GLN B 1 245 ? -14.828 -29.156 -7.457 1 80.19 245 GLN B N 1
ATOM 6235 C CA . GLN B 1 245 ? -14.609 -27.719 -7.613 1 80.19 245 GLN B CA 1
ATOM 6236 C C . GLN B 1 245 ? -13.148 -27.359 -7.383 1 80.19 245 GLN B C 1
ATOM 6238 O O . GLN B 1 245 ? -12.773 -26.906 -6.297 1 80.19 245 GLN B O 1
ATOM 6243 N N . VAL B 1 246 ? -12.391 -27.562 -8.445 1 83.38 246 VAL B N 1
ATOM 6244 C CA . VAL B 1 246 ? -10.938 -27.469 -8.305 1 83.38 246 VAL B CA 1
ATOM 6245 C C . VAL B 1 246 ? -10.383 -26.562 -9.398 1 83.38 246 VAL B C 1
ATOM 6247 O O . VAL B 1 246 ? -10.852 -26.578 -10.539 1 83.38 246 VAL B O 1
ATOM 6250 N N . GLU B 1 247 ? -9.445 -25.75 -8.969 1 84.69 247 GLU B N 1
ATOM 6251 C CA . GLU B 1 247 ? -8.648 -25 -9.938 1 84.69 247 GLU B CA 1
ATOM 6252 C C . GLU B 1 247 ? -7.277 -25.641 -10.133 1 84.69 247 GLU B C 1
ATOM 6254 O O . GLU B 1 247 ? -6.773 -26.328 -9.25 1 84.69 247 GLU B O 1
ATOM 6259 N N . SER B 1 248 ? -6.734 -25.484 -11.336 1 90.5 248 SER B N 1
ATOM 6260 C CA . SER B 1 248 ? -5.422 -25.969 -11.766 1 90.5 248 SER B CA 1
ATOM 6261 C C . SER B 1 248 ? -5.293 -27.469 -11.555 1 90.5 248 SER B C 1
ATOM 6263 O O . SER B 1 248 ? -4.332 -27.938 -10.93 1 90.5 248 SER B O 1
ATOM 6265 N N . PRO B 1 249 ? -6.258 -28.219 -12.062 1 94.62 249 PRO B N 1
ATOM 6266 C CA . PRO B 1 249 ? -6.16 -29.672 -11.922 1 94.62 249 PRO B CA 1
ATOM 6267 C C . PRO B 1 249 ? -4.957 -30.25 -12.664 1 94.62 249 PRO B C 1
ATOM 6269 O O . PRO B 1 249 ? -4.609 -29.781 -13.75 1 94.62 249 PRO B O 1
ATOM 6272 N N . ASP B 1 250 ? -4.355 -31.188 -12.031 1 97.19 250 ASP B N 1
ATOM 6273 C CA . ASP B 1 250 ? -3.268 -31.922 -12.672 1 97.19 250 ASP B CA 1
ATOM 6274 C C . ASP B 1 250 ? -3.439 -33.438 -12.5 1 97.19 250 ASP B C 1
ATOM 6276 O O . ASP B 1 250 ? -4.039 -33.875 -11.523 1 97.19 250 ASP B O 1
ATOM 6280 N N . LEU B 1 251 ? -2.973 -34.156 -13.484 1 98.06 251 LEU B N 1
ATOM 6281 C CA . LEU B 1 251 ? -3.129 -35.594 -13.562 1 98.06 251 LEU B CA 1
ATOM 6282 C C . LEU B 1 251 ? -1.771 -36.281 -13.617 1 98.06 251 LEU B C 1
ATOM 6284 O O . LEU B 1 251 ? -0.903 -35.906 -14.398 1 98.06 251 LEU B O 1
ATOM 6288 N N . PHE B 1 252 ? -1.573 -37.281 -12.75 1 97 252 PHE B N 1
ATOM 6289 C CA . PHE B 1 252 ? -0.368 -38.094 -12.828 1 97 252 PHE B CA 1
ATOM 6290 C C . PHE B 1 252 ? -0.637 -39.531 -12.328 1 97 252 PHE B C 1
ATOM 6292 O O . PHE B 1 252 ? -1.705 -39.781 -11.773 1 97 252 PHE B O 1
ATOM 6299 N N . ARG B 1 253 ? 0.298 -40.344 -12.633 1 95.44 253 ARG B N 1
ATOM 6300 C CA . ARG B 1 253 ? 0.154 -41.719 -12.25 1 95.44 253 ARG B CA 1
ATOM 6301 C C . ARG B 1 253 ? 1.351 -42.188 -11.422 1 95.44 253 ARG B C 1
ATOM 6303 O O . ARG B 1 253 ? 2.494 -41.844 -11.734 1 95.44 253 ARG B O 1
ATOM 6310 N N . ARG B 1 254 ? 1.127 -42.875 -10.375 1 95 254 ARG B N 1
ATOM 6311 C CA . ARG B 1 254 ? 2.104 -43.594 -9.539 1 95 254 ARG B CA 1
ATOM 6312 C C . ARG B 1 254 ? 1.727 -45.062 -9.367 1 95 254 ARG B C 1
ATOM 6314 O O . ARG B 1 254 ? 0.792 -45.375 -8.633 1 95 254 ARG B O 1
ATOM 6321 N N . GLY B 1 255 ? 2.566 -45.906 -9.984 1 91.69 255 GLY B N 1
ATOM 6322 C CA . GLY B 1 255 ? 2.139 -47.312 -10.008 1 91.69 255 GLY B CA 1
ATOM 6323 C C . GLY B 1 255 ? 0.779 -47.5 -10.648 1 91.69 255 GLY B C 1
ATOM 6324 O O . GLY B 1 255 ? 0.549 -47.062 -11.773 1 91.69 255 GLY B O 1
ATOM 6325 N N . ASP B 1 256 ? -0.115 -48.094 -9.867 1 94.25 256 ASP B N 1
ATOM 6326 C CA . ASP B 1 256 ? -1.438 -48.375 -10.422 1 94.25 256 ASP B CA 1
ATOM 6327 C C . ASP B 1 256 ? -2.422 -47.25 -10.07 1 94.25 256 ASP B C 1
ATOM 6329 O O . ASP B 1 256 ? -3.588 -47.312 -10.469 1 94.25 256 ASP B O 1
ATOM 6333 N N . TRP B 1 257 ? -1.957 -46.281 -9.391 1 97.06 257 TRP B N 1
ATOM 6334 C CA . TRP B 1 257 ? -2.846 -45.219 -8.961 1 97.06 257 TRP B CA 1
ATOM 6335 C C . TRP B 1 257 ? -2.783 -44.031 -9.922 1 97.06 257 TRP B C 1
ATOM 6337 O O . TRP B 1 257 ? -1.695 -43.594 -10.281 1 97.06 257 TRP B O 1
ATOM 6347 N N . TRP B 1 258 ? -3.973 -43.594 -10.312 1 97.81 258 TRP B N 1
ATOM 6348 C CA . TRP B 1 258 ? -4.148 -42.312 -10.953 1 97.81 258 TRP B CA 1
ATOM 6349 C C . TRP B 1 258 ? -4.484 -41.219 -9.93 1 97.81 258 TRP B C 1
ATOM 6351 O O . TRP B 1 258 ? -5.285 -41.469 -9.023 1 97.81 258 TRP B O 1
ATOM 6361 N N . TYR B 1 259 ? -3.842 -40.156 -10.039 1 98.31 259 TYR B N 1
ATOM 6362 C CA . TYR B 1 259 ? -4.098 -39.031 -9.125 1 98.31 259 TYR B CA 1
ATOM 6363 C C . TYR B 1 259 ? -4.523 -37.781 -9.883 1 98.31 259 TYR B C 1
ATOM 6365 O O . TYR B 1 259 ? -3.979 -37.5 -10.945 1 98.31 259 TYR B O 1
ATOM 6373 N N . MET B 1 260 ? -5.504 -37.156 -9.398 1 97.75 260 MET B N 1
ATOM 6374 C CA . MET B 1 260 ? -5.781 -35.75 -9.719 1 97.75 260 MET B CA 1
ATOM 6375 C C . MET B 1 260 ? -5.582 -34.875 -8.5 1 97.75 260 MET B C 1
ATOM 6377 O O . MET B 1 260 ? -6.105 -35.156 -7.426 1 97.75 260 MET B O 1
ATOM 6381 N N . VAL B 1 261 ? -4.754 -33.875 -8.633 1 96.5 261 VAL B N 1
ATOM 6382 C CA . VAL B 1 261 ? -4.5 -32.906 -7.559 1 96.5 261 VAL B CA 1
ATOM 6383 C C . VAL B 1 261 ? -4.809 -31.5 -8.039 1 96.5 261 VAL B C 1
ATOM 6385 O O . VAL B 1 261 ? -4.543 -31.156 -9.195 1 96.5 261 VAL B O 1
ATOM 6388 N N . GLY B 1 262 ? -5.402 -30.719 -7.25 1 92.44 262 GLY B N 1
ATOM 6389 C CA . GLY B 1 262 ? -5.656 -29.297 -7.484 1 92.44 262 GLY B CA 1
ATOM 6390 C C . GLY B 1 262 ? -6 -28.547 -6.219 1 92.44 262 GLY B C 1
ATOM 6391 O O . GLY B 1 262 ? -5.809 -29.047 -5.109 1 92.44 262 GLY B O 1
ATOM 6392 N N . SER B 1 263 ? -6.352 -27.344 -6.34 1 88.62 263 SER B N 1
ATOM 6393 C CA . SER B 1 263 ? -6.719 -26.547 -5.168 1 88.62 263 SER B CA 1
ATOM 6394 C C . SER B 1 263 ? -8.07 -25.859 -5.359 1 88.62 263 SER B C 1
ATOM 6396 O O . SER B 1 263 ? -8.609 -25.859 -6.469 1 88.62 263 SER B O 1
ATOM 6398 N N . GLY B 1 264 ? -8.57 -25.375 -4.254 1 80.81 264 GLY B N 1
ATOM 6399 C CA . GLY B 1 264 ? -9.852 -24.688 -4.285 1 80.81 264 GLY B CA 1
ATOM 6400 C C . GLY B 1 264 ? -9.859 -23.469 -5.18 1 80.81 264 GLY B C 1
ATOM 6401 O O . GLY B 1 264 ? -8.797 -22.938 -5.523 1 80.81 264 GLY B O 1
ATOM 6402 N N . THR B 1 265 ? -11.031 -23 -5.449 1 74.25 265 THR B N 1
ATOM 6403 C CA . THR B 1 265 ? -11.211 -21.906 -6.398 1 74.25 265 THR B CA 1
ATOM 6404 C C . THR B 1 265 ? -10.969 -20.562 -5.727 1 74.25 265 THR B C 1
ATOM 6406 O O . THR B 1 265 ? -11.57 -20.266 -4.691 1 74.25 265 THR B O 1
ATOM 6409 N N . CYS B 1 266 ? -10.047 -19.859 -6.242 1 71.69 266 CYS B N 1
ATOM 6410 C CA . CYS B 1 266 ? -9.836 -18.469 -5.844 1 71.69 266 CYS B CA 1
ATOM 6411 C C . CYS B 1 266 ? -9.086 -17.703 -6.926 1 71.69 266 CYS B C 1
ATOM 6413 O O . CYS B 1 266 ? -8.367 -18.297 -7.73 1 71.69 266 CYS B O 1
ATOM 6415 N N . SER B 1 267 ? -9.367 -16.5 -7.016 1 66.5 267 SER B N 1
ATOM 6416 C CA . SER B 1 267 ? -8.617 -15.664 -7.945 1 66.5 267 SER B CA 1
ATOM 6417 C C . SER B 1 267 ? -7.348 -15.133 -7.297 1 66.5 267 SER B C 1
ATOM 6419 O O . SER B 1 267 ? -7.355 -14.047 -6.703 1 66.5 267 SER B O 1
ATOM 6421 N N . PHE B 1 268 ? -6.297 -15.883 -7.422 1 68 268 PHE B N 1
ATOM 6422 C CA . PHE B 1 268 ? -4.977 -15.492 -6.941 1 68 268 PHE B CA 1
ATOM 6423 C C . PHE B 1 268 ? -5.039 -15.078 -5.477 1 68 268 PHE B C 1
ATOM 6425 O O . PHE B 1 268 ? -4.547 -14.008 -5.109 1 68 268 PHE B O 1
ATOM 6432 N N . CYS B 1 269 ? -5.574 -15.922 -4.672 1 69.56 269 CYS B N 1
ATOM 6433 C CA . CYS B 1 269 ? -5.719 -15.633 -3.25 1 69.56 269 CYS B CA 1
ATOM 6434 C C . CYS B 1 269 ? -4.574 -16.25 -2.449 1 69.56 269 CYS B C 1
ATOM 6436 O O . CYS B 1 269 ? -3.709 -16.922 -3.01 1 69.56 269 CYS B O 1
ATOM 6438 N N . ASN B 1 270 ? -4.527 -15.867 -1.127 1 68.62 270 ASN B N 1
ATOM 6439 C CA . ASN B 1 270 ? -3.43 -16.297 -0.266 1 68.62 270 ASN B CA 1
ATOM 6440 C C . ASN B 1 270 ? -3.678 -17.672 0.314 1 68.62 270 ASN B C 1
ATOM 6442 O O . ASN B 1 270 ? -3.199 -18 1.404 1 68.62 270 ASN B O 1
ATOM 6446 N N . GLY B 1 271 ? -4.441 -18.469 -0.392 1 72.25 271 GLY B N 1
ATOM 6447 C CA . GLY B 1 271 ? -4.547 -19.844 0.058 1 72.25 271 GLY B CA 1
ATOM 6448 C C . GLY B 1 271 ? -5.922 -20.453 -0.169 1 72.25 271 GLY B C 1
ATOM 6449 O O . GLY B 1 271 ? -6.938 -19.781 0.064 1 72.25 271 GLY B O 1
ATOM 6450 N N . THR B 1 272 ? -5.883 -21.578 -0.814 1 77.75 272 THR B N 1
ATOM 6451 C CA . THR B 1 272 ? -7.039 -22.469 -0.871 1 77.75 272 THR B CA 1
ATOM 6452 C C . THR B 1 272 ? -6.66 -23.875 -0.428 1 77.75 272 THR B C 1
ATOM 6454 O O . THR B 1 272 ? -5.492 -24.156 -0.159 1 77.75 272 THR B O 1
ATOM 6457 N N . THR B 1 273 ? -7.668 -24.656 -0.275 1 83.88 273 THR B N 1
ATOM 6458 C CA . THR B 1 273 ? -7.41 -26.031 0.175 1 83.88 273 THR B CA 1
ATOM 6459 C C . THR B 1 273 ? -6.965 -26.906 -0.991 1 83.88 273 THR B C 1
ATOM 6461 O O . THR B 1 273 ? -7.609 -26.922 -2.041 1 83.88 273 THR B O 1
ATOM 6464 N N . THR B 1 274 ? -5.801 -27.578 -0.797 1 91.62 274 THR B N 1
ATOM 6465 C CA . THR B 1 274 ? -5.383 -28.594 -1.756 1 91.62 274 THR B CA 1
ATOM 6466 C C . THR B 1 274 ? -6.23 -29.859 -1.616 1 91.62 274 THR B C 1
ATOM 6468 O O . THR B 1 274 ? -6.465 -30.328 -0.503 1 91.62 274 THR B O 1
ATOM 6471 N N . VAL B 1 275 ? -6.746 -30.312 -2.746 1 92.5 275 VAL B N 1
ATOM 6472 C CA . VAL B 1 275 ? -7.512 -31.562 -2.744 1 92.5 275 VAL B CA 1
ATOM 6473 C C . VAL B 1 275 ? -6.875 -32.562 -3.703 1 92.5 275 VAL B C 1
ATOM 6475 O O . VAL B 1 275 ? -6.176 -32.156 -4.641 1 92.5 275 VAL B O 1
ATOM 6478 N N . ALA B 1 276 ? -7.117 -33.812 -3.398 1 96.19 276 ALA B N 1
ATOM 6479 C CA . ALA B 1 276 ? -6.648 -34.906 -4.254 1 96.19 276 ALA B CA 1
ATOM 6480 C C . ALA B 1 276 ? -7.738 -35.938 -4.461 1 96.19 276 ALA B C 1
ATOM 6482 O O . ALA B 1 276 ? -8.633 -36.094 -3.625 1 96.19 276 ALA B O 1
ATOM 6483 N N . TYR B 1 277 ? -7.723 -36.469 -5.582 1 97.38 277 TYR B N 1
ATOM 6484 C CA . TYR B 1 277 ? -8.5 -37.656 -5.965 1 97.38 277 TYR B CA 1
ATOM 6485 C C . TYR B 1 277 ? -7.59 -38.781 -6.418 1 97.38 277 TYR B C 1
ATOM 6487 O O . TYR B 1 277 ? -6.598 -38.531 -7.109 1 97.38 277 TYR B O 1
ATOM 6495 N N . ARG B 1 278 ? -7.91 -39.969 -6.027 1 98.38 278 ARG B N 1
ATOM 6496 C CA . ARG B 1 278 ? -7.152 -41.094 -6.531 1 98.38 278 ARG B CA 1
ATOM 6497 C C . ARG B 1 278 ? -8.086 -42.219 -7.027 1 98.38 278 ARG B C 1
ATOM 6499 O O . ARG B 1 278 ? -9.195 -42.344 -6.52 1 98.38 278 ARG B O 1
ATOM 6506 N N . SER B 1 279 ? -7.613 -42.969 -8 1 98.38 279 SER B N 1
ATOM 6507 C CA . SER B 1 279 ? -8.375 -44.031 -8.609 1 98.38 279 SER B CA 1
ATOM 6508 C C . SER B 1 279 ? -7.453 -45.031 -9.328 1 98.38 279 SER B C 1
ATOM 6510 O O . SER B 1 279 ? -6.297 -44.719 -9.609 1 98.38 279 SER B O 1
ATOM 6512 N N . LYS B 1 280 ? -7.945 -46.219 -9.562 1 97.69 280 LYS B N 1
ATOM 6513 C CA . LYS B 1 280 ? -7.207 -47.219 -10.344 1 97.69 280 LYS B CA 1
ATOM 6514 C C . LYS B 1 280 ? -7.457 -47.031 -11.836 1 97.69 280 LYS B C 1
ATOM 6516 O O . LYS B 1 280 ? -6.871 -47.75 -12.664 1 97.69 280 LYS B O 1
ATOM 6521 N N . SER B 1 281 ? -8.297 -46.094 -12.133 1 97.25 281 SER B N 1
ATOM 6522 C CA . SER B 1 281 ? -8.609 -45.719 -13.508 1 97.25 281 SER B CA 1
ATOM 6523 C C . SER B 1 281 ? -8.766 -44.219 -13.664 1 97.25 281 SER B C 1
ATOM 6525 O O . SER B 1 281 ? -9.297 -43.562 -12.773 1 97.25 281 SER B O 1
ATOM 6527 N N . TRP B 1 282 ? -8.305 -43.688 -14.852 1 97.12 282 TRP B N 1
ATOM 6528 C CA . TRP B 1 282 ? -8.461 -42.25 -15.062 1 97.12 282 TRP B CA 1
ATOM 6529 C C . TRP B 1 282 ? -9.938 -41.875 -15.219 1 97.12 282 TRP B C 1
ATOM 6531 O O . TRP B 1 282 ? -10.289 -40.688 -15.203 1 97.12 282 TRP B O 1
ATOM 6541 N N . LYS B 1 283 ? -10.859 -42.875 -15.266 1 96.12 283 LYS B N 1
ATOM 6542 C CA . LYS B 1 283 ? -12.297 -42.656 -15.391 1 96.12 283 LYS B CA 1
ATOM 6543 C C . LYS B 1 283 ? -12.992 -42.781 -14.039 1 96.12 283 LYS B C 1
ATOM 6545 O O . LYS B 1 283 ? -14.211 -42.625 -13.945 1 96.12 283 LYS B O 1
ATOM 6550 N N . GLY B 1 284 ? -12.25 -42.938 -13.062 1 95.25 284 GLY B N 1
ATOM 6551 C CA . GLY B 1 284 ? -12.844 -43.188 -11.758 1 95.25 284 GLY B CA 1
ATOM 6552 C C . GLY B 1 284 ? -13.164 -44.656 -11.516 1 95.25 284 GLY B C 1
ATOM 6553 O O . GLY B 1 284 ? -12.805 -45.5 -12.312 1 95.25 284 GLY B O 1
ATOM 6554 N N . PRO B 1 285 ? -13.836 -45.062 -10.289 1 96.75 285 PRO B N 1
ATOM 6555 C CA . PRO B 1 285 ? -14.352 -44.156 -9.273 1 96.75 285 PRO B CA 1
ATOM 6556 C C . PRO B 1 285 ? -13.242 -43.469 -8.469 1 96.75 285 PRO B C 1
ATOM 6558 O O . PRO B 1 285 ? -12.234 -44.125 -8.141 1 96.75 285 PRO B O 1
ATOM 6561 N N . TRP B 1 286 ? -13.453 -42.219 -8.156 1 97.81 286 TRP B N 1
ATOM 6562 C CA . TRP B 1 286 ? -12.43 -41.438 -7.5 1 97.81 286 TRP B CA 1
ATOM 6563 C C . TRP B 1 286 ? -12.641 -41.406 -5.992 1 97.81 286 TRP B C 1
ATOM 6565 O O . TRP B 1 286 ? -13.766 -41.219 -5.523 1 97.81 286 TRP B O 1
ATOM 6575 N N . THR B 1 287 ? -11.633 -41.625 -5.25 1 97.44 287 THR B N 1
ATOM 6576 C CA . THR B 1 287 ? -11.602 -41.375 -3.814 1 97.44 287 THR B CA 1
ATOM 6577 C C . THR B 1 287 ? -11.062 -39.969 -3.523 1 97.44 287 THR B C 1
ATOM 6579 O O . THR B 1 287 ? -9.93 -39.656 -3.898 1 97.44 287 THR B O 1
ATOM 6582 N N . PHE B 1 288 ? -11.922 -39.219 -2.83 1 94.5 288 PHE B N 1
ATOM 6583 C CA . PHE B 1 288 ? -11.586 -37.844 -2.523 1 94.5 288 PHE B CA 1
ATOM 6584 C C . PHE B 1 288 ? -10.797 -37.75 -1.224 1 94.5 288 PHE B C 1
ATOM 6586 O O . PHE B 1 288 ? -11.055 -38.5 -0.281 1 94.5 288 PHE B O 1
ATOM 6593 N N . GLN B 1 289 ? -9.852 -36.781 -1.089 1 94 289 GLN B N 1
ATOM 6594 C CA . GLN B 1 289 ? -9.203 -36.406 0.167 1 94 289 GLN B CA 1
ATOM 6595 C C . GLN B 1 289 ? -8.82 -34.938 0.185 1 94 289 GLN B C 1
ATOM 6597 O O . GLN B 1 289 ? -8.453 -34.375 -0.849 1 94 289 GLN B O 1
ATOM 6602 N N . PHE B 1 290 ? -8.938 -34.344 1.322 1 89.75 290 PHE B N 1
ATOM 6603 C CA . PHE B 1 290 ? -8.188 -33.125 1.591 1 89.75 290 PHE B CA 1
ATOM 6604 C C . PHE B 1 290 ? -6.719 -33.406 1.844 1 89.75 290 PHE B C 1
ATOM 6606 O O . PHE B 1 290 ? -6.391 -34.281 2.652 1 89.75 290 PHE B O 1
ATOM 6613 N N . VAL B 1 291 ? -5.91 -32.781 0.996 1 91.5 291 VAL B N 1
ATOM 6614 C CA . VAL B 1 291 ? -4.496 -32.875 1.334 1 91.5 291 VAL B CA 1
ATOM 6615 C C . VAL B 1 291 ? -4.184 -31.922 2.49 1 91.5 291 VAL B C 1
ATOM 6617 O O . VAL B 1 291 ? -4.434 -30.719 2.4 1 91.5 291 VAL B O 1
ATOM 6620 N N . ASP B 1 292 ? -4.031 -32.344 3.768 1 78.06 292 ASP B N 1
ATOM 6621 C CA . ASP B 1 292 ? -3.721 -31.453 4.887 1 78.06 292 ASP B CA 1
ATOM 6622 C C . ASP B 1 292 ? -2.492 -30.609 4.586 1 78.06 292 ASP B C 1
ATOM 6624 O O . ASP B 1 292 ? -1.359 -31.047 4.793 1 78.06 292 ASP B O 1
ATOM 6628 N N . SER B 1 293 ? -2.758 -29.359 3.963 1 74.75 293 SER B N 1
ATOM 6629 C CA . SER B 1 293 ? -1.695 -28.469 3.504 1 74.75 293 SER B CA 1
ATOM 6630 C C . SER B 1 293 ? -1.912 -27.047 4 1 74.75 293 SER B C 1
ATOM 6632 O O . SER B 1 293 ? -1.435 -26.094 3.387 1 74.75 293 SER B O 1
ATOM 6634 N N . ASP B 1 294 ? -2.57 -26.875 5.129 1 80.12 294 ASP B N 1
ATOM 6635 C CA . ASP B 1 294 ? -2.797 -25.547 5.703 1 80.12 294 ASP B CA 1
ATOM 6636 C C . ASP B 1 294 ? -3.037 -24.516 4.605 1 80.12 294 ASP B C 1
ATOM 6638 O O . ASP B 1 294 ? -2.246 -23.578 4.441 1 80.12 294 ASP B O 1
ATOM 6642 N N . LEU B 1 295 ? -4.164 -24.625 3.834 1 81.75 295 LEU B N 1
ATOM 6643 C CA . LEU B 1 295 ? -4.566 -23.734 2.75 1 81.75 295 LEU B CA 1
ATOM 6644 C C . LEU B 1 295 ? -3.484 -23.656 1.679 1 81.75 295 LEU B C 1
ATOM 6646 O O . LEU B 1 295 ? -3.09 -22.562 1.268 1 81.75 295 LEU B O 1
ATOM 6650 N N . THR B 1 296 ? -2.988 -24.766 1.312 1 88.19 296 THR B N 1
ATOM 6651 C CA . THR B 1 296 ? -1.982 -24.891 0.265 1 88.19 296 THR B CA 1
ATOM 6652 C C . THR B 1 296 ? -0.748 -24.062 0.593 1 88.19 296 THR B C 1
ATOM 6654 O O . THR B 1 296 ? -0.192 -23.391 -0.283 1 88.19 296 THR B O 1
ATOM 6657 N N . CYS B 1 297 ? -0.459 -24.016 1.917 1 89.38 297 CYS B N 1
ATOM 6658 C CA . CYS B 1 297 ? 0.711 -23.312 2.434 1 89.38 297 CYS B CA 1
ATOM 6659 C C . CYS B 1 297 ? 0.739 -21.859 1.95 1 89.38 297 CYS B C 1
ATOM 6661 O O . CYS B 1 297 ? 1.787 -21.359 1.538 1 89.38 297 CYS B O 1
ATOM 6663 N N . GLY B 1 298 ? -0.392 -21.266 1.823 1 81.44 298 GLY B N 1
ATOM 6664 C CA . GLY B 1 298 ? -0.508 -19.859 1.474 1 81.44 298 GLY B CA 1
ATOM 6665 C C . GLY B 1 298 ? -0.568 -19.609 -0.023 1 81.44 298 GLY B C 1
ATOM 6666 O O . GLY B 1 298 ? -0.375 -18.484 -0.485 1 81.44 298 GLY B O 1
ATOM 6667 N N . GLY B 1 299 ? -0.809 -20.719 -0.722 1 83.19 299 GLY B N 1
ATOM 6668 C CA . GLY B 1 299 ? -0.769 -20.547 -2.168 1 83.19 299 GLY B CA 1
ATOM 6669 C C . GLY B 1 299 ? -1.96 -21.172 -2.869 1 83.19 299 GLY B C 1
ATOM 6670 O O . GLY B 1 299 ? -2.971 -21.484 -2.234 1 83.19 299 GLY B O 1
ATOM 6671 N N . GLN B 1 300 ? -1.849 -21.203 -4.211 1 86.12 300 GLN B N 1
ATOM 6672 C CA . GLN B 1 300 ? -2.766 -21.906 -5.109 1 86.12 300 GLN B CA 1
ATOM 6673 C C . GLN B 1 300 ? -2.035 -22.953 -5.941 1 86.12 300 GLN B C 1
ATOM 6675 O O . GLN B 1 300 ? -0.975 -22.672 -6.504 1 86.12 300 GLN B O 1
ATOM 6680 N N . GLY B 1 301 ? -2.686 -24.016 -5.977 1 89.94 301 GLY B N 1
ATOM 6681 C CA . GLY B 1 301 ? -2.045 -25.125 -6.668 1 89.94 301 GLY B CA 1
ATOM 6682 C C . GLY B 1 301 ? -1.754 -24.828 -8.133 1 89.94 301 GLY B C 1
ATOM 6683 O O . GLY B 1 301 ? -2.541 -24.156 -8.805 1 89.94 301 GLY B O 1
ATOM 6684 N N . MET B 1 302 ? -0.603 -25.406 -8.586 1 91.38 302 MET B N 1
ATOM 6685 C CA . MET B 1 302 ? -0.226 -25.25 -9.992 1 91.38 302 MET B CA 1
ATOM 6686 C C . MET B 1 302 ? -0.151 -26.609 -10.68 1 91.38 302 MET B C 1
ATOM 6688 O O . MET B 1 302 ? -0.551 -26.75 -11.836 1 91.38 302 MET B O 1
ATOM 6692 N N . GLY B 1 303 ? 0.35 -27.531 -10 1 95.38 303 GLY B N 1
ATOM 6693 C CA . GLY B 1 303 ? 0.447 -28.875 -10.562 1 95.38 303 GLY B CA 1
ATOM 6694 C C . GLY B 1 303 ? 1.502 -29.719 -9.883 1 95.38 303 GLY B C 1
ATOM 6695 O O . GLY B 1 303 ? 2.057 -29.344 -8.852 1 95.38 303 GLY B O 1
ATOM 6696 N N . VAL B 1 304 ? 1.647 -30.922 -10.43 1 97.31 304 VAL B N 1
ATOM 6697 C CA . VAL B 1 304 ? 2.605 -31.891 -9.898 1 97.31 304 VAL B CA 1
ATOM 6698 C C . VAL B 1 304 ? 3.598 -32.281 -10.992 1 97.31 304 VAL B C 1
ATOM 6700 O O . VAL B 1 304 ? 3.197 -32.75 -12.062 1 97.31 304 VAL B O 1
ATOM 6703 N N . MET B 1 305 ? 4.785 -32.062 -10.711 1 96.38 305 MET B N 1
ATOM 6704 C CA . MET B 1 305 ? 5.82 -32.531 -11.609 1 96.38 305 MET B CA 1
ATOM 6705 C C . MET B 1 305 ? 6.238 -33.969 -11.234 1 96.38 305 MET B C 1
ATOM 6707 O O . MET B 1 305 ? 6.531 -34.25 -10.07 1 96.38 305 MET B O 1
ATOM 6711 N N . THR B 1 306 ? 6.254 -34.812 -12.188 1 93.56 306 THR B N 1
ATOM 6712 C CA . THR B 1 306 ? 6.891 -36.094 -12.008 1 93.56 306 THR B CA 1
ATOM 6713 C C . THR B 1 306 ? 8.398 -36 -12.219 1 93.56 306 THR B C 1
ATOM 6715 O O . THR B 1 306 ? 8.859 -35.719 -13.328 1 93.56 306 THR B O 1
ATOM 6718 N N . VAL B 1 307 ? 9.125 -36.156 -11.164 1 91.31 307 VAL B N 1
ATOM 6719 C CA . VAL B 1 307 ? 10.578 -36.125 -11.219 1 91.31 307 VAL B CA 1
ATOM 6720 C C . VAL B 1 307 ? 11.109 -37.5 -11.578 1 91.31 307 VAL B C 1
ATOM 6722 O O . VAL B 1 307 ? 10.977 -38.469 -10.797 1 91.31 307 VAL B O 1
ATOM 6725 N N . PRO B 1 308 ? 11.742 -37.531 -12.75 1 82.5 308 PRO B N 1
ATOM 6726 C CA . PRO B 1 308 ? 12.195 -38.875 -13.141 1 82.5 308 PRO B CA 1
ATOM 6727 C C . PRO B 1 308 ? 13.352 -39.375 -12.281 1 82.5 308 PRO B C 1
ATOM 6729 O O . PRO B 1 308 ? 14.094 -38.562 -11.703 1 82.5 308 PRO B O 1
ATOM 6732 N N . ARG B 1 309 ? 13.43 -40.469 -11.844 1 72.88 309 ARG B N 1
ATOM 6733 C CA . ARG B 1 309 ? 14.586 -40.969 -11.109 1 72.88 309 ARG B CA 1
ATOM 6734 C C . ARG B 1 309 ? 15.578 -41.656 -12.047 1 72.88 309 ARG B C 1
ATOM 6736 O O . ARG B 1 309 ? 15.188 -42.188 -13.094 1 72.88 309 ARG B O 1
ATOM 6743 N N . ALA B 1 310 ? 16.781 -41.594 -11.242 1 60.91 310 ALA B N 1
ATOM 6744 C CA . ALA B 1 310 ? 17.906 -42.312 -11.836 1 60.91 310 ALA B CA 1
ATOM 6745 C C . ALA B 1 310 ? 17.875 -43.781 -11.461 1 60.91 310 ALA B C 1
ATOM 6747 O O . ALA B 1 310 ? 17.453 -44.156 -10.352 1 60.91 310 ALA B O 1
ATOM 6748 N N . ASN B 1 311 ? 17.953 -44.781 -12.266 1 56.53 311 ASN B N 1
ATOM 6749 C CA . ASN B 1 311 ? 18.266 -46.188 -12.039 1 56.53 311 ASN B CA 1
ATOM 6750 C C . ASN B 1 311 ? 17.031 -46.969 -11.609 1 56.53 311 ASN B C 1
ATOM 6752 O O . ASN B 1 311 ? 17.094 -47.812 -10.727 1 56.53 311 ASN B O 1
ATOM 6756 N N . ASN B 1 312 ? 15.898 -46.844 -12.109 1 57.25 312 ASN B N 1
ATOM 6757 C CA . ASN B 1 312 ? 14.711 -47.688 -12 1 57.25 312 ASN B CA 1
ATOM 6758 C C . ASN B 1 312 ? 13.961 -47.438 -10.695 1 57.25 312 ASN B C 1
ATOM 6760 O O . ASN B 1 312 ? 13.125 -48.219 -10.289 1 57.25 312 ASN B O 1
ATOM 6764 N N . ASP B 1 313 ? 14.383 -46.469 -9.914 1 67.44 313 ASP B N 1
ATOM 6765 C CA . ASP B 1 313 ? 13.617 -46.156 -8.711 1 67.44 313 ASP B CA 1
ATOM 6766 C C . ASP B 1 313 ? 12.312 -45.438 -9.07 1 67.44 313 ASP B C 1
ATOM 6768 O O . ASP B 1 313 ? 12.125 -45 -10.203 1 67.44 313 ASP B O 1
ATOM 6772 N N . GLU B 1 314 ? 11.359 -45.562 -8.125 1 79.5 314 GLU B N 1
ATOM 6773 C CA . GLU B 1 314 ? 10.078 -44.906 -8.305 1 79.5 314 GLU B CA 1
ATOM 6774 C C . GLU B 1 314 ? 10.266 -43.375 -8.438 1 79.5 314 GLU B C 1
ATOM 6776 O O . GLU B 1 314 ? 11.102 -42.781 -7.754 1 79.5 314 GLU B O 1
ATOM 6781 N N . ALA B 1 315 ? 9.562 -42.844 -9.422 1 88.44 315 ALA B N 1
ATOM 6782 C CA . ALA B 1 315 ? 9.578 -41.406 -9.625 1 88.44 315 ALA B CA 1
ATOM 6783 C C . ALA B 1 315 ? 9.141 -40.656 -8.359 1 88.44 315 ALA B C 1
ATOM 6785 O O . ALA B 1 315 ? 8.43 -41.219 -7.52 1 88.44 315 ALA B O 1
ATOM 6786 N N . GLU B 1 316 ? 9.672 -39.562 -8.148 1 93.62 316 GLU B N 1
ATOM 6787 C CA . GLU B 1 316 ? 9.188 -38.688 -7.109 1 93.62 316 GLU B CA 1
ATOM 6788 C C . GLU B 1 316 ? 8.25 -37.625 -7.688 1 93.62 316 GLU B C 1
ATOM 6790 O O . GLU B 1 316 ? 8.242 -37.375 -8.898 1 93.62 316 GLU B O 1
ATOM 6795 N N . PHE B 1 317 ? 7.379 -37.125 -6.844 1 96.62 317 PHE B N 1
ATOM 6796 C CA . PHE B 1 317 ? 6.348 -36.188 -7.27 1 96.62 317 PHE B CA 1
ATOM 6797 C C . PHE B 1 317 ? 6.453 -34.875 -6.492 1 96.62 317 PHE B C 1
ATOM 6799 O O . PHE B 1 317 ? 6.441 -34.875 -5.258 1 96.62 317 PHE B O 1
ATOM 6806 N N . LEU B 1 318 ? 6.629 -33.844 -7.199 1 96.88 318 LEU B N 1
ATOM 6807 C CA . LEU B 1 318 ? 6.82 -32.531 -6.613 1 96.88 318 LEU B CA 1
ATOM 6808 C C . LEU B 1 318 ? 5.613 -31.625 -6.883 1 96.88 318 LEU B C 1
ATOM 6810 O O . LEU B 1 318 ? 5.367 -31.234 -8.023 1 96.88 318 LEU B O 1
ATOM 6814 N N . TYR B 1 319 ? 4.879 -31.359 -5.824 1 96.62 319 TYR B N 1
ATOM 6815 C CA . TYR B 1 319 ? 3.734 -30.453 -5.898 1 96.62 319 TYR B CA 1
ATOM 6816 C C . TYR B 1 319 ? 4.184 -29 -5.883 1 96.62 319 TYR B C 1
ATOM 6818 O O . TYR B 1 319 ? 5.074 -28.625 -5.113 1 96.62 319 TYR B O 1
ATOM 6826 N N . GLN B 1 320 ? 3.598 -28.203 -6.785 1 96 320 GLN B N 1
ATOM 6827 C CA . GLN B 1 320 ? 3.92 -26.781 -6.938 1 96 320 GLN B CA 1
ATOM 6828 C C . GLN B 1 320 ? 2.699 -25.906 -6.668 1 96 320 GLN B C 1
ATOM 6830 O O . GLN B 1 320 ? 1.589 -26.234 -7.09 1 96 320 GLN B O 1
ATOM 6835 N N . ALA B 1 321 ? 2.891 -24.828 -5.938 1 92.69 321 ALA B N 1
ATOM 6836 C CA . ALA B 1 321 ? 1.848 -23.812 -5.777 1 92.69 321 ALA B CA 1
ATOM 6837 C C . ALA B 1 321 ? 2.42 -22.406 -5.934 1 92.69 321 ALA B C 1
ATOM 6839 O O . ALA B 1 321 ? 3.555 -22.141 -5.531 1 92.69 321 ALA B O 1
ATOM 6840 N N . ASP B 1 322 ? 1.62 -21.562 -6.566 1 88.12 322 ASP B N 1
ATOM 6841 C CA . ASP B 1 322 ? 1.926 -20.141 -6.586 1 88.12 322 ASP B CA 1
ATOM 6842 C C . ASP B 1 322 ? 1.484 -19.453 -5.289 1 88.12 322 ASP B C 1
ATOM 6844 O O . ASP B 1 322 ? 0.409 -19.75 -4.766 1 88.12 322 ASP B O 1
ATOM 6848 N N . ARG B 1 323 ? 2.281 -18.625 -4.781 1 84.69 323 ARG B N 1
ATOM 6849 C CA . ARG B 1 323 ? 1.985 -17.906 -3.553 1 84.69 323 ARG B CA 1
ATOM 6850 C C . ARG B 1 323 ? 1.908 -16.406 -3.812 1 84.69 323 ARG B C 1
ATOM 6852 O O . ARG B 1 323 ? 2.912 -15.695 -3.701 1 84.69 323 ARG B O 1
ATOM 6859 N N . PRO B 1 324 ? 0.674 -16.078 -4.094 1 73.12 324 PRO B N 1
ATOM 6860 C CA . PRO B 1 324 ? 0.571 -14.641 -4.352 1 73.12 324 PRO B CA 1
ATOM 6861 C C . PRO B 1 324 ? 0.882 -13.797 -3.117 1 73.12 324 PRO B C 1
ATOM 6863 O O . PRO B 1 324 ? 0.54 -14.188 -1.998 1 73.12 324 PRO B O 1
ATOM 6866 N N . SER B 1 325 ? 1.81 -13 -3.23 1 60.28 325 SER B N 1
ATOM 6867 C CA . SER B 1 325 ? 2.109 -12.078 -2.145 1 60.28 325 SER B CA 1
ATOM 6868 C C . SER B 1 325 ? 1.278 -10.805 -2.26 1 60.28 325 SER B C 1
ATOM 6870 O O . SER B 1 325 ? 0.892 -10.406 -3.361 1 60.28 325 SER B O 1
ATOM 6872 N N . ILE B 1 326 ? 0.573 -10.484 -1.082 1 51.75 326 ILE B N 1
ATOM 6873 C CA . ILE B 1 326 ? -0.146 -9.219 -1.076 1 51.75 326 ILE B CA 1
ATOM 6874 C C . ILE B 1 326 ? 0.812 -8.078 -1.424 1 51.75 326 ILE B C 1
ATOM 6876 O O . ILE B 1 326 ? 0.379 -6.992 -1.82 1 51.75 326 ILE B O 1
ATOM 6880 N N . ALA B 1 327 ? 1.972 -8.344 -0.949 1 52.69 327 ALA B N 1
ATOM 6881 C CA . ALA B 1 327 ? 2.916 -7.266 -1.228 1 52.69 327 ALA B CA 1
ATOM 6882 C C . ALA B 1 327 ? 3.422 -7.34 -2.666 1 52.69 327 ALA B C 1
ATOM 6884 O O . ALA B 1 327 ? 3.189 -8.328 -3.363 1 52.69 327 ALA B O 1
ATOM 6885 N N . PRO B 1 328 ? 4.391 -6.438 -2.977 1 47.53 328 PRO B N 1
ATOM 6886 C CA . PRO B 1 328 ? 4.543 -5.047 -2.535 1 47.53 328 PRO B CA 1
ATOM 6887 C C . PRO B 1 328 ? 3.48 -4.121 -3.123 1 47.53 328 PRO B C 1
ATOM 6889 O O . PRO B 1 328 ? 3.25 -3.031 -2.598 1 47.53 328 PRO B O 1
ATOM 6892 N N . LEU B 1 329 ? 3.082 -4.609 -4.336 1 53 329 LEU B N 1
ATOM 6893 C CA . LEU B 1 329 ? 2.436 -3.543 -5.094 1 53 329 LEU B CA 1
ATOM 6894 C C . LEU B 1 329 ? 0.918 -3.643 -4.988 1 53 329 LEU B C 1
ATOM 6896 O O . LEU B 1 329 ? 0.194 -2.977 -5.734 1 53 329 LEU B O 1
ATOM 6900 N N . GLY B 1 330 ? 0.594 -4.281 -3.84 1 49.72 330 GLY B N 1
ATOM 6901 C CA . GLY B 1 330 ? -0.836 -4.328 -3.582 1 49.72 330 GLY B CA 1
ATOM 6902 C C . GLY B 1 330 ? -1.625 -4.965 -4.711 1 49.72 330 GLY B C 1
ATOM 6903 O O . GLY B 1 330 ? -2.854 -4.859 -4.754 1 49.72 330 GLY B O 1
ATOM 6904 N N . LEU B 1 331 ? -0.845 -5.332 -5.809 1 50.81 331 LEU B N 1
ATOM 6905 C CA . LEU B 1 331 ? -1.587 -5.734 -7 1 50.81 331 LEU B CA 1
ATOM 6906 C C . LEU B 1 331 ? -2.029 -7.188 -6.902 1 50.81 331 LEU B C 1
ATOM 6908 O O . LEU B 1 331 ? -2.764 -7.68 -7.766 1 50.81 331 LEU B O 1
ATOM 6912 N N . GLY B 1 332 ? -1.822 -7.621 -5.738 1 45.84 332 GLY B N 1
ATOM 6913 C CA . GLY B 1 332 ? -2.205 -9.023 -5.758 1 45.84 332 GLY B CA 1
ATOM 6914 C C . GLY B 1 332 ? -1.6 -9.789 -6.918 1 45.84 332 GLY B C 1
ATOM 6915 O O . GLY B 1 332 ? -0.394 -9.711 -7.16 1 45.84 332 GLY B O 1
ATOM 6916 N N . TYR B 1 333 ? -2.484 -10.484 -7.859 1 48.31 333 TYR B N 1
ATOM 6917 C CA . TYR B 1 333 ? -2.158 -11.43 -8.914 1 48.31 333 TYR B CA 1
ATOM 6918 C C . TYR B 1 333 ? -1.442 -10.742 -10.07 1 48.31 333 TYR B C 1
ATOM 6920 O O . TYR B 1 333 ? -0.601 -11.344 -10.734 1 48.31 333 TYR B O 1
ATOM 6928 N N . THR B 1 334 ? -1.896 -9.477 -10.258 1 47.22 334 THR B N 1
ATOM 6929 C CA . THR B 1 334 ? -1.4 -8.945 -11.523 1 47.22 334 THR B CA 1
ATOM 6930 C C . THR B 1 334 ? 0.045 -8.477 -11.383 1 47.22 334 THR B C 1
ATOM 6932 O O . THR B 1 334 ? 0.692 -8.141 -12.383 1 47.22 334 THR B O 1
ATOM 6935 N N . GLY B 1 335 ? 0.486 -8.359 -10.133 1 51.78 335 GLY B N 1
ATOM 6936 C CA . GLY B 1 335 ? 1.647 -7.5 -9.992 1 51.78 335 GLY B CA 1
ATOM 6937 C C . GLY B 1 335 ? 2.963 -8.242 -10.102 1 51.78 335 GLY B C 1
ATOM 6938 O O . GLY B 1 335 ? 4.031 -7.664 -9.898 1 51.78 335 GLY B O 1
ATOM 6939 N N . GLY B 1 336 ? 2.988 -9.367 -10.75 1 56.53 336 GLY B N 1
ATOM 6940 C CA . GLY B 1 336 ? 4.258 -9.922 -11.188 1 56.53 336 GLY B CA 1
ATOM 6941 C C . GLY B 1 336 ? 5.09 -10.484 -10.047 1 56.53 336 GLY B C 1
ATOM 6942 O O . GLY B 1 336 ? 6.016 -11.266 -10.273 1 56.53 336 GLY B O 1
ATOM 6943 N N . ALA B 1 337 ? 4.871 -9.938 -8.758 1 65.62 337 ALA B N 1
ATOM 6944 C CA . ALA B 1 337 ? 5.805 -10.477 -7.773 1 65.62 337 ALA B CA 1
ATOM 6945 C C . ALA B 1 337 ? 5.16 -11.602 -6.973 1 65.62 337 ALA B C 1
ATOM 6947 O O . ALA B 1 337 ? 4.719 -11.398 -5.844 1 65.62 337 ALA B O 1
ATOM 6948 N N . ILE B 1 338 ? 5.223 -12.875 -7.605 1 78.12 338 ILE B N 1
ATOM 6949 C CA . ILE B 1 338 ? 4.566 -14.031 -7.004 1 78.12 338 ILE B CA 1
ATOM 6950 C C . ILE B 1 338 ? 5.617 -15.031 -6.52 1 78.12 338 ILE B C 1
ATOM 6952 O O . ILE B 1 338 ? 6.609 -15.273 -7.207 1 78.12 338 ILE B O 1
ATOM 6956 N N . GLY B 1 339 ? 5.449 -15.391 -5.242 1 86.06 339 GLY B N 1
ATOM 6957 C CA . GLY B 1 339 ? 6.266 -16.484 -4.723 1 86.06 339 GLY B CA 1
ATOM 6958 C C . GLY B 1 339 ? 5.801 -17.844 -5.188 1 86.06 339 GLY B C 1
ATOM 6959 O O . GLY B 1 339 ? 4.73 -17.984 -5.781 1 86.06 339 GLY B O 1
ATOM 6960 N N . HIS B 1 340 ? 6.676 -18.812 -4.969 1 91.31 340 HIS B N 1
ATOM 6961 C CA . HIS B 1 340 ? 6.387 -20.188 -5.336 1 91.31 340 HIS B CA 1
ATOM 6962 C C . HIS B 1 340 ? 6.785 -21.156 -4.223 1 91.31 340 HIS B C 1
ATOM 6964 O O . HIS B 1 340 ? 7.77 -20.922 -3.516 1 91.31 340 HIS B O 1
ATOM 6970 N N . GLY B 1 341 ? 5.98 -22.156 -4.098 1 92.81 341 GLY B N 1
ATOM 6971 C CA . GLY B 1 341 ? 6.312 -23.25 -3.201 1 92.81 341 GLY B CA 1
ATOM 6972 C C . GLY B 1 341 ? 6.375 -24.594 -3.902 1 92.81 341 GLY B C 1
ATOM 6973 O O . GLY B 1 341 ? 5.668 -24.812 -4.887 1 92.81 341 GLY B O 1
ATOM 6974 N N . PHE B 1 342 ? 7.277 -25.484 -3.352 1 96.38 342 PHE B N 1
ATOM 6975 C CA . PHE B 1 342 ? 7.461 -26.828 -3.857 1 96.38 342 PHE B CA 1
ATOM 6976 C C . PHE B 1 342 ? 7.5 -27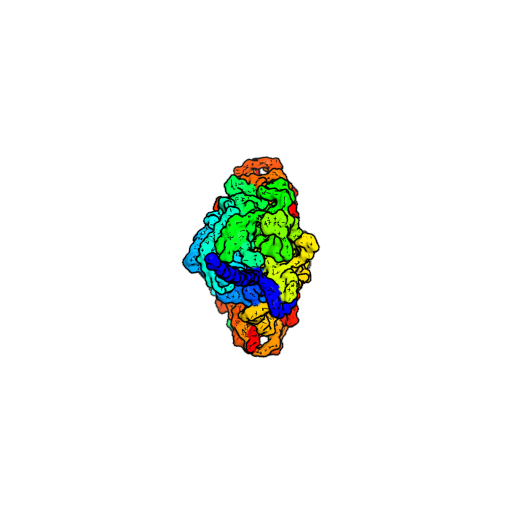.844 -2.711 1 96.38 342 PHE B C 1
ATOM 6978 O O . PHE B 1 342 ? 8.219 -27.641 -1.729 1 96.38 342 PHE B O 1
ATOM 6985 N N . TRP B 1 343 ? 6.711 -28.922 -2.867 1 96.62 343 TRP B N 1
ATOM 6986 C CA . TRP B 1 343 ? 6.652 -29.938 -1.83 1 96.62 343 TRP B CA 1
ATOM 6987 C C . TRP B 1 343 ? 6.664 -31.328 -2.441 1 96.62 343 TRP B C 1
ATOM 6989 O O . TRP B 1 343 ? 5.871 -31.641 -3.334 1 96.62 343 TRP B O 1
ATOM 6999 N N . LYS B 1 344 ? 7.562 -32.156 -1.968 1 96.31 344 LYS B N 1
ATOM 7000 C CA . LYS B 1 344 ? 7.5 -33.562 -2.336 1 96.31 344 LYS B CA 1
ATOM 7001 C C . LYS B 1 344 ? 6.25 -34.219 -1.768 1 96.31 344 LYS B C 1
ATOM 7003 O O . LYS B 1 344 ? 5.941 -34.062 -0.584 1 96.31 344 LYS B O 1
ATOM 7008 N N . LEU B 1 345 ? 5.484 -34.875 -2.666 1 97.19 345 LEU B N 1
ATOM 7009 C CA . LEU B 1 345 ? 4.344 -35.656 -2.193 1 97.19 345 LEU B CA 1
ATOM 7010 C C . LEU B 1 345 ? 4.797 -37 -1.661 1 97.19 345 LEU B C 1
ATOM 7012 O O . LEU B 1 345 ? 5.582 -37.688 -2.311 1 97.19 345 LEU B O 1
ATOM 7016 N N . ASN B 1 346 ? 4.355 -37.188 -0.479 1 96.38 346 ASN B N 1
ATOM 7017 C CA . ASN B 1 346 ? 4.559 -38.531 0.122 1 96.38 346 ASN B CA 1
ATOM 7018 C C . ASN B 1 346 ? 3.256 -39.312 0.174 1 96.38 346 ASN B C 1
ATOM 7020 O O . ASN B 1 346 ? 2.188 -38.75 0.42 1 96.38 346 ASN B O 1
ATOM 7024 N N . PHE B 1 347 ? 3.406 -40.594 -0.026 1 96.88 347 PHE B N 1
ATOM 7025 C CA . PHE B 1 347 ? 2.225 -41.406 -0.197 1 96.88 347 PHE B CA 1
ATOM 7026 C C . PHE B 1 347 ? 2.18 -42.5 0.862 1 96.88 347 PHE B C 1
ATOM 7028 O O . PHE B 1 347 ? 3.205 -43.125 1.181 1 96.88 347 PHE B O 1
ATOM 7035 N N . ASN B 1 348 ? 0.973 -42.719 1.343 1 96.88 348 ASN B N 1
ATOM 7036 C CA . ASN B 1 348 ? 0.727 -43.812 2.277 1 96.88 348 ASN B CA 1
ATOM 7037 C C . ASN B 1 348 ? 0.52 -45.125 1.549 1 96.88 348 ASN B C 1
ATOM 7039 O O . ASN B 1 348 ? 0.318 -45.156 0.333 1 96.88 348 ASN B O 1
ATOM 7043 N N . PRO B 1 349 ? 0.527 -46.188 2.26 1 95.69 349 PRO B N 1
ATOM 7044 C CA . PRO B 1 349 ? 0.36 -47.5 1.626 1 95.69 349 PRO B CA 1
ATOM 7045 C C . PRO B 1 349 ? -0.969 -47.625 0.885 1 95.69 349 PRO B C 1
ATOM 7047 O O . PRO B 1 349 ? -1.053 -48.344 -0.119 1 95.69 349 PRO B O 1
ATOM 7050 N N . ASP B 1 350 ? -1.979 -46.969 1.346 1 96.5 350 ASP B N 1
ATOM 7051 C CA . ASP B 1 350 ? -3.283 -47.062 0.697 1 96.5 350 ASP B CA 1
ATOM 7052 C C . ASP B 1 350 ? -3.389 -46.094 -0.481 1 96.5 350 ASP B C 1
ATOM 7054 O O . ASP B 1 350 ? -4.457 -45.969 -1.077 1 96.5 350 ASP B O 1
ATOM 7058 N N . GLY B 1 351 ? -2.328 -45.375 -0.79 1 96.75 351 GLY B N 1
ATOM 7059 C CA . GLY B 1 351 ? -2.283 -44.469 -1.929 1 96.75 351 GLY B CA 1
ATOM 7060 C C . GLY B 1 351 ? -2.6 -43.031 -1.564 1 96.75 351 GLY B C 1
ATOM 7061 O O . GLY B 1 351 ? -2.418 -42.125 -2.379 1 96.75 351 GLY B O 1
ATOM 7062 N N . SER B 1 352 ? -3.111 -42.812 -0.311 1 97.44 352 SER B N 1
ATOM 7063 C CA . SER B 1 352 ? -3.418 -41.469 0.088 1 97.44 352 SER B CA 1
ATOM 7064 C C . SER B 1 352 ? -2.148 -40.625 0.224 1 97.44 352 SER B C 1
ATOM 7066 O O . SER B 1 352 ? -1.059 -41.156 0.41 1 97.44 352 SER B O 1
ATOM 7068 N N . ILE B 1 353 ? -2.299 -39.375 -0.005 1 97.12 353 ILE B N 1
ATOM 7069 C CA . ILE B 1 353 ? -1.186 -38.438 0.091 1 97.12 353 ILE B CA 1
ATOM 7070 C C . ILE B 1 353 ? -1.047 -37.969 1.529 1 97.12 353 ILE B C 1
ATOM 7072 O O . ILE B 1 353 ? -2.037 -37.594 2.162 1 97.12 353 ILE B O 1
ATOM 7076 N N . SER B 1 354 ? 0.147 -37.969 2.043 1 96.31 354 SER B N 1
ATOM 7077 C CA . SER B 1 354 ? 0.422 -37.5 3.4 1 96.31 354 SER B CA 1
ATOM 7078 C C . SER B 1 354 ? 0.312 -35.969 3.504 1 96.31 354 SER B C 1
ATOM 7080 O O . SER B 1 354 ? 0.384 -35.281 2.492 1 96.31 354 SER B O 1
ATOM 7082 N N . LYS B 1 355 ? 0.216 -35.594 4.715 1 93.19 355 LYS B N 1
ATOM 7083 C CA . LYS B 1 355 ? 0.131 -34.156 5.004 1 93.19 355 LYS B CA 1
ATOM 7084 C C . LYS B 1 355 ? 1.372 -33.406 4.504 1 93.19 355 LYS B C 1
ATOM 7086 O O . LYS B 1 355 ? 2.49 -33.906 4.637 1 93.19 355 LYS B O 1
ATOM 7091 N N . ILE B 1 356 ? 1.115 -32.25 3.949 1 94.88 356 ILE B N 1
ATOM 7092 C CA . ILE B 1 356 ? 2.207 -31.359 3.59 1 94.88 356 ILE B CA 1
ATOM 7093 C C . ILE B 1 356 ? 2.508 -30.422 4.754 1 94.88 356 ILE B C 1
ATOM 7095 O O . ILE B 1 356 ? 1.614 -29.734 5.246 1 94.88 356 ILE B O 1
ATOM 7099 N N . ASP B 1 357 ? 3.699 -30.438 5.266 1 95.06 357 ASP B N 1
ATOM 7100 C CA . ASP B 1 357 ? 4.125 -29.547 6.336 1 95.06 357 ASP B CA 1
ATOM 7101 C C . ASP B 1 357 ? 4.359 -28.125 5.801 1 95.06 357 ASP B C 1
ATOM 7103 O O . ASP B 1 357 ? 5.293 -27.891 5.027 1 95.06 357 ASP B O 1
ATOM 7107 N N . CYS B 1 358 ? 3.537 -27.203 6.27 1 93.5 358 CYS B N 1
ATOM 7108 C CA . CYS B 1 358 ? 3.592 -25.844 5.738 1 93.5 358 CYS B CA 1
ATOM 7109 C C . CYS B 1 358 ? 4.336 -24.922 6.688 1 93.5 358 CYS B C 1
ATOM 7111 O O . CYS B 1 358 ? 4.332 -23.703 6.5 1 93.5 358 CYS B O 1
ATOM 7113 N N . SER B 1 359 ? 4.988 -25.484 7.75 1 94.94 359 SER B N 1
ATOM 7114 C CA . SER B 1 359 ? 5.77 -24.625 8.641 1 94.94 359 SER B CA 1
ATOM 7115 C C . SER B 1 359 ? 6.906 -23.953 7.891 1 94.94 359 SER B C 1
ATOM 7117 O O . SER B 1 359 ? 7.512 -24.531 6.996 1 94.94 359 SER B O 1
ATOM 7119 N N . PRO B 1 360 ? 7.188 -22.734 8.227 1 92.69 360 PRO B N 1
ATOM 7120 C CA . PRO B 1 360 ? 8.141 -21.938 7.441 1 92.69 360 PRO B CA 1
ATOM 7121 C C . PRO B 1 360 ? 9.492 -22.625 7.289 1 92.69 360 PRO B C 1
ATOM 7123 O O . PRO B 1 360 ? 10.141 -22.5 6.246 1 92.69 360 PRO B O 1
ATOM 7126 N N . ASP B 1 361 ? 9.938 -23.391 8.273 1 94.06 361 ASP B N 1
ATOM 7127 C CA . ASP B 1 361 ? 11.281 -23.969 8.25 1 94.06 361 ASP B CA 1
ATOM 7128 C C . ASP B 1 361 ? 11.273 -25.375 7.668 1 94.06 361 ASP B C 1
ATOM 7130 O O . ASP B 1 361 ? 12.328 -25.984 7.473 1 94.06 361 ASP B O 1
ATOM 7134 N N . ALA B 1 362 ? 10.094 -25.844 7.336 1 95.62 362 ALA B N 1
ATOM 7135 C CA . ALA B 1 362 ? 10.023 -27.188 6.777 1 95.62 362 ALA B CA 1
ATOM 7136 C C . ALA B 1 362 ? 10.734 -27.266 5.43 1 95.62 362 ALA B C 1
ATOM 7138 O O . ALA B 1 362 ? 10.688 -26.312 4.645 1 95.62 362 ALA B O 1
ATOM 7139 N N . GLN B 1 363 ? 11.414 -28.406 5.25 1 95.12 363 GLN B N 1
ATOM 7140 C CA . GLN B 1 363 ? 12.172 -28.656 4.027 1 95.12 363 GLN B CA 1
ATOM 7141 C C . GLN B 1 363 ? 11.781 -29.984 3.398 1 95.12 363 GLN B C 1
ATOM 7143 O O . GLN B 1 363 ? 11.453 -30.953 4.105 1 95.12 363 GLN B O 1
ATOM 7148 N N . THR B 1 364 ? 11.766 -30.016 2.109 1 95.56 364 THR B N 1
ATOM 7149 C CA . THR B 1 364 ? 11.633 -31.266 1.362 1 95.56 364 THR B CA 1
ATOM 7150 C C . THR B 1 364 ? 12.766 -31.406 0.349 1 95.56 364 THR B C 1
ATOM 7152 O O . THR B 1 364 ? 13.305 -30.406 -0.137 1 95.56 364 THR B O 1
ATOM 7155 N N . THR B 1 365 ? 13.188 -32.594 0.141 1 95.12 365 THR B N 1
ATOM 7156 C CA . THR B 1 365 ? 14.297 -32.875 -0.769 1 95.12 365 THR B CA 1
ATOM 7157 C C . THR B 1 365 ? 13.891 -33.938 -1.808 1 95.12 365 THR B C 1
ATOM 7159 O O . THR B 1 365 ? 13.242 -34.906 -1.479 1 95.12 365 THR B O 1
ATOM 7162 N N . VAL B 1 366 ? 14.234 -33.688 -3.057 1 94.12 366 VAL B N 1
ATOM 7163 C CA . VAL B 1 366 ? 14.039 -34.656 -4.117 1 94.12 366 VAL B CA 1
ATOM 7164 C C . VAL B 1 366 ? 15.383 -35 -4.754 1 94.12 366 VAL B C 1
ATOM 7166 O O . VAL B 1 366 ? 16.328 -34.219 -4.715 1 94.12 366 VAL B O 1
ATOM 7169 N N . GLN B 1 367 ? 15.445 -36.156 -5.246 1 91.88 367 GLN B N 1
ATOM 7170 C CA . GLN B 1 367 ? 16.562 -36.562 -6.094 1 91.88 367 GLN B CA 1
ATOM 7171 C C . GLN B 1 367 ? 16.297 -36.188 -7.555 1 91.88 367 GLN B C 1
ATOM 7173 O O . GLN B 1 367 ? 15.586 -36.906 -8.258 1 91.88 367 GLN B O 1
ATOM 7178 N N . ALA B 1 368 ? 16.938 -35.125 -8.023 1 91.44 368 ALA B N 1
ATOM 7179 C CA . ALA B 1 368 ? 16.609 -34.531 -9.32 1 91.44 368 ALA B CA 1
ATOM 7180 C C . ALA B 1 368 ? 17.688 -34.875 -10.352 1 91.44 368 ALA B C 1
ATOM 7182 O O . ALA B 1 368 ? 18.875 -34.625 -10.133 1 91.44 368 ALA B O 1
ATOM 7183 N N . PRO B 1 369 ? 17.281 -35.438 -11.43 1 91.56 369 PRO B N 1
ATOM 7184 C CA . PRO B 1 369 ? 18.25 -35.656 -12.508 1 91.56 369 PRO B CA 1
ATOM 7185 C C . PRO B 1 369 ? 18.844 -34.344 -13.039 1 91.56 369 PRO B C 1
ATOM 7187 O O . PRO B 1 369 ? 18.156 -33.312 -13.07 1 91.56 369 PRO B O 1
ATOM 7190 N N . ILE B 1 370 ? 20.094 -34.406 -13.438 1 93.19 370 ILE B N 1
ATOM 7191 C CA . ILE B 1 370 ? 20.75 -33.281 -14.078 1 93.19 370 ILE B CA 1
ATOM 7192 C C . ILE B 1 370 ? 20.562 -33.344 -15.594 1 93.19 370 ILE B C 1
ATOM 7194 O O . ILE B 1 370 ? 20.844 -34.375 -16.203 1 93.19 370 ILE B O 1
ATOM 7198 N N . SER B 1 371 ? 20.031 -32.344 -16.141 1 93.19 371 SER B N 1
ATOM 7199 C CA . SER B 1 371 ? 19.797 -32.281 -17.578 1 93.19 371 SER B CA 1
ATOM 7200 C C . SER B 1 371 ? 21.094 -32.406 -18.359 1 93.19 371 SER B C 1
ATOM 7202 O O . SER B 1 371 ? 22.125 -31.875 -17.953 1 93.19 371 SER B O 1
ATOM 7204 N N . SER B 1 372 ? 21.031 -33.094 -19.5 1 90.62 372 SER B N 1
ATOM 7205 C CA . SER B 1 372 ? 22.172 -33.188 -20.406 1 90.62 372 SER B CA 1
ATOM 7206 C C . SER B 1 372 ? 22.188 -32.031 -21.391 1 90.62 372 SER B C 1
ATOM 7208 O O . SER B 1 372 ? 23.172 -31.859 -22.125 1 90.62 372 SER B O 1
ATOM 7210 N N . LYS B 1 373 ? 21.109 -31.25 -21.328 1 93.31 373 LYS B N 1
ATOM 7211 C CA . LYS B 1 373 ? 21.031 -30.094 -22.219 1 93.31 373 LYS B CA 1
ATOM 7212 C C . LYS B 1 373 ? 21.969 -28.984 -21.781 1 93.31 373 LYS B C 1
ATOM 7214 O O . LYS B 1 373 ? 22.312 -28.891 -20.594 1 93.31 373 LYS B O 1
ATOM 7219 N N . ASP B 1 374 ? 22.422 -28.234 -22.797 1 94.5 374 ASP B N 1
ATOM 7220 C CA . ASP B 1 374 ? 23.297 -27.094 -22.5 1 94.5 374 ASP B CA 1
ATOM 7221 C C . ASP B 1 374 ? 22.5 -25.875 -22.047 1 94.5 374 ASP B C 1
ATOM 7223 O O . ASP B 1 374 ? 22.188 -25 -22.859 1 94.5 374 ASP B O 1
ATOM 7227 N N . ILE B 1 375 ? 22.094 -25.875 -20.844 1 96.69 375 ILE B N 1
ATOM 7228 C CA . ILE B 1 375 ? 21.344 -24.781 -20.234 1 96.69 375 ILE B CA 1
ATOM 7229 C C . ILE B 1 375 ? 22.266 -24 -19.281 1 96.69 375 ILE B C 1
ATOM 7231 O O . ILE B 1 375 ? 22.875 -24.578 -18.391 1 96.69 375 ILE B O 1
ATOM 7235 N N . PRO B 1 376 ? 22.375 -22.672 -19.5 1 96.75 376 PRO B N 1
ATOM 7236 C CA . PRO B 1 376 ? 23.234 -21.891 -18.609 1 96.75 376 PRO B CA 1
ATOM 7237 C C . PRO B 1 376 ? 22.844 -22.016 -17.141 1 96.75 376 PRO B C 1
ATOM 7239 O O . PRO B 1 376 ? 21.641 -21.984 -16.828 1 96.75 376 PRO B O 1
ATOM 7242 N N . THR B 1 377 ? 23.844 -22.188 -16.297 1 96.38 377 THR B N 1
ATOM 7243 C CA . THR B 1 377 ? 23.594 -22.281 -14.852 1 96.38 377 THR B CA 1
ATOM 7244 C C . THR B 1 377 ? 24.156 -21.047 -14.141 1 96.38 377 THR B C 1
ATOM 7246 O O . THR B 1 377 ? 24.062 -20.953 -12.914 1 96.38 377 THR B O 1
ATOM 7249 N N . THR B 1 378 ? 24.781 -20.172 -14.859 1 96.88 378 THR B N 1
ATOM 7250 C CA . THR B 1 378 ? 25.328 -18.938 -14.281 1 96.88 378 THR B CA 1
ATOM 7251 C C . THR B 1 378 ? 24.875 -17.719 -15.078 1 96.88 378 THR B C 1
ATOM 7253 O O . THR B 1 378 ? 24.5 -17.844 -16.25 1 96.88 378 THR B O 1
ATOM 7256 N N . GLY B 1 379 ? 24.766 -16.625 -14.445 1 97.56 379 GLY B N 1
ATOM 7257 C CA . GLY B 1 379 ? 24.453 -15.32 -15.008 1 97.56 379 GLY B CA 1
ATOM 7258 C C . GLY B 1 379 ? 24.984 -14.164 -14.18 1 97.56 379 GLY B C 1
ATOM 7259 O O . GLY B 1 379 ? 25.953 -14.32 -13.43 1 97.56 379 GLY B O 1
ATOM 7260 N N . LEU B 1 380 ? 24.453 -13.016 -14.367 1 97.38 380 LEU B N 1
ATOM 7261 C CA . LEU B 1 380 ? 24.953 -11.789 -13.75 1 97.38 380 LEU B CA 1
ATOM 7262 C C . LEU B 1 380 ? 24.906 -11.883 -12.227 1 97.38 380 LEU B C 1
ATOM 7264 O O . LEU B 1 380 ? 25.844 -11.477 -11.547 1 97.38 380 LEU B O 1
ATOM 7268 N N . ALA B 1 381 ? 23.844 -12.414 -11.695 1 97.75 381 ALA B N 1
ATOM 7269 C CA . ALA B 1 381 ? 23.672 -12.461 -10.242 1 97.75 381 ALA B CA 1
ATOM 7270 C C . ALA B 1 381 ? 24.453 -13.609 -9.633 1 97.75 381 ALA B C 1
ATOM 7272 O O . ALA B 1 381 ? 25.062 -13.453 -8.562 1 97.75 381 ALA B O 1
ATOM 7273 N N . THR B 1 382 ? 24.484 -14.75 -10.289 1 97 382 THR B N 1
ATOM 7274 C CA . THR B 1 382 ? 25.109 -15.922 -9.688 1 97 382 THR B CA 1
ATOM 7275 C C . THR B 1 382 ? 26.641 -15.812 -9.758 1 97 382 THR B C 1
ATOM 7277 O O . THR B 1 382 ? 27.344 -16.516 -9.039 1 97 382 THR B O 1
ATOM 7280 N N . THR B 1 383 ? 27.141 -14.992 -10.609 1 97.12 383 THR B N 1
ATOM 7281 C CA . THR B 1 383 ? 28.594 -14.797 -10.695 1 97.12 383 THR B CA 1
ATOM 7282 C C . THR B 1 383 ? 28.984 -13.438 -10.125 1 97.12 383 THR B C 1
ATOM 7284 O O . THR B 1 383 ? 30.094 -12.961 -10.352 1 97.12 383 THR B O 1
ATOM 7287 N N . ALA B 1 384 ? 28.109 -12.781 -9.492 1 97.94 384 ALA B N 1
ATOM 7288 C CA . ALA B 1 384 ? 28.391 -11.469 -8.914 1 97.94 384 ALA B CA 1
ATOM 7289 C C . ALA B 1 384 ? 29.453 -11.555 -7.832 1 97.94 384 ALA B C 1
ATOM 7291 O O . ALA B 1 384 ? 29.625 -12.602 -7.195 1 97.94 384 ALA B O 1
ATOM 7292 N N . THR B 1 385 ? 30.172 -10.453 -7.664 1 98.5 385 THR B N 1
ATOM 7293 C CA . THR B 1 385 ? 31.25 -10.391 -6.691 1 98.5 385 THR B CA 1
ATOM 7294 C C . THR B 1 385 ? 30.703 -10.281 -5.273 1 98.5 385 THR B C 1
ATOM 7296 O O . THR B 1 385 ? 31.172 -10.961 -4.359 1 98.5 385 THR B O 1
ATOM 7299 N N . ASP B 1 386 ? 29.797 -9.406 -5.031 1 98.5 386 ASP B N 1
ATOM 7300 C CA . ASP B 1 386 ? 29.125 -9.172 -3.762 1 98.5 386 ASP B CA 1
ATOM 7301 C C . ASP B 1 386 ? 27.609 -9.141 -3.949 1 98.5 386 ASP B C 1
ATOM 7303 O O . ASP B 1 386 ? 27.125 -8.922 -5.059 1 98.5 386 ASP B O 1
ATOM 7307 N N . GLY B 1 387 ? 26.859 -9.336 -2.912 1 98.31 387 GLY B N 1
ATOM 7308 C CA . GLY B 1 387 ? 25.406 -9.25 -2.984 1 98.31 387 GLY B CA 1
ATOM 7309 C C . GLY B 1 387 ? 24.703 -10.023 -1.884 1 98.31 387 GLY B C 1
ATOM 7310 O O . GLY B 1 387 ? 25.359 -10.562 -0.989 1 98.31 387 GLY B O 1
ATOM 7311 N N . SER B 1 388 ? 23.422 -10.039 -1.971 1 97.88 388 SER B N 1
ATOM 7312 C CA . SER B 1 388 ? 22.609 -10.703 -0.957 1 97.88 388 SER B CA 1
ATOM 7313 C C . SER B 1 388 ? 22.281 -12.141 -1.366 1 97.88 388 SER B C 1
ATOM 7315 O O . SER B 1 388 ? 21.734 -12.906 -0.57 1 97.88 388 SER B O 1
ATOM 7317 N N . GLY B 1 389 ? 22.562 -12.5 -2.547 1 95.56 389 GLY B N 1
ATOM 7318 C CA . GLY B 1 389 ? 22.422 -13.883 -2.988 1 95.56 389 GLY B CA 1
ATOM 7319 C C . GLY B 1 389 ? 21 -14.219 -3.424 1 95.56 389 GLY B C 1
ATOM 7320 O O . GLY B 1 389 ? 20.062 -13.484 -3.123 1 95.56 389 GLY B O 1
ATOM 7321 N N . ASN B 1 390 ? 20.844 -15.367 -4.109 1 93.94 390 ASN B N 1
ATOM 7322 C CA . ASN B 1 390 ? 19.562 -15.781 -4.672 1 93.94 390 ASN B CA 1
ATOM 7323 C C . ASN B 1 390 ? 18.859 -16.781 -3.76 1 93.94 390 ASN B C 1
ATOM 7325 O O . ASN B 1 390 ? 17.656 -17.047 -3.924 1 93.94 390 ASN B O 1
ATOM 7329 N N . ASN B 1 391 ? 19.547 -17.391 -2.895 1 91.12 391 ASN B N 1
ATOM 7330 C CA . ASN B 1 391 ? 19 -18.516 -2.152 1 91.12 391 ASN B CA 1
ATOM 7331 C C . ASN B 1 391 ? 18.75 -18.156 -0.691 1 91.12 391 ASN B C 1
ATOM 7333 O O . ASN B 1 391 ? 19.312 -18.781 0.212 1 91.12 391 ASN B O 1
ATOM 7337 N N . LYS B 1 392 ? 17.891 -17.203 -0.433 1 93.62 392 LYS B N 1
ATOM 7338 C CA . LYS B 1 392 ? 17.547 -16.766 0.916 1 93.62 392 LYS B CA 1
ATOM 7339 C C . LYS B 1 392 ? 16.031 -16.578 1.05 1 93.62 392 LYS B C 1
ATOM 7341 O O . LYS B 1 392 ? 15.297 -16.703 0.07 1 93.62 392 LYS B O 1
ATOM 7346 N N . ASP B 1 393 ? 15.695 -16.375 2.311 1 93.69 393 ASP B N 1
ATOM 7347 C CA . ASP B 1 393 ? 14.305 -16.062 2.609 1 93.69 393 ASP B CA 1
ATOM 7348 C C . ASP B 1 393 ? 13.992 -14.594 2.301 1 93.69 393 ASP B C 1
ATOM 7350 O O . ASP B 1 393 ? 14.359 -13.703 3.068 1 93.69 393 ASP B O 1
ATOM 7354 N N . TYR B 1 394 ? 13.398 -14.398 1.14 1 92.44 394 TYR B N 1
ATOM 7355 C CA . TYR B 1 394 ? 13.031 -13.039 0.756 1 92.44 394 TYR B CA 1
ATOM 7356 C C . TYR B 1 394 ? 11.531 -12.82 0.895 1 92.44 394 TYR B C 1
ATOM 7358 O O . TYR B 1 394 ? 10.734 -13.734 0.672 1 92.44 394 TYR B O 1
ATOM 7366 N N . TRP B 1 395 ? 11.125 -11.68 1.29 1 87.56 395 TRP B N 1
ATOM 7367 C CA . TRP B 1 395 ? 9.75 -11.211 1.199 1 87.56 395 TRP B CA 1
ATOM 7368 C C . TRP B 1 395 ? 9.68 -9.836 0.533 1 87.56 395 TRP B C 1
ATOM 7370 O O . TRP B 1 395 ? 10.68 -9.117 0.478 1 87.56 395 TRP B O 1
ATOM 7380 N N . ALA B 1 396 ? 8.539 -9.594 -0.025 1 84.19 396 ALA B N 1
ATOM 7381 C CA . ALA B 1 396 ? 8.344 -8.32 -0.717 1 84.19 396 ALA B CA 1
ATOM 7382 C C . ALA B 1 396 ? 7.723 -7.281 0.211 1 84.19 396 ALA B C 1
ATOM 7384 O O . ALA B 1 396 ? 6.836 -7.602 1.008 1 84.19 396 ALA B O 1
ATOM 7385 N N . GLU B 1 397 ? 8.258 -6.09 0.137 1 80.44 397 GLU B N 1
ATOM 7386 C CA . GLU B 1 397 ? 7.664 -4.926 0.786 1 80.44 397 GLU B CA 1
ATOM 7387 C C . GLU B 1 397 ? 7.422 -3.801 -0.216 1 80.44 397 GLU B C 1
ATOM 7389 O O . GLU B 1 397 ? 8.031 -3.77 -1.284 1 80.44 397 GLU B O 1
ATOM 7394 N N . SER B 1 398 ? 6.375 -3.139 0.056 1 72.94 398 SER B N 1
ATOM 7395 C CA . SER B 1 398 ? 6.125 -1.967 -0.775 1 72.94 398 SER B CA 1
ATOM 7396 C C . SER B 1 398 ? 5.891 -0.725 0.077 1 72.94 398 SER B C 1
ATOM 7398 O O . SER B 1 398 ? 5.434 -0.825 1.218 1 72.94 398 SER B O 1
ATOM 7400 N N . ASN B 1 399 ? 6.406 0.266 -0.356 1 62.41 399 ASN B N 1
ATOM 7401 C CA . ASN B 1 399 ? 6.16 1.535 0.32 1 62.41 399 ASN B CA 1
ATOM 7402 C C . ASN B 1 399 ? 6.105 2.695 -0.67 1 62.41 399 ASN B C 1
ATOM 7404 O O . ASN B 1 399 ? 6.625 2.594 -1.782 1 62.41 399 ASN B O 1
ATOM 7408 N N . TYR B 1 400 ? 5.168 3.557 -0.336 1 58.38 400 TYR B N 1
ATOM 7409 C CA . TYR B 1 400 ? 5.387 4.863 -0.951 1 58.38 400 TYR B CA 1
ATOM 7410 C C . TYR B 1 400 ? 6.734 5.441 -0.534 1 58.38 400 TYR B C 1
ATOM 7412 O O . TYR B 1 400 ? 7.25 5.117 0.537 1 58.38 400 TYR B O 1
ATOM 7420 N N . PRO B 1 401 ? 7.363 5.98 -1.547 1 55.75 401 PRO B N 1
ATOM 7421 C CA . PRO B 1 401 ? 8.711 6.43 -1.206 1 55.75 401 PRO B CA 1
ATOM 7422 C C . PRO B 1 401 ? 8.75 7.285 0.057 1 55.75 401 PRO B C 1
ATOM 7424 O O . PRO B 1 401 ? 8.938 8.5 -0.023 1 55.75 401 PRO B O 1
ATOM 7427 N N . SER B 1 402 ? 8.352 6.602 1.258 1 59.66 402 SER B N 1
ATOM 7428 C CA . SER B 1 402 ? 8.453 7.273 2.549 1 59.66 402 SER B CA 1
ATOM 7429 C C . SER B 1 402 ? 9.781 6.957 3.236 1 59.66 402 SER B C 1
ATOM 7431 O O . SER B 1 402 ? 10.133 7.59 4.234 1 59.66 402 SER B O 1
ATOM 7433 N N . THR B 1 403 ? 10.469 6.043 2.604 1 70.19 403 THR B N 1
ATOM 7434 C CA . THR B 1 403 ? 11.727 5.645 3.219 1 70.19 403 THR B CA 1
ATOM 7435 C C . THR B 1 403 ? 12.844 5.582 2.18 1 70.19 403 THR B C 1
ATOM 7437 O O . THR B 1 403 ? 12.641 5.055 1.082 1 70.19 403 THR B O 1
ATOM 7440 N N . TRP B 1 404 ? 13.859 6.27 2.518 1 79.12 404 TRP B N 1
ATOM 7441 C CA . TRP B 1 404 ? 15.07 6.125 1.717 1 79.12 404 TRP B CA 1
ATOM 7442 C C . TRP B 1 404 ? 15.961 5.02 2.27 1 79.12 404 TRP B C 1
ATOM 7444 O O . TRP B 1 404 ? 16.109 4.887 3.486 1 79.12 404 TRP B O 1
ATOM 7454 N N . PHE B 1 405 ? 16.484 4.277 1.331 1 87.56 405 PHE B N 1
ATOM 7455 C CA . PHE B 1 405 ? 17.328 3.156 1.729 1 87.56 405 PHE B CA 1
ATOM 7456 C C . PHE B 1 405 ? 18.781 3.4 1.321 1 87.56 405 PHE B C 1
ATOM 7458 O O . PHE B 1 405 ? 19.047 3.924 0.238 1 87.56 405 PHE B O 1
ATOM 7465 N N . TYR B 1 406 ? 19.703 3.02 2.189 1 90.94 406 TYR B N 1
ATOM 7466 C CA . TYR B 1 406 ? 21.141 2.982 1.926 1 90.94 406 TYR B CA 1
ATOM 7467 C C . TYR B 1 406 ? 21.719 1.618 2.271 1 90.94 406 TYR B C 1
ATOM 7469 O O . TYR B 1 406 ? 22.078 1.365 3.424 1 90.94 406 TYR B O 1
ATOM 7477 N N . GLN B 1 407 ? 21.828 0.812 1.29 1 96.44 407 GLN B N 1
ATOM 7478 C CA . GLN B 1 407 ? 22.422 -0.505 1.474 1 96.44 407 GLN B CA 1
ATOM 7479 C C . GLN B 1 407 ? 23.938 -0.451 1.292 1 96.44 407 GLN B C 1
ATOM 7481 O O . GLN B 1 407 ? 24.422 -0.096 0.218 1 96.44 407 GLN B O 1
ATOM 7486 N N . THR B 1 408 ? 24.703 -0.825 2.314 1 96.88 408 THR B N 1
ATOM 7487 C CA . THR B 1 408 ? 26.156 -0.731 2.236 1 96.88 408 THR B CA 1
ATOM 7488 C C . THR B 1 408 ? 26.797 -2.117 2.289 1 96.88 408 THR B C 1
ATOM 7490 O O . THR B 1 408 ? 26.156 -3.08 2.725 1 96.88 408 THR B O 1
ATOM 7493 N N . TRP B 1 409 ? 27.984 -2.189 1.754 1 98.06 409 TRP B N 1
ATOM 7494 C CA . TRP B 1 409 ? 28.828 -3.385 1.818 1 98.06 409 TRP B CA 1
ATOM 7495 C C . TRP B 1 409 ? 30.297 -3.025 1.701 1 98.06 409 TRP B C 1
ATOM 7497 O O . TRP B 1 409 ? 30.641 -1.864 1.471 1 98.06 409 TRP B O 1
ATOM 7507 N N . THR B 1 410 ? 31.125 -4 2.027 1 97.62 410 THR B N 1
ATOM 7508 C CA . THR B 1 410 ? 32.562 -3.891 1.795 1 97.62 410 THR B CA 1
ATOM 7509 C C . THR B 1 410 ? 32.969 -4.676 0.552 1 97.62 410 THR B C 1
ATOM 7511 O O . THR B 1 410 ? 32.688 -5.867 0.438 1 97.62 410 THR B O 1
ATOM 7514 N N . SER B 1 411 ? 33.656 -3.979 -0.379 1 97.94 411 SER B N 1
ATOM 7515 C CA . SER B 1 411 ? 34.062 -4.68 -1.593 1 97.94 411 SER B CA 1
ATOM 7516 C C . SER B 1 411 ? 34.969 -5.863 -1.271 1 97.94 411 SER B C 1
ATOM 7518 O O . SER B 1 411 ? 35.938 -5.723 -0.535 1 97.94 411 SER B O 1
ATOM 7520 N N . SER B 1 412 ? 34.688 -6.957 -1.834 1 98.06 412 SER B N 1
ATOM 7521 C CA . SER B 1 412 ? 35.5 -8.156 -1.558 1 98.06 412 SER B CA 1
ATOM 7522 C C . SER B 1 412 ? 36.625 -8.32 -2.572 1 98.06 412 SER B C 1
ATOM 7524 O O . SER B 1 412 ? 37.469 -9.172 -2.406 1 98.06 412 SER B O 1
ATOM 7526 N N . LYS B 1 413 ? 36.594 -7.516 -3.58 1 97.94 413 LYS B N 1
ATOM 7527 C CA . LYS B 1 413 ? 37.562 -7.617 -4.672 1 97.94 413 LYS B CA 1
ATOM 7528 C C . LYS B 1 413 ? 37.969 -6.238 -5.168 1 97.94 413 LYS B C 1
ATOM 7530 O O . LYS B 1 413 ? 37.219 -5.273 -5.047 1 97.94 413 LYS B O 1
ATOM 7535 N N . SER B 1 414 ? 39.219 -6.145 -5.641 1 98.56 414 SER B N 1
ATOM 7536 C CA . SER B 1 414 ? 39.688 -4.957 -6.355 1 98.56 414 SER B CA 1
ATOM 7537 C C . SER B 1 414 ? 39.406 -5.074 -7.852 1 98.56 414 SER B C 1
ATOM 7539 O O . SER B 1 414 ? 39.438 -6.176 -8.406 1 98.56 414 SER B O 1
ATOM 7541 N N . GLY B 1 415 ? 39.094 -4.008 -8.461 1 98.62 415 GLY B N 1
ATOM 7542 C CA . GLY B 1 415 ? 38.844 -3.98 -9.898 1 98.62 415 GLY B CA 1
ATOM 7543 C C . GLY B 1 415 ? 37.875 -2.875 -10.312 1 98.62 415 GLY B C 1
ATOM 7544 O O . GLY B 1 415 ? 37.875 -1.805 -9.703 1 98.62 415 GLY B O 1
ATOM 7545 N N . ASN B 1 416 ? 37.219 -3.117 -11.461 1 98.56 416 ASN B N 1
ATOM 7546 C CA . ASN B 1 416 ? 36.219 -2.203 -11.969 1 98.56 416 ASN B CA 1
ATOM 7547 C C . ASN B 1 416 ? 34.812 -2.598 -11.492 1 98.56 416 ASN B C 1
ATOM 7549 O O . ASN B 1 416 ? 34.281 -3.643 -11.891 1 98.56 416 ASN B O 1
ATOM 7553 N N . LEU B 1 417 ? 34.25 -1.826 -10.555 1 98.69 417 LEU B N 1
ATOM 7554 C CA . LEU B 1 417 ? 32.844 -2.02 -10.258 1 98.69 417 LEU B CA 1
ATOM 7555 C C . LEU B 1 417 ? 31.969 -1.689 -11.469 1 98.69 417 LEU B C 1
ATOM 7557 O O . LEU B 1 417 ? 31.656 -0.522 -11.711 1 98.69 417 LEU B O 1
ATOM 7561 N N . SER B 1 418 ? 31.594 -2.646 -12.164 1 98.38 418 SER B N 1
ATOM 7562 C CA . SER B 1 418 ? 30.938 -2.449 -13.453 1 98.38 418 SER B CA 1
ATOM 7563 C C . SER B 1 418 ? 29.453 -2.141 -13.281 1 98.38 418 SER B C 1
ATOM 7565 O O . SER B 1 418 ? 28.906 -1.275 -13.977 1 98.38 418 SER B O 1
ATOM 7567 N N . SER B 1 419 ? 28.828 -2.857 -12.336 1 98.25 419 SER B N 1
ATOM 7568 C CA . SER B 1 419 ? 27.391 -2.65 -12.211 1 98.25 419 SER B CA 1
ATOM 7569 C C . SER B 1 419 ? 26.891 -3.078 -10.836 1 98.25 419 SER B C 1
ATOM 7571 O O . SER B 1 419 ? 27.562 -3.834 -10.133 1 98.25 419 SER B O 1
ATOM 7573 N N . VAL B 1 420 ? 25.812 -2.527 -10.477 1 98.62 420 VAL B N 1
ATOM 7574 C CA . VAL B 1 420 ? 25 -2.93 -9.336 1 98.62 420 VAL B CA 1
ATOM 7575 C C . VAL B 1 420 ? 23.578 -3.229 -9.789 1 98.62 420 VAL B C 1
ATOM 7577 O O . VAL B 1 420 ? 22.969 -2.447 -10.531 1 98.62 420 VAL B O 1
ATOM 7580 N N . GLY B 1 421 ? 23.109 -4.441 -9.461 1 98.44 421 GLY B N 1
ATOM 7581 C CA . GLY B 1 421 ? 21.734 -4.824 -9.742 1 98.44 421 GLY B CA 1
ATOM 7582 C C . GLY B 1 421 ? 20.859 -4.879 -8.508 1 98.44 421 GLY B C 1
ATOM 7583 O O . GLY B 1 421 ? 21.266 -5.414 -7.473 1 98.44 421 GLY B O 1
ATOM 7584 N N . ILE B 1 422 ? 19.672 -4.25 -8.57 1 97.62 422 ILE B N 1
ATOM 7585 C CA . ILE B 1 422 ? 18.75 -4.184 -7.449 1 97.62 422 ILE B CA 1
ATOM 7586 C C . ILE B 1 422 ? 17.359 -4.629 -7.898 1 97.62 422 ILE B C 1
ATOM 7588 O O . ILE B 1 422 ? 16.875 -4.195 -8.945 1 97.62 422 ILE B O 1
ATOM 7592 N N . ASN B 1 423 ? 16.734 -5.527 -7.148 1 94.94 423 ASN B N 1
ATOM 7593 C CA . ASN B 1 423 ? 15.359 -5.898 -7.445 1 94.94 423 ASN B CA 1
ATOM 7594 C C . ASN B 1 423 ? 14.383 -4.812 -7 1 94.94 423 ASN B C 1
ATOM 7596 O O . ASN B 1 423 ? 14.234 -4.559 -5.805 1 94.94 423 ASN B O 1
ATOM 7600 N N . LEU B 1 424 ? 13.719 -4.23 -7.996 1 89.88 424 LEU B N 1
ATOM 7601 C CA . LEU B 1 424 ? 12.75 -3.164 -7.762 1 89.88 424 LEU B CA 1
ATOM 7602 C C . LEU B 1 424 ? 11.484 -3.389 -8.578 1 89.88 424 LEU B C 1
ATOM 7604 O O . LEU B 1 424 ? 11.539 -3.938 -9.68 1 89.88 424 LEU B O 1
ATOM 7608 N N . GLY B 1 425 ? 10.383 -3.029 -7.973 1 83.81 425 GLY B N 1
ATOM 7609 C CA . GLY B 1 425 ? 9.109 -2.969 -8.672 1 83.81 425 GLY B CA 1
ATOM 7610 C C . GLY B 1 425 ? 8.359 -1.67 -8.438 1 83.81 425 GLY B C 1
ATOM 7611 O O . GLY B 1 425 ? 8.609 -0.97 -7.453 1 83.81 425 GLY B O 1
ATOM 7612 N N . ALA B 1 426 ? 7.512 -1.259 -9.422 1 79.5 426 ALA B N 1
ATOM 7613 C CA . ALA B 1 426 ? 6.754 -0.026 -9.219 1 79.5 426 ALA B CA 1
ATOM 7614 C C . ALA B 1 426 ? 5.379 -0.11 -9.883 1 79.5 426 ALA B C 1
ATOM 7616 O O . ALA B 1 426 ? 5.23 -0.73 -10.938 1 79.5 426 ALA B O 1
ATOM 7617 N N . ILE B 1 427 ? 4.469 0.455 -9.156 1 70.94 427 ILE B N 1
ATOM 7618 C CA . ILE B 1 427 ? 3.172 0.749 -9.75 1 70.94 427 ILE B CA 1
ATOM 7619 C C . ILE B 1 427 ? 3.064 2.244 -10.047 1 70.94 427 ILE B C 1
ATOM 7621 O O . ILE B 1 427 ? 3.32 3.074 -9.172 1 70.94 427 ILE B O 1
ATOM 7625 N N . SER B 1 428 ? 2.746 2.645 -11.227 1 66.44 428 SER B N 1
ATOM 7626 C CA . SER B 1 428 ? 2.584 4.031 -11.648 1 66.44 428 SER B CA 1
ATOM 7627 C C . SER B 1 428 ? 3.805 4.867 -11.273 1 66.44 428 SER B C 1
ATOM 7629 O O . SER B 1 428 ? 3.684 5.867 -10.562 1 66.44 428 SER B O 1
ATOM 7631 N N . PRO B 1 429 ? 4.965 4.422 -11.711 1 68.94 429 PRO B N 1
ATOM 7632 C CA . PRO B 1 429 ? 6.176 5.156 -11.344 1 68.94 429 PRO B CA 1
ATOM 7633 C C . PRO B 1 429 ? 6.211 6.57 -11.922 1 68.94 429 PRO B C 1
ATOM 7635 O O . PRO B 1 429 ? 7.102 6.895 -12.711 1 68.94 429 PRO B O 1
ATOM 7638 N N . ASN B 1 430 ? 5.289 7.344 -11.484 1 68.19 430 ASN B N 1
ATOM 7639 C CA . ASN B 1 430 ? 5.172 8.719 -11.961 1 68.19 430 ASN B CA 1
ATOM 7640 C C . ASN B 1 430 ? 6.266 9.609 -11.375 1 68.19 430 ASN B C 1
ATOM 7642 O O . ASN B 1 430 ? 6.633 10.617 -11.969 1 68.19 430 ASN B O 1
ATOM 7646 N N . GLN B 1 431 ? 6.723 9.227 -10.273 1 68.56 431 GLN B N 1
ATOM 7647 C CA . GLN B 1 431 ? 7.898 9.844 -9.68 1 68.56 431 GLN B CA 1
ATOM 7648 C C . GLN B 1 431 ? 9.094 8.891 -9.703 1 68.56 431 GLN B C 1
ATOM 7650 O O . GLN B 1 431 ? 9.102 7.887 -8.984 1 68.56 431 GLN B O 1
ATOM 7655 N N . PRO B 1 432 ? 10.016 9.188 -10.531 1 75.94 432 PRO B N 1
ATOM 7656 C CA . PRO B 1 432 ? 11.148 8.266 -10.648 1 75.94 432 PRO B CA 1
ATOM 7657 C C . PRO B 1 432 ? 11.93 8.117 -9.344 1 75.94 432 PRO B C 1
ATOM 7659 O O . PRO B 1 432 ? 12.008 9.062 -8.555 1 75.94 432 PRO B O 1
ATOM 7662 N N . LEU B 1 433 ? 12.461 6.98 -9.156 1 80.75 433 LEU B N 1
ATOM 7663 C CA . LEU B 1 433 ? 13.453 6.727 -8.117 1 80.75 433 LEU B CA 1
ATOM 7664 C C . LEU B 1 433 ? 14.867 6.938 -8.656 1 80.75 433 LEU B C 1
ATOM 7666 O O . LEU B 1 433 ? 15.109 6.785 -9.852 1 80.75 433 LEU B O 1
ATOM 7670 N N . ALA B 1 434 ? 15.727 7.41 -7.77 1 82.81 434 ALA B N 1
ATOM 7671 C CA . ALA B 1 434 ? 17.141 7.508 -8.125 1 82.81 434 ALA B CA 1
ATOM 7672 C C . ALA B 1 434 ? 17.969 6.484 -7.359 1 82.81 434 ALA B C 1
ATOM 7674 O O . ALA B 1 434 ? 17.797 6.312 -6.148 1 82.81 434 ALA B O 1
ATOM 7675 N N . VAL B 1 435 ? 18.812 5.848 -8.141 1 89.62 435 VAL B N 1
ATOM 7676 C CA . VAL B 1 435 ? 19.797 4.969 -7.52 1 89.62 435 VAL B CA 1
ATOM 7677 C C . VAL B 1 435 ? 21.188 5.605 -7.598 1 89.62 435 VAL B C 1
ATOM 7679 O O . VAL B 1 435 ? 21.688 5.879 -8.688 1 89.62 435 VAL B O 1
ATOM 7682 N N . PHE B 1 436 ? 21.812 5.836 -6.441 1 88.19 436 PHE B N 1
ATOM 7683 C CA . PHE B 1 436 ? 23.203 6.281 -6.363 1 88.19 436 PHE B CA 1
ATOM 7684 C C . PHE B 1 436 ? 24.094 5.172 -5.82 1 88.19 436 PHE B C 1
ATOM 7686 O O . PHE B 1 436 ? 23.797 4.582 -4.781 1 88.19 436 PHE B O 1
ATOM 7693 N N . VAL B 1 437 ? 25.094 4.902 -6.578 1 93.88 437 VAL B N 1
ATOM 7694 C CA . VAL B 1 437 ? 26.156 4.043 -6.062 1 93.88 437 VAL B CA 1
ATOM 7695 C C . VAL B 1 437 ? 27.297 4.902 -5.508 1 93.88 437 VAL B C 1
ATOM 7697 O O . VAL B 1 437 ? 27.734 5.848 -6.164 1 93.88 437 VAL B O 1
ATOM 7700 N N . PHE B 1 438 ? 27.766 4.516 -4.242 1 92 438 PHE B N 1
ATOM 7701 C CA . PHE B 1 438 ? 28.656 5.473 -3.609 1 92 438 PHE B CA 1
ATOM 7702 C C . PHE B 1 438 ? 29.734 4.75 -2.807 1 92 438 PHE B C 1
ATOM 7704 O O . PHE B 1 438 ? 29.625 3.551 -2.555 1 92 438 PHE B O 1
ATOM 7711 N N . ARG B 1 439 ? 30.797 5.422 -2.516 1 94.44 439 ARG B N 1
ATOM 7712 C CA . ARG B 1 439 ? 31.875 5.074 -1.589 1 94.44 439 ARG B CA 1
ATOM 7713 C C . ARG B 1 439 ? 31.875 6.016 -0.389 1 94.44 439 ARG B C 1
ATOM 7715 O O . ARG B 1 439 ? 31.625 7.211 -0.529 1 94.44 439 ARG B O 1
ATOM 7722 N N . TYR B 1 440 ? 32.125 5.488 0.75 1 90.62 440 TYR B N 1
ATOM 7723 C CA . TYR B 1 440 ? 32.156 6.312 1.954 1 90.62 440 TYR B CA 1
ATOM 7724 C C . TYR B 1 440 ? 33.312 5.867 2.877 1 90.62 440 TYR B C 1
ATOM 7726 O O . TYR B 1 440 ? 33.75 4.727 2.801 1 90.62 440 TYR B O 1
ATOM 7734 N N . PRO B 1 441 ? 33.688 6.738 3.725 1 90.94 441 PRO B N 1
ATOM 7735 C CA . PRO B 1 441 ? 34.906 6.438 4.48 1 90.94 441 PRO B CA 1
ATOM 7736 C C . PRO B 1 441 ? 34.656 5.52 5.672 1 90.94 441 PRO B C 1
ATOM 7738 O O . PRO B 1 441 ? 35.312 4.496 5.82 1 90.94 441 PRO B O 1
ATOM 7741 N N . HIS B 1 442 ? 33.719 5.902 6.586 1 90.25 442 HIS B N 1
ATOM 7742 C CA . HIS B 1 442 ? 33.469 5.133 7.805 1 90.25 442 HIS B CA 1
ATOM 7743 C C . HIS B 1 442 ? 31.969 4.969 8.062 1 90.25 442 HIS B C 1
ATOM 7745 O O . HIS B 1 442 ? 31.188 5.863 7.75 1 90.25 442 HIS B O 1
ATOM 7751 N N . ASP B 1 443 ? 31.656 3.846 8.641 1 88.06 443 ASP B N 1
ATOM 7752 C CA . ASP B 1 443 ? 30.25 3.57 8.961 1 88.06 443 ASP B CA 1
ATOM 7753 C C . ASP B 1 443 ? 29.672 4.652 9.867 1 88.06 443 ASP B C 1
ATOM 7755 O O . ASP B 1 443 ? 28.516 5.035 9.719 1 88.06 443 ASP B O 1
ATOM 7759 N N . ALA B 1 444 ? 30.422 5.23 10.742 1 84.56 444 ALA B N 1
ATOM 7760 C CA . ALA B 1 444 ? 29.969 6.238 11.695 1 84.56 444 ALA B CA 1
ATOM 7761 C C . ALA B 1 444 ? 29.547 7.52 10.977 1 84.56 444 ALA B C 1
ATOM 7763 O O . ALA B 1 444 ? 28.781 8.32 11.531 1 84.56 444 ALA B O 1
ATOM 7764 N N . ASP B 1 445 ? 30 7.645 9.758 1 81.81 445 ASP B N 1
ATOM 7765 C CA . ASP B 1 445 ? 29.688 8.852 9 1 81.81 445 ASP B CA 1
ATOM 7766 C C . ASP B 1 445 ? 28.203 8.906 8.625 1 81.81 445 ASP B C 1
ATOM 7768 O O . ASP B 1 445 ? 27.641 9.992 8.469 1 81.81 445 ASP B O 1
ATOM 7772 N N . PHE B 1 446 ? 27.594 7.844 8.484 1 79.12 446 PHE B N 1
ATOM 7773 C CA . PHE B 1 446 ? 26.203 7.809 8.047 1 79.12 446 PHE B CA 1
ATOM 7774 C C . PHE B 1 446 ? 25.297 8.492 9.062 1 79.12 446 PHE B C 1
ATOM 7776 O O . PHE B 1 446 ? 24.25 9.055 8.695 1 79.12 446 PHE B O 1
ATOM 7783 N N . THR B 1 447 ? 25.703 8.461 10.258 1 77.62 447 THR B N 1
ATOM 7784 C CA . THR B 1 447 ? 24.844 9.055 11.273 1 77.62 447 THR B CA 1
ATOM 7785 C C . THR B 1 447 ? 25.391 10.398 11.742 1 77.62 447 THR B C 1
ATOM 7787 O O . THR B 1 447 ? 24.859 11 12.68 1 77.62 447 THR B O 1
ATOM 7790 N N . ALA B 1 448 ? 26.469 10.773 11.156 1 76.38 448 ALA B N 1
ATOM 7791 C CA . ALA B 1 448 ? 27.062 12.062 11.5 1 76.38 448 ALA B CA 1
ATOM 7792 C C . ALA B 1 448 ? 26.359 13.203 10.758 1 76.38 448 ALA B C 1
ATOM 7794 O O . ALA B 1 448 ? 25.844 13.008 9.656 1 76.38 448 ALA B O 1
ATOM 7795 N N . PRO B 1 449 ? 26.344 14.312 11.422 1 70.19 449 PRO B N 1
ATOM 7796 C CA . PRO B 1 449 ? 25.781 15.469 10.711 1 70.19 449 PRO B CA 1
ATOM 7797 C C . PRO B 1 449 ? 26.578 15.836 9.469 1 70.19 449 PRO B C 1
ATOM 7799 O O . PRO B 1 449 ? 27.812 15.711 9.453 1 70.19 449 PRO B O 1
ATOM 7802 N N . PHE B 1 450 ? 25.984 16.109 8.422 1 68.38 450 PHE B N 1
ATOM 7803 C CA . PHE B 1 450 ? 26.562 16.625 7.184 1 68.38 450 PHE B CA 1
ATOM 7804 C C . PHE B 1 450 ? 27.391 15.562 6.48 1 68.38 450 PHE B C 1
ATOM 7806 O O . PHE B 1 450 ? 28.453 15.867 5.922 1 68.38 450 PHE B O 1
ATOM 7813 N N . PHE B 1 451 ? 26.969 14.305 6.555 1 75.06 451 PHE B N 1
ATOM 7814 C CA . PHE B 1 451 ? 27.641 13.211 5.855 1 75.06 451 PHE B CA 1
ATOM 7815 C C . PHE B 1 451 ? 27.547 13.398 4.344 1 75.06 451 PHE B C 1
ATOM 7817 O O . PHE B 1 451 ? 26.484 13.734 3.818 1 75.06 451 PHE B O 1
ATOM 7824 N N . LYS B 1 452 ? 28.844 13.227 3.783 1 74.56 452 LYS B N 1
ATOM 7825 C CA . LYS B 1 452 ? 28.938 13.227 2.326 1 74.56 452 LYS B CA 1
ATOM 7826 C C . LYS B 1 452 ? 29.609 11.953 1.82 1 74.56 452 LYS B C 1
ATOM 7828 O O . LYS B 1 452 ? 30.594 11.484 2.406 1 74.56 452 LYS B O 1
ATOM 7833 N N . TRP B 1 453 ? 29.031 11.32 0.754 1 83.12 453 TRP B N 1
ATOM 7834 C CA . TRP B 1 453 ? 29.656 10.164 0.126 1 83.12 453 TRP B CA 1
ATOM 7835 C C . TRP B 1 453 ? 30.219 10.523 -1.242 1 83.12 453 TRP B C 1
ATOM 7837 O O . TRP B 1 453 ? 29.984 11.625 -1.747 1 83.12 453 TRP B O 1
ATOM 7847 N N . GLU B 1 454 ? 31.156 9.734 -1.771 1 86.06 454 GLU B N 1
ATOM 7848 C CA . GLU B 1 454 ? 31.625 9.812 -3.15 1 86.06 454 GLU B CA 1
ATOM 7849 C C . GLU B 1 454 ? 30.703 9.031 -4.09 1 86.06 454 GLU B C 1
ATOM 7851 O O . GLU B 1 454 ? 30.594 7.812 -3.98 1 86.06 454 GLU B O 1
ATOM 7856 N N . THR B 1 455 ? 30.062 9.742 -5.039 1 87.38 455 THR B N 1
ATOM 7857 C CA . THR B 1 455 ? 29.219 9.062 -6.012 1 87.38 455 THR B CA 1
ATOM 7858 C C . THR B 1 455 ? 30.047 8.391 -7.09 1 87.38 455 THR B C 1
ATOM 7860 O O . THR B 1 455 ? 30.859 9.039 -7.75 1 87.38 455 THR B O 1
ATOM 7863 N N . LEU B 1 456 ? 29.828 7.152 -7.211 1 93.56 456 LEU B N 1
ATOM 7864 C CA . LEU B 1 456 ? 30.547 6.375 -8.211 1 93.56 456 LEU B CA 1
ATOM 7865 C C . LEU B 1 456 ? 29.734 6.223 -9.484 1 93.56 456 LEU B C 1
ATOM 7867 O O . LEU B 1 456 ? 30.281 6.062 -10.57 1 93.56 456 LEU B O 1
ATOM 7871 N N . GLY B 1 457 ? 28.438 6.215 -9.367 1 89.31 457 GLY B N 1
ATOM 7872 C CA . GLY B 1 457 ? 27.484 6.098 -10.453 1 89.31 457 GLY B CA 1
ATOM 7873 C C . GLY B 1 457 ? 26.047 6.371 -10.023 1 89.31 457 GLY B C 1
ATOM 7874 O O . GLY B 1 457 ? 25.766 6.418 -8.828 1 89.31 457 GLY B O 1
ATOM 7875 N N . TRP B 1 458 ? 25.188 6.645 -10.961 1 88.38 458 TRP B N 1
ATOM 7876 C CA . TRP B 1 458 ? 23.781 6.836 -10.656 1 88.38 458 TRP B CA 1
ATOM 7877 C C . TRP B 1 458 ? 22.906 6.555 -11.875 1 88.38 458 TRP B C 1
ATOM 7879 O O . TRP B 1 458 ? 23.391 6.633 -13.016 1 88.38 458 TRP B O 1
ATOM 7889 N N . ALA B 1 459 ? 21.688 6.227 -11.672 1 87.88 459 ALA B N 1
ATOM 7890 C CA . ALA B 1 459 ? 20.688 6.043 -12.719 1 87.88 459 ALA B CA 1
ATOM 7891 C C . ALA B 1 459 ? 19.297 6.332 -12.203 1 87.88 459 ALA B C 1
ATOM 7893 O O . ALA B 1 459 ? 18.969 6.008 -11.055 1 87.88 459 ALA B O 1
ATOM 7894 N N . PRO B 1 460 ? 18.469 6.949 -13.031 1 86.81 460 PRO B N 1
ATOM 7895 C CA . PRO B 1 460 ? 17.047 7.035 -12.688 1 86.81 460 PRO B CA 1
ATOM 7896 C C . PRO B 1 460 ? 16.297 5.723 -12.938 1 86.81 460 PRO B C 1
ATOM 7898 O O . PRO B 1 460 ? 16.625 4.984 -13.867 1 86.81 460 PRO B O 1
ATOM 7901 N N . VAL B 1 461 ? 15.445 5.438 -12.094 1 88.94 461 VAL B N 1
ATOM 7902 C CA . VAL B 1 461 ? 14.508 4.34 -12.305 1 88.94 461 VAL B CA 1
ATOM 7903 C C . VAL B 1 461 ? 13.141 4.895 -12.695 1 88.94 461 VAL B C 1
ATOM 7905 O O . VAL B 1 461 ? 12.492 5.578 -11.891 1 88.94 461 VAL B O 1
ATOM 7908 N N . THR B 1 462 ? 12.758 4.688 -13.891 1 86.81 462 THR B N 1
ATOM 7909 C CA . THR B 1 462 ? 11.531 5.215 -14.469 1 86.81 462 THR B CA 1
ATOM 7910 C C . THR B 1 462 ? 10.648 4.086 -14.992 1 86.81 462 THR B C 1
ATOM 7912 O O . THR B 1 462 ? 11.008 2.91 -14.891 1 86.81 462 THR B O 1
ATOM 7915 N N . ALA B 1 463 ? 9.508 4.516 -15.562 1 81.44 463 ALA B N 1
ATOM 7916 C CA . ALA B 1 463 ? 8.594 3.537 -16.141 1 81.44 463 ALA B CA 1
ATOM 7917 C C . ALA B 1 463 ? 9.266 2.758 -17.266 1 81.44 463 ALA B C 1
ATOM 7919 O O . ALA B 1 463 ? 8.828 1.662 -17.625 1 81.44 463 ALA B O 1
ATOM 7920 N N . ASP B 1 464 ? 10.406 3.244 -17.734 1 87.19 464 ASP B N 1
ATOM 7921 C CA . ASP B 1 464 ? 11.078 2.635 -18.891 1 87.19 464 ASP B CA 1
ATOM 7922 C C . ASP B 1 464 ? 11.938 1.452 -18.453 1 87.19 464 ASP B C 1
ATOM 7924 O O . ASP B 1 464 ? 12.312 0.614 -19.281 1 87.19 464 ASP B O 1
ATOM 7928 N N . ASN B 1 465 ? 12.227 1.435 -17.234 1 90.31 465 ASN B N 1
ATOM 7929 C CA . ASN B 1 465 ? 13.203 0.408 -16.875 1 90.31 465 ASN B CA 1
ATOM 7930 C C . ASN B 1 465 ? 12.805 -0.342 -15.609 1 90.31 465 ASN B C 1
ATOM 7932 O O . ASN B 1 465 ? 13.625 -1.028 -15 1 90.31 465 ASN B O 1
ATOM 7936 N N . VAL B 1 466 ? 11.648 -0.099 -15.172 1 88.31 466 VAL B N 1
ATOM 7937 C CA . VAL B 1 466 ? 11.156 -0.867 -14.031 1 88.31 466 VAL B CA 1
ATOM 7938 C C . VAL B 1 466 ? 9.82 -1.52 -14.383 1 88.31 466 VAL B C 1
ATOM 7940 O O . VAL B 1 466 ? 9.031 -0.956 -15.148 1 88.31 466 VAL B O 1
ATOM 7943 N N . THR B 1 467 ? 9.664 -2.688 -13.891 1 80.12 467 THR B N 1
ATOM 7944 C CA . THR B 1 467 ? 8.406 -3.406 -14.039 1 80.12 467 THR B CA 1
ATOM 7945 C C . THR B 1 467 ? 7.746 -3.641 -12.68 1 80.12 467 THR B C 1
ATOM 7947 O O . THR B 1 467 ? 8.305 -3.271 -11.641 1 80.12 467 THR B O 1
ATOM 7950 N N . VAL B 1 468 ? 6.598 -4.23 -12.742 1 78 468 VAL B N 1
ATOM 7951 C CA . VAL B 1 468 ? 5.902 -4.539 -11.5 1 78 468 VAL B CA 1
ATOM 7952 C C . VAL B 1 468 ? 6.457 -5.836 -10.906 1 78 468 VAL B C 1
ATOM 7954 O O . VAL B 1 468 ? 6.195 -6.152 -9.742 1 78 468 VAL B O 1
ATOM 7957 N N . SER B 1 469 ? 7.277 -6.605 -11.625 1 79.25 469 SER B N 1
ATOM 7958 C CA . SER B 1 469 ? 7.637 -7.98 -11.289 1 79.25 469 SER B CA 1
ATOM 7959 C C . SER B 1 469 ? 8.93 -8.031 -10.484 1 79.25 469 SER B C 1
ATOM 7961 O O . SER B 1 469 ? 9.539 -9.094 -10.352 1 79.25 469 SER B O 1
ATOM 7963 N N . LEU B 1 470 ? 9.477 -6.961 -9.961 1 88.06 470 LEU B N 1
ATOM 7964 C CA . LEU B 1 470 ? 10.68 -6.898 -9.133 1 88.06 470 LEU B CA 1
ATOM 7965 C C . LEU B 1 470 ? 11.891 -7.438 -9.891 1 88.06 470 LEU B C 1
ATOM 7967 O O . LEU B 1 470 ? 12.711 -8.156 -9.32 1 88.06 470 LEU B O 1
ATOM 7971 N N . ASP B 1 471 ? 11.883 -7.199 -11.18 1 91.25 471 ASP B N 1
ATOM 7972 C CA . ASP B 1 471 ? 13.078 -7.484 -11.969 1 91.25 471 ASP B CA 1
ATOM 7973 C C . ASP B 1 471 ? 14.258 -6.637 -11.508 1 91.25 471 ASP B C 1
ATOM 7975 O O . ASP B 1 471 ? 14.07 -5.598 -10.867 1 91.25 471 ASP B O 1
ATOM 7979 N N . VAL B 1 472 ? 15.406 -7.129 -11.883 1 96.25 472 VAL B N 1
ATOM 7980 C CA . VAL B 1 472 ? 16.609 -6.387 -11.523 1 96.25 472 VAL B CA 1
ATOM 7981 C C . VAL B 1 472 ? 16.688 -5.098 -12.336 1 96.25 472 VAL B C 1
ATOM 7983 O O . VAL B 1 472 ? 16.516 -5.117 -13.562 1 96.25 472 VAL B O 1
ATOM 7986 N N . VAL B 1 473 ? 16.828 -4.012 -11.656 1 96.25 473 VAL B N 1
ATOM 7987 C CA . VAL B 1 473 ? 17.266 -2.76 -12.258 1 96.25 473 VAL B CA 1
ATOM 7988 C C . VAL B 1 473 ? 18.781 -2.645 -12.148 1 96.25 473 VAL B C 1
ATOM 7990 O O . VAL B 1 473 ? 19.328 -2.574 -11.047 1 96.25 473 VAL B 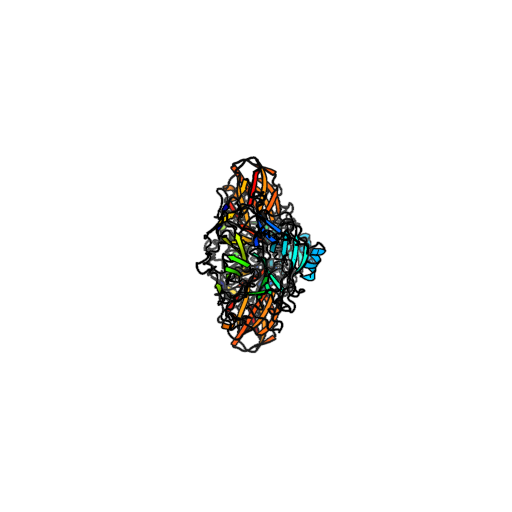O 1
ATOM 7993 N N . LYS B 1 474 ? 19.422 -2.619 -13.234 1 97 474 LYS B N 1
ATOM 7994 C CA . LYS B 1 474 ? 20.891 -2.604 -13.25 1 97 474 LYS B CA 1
ATOM 7995 C C . LYS B 1 474 ? 21.422 -1.184 -13.438 1 97 474 LYS B C 1
ATOM 7997 O O . LYS B 1 474 ? 21.016 -0.478 -14.359 1 97 474 LYS B O 1
ATOM 8002 N N . VAL B 1 475 ? 22.297 -0.778 -12.578 1 96.19 475 VAL B N 1
ATOM 8003 C CA . VAL B 1 475 ? 23 0.502 -12.672 1 96.19 475 VAL B CA 1
ATOM 8004 C C . VAL B 1 475 ? 24.422 0.28 -13.148 1 96.19 475 VAL B C 1
ATOM 8006 O O . VAL B 1 475 ? 25.203 -0.434 -12.5 1 96.19 475 VAL B O 1
ATOM 8009 N N . SER B 1 476 ? 24.766 0.878 -14.305 1 97.06 476 SER B N 1
ATOM 8010 C CA . SER B 1 476 ? 26.141 0.866 -14.758 1 97.06 476 SER B CA 1
ATOM 8011 C C . SER B 1 476 ? 27 1.858 -13.969 1 97.06 476 SER B C 1
ATOM 8013 O O . SER B 1 476 ? 26.609 3.018 -13.805 1 97.06 476 SER B O 1
ATOM 8015 N N . VAL B 1 477 ? 28.094 1.4 -13.469 1 97.12 477 VAL B N 1
ATOM 8016 C CA . VAL B 1 477 ? 28.938 2.26 -12.633 1 97.12 477 VAL B CA 1
ATOM 8017 C C . VAL B 1 477 ? 30.25 2.545 -13.352 1 97.12 477 VAL B C 1
ATOM 8019 O O . VAL B 1 477 ? 30.438 3.625 -13.922 1 97.12 477 VAL B O 1
ATOM 8022 N N . GLY B 1 478 ? 31.109 1.537 -13.539 1 97.31 478 GLY B N 1
ATOM 8023 C CA . GLY B 1 478 ? 32.375 1.707 -14.242 1 97.31 478 GLY B CA 1
ATOM 8024 C C . GLY B 1 478 ? 33.406 2.463 -13.438 1 97.31 478 GLY B C 1
ATOM 8025 O O . GLY B 1 478 ? 34.094 3.346 -13.961 1 97.31 478 GLY B O 1
ATOM 8026 N N . ALA B 1 479 ? 33.562 2.211 -12.18 1 97.62 479 ALA B N 1
ATOM 8027 C CA . ALA B 1 479 ? 34.5 2.898 -11.289 1 97.62 479 ALA B CA 1
ATOM 8028 C C . ALA B 1 479 ? 35.5 1.929 -10.719 1 97.62 479 ALA B C 1
ATOM 8030 O O . ALA B 1 479 ? 35.188 0.785 -10.391 1 97.62 479 ALA B O 1
ATOM 8031 N N . SER B 1 480 ? 36.688 2.393 -10.484 1 98.44 480 SER B N 1
ATOM 8032 C CA . SER B 1 480 ? 37.719 1.6 -9.836 1 98.44 480 SER B CA 1
ATOM 8033 C C . SER B 1 480 ? 37.469 1.494 -8.336 1 98.44 480 SER B C 1
ATOM 8035 O O . SER B 1 480 ? 37.25 2.502 -7.664 1 98.44 480 SER B O 1
ATOM 8037 N N . VAL B 1 481 ? 37.531 0.219 -7.836 1 98.5 481 VAL B N 1
ATOM 8038 C CA . VAL B 1 481 ? 37.406 -0.007 -6.402 1 98.5 481 VAL B CA 1
ATOM 8039 C C . VAL B 1 481 ? 38.5 -0.935 -5.914 1 98.5 481 VAL B C 1
ATOM 8041 O O . VAL B 1 481 ? 39.125 -1.637 -6.715 1 98.5 481 VAL B O 1
ATOM 8044 N N . LYS B 1 482 ? 38.781 -0.844 -4.609 1 98.38 482 LYS B N 1
ATOM 8045 C CA . LYS B 1 482 ? 39.75 -1.731 -3.943 1 98.38 482 LYS B CA 1
ATOM 8046 C C . LYS B 1 482 ? 39.031 -2.646 -2.947 1 98.38 482 LYS B C 1
ATOM 8048 O O . LYS B 1 482 ? 38.031 -2.266 -2.357 1 98.38 482 LYS B O 1
ATOM 8053 N N . LYS B 1 483 ? 39.625 -3.852 -2.844 1 98.06 483 LYS B N 1
ATOM 8054 C CA . LYS B 1 483 ? 39.156 -4.699 -1.751 1 98.06 483 LYS B CA 1
ATOM 8055 C C . LYS B 1 483 ? 39.188 -3.947 -0.423 1 98.06 483 LYS B C 1
ATOM 8057 O O . LYS B 1 483 ? 40.188 -3.314 -0.082 1 98.06 483 LYS B O 1
ATOM 8062 N N . GLY B 1 484 ? 38.031 -3.914 0.279 1 97.12 484 GLY B N 1
ATOM 8063 C CA . GLY B 1 484 ? 37.969 -3.225 1.558 1 97.12 484 GLY B CA 1
ATOM 8064 C C . GLY B 1 484 ? 37.281 -1.879 1.473 1 97.12 484 GLY B C 1
ATOM 8065 O O . GLY B 1 484 ? 36.906 -1.306 2.494 1 97.12 484 GLY B O 1
ATOM 8066 N N . ASP B 1 485 ? 37.156 -1.385 0.236 1 97.5 485 ASP B N 1
ATOM 8067 C CA . ASP B 1 485 ? 36.375 -0.15 0.098 1 97.5 485 ASP B CA 1
ATOM 8068 C C . ASP B 1 485 ? 34.969 -0.308 0.677 1 97.5 485 ASP B C 1
ATOM 8070 O O . ASP B 1 485 ? 34.344 -1.342 0.486 1 97.5 485 ASP B O 1
ATOM 8074 N N . ARG B 1 486 ? 34.562 0.727 1.428 1 96.5 486 ARG B N 1
ATOM 8075 C CA . ARG B 1 486 ? 33.156 0.789 1.853 1 96.5 486 ARG B CA 1
ATOM 8076 C C . ARG B 1 486 ? 32.281 1.381 0.757 1 96.5 486 ARG B C 1
ATOM 8078 O O . ARG B 1 486 ? 32.438 2.539 0.372 1 96.5 486 ARG B O 1
ATOM 8085 N N . LEU B 1 487 ? 31.391 0.549 0.277 1 97.31 487 LEU B N 1
ATOM 8086 C CA . LEU B 1 487 ? 30.5 0.911 -0.83 1 97.31 487 LEU B CA 1
ATOM 8087 C C . LEU B 1 487 ? 29.047 0.836 -0.409 1 97.31 487 LEU B C 1
ATOM 8089 O O . LEU B 1 487 ? 28.734 0.329 0.669 1 97.31 487 LEU B O 1
ATOM 8093 N N . GLY B 1 488 ? 28.203 1.418 -1.232 1 96.31 488 GLY B N 1
ATOM 8094 C CA . GLY B 1 488 ? 26.766 1.306 -1.034 1 96.31 488 GLY B CA 1
ATOM 8095 C C . GLY B 1 488 ? 25.953 1.825 -2.209 1 96.31 488 GLY B C 1
ATOM 8096 O O . GLY B 1 488 ? 26.516 2.348 -3.174 1 96.31 488 GLY B O 1
ATOM 8097 N N . PHE B 1 489 ? 24.672 1.567 -2.195 1 95.12 489 PHE B N 1
ATOM 8098 C CA . PHE B 1 489 ? 23.75 2.256 -3.088 1 95.12 489 PHE B CA 1
ATOM 8099 C C . PHE B 1 489 ? 22.594 2.867 -2.305 1 95.12 489 PHE B C 1
ATOM 8101 O O . PHE B 1 489 ? 22.188 2.334 -1.271 1 95.12 489 PHE B O 1
ATOM 8108 N N . ALA B 1 490 ? 22.109 4.008 -2.775 1 89 490 ALA B N 1
ATOM 8109 C CA . ALA B 1 490 ? 20.984 4.734 -2.195 1 89 490 ALA B CA 1
ATOM 8110 C C . ALA B 1 490 ? 19.766 4.676 -3.111 1 89 490 ALA B C 1
ATOM 8112 O O . ALA B 1 490 ? 19.891 4.836 -4.328 1 89 490 ALA B O 1
ATOM 8113 N N . LEU B 1 491 ? 18.656 4.297 -2.535 1 87.5 491 LEU B N 1
ATOM 8114 C CA . LEU B 1 491 ? 17.359 4.426 -3.188 1 87.5 491 LEU B CA 1
ATOM 8115 C C . LEU B 1 491 ? 16.609 5.645 -2.666 1 87.5 491 LEU B C 1
ATOM 8117 O O . LEU B 1 491 ? 16.109 5.641 -1.536 1 87.5 491 LEU B O 1
ATOM 8121 N N . THR B 1 492 ? 16.5 6.707 -3.477 1 76.81 492 THR B N 1
ATOM 8122 C CA . THR B 1 492 ? 15.883 7.953 -3.041 1 76.81 492 THR B CA 1
ATOM 8123 C C . THR B 1 492 ? 14.898 8.461 -4.09 1 76.81 492 THR B C 1
ATOM 8125 O O . THR B 1 492 ? 14.961 8.07 -5.254 1 76.81 492 THR B O 1
ATOM 8128 N N . VAL B 1 493 ? 13.797 8.953 -3.508 1 60.69 493 VAL B N 1
ATOM 8129 C CA . VAL B 1 493 ? 12.859 9.578 -4.438 1 60.69 493 VAL B CA 1
ATOM 8130 C C . VAL B 1 493 ? 13.281 11.023 -4.691 1 60.69 493 VAL B C 1
ATOM 8132 O O . VAL B 1 493 ? 13.734 11.719 -3.781 1 60.69 493 VAL B O 1
ATOM 8135 N N . GLY B 1 494 ? 13.172 11.531 -5.938 1 50.72 494 GLY B N 1
ATOM 8136 C CA . GLY B 1 494 ? 13.414 12.914 -6.324 1 50.72 494 GLY B CA 1
ATOM 8137 C C . GLY B 1 494 ? 14.875 13.195 -6.641 1 50.72 494 GLY B C 1
ATOM 8138 O O . GLY B 1 494 ? 15.758 12.453 -6.219 1 50.72 494 GLY B O 1
ATOM 8139 N N . TYR B 1 495 ? 15.219 13.516 -7.945 1 45.44 495 TYR B N 1
ATOM 8140 C CA . TYR B 1 495 ? 16.5 13.789 -8.578 1 45.44 495 TYR B CA 1
ATOM 8141 C C . TYR B 1 495 ? 17.312 14.789 -7.754 1 45.44 495 TYR B C 1
ATOM 8143 O O . TYR B 1 495 ? 16.75 15.648 -7.082 1 45.44 495 TYR B O 1
ATOM 8151 N N . PRO B 1 496 ? 18.578 14.43 -7.402 1 39.09 496 PRO B N 1
ATOM 8152 C CA . PRO B 1 496 ? 19.469 15.578 -7.391 1 39.09 496 PRO B CA 1
ATOM 8153 C C . PRO B 1 496 ? 19.188 16.562 -8.523 1 39.09 496 PRO B C 1
ATOM 8155 O O . PRO B 1 496 ? 20.109 17.172 -9.07 1 39.09 496 PRO B O 1
ATOM 8158 N N . MET B 1 497 ? 18.062 16.656 -9.109 1 35.41 497 MET B N 1
ATOM 8159 C CA . MET B 1 497 ? 18.031 17.516 -10.297 1 35.41 497 MET B CA 1
ATOM 8160 C C . MET B 1 497 ? 18.609 18.891 -10 1 35.41 497 MET B C 1
ATOM 8162 O O . MET B 1 497 ? 18.5 19.375 -8.875 1 35.41 497 MET B O 1
ATOM 8166 N N . LYS B 1 498 ? 19.578 19.297 -10.766 1 37.41 498 LYS B N 1
ATOM 8167 C CA . LYS B 1 498 ? 20.016 20.688 -10.703 1 37.41 498 LYS B CA 1
ATOM 8168 C C . LYS B 1 498 ? 18.922 21.578 -10.117 1 37.41 498 LYS B C 1
ATOM 8170 O O . LYS B 1 498 ? 19.203 22.531 -9.398 1 37.41 498 LYS B O 1
ATOM 8175 N N . LYS B 1 499 ? 17.922 21.672 -10.891 1 34.75 499 LYS B N 1
ATOM 8176 C CA . LYS B 1 499 ? 16.766 22.484 -10.516 1 34.75 499 LYS B CA 1
ATOM 8177 C C . LYS B 1 499 ? 15.758 21.656 -9.727 1 34.75 499 LYS B C 1
ATOM 8179 O O . LYS B 1 499 ? 15.461 20.516 -10.086 1 34.75 499 LYS B O 1
ATOM 8184 N N . ALA B 1 500 ? 15.867 21.812 -8.562 1 33.19 500 ALA B N 1
ATOM 8185 C CA . ALA B 1 500 ? 14.734 21.281 -7.82 1 33.19 500 ALA B CA 1
ATOM 8186 C C . ALA B 1 500 ? 13.523 21.094 -8.727 1 33.19 500 ALA B C 1
ATOM 8188 O O . ALA B 1 500 ? 13.047 22.047 -9.336 1 33.19 500 ALA B O 1
ATOM 8189 N N . PRO B 1 501 ? 13.414 20.078 -9.523 1 31.72 501 PRO B N 1
ATOM 8190 C CA . PRO B 1 501 ? 12.117 20.141 -10.203 1 31.72 501 PRO B CA 1
ATOM 8191 C C . PRO B 1 501 ? 11.008 20.656 -9.289 1 31.72 501 PRO B C 1
ATOM 8193 O O . PRO B 1 501 ? 11.086 20.516 -8.07 1 31.72 501 PRO B O 1
ATOM 8196 N N . SER B 1 502 ? 10.336 21.656 -9.758 1 31.44 502 SER B N 1
ATOM 8197 C CA . SER B 1 502 ? 9.039 21.969 -9.156 1 31.44 502 SER B CA 1
ATOM 8198 C C . SER B 1 502 ? 8.328 20.703 -8.695 1 31.44 502 SER B C 1
ATOM 8200 O O . SER B 1 502 ? 7.809 19.938 -9.523 1 31.44 502 SER B O 1
ATOM 8202 N N . LEU B 1 503 ? 9.078 19.859 -8.047 1 35.41 503 LEU B N 1
ATOM 8203 C CA . LEU B 1 503 ? 8.18 18.812 -7.582 1 35.41 503 LEU B CA 1
ATOM 8204 C C . LEU B 1 503 ? 6.758 19.328 -7.426 1 35.41 503 LEU B C 1
ATOM 8206 O O . LEU B 1 503 ? 6.531 20.312 -6.715 1 35.41 503 LEU B O 1
ATOM 8210 N N . PRO B 1 504 ? 6.133 19.281 -8.438 1 34.09 504 PRO B N 1
ATOM 8211 C CA . PRO B 1 504 ? 4.77 19.656 -8.047 1 34.09 504 PRO B CA 1
ATOM 8212 C C . PRO B 1 504 ? 4.383 19.125 -6.668 1 34.09 504 PRO B C 1
ATOM 8214 O O . PRO B 1 504 ? 4.59 17.938 -6.383 1 34.09 504 PRO B O 1
ATOM 8217 N N . ARG B 1 505 ? 4.598 19.891 -5.641 1 36.34 505 ARG B N 1
ATOM 8218 C CA . ARG B 1 505 ? 4.09 19.594 -4.305 1 36.34 505 ARG B CA 1
ATOM 8219 C C . ARG B 1 505 ? 2.938 18.594 -4.367 1 36.34 505 ARG B C 1
ATOM 8221 O O . ARG B 1 505 ? 2.676 17.891 -3.396 1 36.34 505 ARG B O 1
ATOM 8228 N N . SER B 1 506 ? 2.105 18.828 -5.332 1 37.03 506 SER B N 1
ATOM 8229 C CA . SER B 1 506 ? 0.85 18.078 -5.316 1 37.03 506 SER B CA 1
ATOM 8230 C C . SER B 1 506 ? 0.863 16.953 -6.344 1 37.03 506 SER B C 1
ATOM 8232 O O . SER B 1 506 ? -0.055 16.844 -7.16 1 37.03 506 SER B O 1
ATOM 8234 N N . SER B 1 507 ? 2.037 16.578 -6.953 1 40.25 507 SER B N 1
ATOM 8235 C CA . SER B 1 507 ? 1.556 15.656 -7.977 1 40.25 507 SER B CA 1
ATOM 8236 C C . SER B 1 507 ? 0.78 14.492 -7.355 1 40.25 507 SER B C 1
ATOM 8238 O O . SER B 1 507 ? 1.279 13.82 -6.453 1 40.25 507 SER B O 1
ATOM 8240 N N . PRO B 1 508 ? -0.476 14.461 -7.605 1 44.44 508 PRO B N 1
ATOM 8241 C CA . PRO B 1 508 ? -1.491 13.484 -7.211 1 44.44 508 PRO B CA 1
ATOM 8242 C C . PRO B 1 508 ? -1.056 12.047 -7.473 1 44.44 508 PRO B C 1
ATOM 8244 O O . PRO B 1 508 ? -1.78 11.102 -7.137 1 44.44 508 PRO B O 1
ATOM 8247 N N . THR B 1 509 ? 0.05 11.891 -8.289 1 49.09 509 THR B N 1
ATOM 8248 C CA . THR B 1 509 ? 0.139 10.477 -8.633 1 49.09 509 THR B CA 1
ATOM 8249 C C . THR B 1 509 ? 1.21 9.781 -7.801 1 49.09 509 THR B C 1
ATOM 8251 O O . THR B 1 509 ? 2.389 10.141 -7.871 1 49.09 509 THR B O 1
ATOM 8254 N N . ALA B 1 510 ? 0.856 9.281 -6.688 1 55.25 510 ALA B N 1
ATOM 8255 C CA . ALA B 1 510 ? 1.718 8.516 -5.793 1 55.25 510 ALA B CA 1
ATOM 8256 C C . ALA B 1 510 ? 2.256 7.266 -6.488 1 55.25 510 ALA B C 1
ATOM 8258 O O . ALA B 1 510 ? 1.543 6.617 -7.258 1 55.25 510 ALA B O 1
ATOM 8259 N N . SER B 1 511 ? 3.668 7.219 -6.594 1 66.38 511 SER B N 1
ATOM 8260 C CA . SER B 1 511 ? 4.32 5.988 -7.027 1 66.38 511 SER B CA 1
ATOM 8261 C C . SER B 1 511 ? 4.492 5.016 -5.863 1 66.38 511 SER B C 1
ATOM 8263 O O . SER B 1 511 ? 4.812 5.426 -4.746 1 66.38 511 SER B O 1
ATOM 8265 N N . VAL B 1 512 ? 4.07 3.77 -6.078 1 73 512 VAL B N 1
ATOM 8266 C CA . VAL B 1 512 ? 4.352 2.719 -5.105 1 73 512 VAL B CA 1
ATOM 8267 C C . VAL B 1 512 ? 5.547 1.891 -5.57 1 73 512 VAL B C 1
ATOM 8269 O O . VAL B 1 512 ? 5.559 1.383 -6.695 1 73 512 VAL B O 1
ATOM 8272 N N . TRP B 1 513 ? 6.52 1.851 -4.703 1 79.94 513 TRP B N 1
ATOM 8273 C CA . TRP B 1 513 ? 7.727 1.106 -5.039 1 79.94 513 TRP B CA 1
ATOM 8274 C C . TRP B 1 513 ? 7.828 -0.172 -4.211 1 79.94 513 TRP B C 1
ATOM 8276 O O . TRP B 1 513 ? 7.52 -0.172 -3.018 1 79.94 513 TRP B O 1
ATOM 8286 N N . GLY B 1 514 ? 8.211 -1.242 -4.895 1 81.75 514 GLY B N 1
ATOM 8287 C CA . GLY B 1 514 ? 8.414 -2.531 -4.254 1 81.75 514 GLY B CA 1
ATOM 8288 C C . GLY B 1 514 ? 9.867 -2.971 -4.242 1 81.75 514 GLY B C 1
ATOM 8289 O O . GLY B 1 514 ? 10.609 -2.701 -5.191 1 81.75 514 GLY B O 1
ATOM 8290 N N . TYR B 1 515 ? 10.312 -3.682 -3.158 1 87.75 515 TYR B N 1
ATOM 8291 C CA . TYR B 1 515 ? 11.656 -4.215 -2.969 1 87.75 515 TYR B CA 1
ATOM 8292 C C . TYR B 1 515 ? 11.609 -5.57 -2.27 1 87.75 515 TYR B C 1
ATOM 8294 O O . TYR B 1 515 ? 10.586 -5.938 -1.686 1 87.75 515 TYR B O 1
ATOM 8302 N N . LEU B 1 516 ? 12.617 -6.293 -2.414 1 91.31 516 LEU B N 1
ATOM 8303 C CA . LEU B 1 516 ? 12.766 -7.551 -1.691 1 91.31 516 LEU B CA 1
ATOM 8304 C C . LEU B 1 516 ? 13.711 -7.391 -0.51 1 91.31 516 LEU B C 1
ATOM 8306 O O . LEU B 1 516 ? 14.766 -6.754 -0.635 1 91.31 516 LEU B O 1
ATOM 8310 N N . MET B 1 517 ? 13.305 -7.98 0.614 1 92.25 517 MET B N 1
ATOM 8311 C CA . MET B 1 517 ? 14.094 -7.91 1.843 1 92.25 517 MET B CA 1
ATOM 8312 C C . MET B 1 517 ? 14.383 -9.305 2.381 1 92.25 517 MET B C 1
ATOM 8314 O O . MET B 1 517 ? 13.641 -10.25 2.107 1 92.25 517 MET B O 1
ATOM 8318 N N . THR B 1 518 ? 15.469 -9.43 3.062 1 95.5 518 THR B N 1
ATOM 8319 C CA . THR B 1 518 ? 15.812 -10.641 3.803 1 95.5 518 THR B CA 1
ATOM 8320 C C . THR B 1 518 ? 16.375 -10.289 5.18 1 95.5 518 THR B C 1
ATOM 8322 O O . THR B 1 518 ? 16.906 -9.203 5.379 1 95.5 518 THR B O 1
ATOM 8325 N N . ASP B 1 519 ? 16.188 -11.172 6.145 1 96 519 ASP B N 1
ATOM 8326 C CA . ASP B 1 519 ? 16.781 -11.008 7.469 1 96 519 ASP B CA 1
ATOM 8327 C C . ASP B 1 519 ? 18.062 -11.812 7.598 1 96 519 ASP B C 1
ATOM 8329 O O . ASP B 1 519 ? 18.688 -11.852 8.664 1 96 519 ASP B O 1
ATOM 8333 N N . GLN B 1 520 ? 18.391 -12.461 6.539 1 95.81 520 GLN B N 1
ATOM 8334 C CA . GLN B 1 520 ? 19.656 -13.164 6.461 1 95.81 520 GLN B CA 1
ATOM 8335 C C . GLN B 1 520 ? 20.75 -12.258 5.91 1 95.81 520 GLN B C 1
ATOM 8337 O O . GLN B 1 520 ? 21.266 -12.492 4.809 1 95.81 520 GLN B O 1
ATOM 8342 N N . VAL B 1 521 ? 21.172 -11.406 6.75 1 97.12 521 VAL B N 1
ATOM 8343 C CA . VAL B 1 521 ? 22.078 -10.328 6.344 1 97.12 521 VAL B CA 1
ATOM 8344 C C . VAL B 1 521 ? 23.5 -10.859 6.234 1 97.12 521 VAL B C 1
ATOM 8346 O O . VAL B 1 521 ? 23.969 -11.578 7.113 1 97.12 521 VAL B O 1
ATOM 8349 N N . GLU B 1 522 ? 24.203 -10.586 5.125 1 94.69 522 GLU B N 1
ATOM 8350 C CA . GLU B 1 522 ? 25.609 -10.969 4.953 1 94.69 522 GLU B CA 1
ATOM 8351 C C . GLU B 1 522 ? 26.516 -10.164 5.879 1 94.69 522 GLU B C 1
ATOM 8353 O O . GLU B 1 522 ? 26.203 -9.023 6.23 1 94.69 522 GLU B O 1
ATOM 8358 N N . ASP B 1 523 ? 27.609 -10.75 6.188 1 91.88 523 ASP B N 1
ATOM 8359 C CA . ASP B 1 523 ? 28.594 -10.078 7.043 1 91.88 523 ASP B CA 1
ATOM 8360 C C . ASP B 1 523 ? 29.078 -8.781 6.398 1 91.88 523 ASP B C 1
ATOM 8362 O O . ASP B 1 523 ? 29.453 -8.766 5.223 1 91.88 523 ASP B O 1
ATOM 8366 N N . GLY B 1 524 ? 29.031 -7.777 7.227 1 92.12 524 GLY B N 1
ATOM 8367 C CA . GLY B 1 524 ? 29.562 -6.504 6.777 1 92.12 524 GLY B CA 1
ATOM 8368 C C . GLY B 1 524 ? 28.562 -5.66 6.02 1 92.12 524 GLY B C 1
ATOM 8369 O O . GLY B 1 524 ? 28.859 -4.527 5.633 1 92.12 524 GLY B O 1
ATOM 8370 N N . HIS B 1 525 ? 27.422 -6.234 5.754 1 97.19 525 HIS B N 1
ATOM 8371 C CA . HIS B 1 525 ? 26.375 -5.461 5.094 1 97.19 525 HIS B CA 1
ATOM 8372 C C . HIS B 1 525 ? 25.5 -4.727 6.109 1 97.19 525 HIS B C 1
ATOM 8374 O O . HIS B 1 525 ? 25.188 -5.27 7.168 1 97.19 525 HIS B O 1
ATOM 8380 N N . ILE B 1 526 ? 25.219 -3.475 5.824 1 97 526 ILE B N 1
ATOM 8381 C CA . ILE B 1 526 ? 24.359 -2.674 6.688 1 97 526 ILE B CA 1
ATOM 8382 C C . ILE B 1 526 ? 23.328 -1.938 5.844 1 97 526 ILE B C 1
ATOM 8384 O O . ILE B 1 526 ? 23.641 -1.399 4.781 1 97 526 ILE B O 1
ATOM 8388 N N . LEU B 1 527 ? 22.109 -2.006 6.258 1 96.06 527 LEU B N 1
ATOM 8389 C CA . LEU B 1 527 ? 21.047 -1.229 5.629 1 96.06 527 LEU B CA 1
ATOM 8390 C C . LEU B 1 527 ? 20.641 -0.042 6.504 1 96.06 527 LEU B C 1
ATOM 8392 O O . LEU B 1 527 ? 20.156 -0.224 7.621 1 96.06 527 LEU B O 1
ATOM 8396 N N . TYR B 1 528 ? 20.922 1.152 6.023 1 90.25 528 TYR B N 1
ATOM 8397 C CA . TYR B 1 528 ? 20.484 2.381 6.676 1 90.25 528 TYR B CA 1
ATOM 8398 C C . TYR B 1 528 ? 19.188 2.893 6.059 1 90.25 528 TYR B C 1
ATOM 8400 O O . TYR B 1 528 ? 18.922 2.672 4.871 1 90.25 528 TYR B O 1
ATOM 8408 N N . VAL B 1 529 ? 18.422 3.523 6.887 1 85.44 529 VAL B N 1
ATOM 8409 C CA . VAL B 1 529 ? 17.156 4.07 6.402 1 85.44 529 VAL B CA 1
ATOM 8410 C C . VAL B 1 529 ? 16.969 5.484 6.941 1 85.44 529 VAL B C 1
ATOM 8412 O O . VAL B 1 529 ? 17.453 5.816 8.023 1 85.44 529 VAL B O 1
ATOM 8415 N N . LEU B 1 530 ? 16.359 6.215 6.125 1 77.88 530 LEU B N 1
ATOM 8416 C CA . LEU B 1 530 ? 15.906 7.551 6.477 1 77.88 530 LEU B CA 1
ATOM 8417 C C . LEU B 1 530 ? 14.461 7.758 6.055 1 77.88 530 LEU B C 1
ATOM 8419 O O . LEU B 1 530 ? 14.102 7.52 4.898 1 77.88 530 LEU B O 1
ATOM 8423 N N . ASN B 1 531 ? 13.711 7.977 7.047 1 69.5 531 ASN B N 1
ATOM 8424 C CA . ASN B 1 531 ? 12.336 8.297 6.668 1 69.5 531 ASN B CA 1
ATOM 8425 C C . ASN B 1 531 ? 12.273 9.586 5.852 1 69.5 531 ASN B C 1
ATOM 8427 O O . ASN B 1 531 ? 12.984 10.547 6.145 1 69.5 531 ASN B O 1
ATOM 8431 N N . LYS B 1 532 ? 11.492 9.453 4.891 1 58.12 532 LYS B N 1
ATOM 8432 C CA . LYS B 1 532 ? 11.422 10.547 3.926 1 58.12 532 LYS B CA 1
ATOM 8433 C C . LYS B 1 532 ? 11.242 11.891 4.629 1 58.12 532 LYS B C 1
ATOM 8435 O O . LYS B 1 532 ? 10.352 12.047 5.465 1 58.12 532 LYS B O 1
ATOM 8440 N N . SER B 1 533 ? 12.109 12.766 4.352 1 55.69 533 SER B N 1
ATOM 8441 C CA . SER B 1 533 ? 12.133 14.203 4.602 1 55.69 533 SER B CA 1
ATOM 8442 C C . SER B 1 533 ? 12.367 14.508 6.078 1 55.69 533 SER B C 1
ATOM 8444 O O . SER B 1 533 ? 12.133 15.625 6.535 1 55.69 533 SER B O 1
ATOM 8446 N N . HIS B 1 534 ? 12.719 13.305 6.859 1 63.78 534 HIS B N 1
ATOM 8447 C CA . HIS B 1 534 ? 13.125 13.586 8.234 1 63.78 534 HIS B CA 1
ATOM 8448 C C . HIS B 1 534 ? 14.586 14.023 8.297 1 63.78 534 HIS B C 1
ATOM 8450 O O . HIS B 1 534 ? 15.477 13.195 8.492 1 63.78 534 HIS B O 1
ATOM 8456 N N . VAL B 1 535 ? 14.812 15.336 8.281 1 62.47 535 VAL B N 1
ATOM 8457 C CA . VAL B 1 535 ? 16.203 15.758 8.141 1 62.47 535 VAL B CA 1
ATOM 8458 C C . VAL B 1 535 ? 16.703 16.344 9.461 1 62.47 535 VAL B C 1
ATOM 8460 O O . VAL B 1 535 ? 17.906 16.469 9.68 1 62.47 535 VAL B O 1
ATOM 8463 N N . SER B 1 536 ? 15.758 16.531 10.344 1 69.38 536 SER B N 1
ATOM 8464 C CA . SER B 1 536 ? 16.188 17.156 11.594 1 69.38 536 SER B CA 1
ATOM 8465 C C . SER B 1 536 ? 16.656 16.109 12.594 1 69.38 536 SER B C 1
ATOM 8467 O O . SER B 1 536 ? 16.078 15.023 12.688 1 69.38 536 SER B O 1
ATOM 8469 N N . PHE B 1 537 ? 17.766 16.422 13.234 1 71.75 537 PHE B N 1
ATOM 8470 C CA . PHE B 1 537 ? 18.234 15.562 14.312 1 71.75 537 PHE B CA 1
ATOM 8471 C C . PHE B 1 537 ? 17.234 15.523 15.453 1 71.75 537 PHE B C 1
ATOM 8473 O O . PHE B 1 537 ? 16.672 16.562 15.836 1 71.75 537 PHE B O 1
ATOM 8480 N N . GLN B 1 538 ? 17 14.336 15.781 1 69.62 538 GLN B N 1
ATOM 8481 C CA . GLN B 1 538 ? 16.062 14.148 16.875 1 69.62 538 GLN B CA 1
ATOM 8482 C C . GLN B 1 538 ? 16.688 14.531 18.219 1 69.62 538 GLN B C 1
ATOM 8484 O O . GLN B 1 538 ? 17.828 14.164 18.5 1 69.62 538 GLN B O 1
ATOM 8489 N N . GLU B 1 539 ? 15.93 15.289 18.922 1 64 539 GLU B N 1
ATOM 8490 C CA . GLU B 1 539 ? 16.312 15.797 20.234 1 64 539 GLU B CA 1
ATOM 8491 C C . GLU B 1 539 ? 17.719 16.422 20.203 1 64 539 GLU B C 1
ATOM 8493 O O . GLU B 1 539 ? 18.484 16.266 21.141 1 64 539 GLU B O 1
ATOM 8498 N N . GLY B 1 540 ? 18.016 16.906 19.078 1 60.69 540 GLY B N 1
ATOM 8499 C CA . GLY B 1 540 ? 19.203 17.719 18.906 1 60.69 540 GLY B CA 1
ATOM 8500 C C . GLY B 1 540 ? 20.453 16.906 18.609 1 60.69 540 GLY B C 1
ATOM 8501 O O . GLY B 1 540 ? 21.438 17.438 18.094 1 60.69 540 GLY B O 1
ATOM 8502 N N . TYR B 1 541 ? 20.312 15.523 18.906 1 65.38 541 TYR B N 1
ATOM 8503 C CA . TYR B 1 541 ? 21.609 14.859 18.781 1 65.38 541 TYR B CA 1
ATOM 8504 C C . TYR B 1 541 ? 21.484 13.539 18.031 1 65.38 541 TYR B C 1
ATOM 8506 O O . TYR B 1 541 ? 22.469 12.961 17.594 1 65.38 541 TYR B O 1
ATOM 8514 N N . GLU B 1 542 ? 20.312 13.109 17.984 1 75.75 542 GLU B N 1
ATOM 8515 C CA . GLU B 1 542 ? 20.188 11.797 17.359 1 75.75 542 GLU B CA 1
ATOM 8516 C C . GLU B 1 542 ? 19.906 11.906 15.875 1 75.75 542 GLU B C 1
ATOM 8518 O O . GLU B 1 542 ? 18.984 12.617 15.461 1 75.75 542 GLU B O 1
ATOM 8523 N N . SER B 1 543 ? 20.781 11.188 15.156 1 77.38 543 SER B N 1
ATOM 8524 C CA . SER B 1 543 ? 20.609 11.172 13.711 1 77.38 543 SER B CA 1
ATOM 8525 C C . SER B 1 543 ? 19.266 10.578 13.312 1 77.38 543 SER B C 1
ATOM 8527 O O . SER B 1 543 ? 18.812 9.594 13.906 1 77.38 543 SER B O 1
ATOM 8529 N N . PRO B 1 544 ? 18.656 11.219 12.312 1 76.75 544 PRO B N 1
ATOM 8530 C CA . PRO B 1 544 ? 17.438 10.594 11.789 1 76.75 544 PRO B CA 1
ATOM 8531 C C . PRO B 1 544 ? 17.719 9.328 10.984 1 76.75 544 PRO B C 1
ATOM 8533 O O . PRO B 1 544 ? 16.797 8.562 10.68 1 76.75 544 PRO B O 1
ATOM 8536 N N . VAL B 1 545 ? 18.969 9.148 10.57 1 81.25 545 VAL B N 1
ATOM 8537 C CA . VAL B 1 545 ? 19.359 7.926 9.883 1 81.25 545 VAL B CA 1
ATOM 8538 C C . VAL B 1 545 ? 19.547 6.797 10.898 1 81.25 545 VAL B C 1
ATOM 8540 O O . VAL B 1 545 ? 20.172 6.984 11.938 1 81.25 545 VAL B O 1
ATOM 8543 N N . ARG B 1 546 ? 18.938 5.695 10.602 1 84.06 546 ARG B N 1
ATOM 8544 C CA . ARG B 1 546 ? 19.062 4.559 11.508 1 84.06 546 ARG B CA 1
ATOM 8545 C C . ARG B 1 546 ? 19.391 3.279 10.742 1 84.06 546 ARG B C 1
ATOM 8547 O O . ARG B 1 546 ? 19.141 3.193 9.539 1 84.06 546 ARG B O 1
ATOM 8554 N N . VAL B 1 547 ? 19.953 2.352 11.484 1 91.38 547 VAL B N 1
ATOM 8555 C CA . VAL B 1 547 ? 20.156 1.014 10.938 1 91.38 547 VAL B CA 1
ATOM 8556 C C . VAL B 1 547 ? 18.859 0.22 11.016 1 91.38 547 VAL B C 1
ATOM 8558 O O . VAL B 1 547 ? 18.188 0.208 12.055 1 91.38 547 VAL B O 1
ATOM 8561 N N . LEU B 1 548 ? 18.453 -0.257 9.906 1 92.62 548 LEU B N 1
ATOM 8562 C CA . LEU B 1 548 ? 17.391 -1.256 9.93 1 92.62 548 LEU B CA 1
ATOM 8563 C C . LEU B 1 548 ? 17.953 -2.645 10.211 1 92.62 548 LEU B C 1
ATOM 8565 O O . LEU B 1 548 ? 18.453 -3.314 9.305 1 92.62 548 LEU B O 1
ATOM 8569 N N . GLU B 1 549 ? 17.828 -3.066 11.406 1 94.62 549 GLU B N 1
ATOM 8570 C CA . GLU B 1 549 ? 18.453 -4.305 11.852 1 94.62 549 GLU B CA 1
ATOM 8571 C C . GLU B 1 549 ? 17.828 -5.52 11.18 1 94.62 549 GLU B C 1
ATOM 8573 O O . GLU B 1 549 ? 16.625 -5.523 10.891 1 94.62 549 GLU B O 1
ATOM 8578 N N . GLU B 1 550 ? 18.641 -6.492 10.922 1 95.88 550 GLU B N 1
ATOM 8579 C CA . GLU B 1 550 ? 18.234 -7.785 10.375 1 95.88 550 GLU B CA 1
ATOM 8580 C C . GLU B 1 550 ? 17.469 -7.621 9.07 1 95.88 550 GLU B C 1
ATOM 8582 O O . GLU B 1 550 ? 16.453 -8.281 8.844 1 95.88 550 GLU B O 1
ATOM 8587 N N . ARG B 1 551 ? 17.953 -6.645 8.328 1 96.44 551 ARG B N 1
ATOM 8588 C CA . ARG B 1 551 ? 17.344 -6.414 7.02 1 96.44 551 ARG B CA 1
ATOM 8589 C C . ARG B 1 551 ? 18.406 -6.141 5.965 1 96.44 551 ARG B C 1
ATOM 8591 O O . ARG B 1 551 ? 19.406 -5.449 6.238 1 96.44 551 ARG B O 1
ATOM 8598 N N . GLU B 1 552 ? 18.203 -6.688 4.859 1 97.56 552 GLU B N 1
ATOM 8599 C CA . GLU B 1 552 ? 19.031 -6.441 3.676 1 97.56 552 GLU B CA 1
ATOM 8600 C C . GLU B 1 552 ? 18.188 -6.512 2.402 1 97.56 552 GLU B C 1
ATOM 8602 O O . GLU B 1 552 ? 17.297 -7.352 2.285 1 97.56 552 GLU B O 1
ATOM 8607 N N . LEU B 1 553 ? 18.469 -5.59 1.5 1 97 553 LEU B N 1
ATOM 8608 C CA . LEU B 1 553 ? 17.781 -5.605 0.215 1 97 553 LEU B CA 1
ATOM 8609 C C . LEU B 1 553 ? 18.312 -6.719 -0.677 1 97 553 LEU B C 1
ATOM 8611 O O . LEU B 1 553 ? 19.422 -7.203 -0.47 1 97 553 LEU B O 1
ATOM 8615 N N . LYS B 1 554 ? 17.531 -7.184 -1.668 1 97.44 554 LYS B N 1
ATOM 8616 C CA . LYS B 1 554 ? 18 -8.078 -2.721 1 97.44 554 LYS B CA 1
ATOM 8617 C C . LYS B 1 554 ? 18.766 -7.316 -3.797 1 97.44 554 LYS B C 1
ATOM 8619 O O . LYS B 1 554 ? 18.188 -6.457 -4.477 1 97.44 554 LYS B O 1
ATOM 8624 N N . TRP B 1 555 ? 20.016 -7.629 -3.928 1 98.56 555 TRP B N 1
ATOM 8625 C CA . TRP B 1 555 ? 20.906 -6.887 -4.816 1 98.56 555 TRP B CA 1
ATOM 8626 C C . TRP B 1 555 ? 22.172 -7.695 -5.133 1 98.56 555 TRP B C 1
ATOM 8628 O O . TRP B 1 555 ? 22.406 -8.75 -4.535 1 98.56 555 TRP B O 1
ATOM 8638 N N . TYR B 1 556 ? 22.922 -7.266 -6.152 1 98.69 556 TYR B N 1
ATOM 8639 C CA . TYR B 1 556 ? 24.266 -7.785 -6.406 1 98.69 556 TYR B CA 1
ATOM 8640 C C . TYR B 1 556 ? 25.172 -6.695 -6.973 1 98.69 556 TYR B C 1
ATOM 8642 O O . TYR B 1 556 ? 24.688 -5.684 -7.484 1 98.69 556 TYR B O 1
ATOM 8650 N N . ALA B 1 557 ? 26.453 -6.871 -6.816 1 98.81 557 ALA B N 1
ATOM 8651 C CA . ALA B 1 557 ? 27.469 -6 -7.387 1 98.81 557 ALA B CA 1
ATOM 8652 C C . ALA B 1 557 ? 28.547 -6.816 -8.102 1 98.81 557 ALA B C 1
ATOM 8654 O O . ALA B 1 557 ? 28.969 -7.871 -7.613 1 98.81 557 ALA B O 1
ATOM 8655 N N . ARG B 1 558 ? 28.953 -6.297 -9.188 1 98.62 558 ARG B N 1
ATOM 8656 C CA . ARG B 1 558 ? 29.953 -7 -9.984 1 98.62 558 ARG B CA 1
ATOM 8657 C C . ARG B 1 558 ? 31.234 -6.172 -10.125 1 98.62 558 ARG B C 1
ATOM 8659 O O . ARG B 1 558 ? 31.188 -5.031 -10.586 1 98.62 558 ARG B O 1
ATOM 8666 N N . VAL B 1 559 ? 32.344 -6.77 -9.734 1 98.5 559 VAL B N 1
ATOM 8667 C CA . VAL B 1 559 ? 33.656 -6.203 -9.922 1 98.5 559 VAL B CA 1
ATOM 8668 C C . VAL B 1 559 ? 34.438 -7.059 -10.906 1 98.5 559 VAL B C 1
ATOM 8670 O O . VAL B 1 559 ? 34.781 -8.203 -10.609 1 98.5 559 VAL B O 1
ATOM 8673 N N . ASP B 1 560 ? 34.719 -6.504 -11.992 1 95.88 560 ASP B N 1
ATOM 8674 C CA . ASP B 1 560 ? 35.438 -7.199 -13.055 1 95.88 560 ASP B CA 1
ATOM 8675 C C . ASP B 1 560 ? 36.938 -6.809 -13.07 1 95.88 560 ASP B C 1
ATOM 8677 O O . ASP B 1 560 ? 37.281 -5.691 -12.695 1 95.88 560 ASP B O 1
#

Foldseek 3Di:
DDPPPPPPPPPPPPPPPPPQVALADQFDWDKDKFFLLQFWFAAQAQFTPLAFLWDWACAPQWTKTDGFQAWIWTDQHVRHIDIDNGGADDCPPPQNVCPDVNQQNHFGNKEWHAQPVVLKIKIWGWGDFPGPAFIWIWIDNDPHYDTGTDDGAGDLDDDHRWTWGAWYWDQDRNWIKIKTKTWRQVQQVVVVPPPDDPDGSIDIWIKMFTADSVRRYGPSDMATQFAVVFDVPADPPTPDNCTRQWHQWEWDDFVQKIKIWFFHDDDLFQFTWIKMWIASDPRDPTHIDTQQEVRVLRFTWNYKYFARDYDPDTTWIKTKTKHFDCDDANPRSPLSAITMGIFIWDADPVGDTHHTDSPRRDMDMDTHGGGPDPDDRHDNQNPFQDFDHRRASKDKHKDQLQKKKKKKAFGQAWAWFFKKKFFKAKDPPVFKKKKWKWFADDPVLQQDPPRDTHTQFMDIHGPVQHGSNRTIDMTTGGDTDHGGIMIIMMIHTADVPPPRPVPVPCPVPTMMMMWMKFLPDDPRIWMKMAGPPPCDAPPNRGGSIDTPHSIDTGMGIHGD/DDPPPPPPPPPPPPPPPPPQVALADQFDWDKDKFFLLQFWFAAQQQFTPLAFLWDWACAPQWTKTDGFQAWIWTDQHVRHIDIDNGGADDCPPPQNVCPDVNQQNHFGNKEWHAQPVVCKIKIWGWGDFPGPAFIWIWIDNDPHYDTGTDDGAHDLDDDPRWTWGAWYWDQDRNWIKIKTWTWRVVQLCVVVPPPDDPPRSIDIWIKMFTADSVRRYGPSDMATQFAVVFDVPADPPTPDNCTRAFHQWEWDDFVQKIKIWFFHDDDLFQFTWIKMWIASDPRDPTHIDTQQEVRVLRFTWNYKYFARDYDPDTTWIKTKTKHFDCDDANPRSVLSAITMGIFIWDADPVGDTHHTDSPRRDMDMDTHGRGPDPDDRHDNQNPFQDFDHRRASKDKHKDQLQKKKKKKAFGQAWAWFFKKKFFKAKDPPVFKKKKWKWFADDPVLQWDPPRDTHTQFMDIHGPVQHGSNRTIDMTTGGDTDHGGIMIIMMIHTADVPPPRPVPVPCPVPTMMMMWMKFLPDDPRIWMKMAGPPPQDAPPNRGGSIDTDHSIDTGMGIHGD

Organism: NCBI:txid1220207

Radius of gyration: 35.65 Å; Cα contacts (8 Å, |Δi|>4): 3191; chains: 2; bounding box: 78×181×97 Å

Sequence (1120 aa):
MHLSIVLSLCAFVGQVVAGSGSTETNGQSHNVSFVNKHNYYFDVDGHVVNSVNGKVDWIDEQYFWIVNASLSYSSKDLVNWYRNPTELFNISEPVNAKACSGIFGSCDRPKVIYNEKTSKYVLMAFAAPGSEPGIPVFTSDYLTHGYTFQGHLIQKTWWYGQGVEDLSLAVIDGEGYVIYTTWDMISAIVTDGSLGSIWPAFSQTVVIEKLTDDFLNSTGESSIVIQQGGDFPVTTNSSNLVDGQVESPDLFRRGDWWYMVGSGTCSFCNGTTTVAYRSKSWKGPWTFQFVDSDLTCGGQGMGVMTVPRANNDEAEFLYQADRPSIAPLGLGYTGGAIGHGFWKLNFNPDGSISKIDCSPDAQTTVQAPISSKDIPTTGLATTATDGSGNNKDYWAESNYPSTWFYQTWTSSKSGNLSSVGINLGAISPNQPLAVFVFRYPHDADFTAPFFKWETLGWAPVTADNVTVSLDVVKVSVGASVKKGDRLGFALTVGYPMKKAPSLPRSSPTASVWGYLMTDQVEDGHILYVLNKSHVSFQEGYESPVRVLEERELKWYARVDMHLSIVLSLCAFVGQVVAGSGSTETNGQSHNVSFVNKHNYYFDVDGHVVNSVNGKVDWIDEQYFWIVNASLSYSSKDLVNWYRNPTELFNISEPVNAKACSGIFGSCDRPKVIYNEKTSKYVLMAFAAPGSEPGIPVFTSDYLTHGYTFQGHLIQKTWWYGQGVEDLSLAVIDGEGYVIYTTWDMISAIVTDGSLGSIWPAFSQTVVIEKLTDDFLNSTGESSIVIQQGGDFPVTTNSSNLVDGQVESPDLFRRGDWWYMVGSGTCSFCNGTTTVAYRSKSWKGPWTFQFVDSDLTCGGQGMGVMTVPRANNDEAEFLYQADRPSIAPLGLGYTGGAIGHGFWKLNFNPDGSISKIDCSPDAQTTVQAPISSKDIPTTGLATTATDGSGNNKDYWAESNYPSTWFYQTWTSSKSGNLSSVGINLGAISPNQPLAVFVFRYPHDADFTAPFFKWETLGWAPVTADNVTVSLDVVKVSVGASVKKGDRLGFALTVGYPMKKAPSLPRSSPTASVWGYLMTDQVEDGHILYVLNKSHVSFQEGYESPVRVLEERELKWYARVD

pLDDT: mean 82.1, std 19.41, range [24.77, 98.81]

Solvent-accessible surface area (backbone atoms only — not comparable to full-atom values): 56768 Å² total; per-residue (Å²): 139,82,83,76,82,79,79,80,79,78,76,79,76,75,77,75,73,75,74,42,81,66,54,57,44,96,48,66,62,46,82,44,74,36,46,56,46,37,24,47,51,38,28,23,58,47,27,41,48,60,48,66,70,36,40,60,35,69,54,92,62,25,35,36,34,37,20,39,41,65,38,35,33,37,16,30,59,80,69,37,26,29,70,49,92,44,40,32,32,58,59,76,42,67,69,31,20,49,39,26,68,48,55,24,59,34,51,44,44,37,35,72,48,75,38,78,85,73,63,30,31,41,32,38,27,24,13,40,65,69,31,67,85,38,33,47,29,26,35,17,88,41,91,61,27,66,40,40,60,76,50,58,23,58,62,74,84,68,55,91,60,40,13,39,64,31,53,30,64,36,73,59,84,69,40,35,33,42,30,32,20,36,33,23,60,63,53,36,53,38,64,87,66,60,57,48,56,75,30,64,49,41,57,44,44,32,36,37,31,37,33,31,92,81,56,63,34,56,64,63,53,66,28,65,52,46,34,64,90,53,64,83,75,58,47,90,82,37,91,50,61,49,51,29,34,45,32,25,37,25,63,51,72,59,89,68,35,27,35,38,37,23,9,32,43,46,61,57,24,64,38,26,34,30,35,36,32,36,18,79,34,89,66,41,71,24,47,68,44,74,38,54,20,74,34,37,58,34,5,37,43,42,30,65,20,63,39,39,18,58,79,80,49,80,62,46,39,37,36,33,24,40,20,38,30,64,40,35,65,36,32,36,67,64,29,37,50,35,22,43,46,63,39,65,65,44,70,45,96,88,64,49,65,49,66,48,75,57,50,54,83,37,68,35,72,44,66,39,51,43,31,85,55,94,52,60,70,64,34,64,41,68,66,30,66,47,61,57,67,70,87,48,52,42,47,58,42,44,41,24,76,47,56,29,41,35,45,33,36,55,38,84,54,59,32,33,36,42,33,37,33,33,32,32,15,39,44,64,42,72,55,40,36,30,39,36,31,31,36,44,91,54,81,71,39,69,48,38,78,62,25,68,46,48,77,52,30,62,43,78,44,36,68,86,63,46,40,45,28,29,34,51,38,73,36,66,40,68,33,82,46,45,55,66,39,38,34,33,39,32,45,36,73,57,73,87,44,87,58,68,64,76,59,59,83,67,60,85,59,61,28,37,38,22,39,37,35,25,56,78,56,55,91,73,48,46,25,34,35,30,49,34,51,43,32,36,47,41,87,47,70,39,47,49,45,41,74,44,75,65,37,31,62,41,36,29,30,32,59,88,139,82,81,75,80,78,79,80,78,79,77,79,76,75,75,76,74,76,74,41,80,66,55,59,45,95,48,63,62,44,81,45,75,36,44,56,45,38,25,46,52,38,28,24,60,48,28,41,48,61,49,66,70,35,40,60,34,68,53,93,60,26,36,35,33,36,21,40,42,64,39,36,33,38,15,30,60,80,70,35,28,29,71,48,92,45,39,31,33,59,58,77,42,66,68,31,20,48,40,25,67,48,55,24,56,34,52,43,44,38,35,71,49,76,38,79,86,71,62,30,30,41,32,38,28,26,13,41,64,67,30,67,84,36,33,46,29,25,38,18,88,39,91,62,27,66,38,40,58,75,50,59,22,56,62,75,85,66,57,89,60,40,12,38,64,31,54,30,64,35,74,59,84,70,39,34,34,43,31,32,20,36,32,22,59,64,61,29,50,38,67,86,65,59,58,48,49,68,31,61,33,40,60,45,44,32,36,37,31,37,32,31,93,80,58,65,35,56,65,63,53,67,29,65,54,46,35,63,90,52,64,83,75,58,50,92,81,37,91,49,62,48,52,29,35,46,32,25,38,26,64,51,71,58,90,69,36,28,36,38,37,23,9,32,42,47,61,58,26,63,40,26,35,29,35,34,32,37,19,80,33,91,65,40,72,24,47,68,44,74,38,52,20,73,34,36,57,35,5,37,44,43,30,66,20,62,38,38,18,56,80,81,48,78,60,45,39,37,36,35,23,39,21,38,29,61,37,33,64,36,33,35,66,70,26,35,45,34,22,44,46,63,38,65,64,46,69,44,95,87,66,48,64,50,68,48,76,59,50,53,83,36,69,36,71,46,65,38,52,44,30,86,55,94,50,61,68,64,34,65,41,68,66,31,67,46,63,57,67,70,88,48,52,42,48,58,41,45,41,23,76,47,55,29,41,35,44,32,35,54,37,84,53,60,34,33,34,42,33,39,34,35,32,32,16,39,43,63,42,72,55,41,36,30,38,36,30,31,36,44,90,54,81,71,39,70,48,36,80,62,24,69,43,47,77,53,28,62,42,76,42,36,68,87,63,47,41,44,26,29,34,50,38,72,38,64,40,67,34,82,45,45,55,64,40,38,34,35,39,32,45,35,71,58,72,86,43,83,57,68,64,76,58,58,81,64,61,83,60,58,28,38,37,22,40,37,35,25,58,78,55,56,88,72,50,46,26,34,35,30,49,36,48,43,38,37,47,41,86,47,70,38,47,49,44,39,75,46,74,65,37,32,62,43,37,30,30,34,57,90

Nearest PDB structures (foldseek):
  4qqs-assembly1_A  TM=6.951E-01  e=3.098E-12  Halothermothrix orenii H 168
  3kst-assembly2_B  TM=6.894E-01  e=4.248E-12  Bacteroides thetaiotaomicron VPI-5482
  3c7o-assembly1_A  TM=4.680E-01  e=3.621E-16  Bacillus subtilis
  4nov-assembly1_A  TM=6.931E-01  e=5.112E-10  Butyrivibrio proteoclasticus B316
  1wl7-assembly1_A  TM=6.398E-01  e=4.850E-10  Geobacillus thermodenitrificans